Protein 9IR0 (pdb70)

B-factor: mean 46.69, std 12.77, range [20.05, 110.06]

Secondary structure (DSSP, 8-state):
--EEEEE--SSS---TT----HHHHHHHHHHHHHHHTT-EEEE---TT---TT---EE------SS--HHHHHHHHHHHHHHHHH---SEEEEES--HHHHHHHHHTT-GGGEEEE--PPP-TT-HHHHHHHHHHHHHHHHT-EEE-S-HHHHHHHHHHTT---TT-TTS-HHHHHHS--B-SPPP-S--BSS---PPPP-S-EEEE----TTTT-HHHHHHHHHHHGGGEEEEE-GGGPPPTTS--EES--HHHHHHHHTT-SEEEE---S--SS-HHHHHHHTTT--EEEEEETT---HHHHH-TTPEEEEE-TTS-HHHHHHHHHHHHHT----HHHHHHHHHHHHHHHBHHHHHHHHHHHT--/--EEEEE--SSS---TT---SHHHHHHHHHHHHHHHTT-EEEE---TT---TT---EE------SS--HHHHHHHHHHHHHHHHHS--SEEEEES--HHHHHHHHHTT-GGGEEEE--PPP-TT-HHHHHHHHHHHHHHHHT-EEE-S-HHHHHHHHHHTT---TT-SSS-HHHHHHS-SB-SS---S--BSS---PPPP-S-EEEE----TTTT-HHHHHHHHHHHGGGEEEEE-GGGPPPTTS--EES--HHHHHHHHTT-SEEEE---S--SS-HHHHHHHTTT--EEEEEETT---HHHHH-TTPEEEEE-TTS-HHHHHHHHHHHHHT----HHHHHHHHHHHHHHHBHHHHHHHHHHHT--

Radius of gyration: 31.72 Å; Cα contacts (8 Å, |Δi|>4): 1387; chains: 2; bounding box: 54×91×81 Å

Organism: Escherichia phage RB69 (NCBI:txid12353)

Nearest PDB structures (foldseek):
  5zes-assembly1_A  TM=5.905E-01  e=6.236E-09  Synechococcus elongatus PCC 7942 = FACHB-805
  4n9w-assembly1_A  TM=5.585E-01  e=1.447E-09  Mycolicibacterium smegmatis MC2 155
  3mbo-assembly4_H  TM=5.505E-01  e=3.361E-09  Bacillus anthracis
  4nc9-assembly6_D  TM=5.561E-01  e=4.985E-08  Mycolicibacterium smegmatis MC2 155
  4ldp-assembly1_A  TM=5.034E-01  e=3.767E-07  Saccharopolyspora spinosa

Foldseek 3Di:
DAEEEEEADAQDAADLPDDDDFLNLVRNVLLVLCQVVVYAYEYAGAPPHDDPPGDYNYNHQYHGDHDDPSSLVSSLVVLLVVLVVDDHQAYEERLDAPSNQVSCLVSVHLQRYEYEGGDQQDQVDLVSLRSVLVLLVSVVSNHAYAAQFVLQLVSQLVSLPDHDPNNPVRPSVSSNVDRSHDPFHQHPDADADQADQDEADLAEEEEDFQDCVAFNVVLVLLLQVVCPVRYAYEYEPVRDDDPVRDHHYPDPPVVVLVVLRHHQAYETRGAAPQRPPPVLLSNLLSLHAYAYEYEPPRGHVNCVLPVPGHYQYDHPPDDPVRSSVSSSVCSVPDDDDSVSSVVSNVSSCVCRYNVNSSVSSVVSSDD/DAEEEEEADAQDAADLQDDDDFLNLVRNVVLVVCQVVPYAYEYAGAPPHDDPPGDYNYNHQYHGDDDDPSSLVSSLVVLLVVLVVDPHLAYEERLDAPSNQVSCLVSVHLQRYEYEGGDQQDQVDLVSLRSVLVLLVSVVSNHAYAAQDPLQLVSQLVNLPDHDPNNPVRPSVSSNVDRSHDPFHAQSDEDADQADQDEADLAEEEEDFQDCVAFNVVLVLLLQVVCPVRYAYEYEPVRDDDPVRDHHYPDRPVVVLVVLSHHQAYETRGAARQRNPSVLLSNLLSLHAYAYEYEPPRGHVNCVLPVPGHYQYDHPPDDPVVSSVSSSVCSVPDDDDSVSSSVSNVSNCVCRYNVNNVVSVVVSSDD

Solvent-accessible surface area: 33341 Å² total; per-residue (Å²): 213,40,40,0,0,0,2,2,3,60,67,46,32,13,52,36,114,75,147,85,38,50,25,28,34,7,5,20,45,0,0,102,16,0,34,85,76,34,2,54,2,3,1,0,0,1,38,44,12,80,27,69,149,64,131,29,70,56,31,61,7,9,70,4,70,109,40,20,135,27,0,6,132,62,1,11,159,49,0,65,70,7,16,69,119,60,159,13,68,11,0,0,0,1,7,5,32,145,46,1,2,81,8,1,103,104,24,64,15,9,152,45,5,8,0,0,0,12,36,44,5,69,16,108,36,173,34,37,0,84,33,0,27,6,3,3,61,1,53,88,16,29,7,72,3,5,0,1,0,111,2,0,49,73,8,2,80,76,8,1,122,72,85,38,93,64,4,134,108,9,51,21,122,58,0,102,76,40,76,3,17,56,83,68,16,7,5,26,37,56,19,81,135,110,39,151,16,70,89,38,68,96,25,6,0,1,24,6,79,40,18,62,168,68,29,46,0,15,3,0,3,26,0,13,124,41,24,46,175,66,14,20,1,15,5,34,57,168,111,51,22,57,105,144,10,115,28,73,82,78,22,73,103,80,103,19,26,105,103,0,79,47,0,45,0,0,0,0,0,1,1,48,45,0,9,28,18,65,15,0,1,33,0,0,2,31,0,0,6,0,0,0,0,0,12,124,110,77,16,7,0,0,31,46,8,6,104,100,11,62,108,8,78,9,66,171,75,28,73,99,151,93,1,23,63,70,0,21,121,26,2,97,108,34,115,31,85,96,127,30,2,61,131,21,6,49,48,3,50,139,84,2,29,116,98,26,10,71,38,27,12,62,137,0,17,84,125,212,30,37,0,0,0,2,2,2,62,69,42,33,14,57,30,128,62,81,80,33,43,23,28,22,4,4,38,33,0,0,119,26,0,30,24,52,32,1,51,1,3,0,0,0,1,87,48,18,71,25,68,152,67,128,27,70,59,31,65,14,24,120,4,112,181,40,52,137,47,16,8,126,60,0,12,195,54,0,70,94,8,18,67,130,64,157,11,66,16,0,0,0,1,9,6,32,136,45,1,2,85,6,0,106,99,22,64,15,8,146,32,4,4,0,0,0,6,36,32,4,80,10,108,36,170,38,37,10,99,34,0,42,6,3,4,68,2,51,91,16,28,6,74,2,5,1,5,2,100,3,0,50,90,10,2,78,95,8,1,120,67,84,39,98,82,4,130,191,10,52,26,122,56,0,100,76,40,74,2,14,46,81,55,48,7,2,17,33,60,30,47,95,118,31,159,17,72,92,44,76,81,22,2,0,1,26,6,62,38,20,47,188,81,25,51,0,13,2,0,3,51,0,13,131,48,26,46,168,65,14,17,1,15,4,49,64,154,108,49,22,60,104,133,11,114,30,71,78,86,21,75,56,81,105,19,24,107,96,2,79,50,0,46,0,1,0,0,0,0,0,37,41,0,8,12,17,35,15,0,1,35,0,0,8,41,0,0,5,1,0,0,0,0,13,119,115,90,13,6,0,0,32,57,7,5,102,96,12,68,106,6,75,9,64,172,78,28,72,125,181,106,0,31,64,78,0,25,119,24,2,91,109,13,116,43,82,93,125,30,2,49,131,24,1,62,50,3,59,168,79,11,31,26,40,27,4,37,56,20,5,82,141,0,22,80,102

Sequence (734 aa):
HMKVMFIPSRAVPFNPDRVQGGLEAVHLNVLKYLVSIGADIDYIGFDNDTFGDWKVTHHPVGHLTKFSLGMSYTMARKIVELAGIHEYDFVVTMEPTKLTVQAIKDAGLSKVHKNFMATPFEPVSRGIVQIWDQTIQIHKNGGKSYAPTKAFREFERKYCHMTSALTDKIDYDYWRANPLFEAEDYPVICLNEKPEVLPATDLIISAQRYDTKMRRTDVALEAIKALGENGVGYCPSKWAPPAKYPVIIDAPHSEIMERLKTAKALINTCPDTGTVENSSIEAISKGVPVIQLVFKDYPHATFEYDPDTVRVEIDFSTPKKEVVALYTKAVLEFTDTYEARVKRAEAVWKKYNRDAVVAMWDKIFTAHMKVMFIPSRAVPFNPDRVQGGLEAVHLNVLKYLVSIGADIDYIGFDNDTFGDWKVTHHPVGHLTKFSLGMSYTMARKIVELAGIHEYDFVVTMEPTKLTVQAIKDAGLSKVHKNFMATPFEPVSRGIVQIWDQTIQIHKNGGKSYAPTKAFREFERKYCHMTSALTDKIDYDYWRANPLFEAEDYPVICLNEKPEVLPATDLIISAQRYDTKMRRTDVALEAIKALGENGVGYCPSKWAPPAKYPVIIDAPHSEIMERLKTAKALINTCPDTGTVENSSIEAISKGVPVIQLVFKDYPHATFEYDPDTVRVEIDFSTPKKEVVALYTKAVLEFTDTYEARVKRAEAVWKKYNRDAVVAMWDKIFTA

Structure (mmCIF, N/CA/C/O backbone):
data_9IR0
#
_entry.id   9IR0
#
_cell.length_a   69.620
_cell.length_b   94.970
_cell.length_c   152.020
_cell.angle_alpha   90.000
_cell.angle_beta   90.000
_cell.angle_gamma   90.000
#
_symmetry.space_group_name_H-M   'P 21 21 21'
#
loop_
_entity.id
_entity.type
_entity.pdbx_description
1 polymer 'Glycosyltransferase subfamily 4-like N-terminal domain-containing protein'
2 non-polymer "URIDINE-5'-DIPHOSPHATE"
3 water water
#
loop_
_atom_site.group_PDB
_atom_site.id
_atom_site.type_symbol
_atom_site.label_atom_id
_atom_site.label_alt_id
_atom_site.label_comp_id
_atom_site.label_asym_id
_atom_site.label_entity_id
_atom_site.label_seq_id
_atom_site.pdbx_PDB_ins_code
_atom_site.Cartn_x
_atom_site.Cartn_y
_atom_site.Cartn_z
_atom_site.occupancy
_atom_site.B_iso_or_equiv
_atom_site.auth_seq_id
_atom_site.auth_comp_id
_atom_site.auth_asym_id
_atom_site.auth_atom_id
_atom_site.pdbx_PDB_model_num
ATOM 1 N N . HIS A 1 3 ? 58.79100 42.70200 27.96900 1.000 53.59358 1 HIS A N 1
ATOM 2 C CA . HIS A 1 3 ? 58.12700 42.21700 29.18500 1.000 65.85595 1 HIS A CA 1
ATOM 3 C C . HIS A 1 3 ? 56.62100 42.47400 29.17500 1.000 62.25494 1 HIS A C 1
ATOM 4 O O . HIS A 1 3 ? 55.84900 41.61600 29.59700 1.000 60.91576 1 HIS A O 1
ATOM 11 N N . MET A 1 4 ? 56.21200 43.65900 28.70100 1.000 48.67255 2 MET A N 1
ATOM 12 C CA . MET A 1 4 ? 54.80000 43.97300 28.53700 1.000 50.83128 2 MET A CA 1
ATOM 13 C C . MET A 1 4 ? 54.27100 43.27100 27.28600 1.000 54.94186 2 MET A C 1
ATOM 14 O O . MET A 1 4 ? 54.88700 43.34600 26.22800 1.000 56.05056 2 MET A O 1
ATOM 19 N N . LYS A 1 5 ? 53.13200 42.58700 27.43000 1.000 50.11094 3 LYS A N 1
ATOM 20 C CA . LYS A 1 5 ? 52.60500 41.70900 26.39900 1.000 47.68799 3 LYS A CA 1
ATOM 21 C C . LYS A 1 5 ? 51.36700 42.35500 25.78300 1.000 46.17864 3 LYS A C 1
ATOM 22 O O . LYS A 1 5 ? 50.40300 42.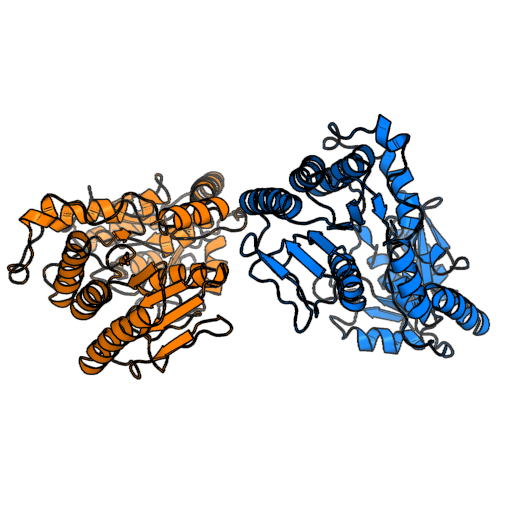61800 26.49100 1.000 43.97719 3 LYS A O 1
ATOM 28 N N . VAL A 1 6 ? 51.40300 42.60300 24.46700 1.000 42.15553 4 VAL A N 1
ATOM 29 C CA . VAL A 1 6 ? 50.34500 43.33000 23.78000 1.000 37.31322 4 VAL A CA 1
ATOM 30 C C . VAL A 1 6 ? 49.93000 42.67600 22.46400 1.000 38.38746 4 VAL A C 1
ATOM 31 O O . VAL A 1 6 ? 50.78500 42.29700 21.67300 1.000 41.84247 4 VAL A O 1
ATOM 35 N N . MET A 1 7 ? 48.61100 42.58200 22.24100 1.000 35.12144 5 MET A N 1
ATOM 36 C CA . MET A 1 7 ? 48.05300 42.16200 20.96600 1.000 33.27720 5 MET A CA 1
ATOM 37 C C . MET A 1 7 ? 47.69700 43.43200 20.19700 1.000 36.18258 5 MET A C 1
ATOM 38 O O . MET A 1 7 ? 47.06800 44.33300 20.74200 1.000 40.47035 5 MET A O 1
ATOM 43 N N . PHE A 1 8 ? 48.10500 43.49800 18.92500 1.000 35.83464 6 PHE A N 1
ATOM 44 C CA . PHE A 1 8 ? 47.95800 44.70600 18.12800 1.000 34.66657 6 PHE A CA 1
ATOM 45 C C . PHE A 1 8 ? 47.16000 44.40900 16.86200 1.000 35.07504 6 PHE A C 1
ATOM 46 O O . PHE A 1 8 ? 47.60600 43.62200 16.03200 1.000 32.83362 6 PHE A O 1
ATOM 54 N N . ILE A 1 9 ? 45.98300 45.03700 16.73400 1.000 33.21357 7 ILE A N 1
ATOM 55 C CA . ILE A 1 9 ? 45.14900 44.89900 15.55000 1.000 34.07297 7 ILE A CA 1
ATOM 56 C C . ILE A 1 9 ? 45.20900 46.20700 14.76100 1.000 35.40708 7 ILE A C 1
ATOM 57 O O . ILE A 1 9 ? 44.65500 47.22000 15.19100 1.000 36.55449 7 ILE A O 1
ATOM 62 N N . PRO A 1 10 ? 45.85100 46.21200 13.56900 1.000 35.63433 8 PRO A N 1
ATOM 63 C CA . PRO A 1 10 ? 46.14100 47.44500 12.85000 1.000 38.85880 8 PRO A CA 1
ATOM 64 C C . PRO A 1 10 ? 44.96200 48.00900 12.06300 1.000 39.40700 8 PRO A C 1
ATOM 65 O O . PRO A 1 10 ? 43.89300 47.40400 12.00700 1.000 39.12489 8 PRO A O 1
ATOM 69 N N . SER A 1 11 ? 45.19600 49.17900 11.45600 1.000 36.51817 9 SER A N 1
ATOM 70 C CA . SER A 1 11 ? 44.32200 49.73000 10.43300 1.000 36.19885 9 SER A CA 1
ATOM 71 C C . SER A 1 11 ? 44.36100 48.83900 9.19500 1.000 38.56149 9 SER A C 1
ATOM 72 O O . SER A 1 11 ? 45.31100 48.08000 9.00800 1.000 38.61415 9 SER A O 1
ATOM 75 N N . ARG A 1 12 ? 43.32900 48.96200 8.35000 1.000 41.21590 10 ARG A N 1
ATOM 76 C CA . ARG A 1 12 ? 43.04100 47.98200 7.31600 1.000 37.27389 10 ARG A CA 1
ATOM 77 C C . ARG A 1 12 ? 43.00500 48.52000 5.88700 1.000 40.50141 10 ARG A C 1
ATOM 78 O O . ARG A 1 12 ? 42.61300 47.80000 4.97200 1.000 40.87419 10 ARG A O 1
ATOM 86 N N . ALA A 1 13 ? 43.40100 49.78500 5.70400 1.000 36.96950 11 ALA A N 1
ATOM 87 C CA . ALA A 1 13 ? 43.35900 50.41600 4.39600 1.000 39.84863 11 ALA A CA 1
ATOM 88 C C . ALA A 1 13 ? 44.60000 50.06500 3.57900 1.000 39.20449 11 ALA A C 1
ATOM 89 O O . ALA A 1 13 ? 44.50100 49.77500 2.39000 1.000 39.52133 11 ALA A O 1
ATOM 91 N N . VAL A 1 14 ? 45.76700 50.11100 4.23300 1.000 35.63409 12 VAL A N 1
ATOM 92 C CA . VAL A 1 14 ? 47.03700 49.83400 3.58300 1.000 39.01442 12 VAL A CA 1
ATOM 93 C C . VAL A 1 14 ? 47.91900 48.98400 4.49200 1.000 39.40984 12 VAL A C 1
ATOM 94 O O . VAL A 1 14 ? 47.78600 49.04000 5.71300 1.000 39.73952 12 VAL A O 1
ATOM 98 N N . PRO A 1 15 ? 48.85800 48.18900 3.92900 1.000 35.79329 13 PRO A N 1
ATOM 99 C CA . PRO A 1 15 ? 49.83600 47.48200 4.74700 1.000 33.60723 13 PRO A CA 1
ATOM 100 C C . PRO A 1 15 ? 50.75900 48.44300 5.48900 1.000 35.79214 13 PRO A C 1
ATOM 101 O O . PRO A 1 15 ? 51.00800 49.54700 5.01100 1.000 38.71570 13 PRO A O 1
ATOM 105 N N . PHE A 1 16 ? 51.25100 48.02200 6.65700 1.000 35.84973 14 PHE A N 1
ATOM 106 C CA . PHE A 1 16 ? 52.07800 48.88800 7.47800 1.000 41.01100 14 PHE A CA 1
ATOM 107 C C . PHE A 1 16 ? 53.43800 49.13900 6.83100 1.000 39.61947 14 PHE A C 1
ATOM 108 O O . PHE A 1 16 ? 54.09300 48.21000 6.35900 1.000 44.50272 14 PHE A O 1
ATOM 116 N N . ASN A 1 17 ? 53.82800 50.41800 6.81800 1.000 43.07105 15 ASN A N 1
ATOM 117 C CA . ASN A 1 17 ? 55.14900 50.85200 6.39800 1.000 42.44852 15 ASN A CA 1
ATOM 118 C C . ASN A 1 17 ? 55.59300 51.95700 7.35400 1.000 44.99043 15 ASN A C 1
ATOM 119 O O . ASN A 1 17 ? 54.90900 52.97000 7.47900 1.000 47.34652 15 ASN A O 1
ATOM 124 N N . PRO A 1 18 ? 56.73800 51.80100 8.06200 1.000 46.63066 16 PRO A N 1
ATOM 125 C CA . PRO A 1 18 ? 57.17000 52.79200 9.04500 1.000 46.30430 16 PRO A CA 1
ATOM 126 C C . PRO A 1 18 ? 57.52100 54.16100 8.46100 1.000 50.67464 16 PRO A C 1
ATOM 127 O O . PRO A 1 18 ? 57.49300 55.15700 9.18000 1.000 51.80183 16 PRO A O 1
ATOM 131 N N . ASP A 1 19 ? 57.84700 54.20100 7.16400 1.000 51.87711 17 ASP A N 1
ATOM 132 C CA . ASP A 1 19 ? 58.25000 55.43200 6.50000 1.000 51.58707 17 ASP A CA 1
ATOM 133 C C . ASP A 1 19 ? 57.08600 56.20900 5.88700 1.000 59.01665 17 ASP A C 1
ATOM 134 O O . ASP A 1 19 ? 57.29800 57.26500 5.29200 1.000 67.22963 17 ASP A O 1
ATOM 139 N N . ARG A 1 20 ? 55.86600 55.67200 6.01900 1.000 55.05496 18 ARG A N 1
ATOM 140 C CA . ARG A 1 20 ? 54.66600 56.35900 5.57200 1.000 58.98102 18 ARG A CA 1
ATOM 141 C C . ARG A 1 20 ? 54.39200 57.55600 6.47900 1.000 68.23099 18 ARG A C 1
ATOM 142 O O . ARG A 1 20 ? 54.45400 57.43500 7.70100 1.000 75.09523 18 ARG A O 1
ATOM 150 N N . VAL A 1 21 ? 54.10300 58.70800 5.86200 1.000 68.40918 19 VAL A N 1
ATOM 151 C CA . VAL A 1 21 ? 53.98600 59.97000 6.57500 1.000 72.56447 19 VAL A CA 1
ATOM 152 C C . VAL A 1 21 ? 52.71100 60.69600 6.15400 1.000 77.21692 19 VAL A C 1
ATOM 153 O O . VAL A 1 21 ? 52.74600 61.87600 5.80500 1.000 78.74878 19 VAL A O 1
ATOM 157 N N . GLN A 1 22 ? 51.58000 59.98100 6.20900 1.000 75.41832 20 GLN A N 1
ATOM 158 C CA . GLN A 1 22 ? 50.28200 60.57700 5.94500 1.000 78.06116 20 GLN A CA 1
ATOM 159 C C . GLN A 1 22 ? 49.57100 60.82400 7.27300 1.000 74.74285 20 GLN A C 1
ATOM 160 O O . GLN A 1 22 ? 50.05700 60.43000 8.33200 1.000 76.67603 20 GLN A O 1
ATOM 166 N N . GLY A 1 23 ? 48.42100 61.49700 7.19700 1.000 66.86927 21 GLY A N 1
ATOM 167 C CA . GLY A 1 23 ? 47.59400 61.73700 8.36700 1.000 66.70997 21 GLY A CA 1
ATOM 168 C C . GLY A 1 23 ? 46.60900 60.59600 8.60500 1.000 67.92573 21 GLY A C 1
ATOM 169 O O . GLY A 1 23 ? 46.88100 59.44800 8.26000 1.000 59.53447 21 GLY A O 1
ATOM 170 N N . GLY A 1 24 ? 45.46800 60.93300 9.21500 1.000 66.30203 22 GLY A N 1
ATOM 171 C CA . GLY A 1 24 ? 44.39700 59.97800 9.43500 1.000 47.51606 22 GLY A CA 1
ATOM 172 C C . GLY A 1 24 ? 44.74600 58.91700 10.47500 1.000 58.20143 22 GLY A C 1
ATOM 173 O O . GLY A 1 24 ? 45.56400 59.15900 11.36100 1.000 55.60310 22 GLY A O 1
ATOM 174 N N . LEU A 1 25 ? 44.12600 57.74100 10.33300 1.000 51.29232 23 LEU A N 1
ATOM 175 C CA . LEU A 1 25 ? 44.26200 56.66300 11.29600 1.000 48.17999 23 LEU A CA 1
ATOM 176 C C . LEU A 1 25 ? 45.65000 56.02600 11.23800 1.000 45.07492 23 LEU A C 1
ATOM 177 O O . LEU A 1 25 ? 46.15800 55.54600 12.25000 1.000 42.50110 23 LEU A O 1
ATOM 182 N N . GLU A 1 26 ? 46.25900 56.04200 10.04500 1.000 41.89444 24 GLU A N 1
ATOM 183 C CA . GLU A 1 26 ? 47.58300 55.47500 9.84300 1.000 47.27300 24 GLU A CA 1
ATOM 184 C C . GLU A 1 26 ? 48.63100 56.15700 10.72100 1.000 48.23674 24 GLU A C 1
ATOM 185 O O . GLU A 1 26 ? 49.57000 55.50800 11.17900 1.000 47.70628 24 GLU A O 1
ATOM 191 N N . ALA A 1 27 ? 48.46600 57.46500 10.94900 1.000 46.78455 25 ALA A N 1
ATOM 192 C CA . ALA A 1 27 ? 49.37600 58.21200 11.80300 1.000 45.47934 25 ALA A CA 1
ATOM 193 C C . ALA A 1 27 ? 49.27500 57.75900 13.25700 1.000 42.13952 25 ALA A C 1
ATOM 194 O O . ALA A 1 27 ? 50.28700 57.64700 13.94500 1.000 42.22047 25 ALA A O 1
ATOM 196 N N . VAL A 1 28 ? 48.04400 57.50000 13.71100 1.000 43.84597 26 VAL A N 1
ATOM 197 C CA . VAL A 1 28 ? 47.79400 57.03500 15.06500 1.000 44.21632 26 VAL A CA 1
ATOM 198 C C . VAL A 1 28 ? 48.35200 55.62500 15.23100 1.000 43.68573 26 VAL A C 1
ATOM 199 O O . VAL A 1 28 ? 49.05300 55.34700 16.19800 1.000 42.95732 26 VAL A O 1
ATOM 203 N N . HIS A 1 29 ? 48.01400 54.75000 14.27800 1.000 38.57851 27 HIS A N 1
ATOM 204 C CA . HIS A 1 29 ? 48.56000 53.40400 14.19200 1.000 36.56085 27 HIS A CA 1
ATOM 205 C C . HIS A 1 29 ? 50.07800 53.42000 14.37900 1.000 38.93836 27 HIS A C 1
ATOM 206 O O . HIS A 1 29 ? 50.60200 52.76300 15.27400 1.000 43.40429 27 HIS A O 1
ATOM 213 N N . LEU A 1 30 ? 50.77400 54.20000 13.54700 1.000 39.95957 28 LEU A N 1
ATOM 214 C CA . LEU A 1 30 ? 52.22700 54.25000 13.58200 1.000 42.80477 28 LEU A CA 1
ATOM 215 C C . LEU A 1 30 ? 52.74700 54.69700 14.94800 1.000 42.69623 28 LEU A C 1
ATOM 216 O O . LEU A 1 30 ? 53.65200 54.08500 15.51200 1.000 43.36187 28 LEU A O 1
ATOM 221 N N . ASN A 1 31 ? 52.14900 55.76500 15.47900 1.000 40.41869 29 ASN A N 1
ATOM 222 C CA . ASN A 1 31 ? 52.60500 56.37000 16.71900 1.000 39.14761 29 ASN A CA 1
ATOM 223 C C . ASN A 1 31 ? 52.40900 55.47500 17.94100 1.000 40.41100 29 ASN A C 1
ATOM 224 O O . ASN A 1 31 ? 53.26300 55.44300 18.81500 1.000 44.65373 29 ASN A O 1
ATOM 229 N N . VAL A 1 32 ? 51.29700 54.73900 17.99300 1.000 38.84006 30 VAL A N 1
ATOM 230 C CA . VAL A 1 32 ? 51.05900 53.79000 19.07100 1.000 39.86140 30 VAL A CA 1
ATOM 231 C C . VAL A 1 32 ? 52.05000 52.63200 18.96700 1.000 39.53191 30 VAL A C 1
ATOM 232 O O . VAL A 1 32 ? 52.61700 52.21000 19.96900 1.000 40.89965 30 VAL A O 1
ATOM 236 N N . LEU A 1 33 ? 52.25700 52.11500 17.75300 1.000 37.38649 31 LEU A N 1
ATOM 237 C CA . LEU A 1 33 ? 53.18600 51.01500 17.54600 1.000 35.02594 31 LEU A CA 1
ATOM 238 C C . LEU A 1 33 ? 54.61000 51.43500 17.91000 1.000 40.90357 31 LEU A C 1
ATOM 239 O O . LEU A 1 33 ? 55.30400 50.72100 18.62900 1.000 40.12983 31 LEU A O 1
ATOM 244 N N . LYS A 1 34 ? 55.03000 52.60400 17.41400 1.000 39.46748 32 LYS A N 1
ATOM 245 C CA . LYS A 1 34 ? 56.34700 53.15200 17.70400 1.000 40.71103 32 LYS A CA 1
ATOM 246 C C . LYS A 1 34 ? 56.59800 53.26800 19.21000 1.000 41.13806 32 LYS A C 1
ATOM 247 O O . LYS A 1 34 ? 57.68800 52.96900 19.68600 1.000 42.10956 32 LYS A O 1
ATOM 253 N N . TYR A 1 35 ? 55.58100 53.71100 19.96000 1.000 38.66176 33 TYR A N 1
ATOM 254 C CA . TYR A 1 35 ? 55.67100 53.79700 21.41100 1.000 39.30790 33 TYR A CA 1
ATOM 255 C C . TYR A 1 35 ? 55.87800 52.42200 22.04000 1.000 39.54258 33 TYR A C 1
ATOM 256 O O . TYR A 1 35 ? 56.76200 52.24800 22.87100 1.000 37.58884 33 TYR A O 1
ATOM 265 N N . LEU A 1 36 ? 55.04600 51.45400 21.64400 1.000 40.19026 34 LEU A N 1
ATOM 266 C CA . LEU A 1 36 ? 55.13900 50.10400 22.17200 1.000 38.19032 34 LEU A CA 1
ATOM 267 C C . LEU A 1 36 ? 56.51100 49.48800 21.91100 1.000 36.31104 34 LEU A C 1
ATOM 268 O O . LEU A 1 36 ? 57.06000 48.81800 22.77900 1.000 40.64974 34 LEU A O 1
ATOM 273 N N . VAL A 1 37 ? 57.06500 49.73300 20.71900 1.000 37.70499 35 VAL A N 1
ATOM 274 C CA . VAL A 1 37 ? 58.40700 49.28100 20.38600 1.000 40.40758 35 VAL A CA 1
ATOM 275 C C . VAL A 1 37 ? 59.44500 49.97500 21.26900 1.000 38.39356 35 VAL A C 1
ATOM 276 O O . VAL A 1 37 ? 60.40200 49.34200 21.70600 1.000 41.90444 35 VAL A O 1
ATOM 280 N N . SER A 1 38 ? 59.24300 51.27100 21.54100 1.000 33.56431 36 SER A N 1
ATOM 281 C CA . SER A 1 38 ? 60.19100 52.05400 22.32100 1.000 38.20031 36 SER A CA 1
ATOM 282 C C . SER A 1 38 ? 60.34600 51.56300 23.76000 1.000 35.84513 36 SER A C 1
ATOM 283 O O . SER A 1 38 ? 61.41300 51.72500 24.34800 1.000 36.97316 36 SER A O 1
ATOM 286 N N . ILE A 1 39 ? 59.28000 50.96800 24.31500 1.000 36.49172 37 ILE A N 1
ATOM 287 C CA . ILE A 1 39 ? 59.31000 50.43200 25.66900 1.000 38.66447 37 ILE A CA 1
ATOM 288 C C . ILE A 1 39 ? 59.57100 48.92600 25.68700 1.000 37.78336 37 ILE A C 1
ATOM 289 O O . ILE A 1 39 ? 59.43100 48.28800 26.72700 1.000 44.15556 37 ILE A O 1
ATOM 294 N N . GLY A 1 40 ? 59.95800 48.37000 24.53100 1.000 42.51425 38 GLY A N 1
ATOM 295 C CA . GLY A 1 40 ? 60.37100 46.98000 24.43500 1.000 38.19027 38 GLY A CA 1
ATOM 296 C C . GLY A 1 40 ? 59.23700 45.98900 24.67900 1.000 41.61778 38 GLY A C 1
ATOM 297 O O . GLY A 1 40 ? 59.44700 44.92800 25.26300 1.000 48.34858 38 GLY A O 1
ATOM 298 N N . ALA A 1 41 ? 58.03300 46.35300 24.23000 1.000 39.59275 39 ALA A N 1
ATOM 299 C CA . ALA A 1 41 ? 56.86700 45.50700 24.40600 1.000 42.85872 39 ALA A CA 1
ATOM 300 C C . ALA A 1 41 ? 56.98500 44.25600 23.54100 1.000 46.21125 39 ALA A C 1
ATOM 301 O O . ALA A 1 41 ? 57.54700 44.29700 22.45100 1.000 43.69051 39 ALA A O 1
ATOM 303 N N . ASP A 1 42 ? 56.46400 43.14100 24.06300 1.000 46.35687 40 ASP A N 1
ATOM 304 C CA . ASP A 1 42 ? 56.31600 41.91300 23.30500 1.000 48.35726 40 ASP A CA 1
ATOM 305 C C . ASP A 1 42 ? 54.99900 42.01900 22.53900 1.000 45.32172 40 ASP A C 1
ATOM 306 O O . ASP A 1 42 ? 53.92500 41.88400 23.12600 1.000 45.33601 40 ASP A O 1
ATOM 311 N N . ILE A 1 43 ? 55.09900 42.27700 21.22900 1.000 41.56500 41 ILE A N 1
ATOM 312 C CA . ILE A 1 43 ? 53.94700 42.61100 20.40400 1.000 43.46642 41 ILE A CA 1
ATOM 313 C C . ILE A 1 43 ? 53.55300 41.47000 19.46800 1.000 40.68847 41 ILE A C 1
ATOM 314 O O . ILE A 1 43 ? 54.32200 41.10100 18.58700 1.000 45.77114 41 ILE A O 1
ATOM 319 N N . ASP A 1 44 ? 52.35000 40.92000 19.66700 1.000 42.71945 42 ASP A N 1
ATOM 320 C CA . ASP A 1 44 ? 51.75300 40.00400 18.70800 1.000 40.07316 42 ASP A CA 1
ATOM 321 C C . ASP A 1 44 ? 50.87600 40.81100 17.75400 1.000 39.66434 42 ASP A C 1
ATOM 322 O O . ASP A 1 44 ? 49.78100 41.23800 18.11400 1.000 38.64392 42 ASP A O 1
ATOM 327 N N . TYR A 1 45 ? 51.38700 41.00400 16.53200 1.000 37.96930 43 TYR A N 1
ATOM 328 C CA . TYR A 1 45 ? 50.79900 41.89400 15.54500 1.000 35.08064 43 TYR A CA 1
ATOM 329 C C . TYR A 1 45 ? 50.02200 41.06400 14.52900 1.000 34.75385 43 TYR A C 1
ATOM 330 O O . TYR A 1 45 ? 50.62500 40.36100 13.72100 1.000 35.39754 43 TYR A O 1
ATOM 339 N N . ILE A 1 46 ? 48.68700 41.13800 14.59600 1.000 33.22374 44 ILE A N 1
ATOM 340 C CA . ILE A 1 46 ? 47.82200 40.40400 13.68700 1.000 39.00391 44 ILE A CA 1
ATOM 341 C C . ILE A 1 46 ? 47.59000 41.26200 12.44900 1.000 36.91336 44 ILE A C 1
ATOM 342 O O . ILE A 1 46 ? 46.60900 42.00200 12.37500 1.000 34.62651 44 ILE A O 1
ATOM 347 N N . GLY A 1 47 ? 48.50000 41.13500 11.47500 1.000 34.25186 45 GLY A N 1
ATOM 348 C CA . GLY A 1 47 ? 48.54600 42.03300 10.33500 1.000 38.60066 45 GLY A CA 1
ATOM 349 C C . GLY A 1 47 ? 48.43000 41.33400 8.98600 1.000 41.38528 45 GLY A C 1
ATOM 350 O O . GLY A 1 47 ? 47.66700 40.38300 8.83900 1.000 37.36624 45 GLY A O 1
ATOM 351 N N . PHE A 1 48 ? 49.21400 41.82100 8.01800 1.000 34.29749 46 PHE A N 1
ATOM 352 C CA . PHE A 1 48 ? 49.09800 41.42900 6.62500 1.000 37.73909 46 PHE A CA 1
ATOM 353 C C . PHE A 1 48 ? 50.47000 41.05000 6.07300 1.000 38.42705 46 PHE A C 1
ATOM 354 O O . PHE A 1 48 ? 51.47100 41.67400 6.41300 1.000 45.30783 46 PHE A O 1
ATOM 362 N N . ASP A 1 49 ? 50.50000 40.03600 5.20200 1.000 38.89458 47 ASP A N 1
ATOM 363 C CA . ASP A 1 49 ? 51.74700 39.48100 4.69800 1.000 40.12943 47 ASP A CA 1
ATOM 364 C C . ASP A 1 49 ? 52.68700 40.52800 4.10000 1.000 38.20915 47 ASP A C 1
ATOM 365 O O . ASP A 1 49 ? 53.90500 40.36200 4.15500 1.000 40.42958 47 ASP A O 1
ATOM 370 N N . ASN A 1 50 ? 52.11100 41.60100 3.54000 1.000 34.47347 48 ASN A N 1
ATOM 371 C CA . ASN A 1 50 ? 52.88300 42.66500 2.91300 1.000 43.96783 48 ASN A CA 1
ATOM 372 C C . ASN A 1 50 ? 53.23100 43.83400 3.84000 1.000 44.39073 48 ASN A C 1
ATOM 373 O O . ASN A 1 50 ? 53.65900 44.88700 3.37100 1.000 43.05218 48 ASN A O 1
ATOM 378 N N . ASP A 1 51 ? 53.06300 43.64200 5.15500 1.000 41.30395 49 ASP A N 1
ATOM 379 C CA . ASP A 1 51 ? 53.61200 44.55500 6.14700 1.000 42.43116 49 ASP A CA 1
ATOM 380 C C . ASP A 1 51 ? 55.13900 44.49400 6.15700 1.000 44.14863 49 ASP A C 1
ATOM 381 O O . ASP A 1 51 ? 55.71700 43.44900 5.86500 1.000 38.75532 49 ASP A O 1
ATOM 386 N N . THR A 1 52 ? 55.77800 45.62100 6.49600 1.000 43.87635 50 THR A N 1
ATOM 387 C CA . THR A 1 52 ? 57.20800 45.66900 6.77300 1.000 45.17201 50 THR A CA 1
ATOM 388 C C . THR A 1 52 ? 57.44600 46.49100 8.03700 1.000 46.19975 50 THR A C 1
ATOM 389 O O . THR A 1 52 ? 56.71800 47.44600 8.29000 1.000 50.57501 50 THR A O 1
ATOM 393 N N . PHE A 1 53 ? 58.45900 46.10500 8.82600 1.000 39.90300 51 PHE A N 1
ATOM 394 C CA . PHE A 1 53 ? 58.68700 46.69400 10.13800 1.000 45.84881 51 PHE A CA 1
ATOM 395 C C . PHE A 1 53 ? 60.09200 47.24400 10.38100 1.000 53.12774 51 PHE A C 1
ATOM 396 O O . PHE A 1 53 ? 60.35700 47.81500 11.44100 1.000 58.14985 51 PHE A O 1
ATOM 404 N N . GLY A 1 54 ? 60.98100 47.08700 9.39400 1.000 50.83842 52 GLY A N 1
ATOM 405 C CA . GLY A 1 54 ? 62.37600 47.45800 9.56100 1.000 51.78839 52 GLY A CA 1
ATOM 406 C C . GLY A 1 54 ? 63.04600 46.64000 10.66200 1.000 55.38741 52 GLY A C 1
ATOM 407 O O . GLY A 1 54 ? 62.95300 45.41500 10.66500 1.000 57.61810 52 GLY A O 1
ATOM 408 N N . ASP A 1 55 ? 63.69400 47.33600 11.60700 1.000 62.53179 53 ASP A N 1
ATOM 409 C CA . ASP A 1 55 ? 64.39900 46.69500 12.70600 1.000 61.44409 53 ASP A CA 1
ATOM 410 C C . ASP A 1 55 ? 63.51400 46.40800 13.91900 1.000 55.70814 53 ASP A C 1
ATOM 411 O O . ASP A 1 55 ? 63.96700 45.78600 14.87700 1.000 57.48028 53 ASP A O 1
ATOM 416 N N . TRP A 1 56 ? 62.25500 46.86500 13.87300 1.000 53.54033 54 TRP A N 1
ATOM 417 C CA . TRP A 1 56 ? 61.36500 46.78600 15.02000 1.000 52.35820 54 TRP A CA 1
ATOM 418 C C . TRP A 1 56 ? 61.00900 45.34200 15.36900 1.000 47.32229 54 TRP A C 1
ATOM 419 O O . TRP A 1 56 ? 60.69500 44.55000 14.48700 1.000 48.66451 54 TRP A O 1
ATOM 430 N N . LYS A 1 57 ? 61.07700 45.02100 16.66900 1.000 49.66946 55 LYS A N 1
ATOM 431 C CA . LYS A 1 57 ? 60.77600 43.69200 17.17600 1.000 49.06674 55 LYS A CA 1
ATOM 432 C C . LYS A 1 57 ? 59.26500 43.48600 17.23900 1.000 48.67814 55 LYS A C 1
ATOM 433 O O . LYS A 1 57 ? 58.58700 44.09500 18.06600 1.000 50.91036 55 LYS A O 1
ATOM 439 N N . VAL A 1 58 ? 58.75600 42.63000 16.34600 1.000 42.50469 56 VAL A N 1
ATOM 440 C CA . VAL A 1 58 ? 57.33600 42.33300 16.26000 1.000 41.86099 56 VAL A CA 1
ATOM 441 C C . VAL A 1 58 ? 57.14800 40.86300 15.89400 1.000 45.80102 56 VAL A C 1
ATOM 442 O O . VAL A 1 58 ? 57.74000 40.38500 14.93200 1.000 40.58090 56 VAL A O 1
ATOM 446 N N . THR A 1 59 ? 56.32600 40.15200 16.67500 1.000 38.60926 57 THR A N 1
ATOM 447 C CA . THR A 1 59 ? 55.90800 38.80700 16.31800 1.000 39.12225 57 THR A CA 1
ATOM 448 C C . THR A 1 59 ? 54.69000 38.93800 15.40700 1.000 42.41776 57 THR A C 1
ATOM 449 O O . THR A 1 59 ? 53.61600 39.33100 15.85500 1.000 44.53009 57 THR A O 1
ATOM 453 N N . HIS A 1 60 ? 54.88100 38.61200 14.12400 1.000 35.03895 58 HIS A N 1
ATOM 454 C CA . HIS A 1 60 ? 53.89200 38.87600 13.09300 1.000 34.53130 58 HIS A CA 1
ATOM 455 C C . HIS A 1 60 ? 52.98200 37.67300 12.86000 1.000 37.87514 58 HIS A C 1
ATOM 456 O O . HIS A 1 60 ? 53.45900 36.54700 12.74100 1.000 46.92237 58 HIS A O 1
ATOM 463 N N . HIS A 1 61 ? 51.66900 37.93300 12.79800 1.000 40.08229 59 HIS A N 1
ATOM 464 C CA . HIS A 1 61 ? 50.66700 36.90200 12.57300 1.000 35.44580 59 HIS A CA 1
ATOM 465 C C . HIS A 1 61 ? 49.80300 37.29400 11.37500 1.000 39.02516 59 HIS A C 1
ATOM 466 O O . HIS A 1 61 ? 48.74400 37.90300 11.53700 1.000 37.90005 59 HIS A O 1
ATOM 473 N N . PRO A 1 62 ? 50.24300 36.98400 10.13200 1.000 44.31787 60 PRO A N 1
ATOM 474 C CA . PRO A 1 62 ? 49.56800 37.47500 8.93500 1.000 37.25144 60 PRO A CA 1
ATOM 475 C C . PRO A 1 62 ? 48.21800 36.81600 8.67000 1.000 34.60123 60 PRO A C 1
ATOM 476 O O . PRO A 1 62 ? 48.05900 35.62200 8.90800 1.000 42.32068 60 PRO A O 1
ATOM 480 N N . VAL A 1 63 ? 47.26000 37.60700 8.16500 1.000 32.83732 61 VAL A N 1
ATOM 481 C CA . VAL A 1 63 ? 45.93600 37.11500 7.80900 1.000 38.51030 61 VAL A CA 1
ATOM 482 C C . VAL A 1 63 ? 45.65600 37.19100 6.30700 1.000 41.25562 61 VAL A C 1
ATOM 483 O O . VAL A 1 63 ? 44.51300 37.01600 5.87800 1.000 39.36903 61 VAL A O 1
ATOM 487 N N . GLY A 1 64 ? 46.70400 37.46100 5.51800 1.000 41.36699 62 GLY A N 1
ATOM 488 C CA . GLY A 1 64 ? 46.59400 37.53600 4.06900 1.000 32.63987 62 GLY A CA 1
ATOM 489 C C . GLY A 1 64 ? 47.29100 38.75900 3.47900 1.000 36.86560 62 GLY A C 1
ATOM 490 O O . GLY A 1 64 ? 47.61200 39.70200 4.19700 1.000 38.03374 62 GLY A O 1
ATOM 491 N N . HIS A 1 65 ? 47.51600 38.72100 2.16100 1.000 34.59213 63 HIS A N 1
ATOM 492 C CA . HIS A 1 65 ? 48.05900 39.84800 1.42100 1.000 35.80503 63 HIS A CA 1
ATOM 493 C C . HIS A 1 65 ? 46.98000 40.91400 1.24400 1.000 36.48746 63 HIS A C 1
ATOM 494 O O . HIS A 1 65 ? 45.91900 40.63000 0.69400 1.000 33.58300 63 HIS A O 1
ATOM 501 N N . LEU A 1 66 ? 47.26300 42.13800 1.70900 1.000 35.87761 64 LEU A N 1
ATOM 502 C CA . LEU A 1 66 ? 46.27300 43.20400 1.72800 1.000 37.85542 64 LEU A CA 1
ATOM 503 C C . LEU A 1 66 ? 46.33600 44.07500 0.47700 1.000 36.12750 64 LEU A C 1
ATOM 504 O O . LEU A 1 66 ? 47.36500 44.67900 0.19000 1.000 39.27315 64 LEU A O 1
ATOM 509 N N . THR A 1 67 ? 45.21900 44.11300 -0.25700 1.000 38.36044 65 THR A N 1
ATOM 510 C CA . THR A 1 67 ? 44.97100 45.13000 -1.26500 1.000 35.93278 65 THR A CA 1
ATOM 511 C C . THR A 1 67 ? 43.69400 45.84800 -0.84000 1.000 39.91717 65 THR A C 1
ATOM 512 O O . THR A 1 67 ? 43.72300 47.03900 -0.54700 1.000 38.36441 65 THR A O 1
ATOM 516 N N . LYS A 1 68 ? 42.58400 45.10100 -0.80000 1.000 42.57458 66 LYS A N 1
ATOM 517 C CA . LYS A 1 68 ? 41.35500 45.56500 -0.17900 1.000 44.04861 66 LYS A CA 1
ATOM 518 C C . LYS A 1 68 ? 40.99500 44.57500 0.92400 1.000 39.66788 66 LYS A C 1
ATOM 519 O O . LYS A 1 68 ? 40.97300 43.37200 0.68700 1.000 42.43588 66 LYS A O 1
ATOM 525 N N . PHE A 1 69 ? 40.74500 45.08900 2.13500 1.000 35.33693 67 PHE A N 1
ATOM 526 C CA . PHE A 1 69 ? 40.39800 44.25000 3.26900 1.000 37.30019 67 PHE A CA 1
ATOM 527 C C . PHE A 1 69 ? 39.10700 43.49900 2.95900 1.000 37.05430 67 PHE A C 1
ATOM 528 O O . PHE A 1 69 ? 38.12400 44.10700 2.54500 1.000 40.27719 67 PHE A O 1
ATOM 536 N N . SER A 1 70 ? 39.13300 42.17600 3.15400 1.000 34.21505 68 SER A N 1
ATOM 537 C CA . SER A 1 70 ? 38.02700 41.31100 2.77700 1.000 35.11954 68 SER A CA 1
ATOM 538 C C . SER A 1 70 ? 37.40800 40.63200 3.99400 1.000 36.96711 68 SER A C 1
ATOM 539 O O . SER A 1 70 ? 37.96500 40.67400 5.08800 1.000 35.73465 68 SER A O 1
ATOM 542 N N . LEU A 1 71 ? 36.25300 39.99300 3.77700 1.000 36.59431 69 LEU A N 1
ATOM 543 C CA . LEU A 1 71 ? 35.57200 39.24400 4.82100 1.000 37.04630 69 LEU A CA 1
ATOM 544 C C . LEU A 1 71 ? 36.42400 38.07000 5.29300 1.000 36.40870 69 LEU A C 1
ATOM 545 O O . LEU A 1 71 ? 36.54900 37.84800 6.49200 1.000 34.57903 69 LEU A O 1
ATOM 550 N N . GLY A 1 72 ? 37.00100 37.32800 4.34300 1.000 33.58661 70 GLY A N 1
ATOM 551 C CA . GLY A 1 72 ? 37.89400 36.22200 4.65400 1.000 36.25640 70 GLY A CA 1
ATOM 552 C C . GLY A 1 72 ? 39.03600 36.62100 5.58700 1.000 35.73567 70 GLY A C 1
ATOM 553 O O . GLY A 1 72 ? 39.33100 35.91900 6.55200 1.000 39.95800 70 GLY A O 1
ATOM 554 N N . MET A 1 73 ? 39.65600 37.76600 5.28500 1.000 33.75707 71 MET A N 1
ATOM 555 C CA . MET A 1 73 ? 40.72000 38.31900 6.10800 1.000 37.68826 71 MET A CA 1
ATOM 556 C C . MET A 1 73 ? 40.22700 38.62900 7.52100 1.000 37.20160 71 MET A C 1
ATOM 557 O O . MET A 1 73 ? 40.92700 38.36800 8.49800 1.000 32.93892 71 MET A O 1
ATOM 562 N N . SER A 1 74 ? 39.01400 39.18600 7.61500 1.000 33.22481 72 SER A N 1
ATOM 563 C CA . SER A 1 74 ? 38.42800 39.55700 8.89200 1.000 33.70644 72 SER A CA 1
ATOM 564 C C . SER A 1 74 ? 38.17300 38.33800 9.77900 1.000 35.56477 72 SER A C 1
ATOM 565 O O . SER A 1 74 ? 38.45800 38.37300 10.97300 1.000 33.19053 72 SER A O 1
ATOM 568 N N . TYR A 1 75 ? 37.64200 37.25900 9.19200 1.000 35.99680 73 TYR A N 1
ATOM 569 C CA . TYR A 1 75 ? 37.40200 36.03200 9.93700 1.000 36.83158 73 TYR A CA 1
ATOM 570 C C . TYR A 1 75 ? 38.70200 35.31900 10.30400 1.000 34.83036 73 TYR A C 1
ATOM 571 O O . TYR A 1 75 ? 38.79300 34.72000 11.37300 1.000 38.32019 73 TYR A O 1
ATOM 580 N N . THR A 1 76 ? 39.70900 35.39400 9.42800 1.000 29.39789 74 THR A N 1
ATOM 581 C CA . THR A 1 76 ? 41.03500 34.90100 9.76700 1.000 32.93033 74 THR A CA 1
ATOM 582 C C . THR A 1 76 ? 41.57500 35.66900 10.97500 1.000 38.22704 74 THR A C 1
ATOM 583 O O . THR A 1 76 ? 42.09800 35.07700 11.91600 1.000 40.10542 74 THR A O 1
ATOM 587 N N . MET A 1 77 ? 41.43500 36.99700 10.93800 1.000 37.13376 75 MET A N 1
ATOM 588 C CA . MET A 1 77 ? 41.89200 37.86500 12.01300 1.000 37.20277 75 MET A CA 1
ATOM 589 C C . MET A 1 77 ? 41.17400 37.53600 13.32100 1.000 35.91932 75 MET A C 1
ATOM 590 O O . MET A 1 77 ? 41.81600 37.36300 14.35200 1.000 37.11917 75 MET A O 1
ATOM 595 N N . ALA A 1 78 ? 39.84100 37.43500 13.26800 1.000 35.02727 76 ALA A N 1
ATOM 596 C CA . ALA A 1 78 ? 39.04000 37.10900 14.43900 1.000 33.47050 76 ALA A CA 1
ATOM 597 C C . ALA A 1 78 ? 39.42200 35.75300 15.03000 1.000 35.54790 76 ALA A C 1
ATOM 598 O O . ALA A 1 78 ? 39.48600 35.60800 16.24500 1.000 35.41988 76 ALA A O 1
ATOM 600 N N . ARG A 1 79 ? 39.66800 34.76900 14.15800 1.000 33.98933 77 ARG A N 1
ATOM 601 C CA . ARG A 1 79 ? 40.10900 33.44700 14.57600 1.000 37.31598 77 ARG A CA 1
ATOM 602 C C . ARG A 1 79 ? 41.46300 33.51600 15.28100 1.000 34.22899 77 ARG A C 1
ATOM 603 O O . ARG A 1 79 ? 41.66900 32.85200 16.29300 1.000 36.59126 77 ARG A O 1
ATOM 611 N N . LYS A 1 80 ? 42.38000 34.32800 14.74200 1.000 39.16083 78 LYS A N 1
ATOM 612 C CA . LYS A 1 80 ? 43.70800 34.47500 15.31400 1.000 35.84121 78 LYS A CA 1
ATOM 613 C C . LYS A 1 80 ? 43.66200 35.13400 16.69300 1.000 36.49111 78 LYS A C 1
ATOM 614 O O . LYS A 1 80 ? 44.40900 34.74700 17.59100 1.000 36.30223 78 LYS A O 1
ATOM 620 N N . ILE A 1 81 ? 42.77800 36.12800 16.85500 1.000 36.64631 79 ILE A N 1
ATOM 621 C CA . ILE A 1 81 ? 42.58900 36.78900 18.13700 1.000 41.57639 79 ILE A CA 1
ATOM 622 C C . ILE A 1 81 ? 42.28600 35.76500 19.22800 1.000 36.51954 79 ILE A C 1
ATOM 623 O O . ILE A 1 81 ? 42.92200 35.77400 20.27800 1.000 33.04290 79 ILE A O 1
ATOM 628 N N . VAL A 1 82 ? 41.30700 34.89300 18.95900 1.000 39.13357 80 VAL A N 1
ATOM 629 C CA . VAL A 1 82 ? 40.86200 33.89400 19.91600 1.000 34.75630 80 VAL A CA 1
ATOM 630 C C . VAL A 1 82 ? 41.95500 32.86600 20.19200 1.000 37.99322 80 VAL A C 1
ATOM 631 O O . VAL A 1 82 ? 42.14900 32.47400 21.34000 1.000 39.59692 80 VAL A O 1
ATOM 635 N N . GLU A 1 83 ? 42.66400 32.44600 19.13800 1.000 37.94067 81 GLU A N 1
ATOM 636 C CA . GLU A 1 83 ? 43.76300 31.50300 19.27500 1.000 38.62299 81 GLU A CA 1
ATOM 637 C C . GLU A 1 83 ? 44.81400 32.03600 20.24800 1.000 41.87856 81 GLU A C 1
ATOM 638 O O . GLU A 1 83 ? 45.11700 31.39200 21.25000 1.000 44.72967 81 GLU A O 1
ATOM 644 N N . LEU A 1 84 ? 45.34700 33.22400 19.94100 1.000 41.87989 82 LEU A N 1
ATOM 645 C CA . LEU A 1 84 ? 46.43900 33.80800 20.70200 1.000 41.44530 82 LEU A CA 1
ATOM 646 C C . LEU A 1 84 ? 46.06600 34.09100 22.15600 1.000 43.42533 82 LEU A C 1
ATOM 647 O O . LEU A 1 84 ? 46.87400 33.87600 23.05700 1.000 47.90473 82 LEU A O 1
ATOM 652 N N . ALA A 1 85 ? 44.83200 34.56100 22.37600 1.000 37.67691 83 ALA A N 1
ATOM 653 C CA . ALA A 1 85 ? 44.33500 34.84500 23.71400 1.000 38.04432 83 ALA A CA 1
ATOM 654 C C . ALA A 1 85 ? 44.24600 33.59400 24.58900 1.000 47.63989 83 ALA A C 1
ATOM 655 O O . ALA A 1 85 ? 44.26400 33.69200 25.81600 1.000 54.51072 83 ALA A O 1
ATOM 657 N N . GLY A 1 86 ? 44.13000 32.42600 23.94200 1.000 43.82584 84 GLY A N 1
ATOM 658 C CA . GLY A 1 86 ? 44.13200 31.14700 24.63300 1.000 43.21518 84 GLY A CA 1
ATOM 659 C C . GLY A 1 86 ? 45.49400 30.72000 25.17600 1.000 52.11244 84 GLY A C 1
ATOM 660 O O . GLY A 1 86 ? 45.56300 30.02700 26.18600 1.000 60.69986 84 GLY A O 1
ATOM 661 N N . ILE A 1 87 ? 46.56800 31.13600 24.49500 1.000 46.40614 85 ILE A N 1
ATOM 662 C CA . ILE A 1 87 ? 47.93000 30.75500 24.83500 1.000 51.89213 85 ILE A CA 1
ATOM 663 C C . ILE A 1 87 ? 48.69700 31.81700 25.62200 1.000 51.51277 85 ILE A C 1
ATOM 664 O O . ILE A 1 87 ? 49.68600 31.49800 26.27400 1.000 58.65121 85 ILE A O 1
ATOM 669 N N . HIS A 1 88 ? 48.27300 33.08200 25.51500 1.000 50.24737 86 HIS A N 1
ATOM 670 C CA . HIS A 1 88 ? 49.01300 34.19200 26.09500 1.000 47.73215 86 HIS A CA 1
ATOM 671 C C . HIS A 1 88 ? 48.13400 35.05600 26.99400 1.000 49.25390 86 HIS A C 1
ATOM 672 O O . HIS A 1 88 ? 46.93500 35.19100 26.75400 1.000 53.27680 86 HIS A O 1
ATOM 679 N N . GLU A 1 89 ? 48.75900 35.62800 28.03000 1.000 48.02700 87 GLU A N 1
ATOM 680 C CA . GLU A 1 89 ? 48.11600 36.57500 28.92500 1.000 52.77502 87 GLU A CA 1
ATOM 681 C C . GLU A 1 89 ? 48.50700 37.99000 28.51000 1.000 45.82952 87 GLU A C 1
ATOM 682 O O . GLU A 1 89 ? 49.61900 38.43400 28.78500 1.000 44.88129 87 GLU A O 1
ATOM 688 N N . TYR A 1 90 ? 47.58500 38.68700 27.83900 1.000 44.60446 88 TYR A N 1
ATOM 689 C CA . TYR A 1 90 ? 47.85800 40.01600 27.31200 1.000 41.66456 88 TYR A CA 1
ATOM 690 C C . TYR A 1 90 ? 47.55900 41.10700 28.33900 1.000 42.23740 88 TYR A C 1
ATOM 691 O O . TYR A 1 90 ? 46.52200 41.07600 28.99300 1.000 43.26048 88 TYR A O 1
ATOM 700 N N . ASP A 1 91 ? 48.49600 42.05100 28.48800 1.000 40.96916 89 ASP A N 1
ATOM 701 C CA . ASP A 1 91 ? 48.29300 43.23700 29.30500 1.000 40.01945 89 ASP A CA 1
ATOM 702 C C . ASP A 1 91 ? 47.31400 44.19400 28.63500 1.000 39.95226 89 ASP A C 1
ATOM 703 O O . ASP A 1 91 ? 46.49700 44.82200 29.30600 1.000 43.97828 89 ASP A O 1
ATOM 708 N N . PHE A 1 92 ? 47.42000 44.30000 27.30500 1.000 35.90464 90 PHE A N 1
ATOM 709 C CA . PHE A 1 92 ? 46.54700 45.15100 26.51400 1.000 37.88513 90 PHE A CA 1
ATOM 710 C C . PHE A 1 92 ? 46.30200 44.53500 25.14100 1.000 38.51489 90 PHE A C 1
ATOM 711 O O . PHE A 1 92 ? 47.11800 43.76200 24.65300 1.000 34.57663 90 PHE A O 1
ATOM 719 N N . VAL A 1 93 ? 45.16400 44.88800 24.53800 1.000 33.15387 91 VAL A N 1
ATOM 720 C CA . VAL A 1 93 ? 44.92800 44.64800 23.12500 1.000 33.66796 91 VAL A CA 1
ATOM 721 C C . VAL A 1 93 ? 44.66600 46.01900 22.51200 1.000 34.70607 91 VAL A C 1
ATOM 722 O O . VAL A 1 93 ? 43.84100 46.77500 23.01600 1.000 33.55991 91 VAL A O 1
ATOM 726 N N . VAL A 1 94 ? 45.40800 46.33700 21.44500 1.000 34.51809 92 VAL A N 1
ATOM 727 C CA . VAL A 1 94 ? 45.32600 47.63500 20.79700 1.000 33.08448 92 VAL A CA 1
ATOM 728 C C . VAL A 1 94 ? 44.57900 47.49700 19.47500 1.000 33.18665 92 VAL A C 1
ATOM 729 O O . VAL A 1 94 ? 44.79900 46.54600 18.73400 1.000 37.20300 92 VAL A O 1
ATOM 733 N N . THR A 1 95 ? 43.72800 48.48600 19.19300 1.000 33.50368 93 THR A N 1
ATOM 734 C CA . THR A 1 95 ? 42.80600 48.46600 18.07400 1.000 35.01805 93 THR A CA 1
ATOM 735 C C . THR A 1 95 ? 42.79000 49.81900 17.35400 1.000 38.52182 93 THR A C 1
ATOM 736 O O . THR A 1 95 ? 42.98400 50.86000 17.98400 1.000 35.62306 93 THR A O 1
ATOM 740 N N . MET A 1 96 ? 42.53800 49.78900 16.03700 1.000 39.55601 94 MET A N 1
ATOM 741 C CA . MET A 1 96 ? 42.46600 50.98300 15.20800 1.000 35.56731 94 MET A CA 1
ATOM 742 C C . MET A 1 96 ? 41.13300 50.99000 14.46100 1.000 39.31253 94 MET A C 1
ATOM 743 O O . MET A 1 96 ? 41.05200 50.46700 13.35200 1.000 39.44566 94 MET A O 1
ATOM 748 N N . GLU A 1 97 ? 40.09200 51.56600 15.07900 1.000 39.09788 95 GLU A N 1
ATOM 749 C CA . GLU A 1 97 ? 38.76100 51.61600 14.48800 1.000 37.22647 95 GLU A CA 1
ATOM 750 C C . GLU A 1 97 ? 38.35800 50.25400 13.91900 1.000 37.33131 95 GLU A C 1
ATOM 751 O O . GLU A 1 97 ? 38.20800 50.09300 12.71100 1.000 40.82451 95 GLU A O 1
ATOM 757 N N . PRO A 1 98 ? 38.14900 49.23500 14.78200 1.000 33.43595 96 PRO A N 1
ATOM 758 C CA . PRO A 1 98 ? 37.99500 47.85400 14.33200 1.000 37.98935 96 PRO A CA 1
ATOM 759 C C . PRO A 1 98 ? 36.60900 47.51300 13.79400 1.000 38.85741 96 PRO A C 1
ATOM 760 O O . PRO A 1 98 ? 35.65400 48.25700 13.99300 1.000 39.24118 96 PRO A O 1
ATOM 764 N N . THR A 1 99 ? 36.51500 46.35200 13.14000 1.000 37.69976 97 THR A N 1
ATOM 765 C CA . THR A 1 99 ? 35.24400 45.81200 12.68500 1.000 37.64515 97 THR A CA 1
ATOM 766 C C . THR A 1 99 ? 34.42100 45.25100 13.84200 1.000 38.10288 97 THR A C 1
ATOM 767 O O . THR A 1 99 ? 34.94300 45.00600 14.93100 1.000 33.17149 97 THR A O 1
ATOM 771 N N . LYS A 1 100 ? 33.12800 45.03600 13.57600 1.000 38.79135 98 LYS A N 1
ATOM 772 C CA . LYS A 1 100 ? 32.23700 44.37600 14.51500 1.000 37.26711 98 LYS A CA 1
ATOM 773 C C . LYS A 1 100 ? 32.80200 43.02800 14.95100 1.000 35.60554 98 LYS A C 1
ATOM 774 O O . LYS A 1 100 ? 32.77400 42.69500 16.13500 1.000 38.46240 98 LYS A O 1
ATOM 780 N N . LEU A 1 101 ? 33.33300 42.27500 13.98200 1.000 35.64360 99 LEU A N 1
ATOM 781 C CA . LEU A 1 101 ? 33.84800 40.93600 14.22200 1.000 30.59124 99 LEU A CA 1
ATOM 782 C C . LEU A 1 101 ? 35.05600 40.93900 15.16000 1.000 34.69443 99 LEU A C 1
ATOM 783 O O . LEU A 1 101 ? 35.15500 40.08500 16.04000 1.000 35.94730 99 LEU A O 1
ATOM 788 N N . THR A 1 102 ? 35.96500 41.90400 14.97000 1.000 34.19690 100 THR A N 1
ATOM 789 C CA . THR A 1 102 ? 37.12400 42.05900 15.83700 1.000 34.49281 100 THR A CA 1
ATOM 790 C C . THR A 1 102 ? 36.71400 42.36200 17.27800 1.000 36.32752 100 THR A C 1
ATOM 791 O O . THR A 1 102 ? 37.22400 41.74700 18.21400 1.000 33.10179 100 THR A O 1
ATOM 795 N N . VAL A 1 103 ? 35.78800 43.31800 17.44100 1.000 36.37586 101 VAL A N 1
ATOM 796 C CA . VAL A 1 103 ? 35.32600 43.72800 18.75700 1.000 34.40910 101 VAL A CA 1
ATOM 797 C C . VAL A 1 103 ? 34.66400 42.56100 19.48600 1.000 37.33124 101 VAL A C 1
ATOM 798 O O . VAL A 1 103 ? 34.89600 42.36500 20.67700 1.000 38.33935 101 VAL A O 1
ATOM 802 N N . GLN A 1 104 ? 33.84400 41.79400 18.75800 1.000 40.52369 102 GLN A N 1
ATOM 803 C CA . GLN A 1 104 ? 33.20500 40.60800 19.30400 1.000 37.61337 102 GLN A CA 1
ATOM 804 C C . GLN A 1 104 ? 34.23300 39.54300 19.68400 1.000 37.04096 102 GLN A C 1
ATOM 805 O O . GLN A 1 104 ? 34.09400 38.89700 20.72200 1.000 39.93998 102 GLN A O 1
ATOM 811 N N . ALA A 1 105 ? 35.25900 39.37300 18.83900 1.000 32.323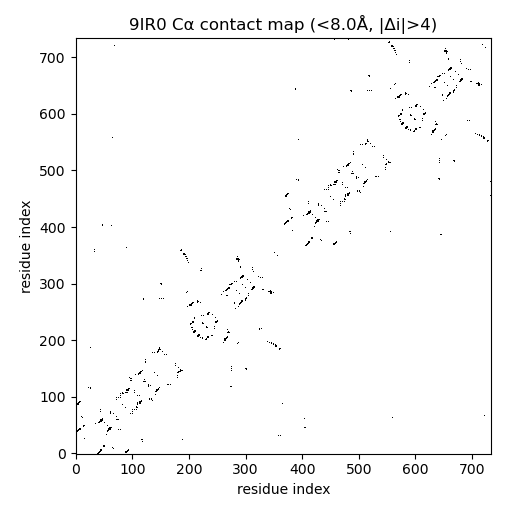83 103 ALA A N 1
ATOM 812 C CA . ALA A 1 105 ? 36.31600 38.40600 19.09600 1.000 35.68008 103 ALA A CA 1
ATOM 813 C C . ALA A 1 105 ? 37.09100 38.75100 20.36700 1.000 39.04434 103 ALA A C 1
ATOM 814 O O . ALA A 1 105 ? 37.37600 37.86600 21.17400 1.000 35.01622 103 ALA A O 1
ATOM 816 N N . ILE A 1 106 ? 37.41500 40.04100 20.53000 1.000 34.97423 104 ILE A N 1
ATOM 817 C CA . ILE A 1 106 ? 38.08100 40.53200 21.72700 1.000 36.95614 104 ILE A CA 1
ATOM 818 C C . ILE A 1 106 ? 37.28300 40.21100 22.99200 1.000 38.55945 104 ILE A C 1
ATOM 819 O O . ILE A 1 106 ? 37.86300 39.84500 24.01500 1.000 36.00379 104 ILE A O 1
ATOM 824 N N . LYS A 1 107 ? 35.95400 40.35500 22.90900 1.000 35.02829 105 LYS A N 1
ATOM 825 C CA . LYS A 1 107 ? 35.07300 40.07900 24.03400 1.000 40.41735 105 LYS A CA 1
ATOM 826 C C . LYS A 1 107 ? 35.06300 38.59200 24.37500 1.000 40.46997 105 LYS A C 1
ATOM 827 O O . LYS A 1 107 ? 35.26300 38.21900 25.53100 1.000 39.78293 105 LYS A O 1
ATOM 833 N N . ASP A 1 108 ? 34.84000 37.75500 23.35400 1.000 39.05580 106 ASP A N 1
ATOM 834 C CA . ASP A 1 108 ? 34.80500 36.31000 23.52500 1.000 39.86635 106 ASP A CA 1
ATOM 835 C C . ASP A 1 108 ? 36.14400 35.75300 24.00900 1.000 42.80813 106 ASP A C 1
ATOM 836 O O . ASP A 1 108 ? 36.17400 34.75800 24.73100 1.000 40.90294 106 ASP A O 1
ATOM 841 N N . ALA A 1 109 ? 37.24100 36.41400 23.61600 1.000 37.81610 107 ALA A N 1
ATOM 842 C CA . ALA A 1 109 ? 38.57800 36.02800 24.04200 1.000 39.84984 107 ALA A CA 1
ATOM 843 C C . ALA A 1 109 ? 38.89100 36.44700 25.47800 1.000 40.55965 107 ALA A C 1
ATOM 844 O O . ALA A 1 109 ? 39.91200 36.03800 26.03000 1.000 45.92275 107 ALA A O 1
ATOM 846 N N . GLY A 1 110 ? 38.02400 37.28500 26.06000 1.000 37.04718 108 GLY A N 1
ATOM 847 C CA . GLY A 1 110 ? 38.16700 37.72700 27.43700 1.000 38.23040 108 GLY A CA 1
ATOM 848 C C . GLY A 1 110 ? 39.13600 38.89500 27.60400 1.000 39.65093 108 GLY A C 1
ATOM 849 O O . GLY A 1 110 ? 39.73400 39.04400 28.66600 1.000 40.37815 108 GLY A O 1
ATOM 850 N N . LEU A 1 111 ? 39.26300 39.72200 26.55600 1.000 36.94445 109 LEU A N 1
ATOM 851 C CA . LEU A 1 111 ? 40.20700 40.83000 26.53600 1.000 36.72937 109 LEU A CA 1
ATOM 852 C C . LEU A 1 111 ? 39.53700 42.20200 26.48900 1.000 42.25591 109 LEU A C 1
ATOM 853 O O . LEU A 1 111 ? 40.21400 43.21500 26.32800 1.000 42.06107 109 LEU A O 1
ATOM 858 N N . SER A 1 112 ? 38.20900 42.24000 26.64900 1.000 39.07227 110 SER A N 1
ATOM 859 C CA . SER A 1 112 ? 37.46600 43.48400 26.51400 1.000 42.86774 110 SER A CA 1
ATOM 860 C C . SER A 1 112 ? 37.86800 44.55200 27.53000 1.000 43.40586 110 SER A C 1
ATOM 861 O O . SER A 1 112 ? 37.78600 45.74000 27.22900 1.000 47.11631 110 SER A O 1
ATOM 864 N N . LYS A 1 113 ? 38.30100 44.12500 28.72300 1.000 38.00276 111 LYS A N 1
ATOM 865 C CA . LYS A 1 113 ? 38.63400 45.04800 29.79800 1.000 44.13351 111 LYS A CA 1
ATOM 866 C C . LYS A 1 113 ? 40.06600 45.58000 29.73700 1.000 47.28328 111 LYS A C 1
ATOM 867 O O . LYS A 1 113 ? 40.41600 46.48200 30.49500 1.000 51.98475 111 LYS A O 1
ATOM 873 N N . VAL A 1 114 ? 40.88400 45.02300 28.83300 1.000 39.14443 112 VAL A N 1
ATOM 874 C CA . VAL A 1 114 ? 42.21600 45.54500 28.57100 1.000 34.91393 112 VAL A CA 1
ATOM 875 C C . VAL A 1 114 ? 42.30800 46.11500 27.15600 1.000 38.73652 112 VAL A C 1
ATOM 876 O O . VAL A 1 114 ? 43.40600 46.34800 26.65200 1.000 40.87833 112 VAL A O 1
ATOM 880 N N . HIS A 1 115 ? 41.14500 46.36300 26.54100 1.000 37.41456 113 HIS A N 1
ATOM 881 C CA . HIS A 1 115 ? 41.06700 46.83900 25.17000 1.000 37.65286 113 HIS A CA 1
ATOM 882 C C . HIS A 1 115 ? 41.30200 48.34800 25.10200 1.000 38.94697 113 HIS A C 1
ATOM 883 O O . HIS A 1 115 ? 40.59100 49.11000 25.74600 1.000 34.96672 113 HIS A O 1
ATOM 890 N N . LYS A 1 116 ? 42.31200 48.75600 24.32200 1.000 37.78135 114 LYS A N 1
ATOM 891 C CA . LYS A 1 116 ? 42.60800 50.15600 24.06100 1.000 35.54317 114 LYS A CA 1
ATOM 892 C C . LYS A 1 116 ? 42.37800 50.46400 22.58200 1.000 37.27904 114 LYS A C 1
ATOM 893 O O . LYS A 1 116 ? 43.11000 49.97000 21.73100 1.000 37.96934 114 LYS A O 1
ATOM 899 N N . ASN A 1 117 ? 41.36300 51.28600 22.29300 1.000 36.01811 115 ASN A N 1
ATOM 900 C CA . ASN A 1 117 ? 41.00200 51.63700 20.92900 1.000 33.25064 115 ASN A CA 1
ATOM 901 C C . ASN A 1 117 ? 41.36300 53.08900 20.62100 1.000 37.23685 115 ASN A C 1
ATOM 902 O O . ASN A 1 117 ? 41.23500 53.96200 21.47700 1.000 37.81634 115 ASN A O 1
ATOM 907 N N . PHE A 1 118 ? 41.81200 53.33800 19.38500 1.000 34.36841 116 PHE A N 1
ATOM 908 C CA . PHE A 1 118 ? 42.20700 54.67200 18.96000 1.000 39.53601 116 PHE A CA 1
ATOM 909 C C . PHE A 1 118 ? 41.44600 55.06100 17.69500 1.000 40.93251 116 PHE A C 1
ATOM 910 O O . PHE A 1 118 ? 41.24100 54.22800 16.81600 1.000 40.79415 116 PHE A O 1
ATOM 918 N N . MET A 1 119 ? 41.04700 56.33600 17.62300 1.000 37.88920 117 MET A N 1
ATOM 919 C CA . MET A 1 119 ? 40.17900 56.83200 16.56800 1.000 40.01337 117 MET A CA 1
ATOM 920 C C . MET A 1 119 ? 40.73600 58.08300 15.89300 1.000 45.50917 117 MET A C 1
ATOM 921 O O . MET A 1 119 ? 41.54400 58.80900 16.46900 1.000 43.75812 117 MET A O 1
ATOM 926 N N . ALA A 1 120 ? 40.27600 58.31900 14.66000 1.000 46.09965 118 ALA A N 1
ATOM 927 C CA . ALA A 1 120 ? 40.63500 59.50700 13.90100 1.000 41.15638 118 ALA A CA 1
ATOM 928 C C . ALA A 1 120 ? 39.52000 59.99500 12.97400 1.000 41.32502 118 ALA A C 1
ATOM 929 O O . ALA A 1 120 ? 39.48100 61.17200 12.63400 1.000 45.98841 118 ALA A O 1
ATOM 931 N N . THR A 1 121 ? 38.63200 59.08700 12.55300 1.000 39.90665 119 THR A N 1
ATOM 932 C CA . THR A 1 121 ? 37.61700 59.40200 11.56000 1.000 46.12820 119 THR A CA 1
ATOM 933 C C . THR A 1 121 ? 36.39800 60.08200 12.18600 1.000 49.45175 119 THR A C 1
ATOM 934 O O . THR A 1 121 ? 35.73400 59.49500 13.03600 1.000 45.90823 119 THR A O 1
ATOM 938 N N . PRO A 1 122 ? 36.05900 61.33500 11.80000 1.000 48.01407 120 PRO A N 1
ATOM 939 C CA . PRO A 1 122 ? 34.82200 61.96500 12.26000 1.000 55.45243 120 PRO A CA 1
ATOM 940 C C . PRO A 1 122 ? 33.55900 61.21000 11.84700 1.000 53.92089 120 PRO A C 1
ATOM 941 O O . PRO A 1 122 ? 33.55500 60.51400 10.83300 1.000 53.30755 120 PRO A O 1
ATOM 945 N N . PHE A 1 123 ? 32.49500 61.36000 12.64600 1.000 54.17040 121 PHE A N 1
ATOM 946 C CA . PHE A 1 123 ? 31.22300 60.70500 12.38000 1.000 55.27156 121 PHE A CA 1
ATOM 947 C C . PHE A 1 123 ? 30.51100 61.38500 11.21600 1.000 53.06104 121 PHE A C 1
ATOM 948 O O . PHE A 1 123 ? 30.27200 62.58900 11.25800 1.000 58.26875 121 PHE A O 1
ATOM 956 N N . GLU A 1 124 ? 30.18000 60.59500 10.18800 1.000 53.66024 122 GLU A N 1
ATOM 957 C CA . GLU A 1 124 ? 29.48700 61.08400 9.00900 1.000 57.85267 122 GLU A CA 1
ATOM 958 C C . GLU A 1 124 ? 28.31200 60.15400 8.71000 1.000 61.80336 122 GLU A C 1
ATOM 959 O O . GLU A 1 124 ? 28.49800 59.09000 8.12200 1.000 59.33135 122 GLU A O 1
ATOM 965 N N . PRO A 1 125 ? 27.07200 60.52200 9.11300 1.000 56.78417 123 PRO A N 1
ATOM 966 C CA . PRO A 1 125 ? 25.91700 59.63500 8.99100 1.000 57.05328 123 PRO A CA 1
ATOM 967 C C . PRO A 1 125 ? 25.62400 59.12400 7.58000 1.000 64.29101 123 PRO A C 1
ATOM 968 O O . PRO A 1 125 ? 25.02000 58.06200 7.43100 1.000 63.54583 123 PRO A O 1
ATOM 972 N N . VAL A 1 126 ? 26.03900 59.87800 6.55300 1.000 61.56433 124 VAL A N 1
ATOM 973 C CA . VAL A 1 126 ? 25.75900 59.51700 5.17100 1.000 64.74030 124 VAL A CA 1
ATOM 974 C C . VAL A 1 126 ? 26.59400 58.32800 4.68900 1.000 64.01568 124 VAL A C 1
ATOM 975 O O . VAL A 1 126 ? 26.21100 57.65200 3.73600 1.000 66.88205 124 VAL A O 1
ATOM 979 N N . SER A 1 127 ? 27.73500 58.08700 5.35100 1.000 57.46935 125 SER A N 1
ATOM 980 C CA . SER A 1 127 ? 28.65600 57.02700 4.97000 1.000 63.78056 125 SER A CA 1
ATOM 981 C C . SER A 1 127 ? 28.41600 55.73900 5.75400 1.000 64.82265 125 SER A C 1
ATOM 982 O O . SER A 1 127 ? 28.67200 55.69000 6.95400 1.000 63.93410 125 SER A O 1
ATOM 985 N N . ARG A 1 128 ? 27.94600 54.69800 5.05500 1.000 62.61040 126 ARG A N 1
ATOM 986 C CA . ARG A 1 128 ? 27.70500 53.39500 5.65700 1.000 63.74583 126 ARG A CA 1
ATOM 987 C C . ARG A 1 128 ? 28.90700 52.90900 6.46500 1.000 62.42569 126 ARG A C 1
ATOM 988 O O . ARG A 1 128 ? 28.74900 52.45800 7.59900 1.000 61.38274 126 ARG A O 1
ATOM 996 N N . GLY A 1 129 ? 30.10100 53.00900 5.86500 1.000 64.09414 127 GLY A N 1
ATOM 997 C CA . GLY A 1 129 ? 31.33200 52.53500 6.47800 1.000 59.07660 127 GLY A CA 1
ATOM 998 C C . GLY A 1 129 ? 31.67800 53.21000 7.80400 1.000 55.21787 127 GLY A C 1
ATOM 999 O O . GLY A 1 129 ? 32.09600 52.54300 8.75000 1.000 53.89669 127 GLY A O 1
ATOM 1000 N N . ILE A 1 130 ? 31.49300 54.53500 7.85800 1.000 52.32990 128 ILE A N 1
ATOM 1001 C CA . ILE A 1 130 ? 31.81300 55.30900 9.04600 1.000 54.47566 128 ILE A CA 1
ATOM 1002 C C . ILE A 1 130 ? 30.78900 55.06600 10.15500 1.000 54.59891 128 ILE A C 1
ATOM 1003 O O . ILE A 1 130 ? 31.13800 55.09000 11.33200 1.000 50.11749 128 ILE A O 1
ATOM 1008 N N . VAL A 1 131 ? 29.52900 54.82400 9.77400 1.000 54.33022 129 VAL A N 1
ATOM 1009 C CA . VAL A 1 131 ? 28.49600 54.48200 10.74000 1.000 55.11742 129 VAL A CA 1
ATOM 1010 C C . VAL A 1 131 ? 28.87500 53.19200 11.46700 1.000 50.46216 129 VAL A C 1
ATOM 1011 O O . VAL A 1 131 ? 28.73300 53.10700 12.68500 1.000 45.10506 129 VAL A O 1
ATOM 1015 N N . GLN A 1 132 ? 29.36200 52.20000 10.70800 1.000 49.10501 130 GLN A N 1
ATOM 1016 C CA . GLN A 1 132 ? 29.83700 50.94700 11.27800 1.000 46.55377 130 GLN A CA 1
ATOM 1017 C C . GLN A 1 132 ? 30.96700 51.16800 12.28100 1.000 46.26685 130 GLN A C 1
ATOM 1018 O O . GLN A 1 132 ? 30.97400 50.55700 13.35000 1.000 41.84674 130 GLN A O 1
ATOM 1024 N N . ILE A 1 133 ? 31.91600 52.04200 11.92000 1.000 45.29267 131 ILE A N 1
ATOM 1025 C CA . ILE A 1 133 ? 33.03500 52.37400 12.78700 1.000 41.14886 131 ILE A CA 1
ATOM 1026 C C . ILE A 1 133 ? 32.54400 52.86000 14.14900 1.000 43.81288 131 ILE A C 1
ATOM 1027 O O . ILE A 1 133 ? 32.97200 52.34500 15.18000 1.000 43.86682 131 ILE A O 1
ATOM 1032 N N . TRP A 1 134 ? 31.64100 53.85000 14.13700 1.000 43.66620 132 TRP A N 1
ATOM 1033 C CA . TRP A 1 134 ? 31.15200 54.45600 15.36500 1.000 44.85470 132 TRP A CA 1
ATOM 1034 C C . TRP A 1 134 ? 30.14600 53.58000 16.10500 1.000 43.72891 132 TRP A C 1
ATOM 1035 O O . TRP A 1 134 ? 30.06500 53.63900 17.33200 1.000 43.56211 132 TRP A O 1
ATOM 1046 N N . ASP A 1 135 ? 29.39100 52.76900 15.35800 1.000 39.43858 133 ASP A N 1
ATOM 1047 C CA . ASP A 1 135 ? 28.55200 51.75200 15.96800 1.000 46.88853 133 ASP A CA 1
ATOM 1048 C C . ASP A 1 135 ? 29.38800 50.87900 16.90000 1.000 45.54705 133 ASP A C 1
ATOM 1049 O O . ASP A 1 135 ? 28.97700 50.58100 18.01900 1.000 43.50695 133 ASP A O 1
ATOM 1054 N N . GLN A 1 136 ? 30.57400 50.48100 16.42400 1.000 42.51460 134 GLN A N 1
ATOM 1055 C CA . GLN A 1 136 ? 31.46200 49.62800 17.19700 1.000 42.96449 134 GLN A CA 1
ATOM 1056 C C . GLN A 1 136 ? 32.20300 50.37300 18.30300 1.000 43.58383 134 GLN A C 1
ATOM 1057 O O . GLN A 1 136 ? 32.60600 49.75700 19.28700 1.000 45.16920 134 GLN A O 1
ATOM 1063 N N . THR A 1 137 ? 32.37700 51.69000 18.14600 1.000 40.28682 135 THR A N 1
ATOM 1064 C CA . THR A 1 137 ? 32.90900 52.51000 19.22100 1.000 42.63993 135 THR A CA 1
ATOM 1065 C C . THR A 1 137 ? 31.94800 52.44800 20.40700 1.000 39.95574 135 THR A C 1
ATOM 1066 O O . THR A 1 137 ? 32.38100 52.36300 21.55600 1.000 44.78741 135 THR A O 1
ATOM 1070 N N . ILE A 1 138 ? 30.64200 52.47100 20.10900 1.000 43.83006 136 ILE A N 1
ATOM 1071 C CA . ILE A 1 138 ? 29.61800 52.30700 21.12800 1.000 44.88372 136 ILE A CA 1
ATOM 1072 C C . ILE A 1 138 ? 29.71700 50.92200 21.76400 1.000 46.87453 136 ILE A C 1
ATOM 1073 O O . ILE A 1 138 ? 29.62300 50.78700 22.98300 1.000 47.77923 136 ILE A O 1
ATOM 1078 N N . GLN A 1 139 ? 29.91200 49.89900 20.92600 1.000 39.09408 137 GLN A N 1
ATOM 1079 C CA . GLN A 1 139 ? 29.98100 48.52600 21.40200 1.000 42.25033 137 GLN A CA 1
ATOM 1080 C C . GLN A 1 139 ? 31.18500 48.30100 22.31400 1.000 41.36419 137 GLN A C 1
ATOM 1081 O O . GLN A 1 139 ? 31.08600 47.58800 23.30800 1.000 40.94503 137 GLN A O 1
ATOM 1087 N N . ILE A 1 140 ? 32.31800 48.92200 21.96800 1.000 40.55513 138 ILE A N 1
ATOM 1088 C CA . ILE A 1 140 ? 33.51300 48.85800 22.79400 1.000 40.93204 138 ILE A CA 1
ATOM 1089 C C . ILE A 1 140 ? 33.25500 49.42900 24.18800 1.000 39.51513 138 ILE A C 1
ATOM 1090 O O . ILE A 1 140 ? 33.74400 48.89200 25.18100 1.000 36.59702 138 ILE A O 1
ATOM 1095 N N . HIS A 1 141 ? 32.47400 50.51400 24.25500 1.000 39.35851 139 HIS A N 1
ATOM 1096 C CA . HIS A 1 141 ? 32.13600 51.13000 25.52800 1.000 45.11093 139 HIS A CA 1
ATOM 1097 C C . HIS A 1 141 ? 31.22700 50.22300 26.35800 1.000 46.33960 139 HIS A C 1
ATOM 1098 O O . HIS A 1 141 ? 31.42600 50.09300 27.56500 1.000 50.25690 139 HIS A O 1
ATOM 1105 N N . LYS A 1 142 ? 30.24200 49.59400 25.70100 1.000 44.28186 140 LYS A N 1
ATOM 1106 C CA . LYS A 1 142 ? 29.36500 48.63300 26.35300 1.000 43.16780 140 LYS A CA 1
ATOM 1107 C C . LYS A 1 142 ? 30.13400 47.43400 26.89900 1.000 40.78962 140 LYS A C 1
ATOM 1108 O O . LYS A 1 142 ? 29.84900 46.96300 27.99700 1.000 41.21350 140 LYS A O 1
ATOM 1114 N N . ASN A 1 143 ? 31.10200 46.94800 26.11000 1.000 42.19158 141 ASN A N 1
ATOM 1115 C CA . ASN A 1 143 ? 31.90400 45.79300 26.48000 1.000 37.24947 141 ASN A CA 1
ATOM 1116 C C . ASN A 1 143 ? 32.92100 46.10000 27.57800 1.000 38.12601 141 ASN A C 1
ATOM 1117 O O . ASN A 1 143 ? 33.45800 45.18100 28.19000 1.000 39.89205 141 ASN A O 1
ATOM 1122 N N . GLY A 1 144 ? 33.18700 47.39100 27.81200 1.000 40.14384 142 GLY A N 1
ATOM 1123 C CA . GLY A 1 144 ? 34.08200 47.82100 28.87500 1.000 38.03327 142 GLY A CA 1
ATOM 1124 C C . GLY A 1 144 ? 35.50900 48.11300 28.41100 1.000 38.10889 142 GLY A C 1
ATOM 1125 O O . GLY A 1 144 ? 36.42400 48.18400 29.22700 1.000 45.27910 142 GLY A O 1
ATOM 1126 N N . GLY A 1 145 ? 35.68900 48.26400 27.09500 1.000 36.07064 143 GLY A N 1
ATOM 1127 C CA . GLY A 1 145 ? 36.93700 48.75600 26.54100 1.000 37.14694 143 GLY A CA 1
ATOM 1128 C C . GLY A 1 145 ? 37.01000 50.27800 26.63200 1.000 41.16189 143 GLY A C 1
ATOM 1129 O O . GLY A 1 145 ? 36.05100 50.92200 27.04600 1.000 42.69669 143 GLY A O 1
ATOM 1130 N N . LYS A 1 146 ? 38.15500 50.84000 26.23000 1.000 29.89337 144 LYS A N 1
ATOM 1131 C CA . LYS A 1 146 ? 38.36900 52.27600 26.28300 1.000 39.77887 144 LYS A CA 1
ATOM 1132 C C . LYS A 1 146 ? 38.83900 52.81400 24.93600 1.000 37.20597 144 LYS A C 1
ATOM 1133 O O . LYS A 1 146 ? 39.74000 52.24800 24.32500 1.000 34.56817 144 LYS A O 1
ATOM 1139 N N . SER A 1 147 ? 38.21000 53.90900 24.49100 1.000 37.12143 145 SER A N 1
ATOM 1140 C CA . SER A 1 147 ? 38.58700 54.58800 23.26400 1.000 39.86783 145 SER A CA 1
ATOM 1141 C C . SER A 1 147 ? 39.24200 55.93500 23.56400 1.000 38.43729 145 SER A C 1
ATOM 1142 O O . SER A 1 147 ? 38.92200 56.58200 24.56100 1.000 42.03806 145 SER A O 1
ATOM 1145 N N . TYR A 1 148 ? 40.15200 56.35100 22.67500 1.000 35.92842 146 TYR A N 1
ATOM 1146 C CA . TYR A 1 148 ? 40.93600 57.56000 22.86800 1.000 35.73254 146 TYR A CA 1
ATOM 1147 C C . TYR A 1 148 ? 40.87000 58.46200 21.64000 1.000 42.08530 146 TYR A C 1
ATOM 1148 O O . TYR A 1 148 ? 41.01500 57.98900 20.51800 1.000 41.70870 146 TYR A O 1
ATOM 1157 N N . ALA A 1 149 ? 40.64900 59.76000 21.87800 1.000 37.88674 147 ALA A N 1
ATOM 1158 C CA . ALA A 1 149 ? 40.52000 60.75400 20.82600 1.000 39.33065 147 ALA A CA 1
ATOM 1159 C C . ALA A 1 149 ? 41.79800 61.58000 20.68800 1.000 40.68427 147 ALA A C 1
ATOM 1160 O O . ALA A 1 149 ? 42.52200 61.75200 21.66500 1.000 40.11763 147 ALA A O 1
ATOM 1162 N N . PRO A 1 150 ? 42.11700 62.12200 19.48900 1.000 43.01888 148 PRO A N 1
ATOM 1163 C CA . PRO A 1 150 ? 43.31800 62.93800 19.31300 1.000 45.97134 148 PRO A CA 1
ATOM 1164 C C . PRO A 1 150 ? 43.31600 64.25500 20.08800 1.000 46.60791 148 PRO A C 1
ATOM 1165 O O . PRO A 1 150 ? 44.35500 64.69400 20.57400 1.000 46.32628 148 PRO A O 1
ATOM 1169 N N . THR A 1 151 ? 42.13900 64.88500 20.18000 1.000 50.03207 149 THR A N 1
ATOM 1170 C CA . THR A 1 151 ? 41.99900 66.21800 20.74800 1.000 48.90876 149 THR A CA 1
ATOM 1171 C C . THR A 1 151 ? 40.76000 66.31700 21.63400 1.000 50.92439 149 THR A C 1
ATOM 1172 O O . THR A 1 151 ? 39.86900 65.47300 21.57500 1.000 52.69857 149 THR A O 1
ATOM 1176 N N . LYS A 1 152 ? 40.72300 67.36400 22.46400 1.000 52.39511 150 LYS A N 1
ATOM 1177 C CA . LYS A 1 152 ? 39.53400 67.73600 23.21900 1.000 53.62394 150 LYS A CA 1
ATOM 1178 C C . LYS A 1 152 ? 38.42300 68.18600 22.27200 1.000 53.92251 150 LYS A C 1
ATOM 1179 O O . LYS A 1 152 ? 37.24700 67.96800 22.54300 1.000 51.92209 150 LYS A O 1
ATOM 1185 N N . ALA A 1 153 ? 38.81200 68.80800 21.15400 1.000 53.67051 151 ALA A N 1
ATOM 1186 C CA . ALA A 1 153 ? 37.87500 69.19200 20.11100 1.000 49.80283 151 ALA A CA 1
ATOM 1187 C C . ALA A 1 153 ? 37.10800 67.99100 19.57000 1.000 52.24050 151 ALA A C 1
ATOM 1188 O O . ALA A 1 153 ? 35.91300 68.08600 19.33400 1.000 55.02310 151 ALA A O 1
ATOM 1190 N N . PHE A 1 154 ? 37.80600 66.86900 19.37300 1.000 50.77519 152 PHE A N 1
ATOM 1191 C CA . PHE A 1 154 ? 37.20200 65.63900 18.88600 1.000 51.09237 152 PHE A CA 1
ATOM 1192 C C . PHE A 1 154 ? 36.19400 65.09900 19.89800 1.000 45.09940 152 PHE A C 1
ATOM 1193 O O . PHE A 1 154 ? 35.14700 64.58900 19.51200 1.000 46.13633 152 PHE A O 1
ATOM 1201 N N . ARG A 1 155 ? 36.51800 65.22000 21.19100 1.000 48.34016 153 ARG A N 1
ATOM 1202 C CA . ARG A 1 155 ? 35.61800 64.80300 22.25600 1.000 50.16621 153 ARG A CA 1
ATOM 1203 C C . ARG A 1 155 ? 34.37000 65.68100 22.33800 1.000 53.60242 153 ARG A C 1
ATOM 1204 O O . ARG A 1 155 ? 33.29700 65.19800 22.68000 1.000 57.26193 153 ARG A O 1
ATOM 1212 N N . GLU A 1 156 ? 34.51800 66.97500 22.03400 1.000 53.61713 154 GLU A N 1
ATOM 1213 C CA . GLU A 1 156 ? 33.38700 67.89000 21.97400 1.000 52.41635 154 GLU A CA 1
ATOM 1214 C C . GLU A 1 156 ? 32.50400 67.57900 20.76700 1.000 53.58763 154 GLU A C 1
ATOM 1215 O O . GLU A 1 156 ? 31.28400 67.62700 20.86000 1.000 52.31870 154 GLU A O 1
ATOM 1221 N N . PHE A 1 157 ? 33.13900 67.26800 19.63400 1.000 56.63013 155 PHE A N 1
ATOM 1222 C CA . PHE A 1 157 ? 32.43300 66.82700 18.44100 1.000 56.91076 155 PHE A CA 1
ATOM 1223 C C . PHE A 1 157 ? 31.62000 65.55900 18.67200 1.000 57.04471 155 PHE A C 1
ATOM 1224 O O . PHE A 1 157 ? 30.55600 65.39800 18.08600 1.000 59.41692 155 PHE A O 1
ATOM 1232 N N . GLU A 1 158 ? 32.13100 64.66900 19.52700 1.000 55.58837 156 GLU A N 1
ATOM 1233 C CA . GLU A 1 158 ? 31.45300 63.42400 19.84500 1.000 59.02768 156 GLU A CA 1
ATOM 1234 C C . GLU A 1 158 ? 30.12200 63.67100 20.55700 1.000 61.05808 156 GLU A C 1
ATOM 1235 O O . GLU A 1 158 ? 29.18500 62.89400 20.39200 1.000 57.35515 156 GLU A O 1
ATOM 1241 N N . ARG A 1 159 ? 30.03600 64.76100 21.33000 1.000 55.74175 157 ARG A N 1
ATOM 1242 C CA . ARG A 1 159 ? 28.78800 65.14900 21.97300 1.000 57.90180 157 ARG A CA 1
ATOM 1243 C C . ARG A 1 159 ? 27.79200 65.77500 20.99600 1.000 56.48658 157 ARG A C 1
ATOM 1244 O O . ARG A 1 159 ? 26.60900 65.88700 21.31300 1.000 60.35040 157 ARG A O 1
ATOM 1252 N N . LYS A 1 160 ? 28.28000 66.19100 19.82100 1.000 55.56116 158 LYS A N 1
ATOM 1253 C CA . LYS A 1 160 ? 27.41900 66.59100 18.71700 1.000 56.27288 158 LYS A CA 1
ATOM 1254 C C . LYS A 1 160 ? 27.01700 65.39500 17.85500 1.000 57.61766 158 LYS A C 1
ATOM 1255 O O . LYS A 1 160 ? 25.91700 65.36800 17.30700 1.000 60.61568 158 LYS A O 1
ATOM 1261 N N . TYR A 1 161 ? 27.92300 64.41600 17.73400 1.000 58.37297 159 TYR A N 1
ATOM 1262 C CA . TYR A 1 161 ? 27.69400 63.23300 16.91700 1.000 61.53101 159 TYR A CA 1
ATOM 1263 C C . TYR A 1 161 ? 26.49800 62.40400 17.38900 1.000 56.72037 159 TYR A C 1
ATOM 1264 O O . TYR A 1 161 ? 25.81700 61.79500 16.56800 1.000 56.43862 159 TYR A O 1
ATOM 1273 N N . CYS A 1 162 ? 26.27800 62.39100 18.71400 1.000 54.20569 160 CYS A N 1
ATOM 1274 C CA . CYS A 1 162 ? 25.11200 61.83700 19.38800 1.000 55.35383 160 CYS A CA 1
ATOM 1275 C C . CYS A 1 162 ? 23.75900 62.11300 18.74400 1.000 62.03938 160 CYS A C 1
ATOM 1276 O O . CYS A 1 162 ? 22.82900 61.31800 18.86600 1.000 63.77200 160 CYS A O 1
ATOM 1279 N N . HIS A 1 163 ? 23.63300 63.31600 18.17900 1.000 57.04197 161 HIS A N 1
ATOM 1280 C CA . HIS A 1 163 ? 22.35400 63.82800 17.71500 1.000 55.59671 161 HIS A CA 1
ATOM 1281 C C . HIS A 1 163 ? 22.25300 63.87200 16.19300 1.000 54.09130 161 HIS A C 1
ATOM 1282 O O . HIS A 1 163 ? 21.27500 64.39100 15.65700 1.000 63.50306 161 HIS A O 1
ATOM 1289 N N . MET A 1 164 ? 23.26000 63.31400 15.50500 1.000 51.69146 162 MET A N 1
ATOM 1290 C CA . MET A 1 164 ? 23.29400 63.29000 14.05200 1.000 58.08826 162 MET A CA 1
ATOM 1291 C C . MET A 1 164 ? 22.75600 61.95100 13.55100 1.000 63.02231 162 MET A C 1
ATOM 1292 O O . MET A 1 164 ? 23.24700 60.90100 13.96000 1.000 61.02153 162 MET A O 1
ATOM 1297 N N . THR A 1 165 ? 21.74700 62.00200 12.67000 1.000 62.36649 163 THR A N 1
ATOM 1298 C CA . THR A 1 165 ? 21.08800 60.80900 12.15800 1.000 63.42457 163 THR A CA 1
ATOM 1299 C C . THR A 1 165 ? 20.96100 60.82300 10.63700 1.000 62.93667 163 THR A C 1
ATOM 1300 O O . THR A 1 165 ? 21.16900 61.85200 9.99700 1.000 69.15819 163 THR A O 1
ATOM 1304 N N . SER A 1 166 ? 20.61500 59.65900 10.07800 1.000 54.78054 164 SER A N 1
ATOM 1305 C CA . SER A 1 166 ? 20.33400 59.51700 8.65800 1.000 63.10045 164 SER A CA 1
ATOM 1306 C C . SER A 1 166 ? 19.55600 58.22200 8.42700 1.000 65.93267 164 SER A C 1
ATOM 1307 O O . SER A 1 166 ? 19.15600 57.55900 9.38300 1.000 62.51980 164 SER A O 1
ATOM 1310 N N . ALA A 1 167 ? 19.34700 57.86800 7.15400 1.000 65.48885 165 ALA A N 1
ATOM 1311 C CA . ALA A 1 167 ? 18.68700 56.62000 6.79900 1.000 68.30569 165 ALA A CA 1
ATOM 1312 C C . ALA A 1 167 ? 19.54000 55.39500 7.12600 1.000 67.06058 165 ALA A C 1
ATOM 1313 O O . ALA A 1 167 ? 19.01700 54.28600 7.21500 1.000 68.79425 165 ALA A O 1
ATOM 1315 N N . LEU A 1 168 ? 20.85000 55.61000 7.31000 1.000 65.67180 166 LEU A N 1
ATOM 1316 C CA . LEU A 1 168 ? 21.80100 54.53400 7.53800 1.000 63.74735 166 LEU A CA 1
ATOM 1317 C C . LEU A 1 168 ? 22.08100 54.25000 9.01400 1.000 59.80129 166 LEU A C 1
ATOM 1318 O O . LEU A 1 168 ? 22.83100 53.32800 9.32600 1.000 62.99037 166 LEU A O 1
ATOM 1323 N N . THR A 1 169 ? 21.45400 55.02300 9.91300 1.000 56.40755 167 THR A N 1
ATOM 1324 C CA . THR A 1 169 ? 21.76700 54.98000 11.33400 1.000 56.78760 167 THR A CA 1
ATOM 1325 C C . THR A 1 169 ? 20.67900 54.37500 12.22400 1.000 68.76375 167 THR A C 1
ATOM 1326 O O . THR A 1 169 ? 20.65700 54.62400 13.43000 1.000 74.12019 167 THR A O 1
ATOM 1330 N N . ASP A 1 170 ? 19.78200 53.57400 11.63500 1.000 68.72590 168 ASP A N 1
ATOM 1331 C CA . ASP A 1 170 ? 18.68100 52.97800 12.37800 1.000 72.07298 168 ASP A CA 1
ATOM 1332 C C . ASP A 1 170 ? 19.14700 51.97900 13.43600 1.000 72.03078 168 ASP A C 1
ATOM 1333 O O . ASP A 1 170 ? 18.49900 51.82900 14.47000 1.000 68.55124 168 ASP A O 1
ATOM 1338 N N . LYS A 1 171 ? 20.27200 51.30500 13.16300 1.000 71.17229 169 LYS A N 1
ATOM 1339 C CA . LYS A 1 171 ? 20.83900 50.31800 14.06800 1.000 70.35330 169 LYS A CA 1
ATOM 1340 C C . LYS A 1 171 ? 21.52200 50.93700 15.28900 1.000 71.42339 169 LYS A C 1
ATOM 1341 O O . LYS A 1 171 ? 21.62300 50.29300 16.33100 1.000 70.70465 169 LYS A O 1
ATOM 1347 N N . ILE A 1 172 ? 22.00200 52.18000 15.14200 1.000 65.08358 170 ILE A N 1
ATOM 1348 C CA . ILE A 1 172 ? 22.77000 52.85000 16.18100 1.000 61.16007 170 ILE A CA 1
ATOM 1349 C C . ILE A 1 172 ? 21.94200 53.01700 17.45200 1.000 55.08085 170 ILE A C 1
ATOM 1350 O O . ILE A 1 172 ? 20.81600 53.50800 17.40100 1.000 57.33614 170 ILE A O 1
ATOM 1355 N N . ASP A 1 173 ? 22.52200 52.61400 18.59100 1.000 54.06981 171 ASP A N 1
ATOM 1356 C CA . ASP A 1 173 ? 21.87300 52.76300 19.88300 1.000 49.18508 171 ASP A CA 1
ATOM 1357 C C . ASP A 1 173 ? 22.09600 54.18600 20.38800 1.000 56.44872 171 ASP A C 1
ATOM 1358 O O . ASP A 1 173 ? 23.00700 54.44000 21.17500 1.000 48.45958 171 ASP A O 1
ATOM 1363 N N . TYR A 1 174 ? 21.24800 55.10300 19.91100 1.000 53.01752 172 TYR A N 1
ATOM 1364 C CA . TYR A 1 174 ? 21.35500 56.51200 20.24900 1.000 55.29967 172 TYR A CA 1
ATOM 1365 C C . TYR A 1 174 ? 21.03500 56.80800 21.71400 1.000 55.19210 172 TYR A C 1
ATOM 1366 O O . TYR A 1 174 ? 21.58600 57.74300 22.29200 1.000 55.55836 172 TYR A O 1
ATOM 1375 N N . ASP A 1 175 ? 20.14600 56.00400 22.30900 1.000 54.46538 173 ASP A N 1
ATOM 1376 C CA . ASP A 1 175 ? 19.81000 56.13700 23.71800 1.000 57.50092 173 ASP A CA 1
ATOM 1377 C C . ASP A 1 175 ? 21.04700 55.95900 24.59600 1.000 53.33668 173 ASP A C 1
ATOM 1378 O O . ASP A 1 175 ? 21.30100 56.77400 25.48200 1.000 55.27539 173 ASP A O 1
ATOM 1383 N N . TYR A 1 176 ? 21.81000 54.88800 24.33400 1.000 54.42345 174 TYR A N 1
ATOM 1384 C CA . TYR A 1 176 ? 23.03600 54.60500 25.06200 1.000 51.02384 174 TYR A CA 1
ATOM 1385 C C . TYR A 1 176 ? 24.10200 55.66900 24.80500 1.000 54.76658 174 TYR A C 1
ATOM 1386 O O . TYR A 1 176 ? 24.75500 56.13200 25.74000 1.000 52.08799 174 TYR A O 1
ATOM 1395 N N . TRP A 1 177 ? 24.26800 56.03800 23.52600 1.000 52.23732 175 TRP A N 1
ATOM 1396 C CA . TRP A 1 177 ? 25.30900 56.96400 23.10500 1.000 49.54136 175 TRP A CA 1
ATOM 1397 C C . TRP A 1 177 ? 25.12500 58.33000 23.76200 1.000 54.80754 175 TRP A C 1
ATOM 1398 O O . TRP A 1 177 ? 26.05900 58.85600 24.36400 1.000 53.43011 175 TRP A O 1
ATOM 1409 N N . ARG A 1 178 ? 23.90600 58.87800 23.66300 1.000 54.08338 176 ARG A N 1
ATOM 1410 C CA . ARG A 1 178 ? 23.58200 60.17200 24.24600 1.000 53.13529 176 ARG A CA 1
ATOM 1411 C C . ARG A 1 178 ? 23.87300 60.24500 25.74500 1.000 53.24498 176 ARG A C 1
ATOM 1412 O O . ARG A 1 178 ? 24.22100 61.31000 26.25000 1.000 55.68546 176 ARG A O 1
ATOM 1420 N N . ALA A 1 179 ? 23.73600 59.11100 26.44300 1.000 48.82769 177 ALA A N 1
ATOM 1421 C CA . ALA A 1 179 ? 23.96200 59.04600 27.88000 1.000 46.78032 177 ALA A CA 1
ATOM 1422 C C . ALA A 1 179 ? 25.38800 58.66400 28.28200 1.000 54.35423 177 ALA A C 1
ATOM 1423 O O . ALA A 1 179 ? 25.71600 58.71500 29.46500 1.000 57.24153 177 ALA A O 1
ATOM 1425 N N . ASN A 1 180 ? 26.22300 58.27300 27.30700 1.000 51.93770 178 ASN A N 1
ATOM 1426 C CA . ASN A 1 180 ? 27.58300 57.83100 27.58400 1.000 52.54363 178 ASN A CA 1
ATOM 1427 C C . ASN A 1 180 ? 28.61500 58.40800 26.61700 1.000 55.07860 178 ASN A C 1
ATOM 1428 O O . ASN A 1 180 ? 28.74800 57.92600 25.49400 1.000 51.35018 178 ASN A O 1
ATOM 1433 N N . PRO A 1 181 ? 29.37400 59.45700 27.01500 1.000 58.97287 179 PRO A N 1
ATOM 1434 C CA . PRO A 1 181 ? 30.53500 59.88700 26.24200 1.000 53.51676 179 PRO A CA 1
ATOM 1435 C C . PRO A 1 181 ? 31.54300 58.75900 26.03000 1.000 52.10039 179 PRO A C 1
ATOM 1436 O O . PRO A 1 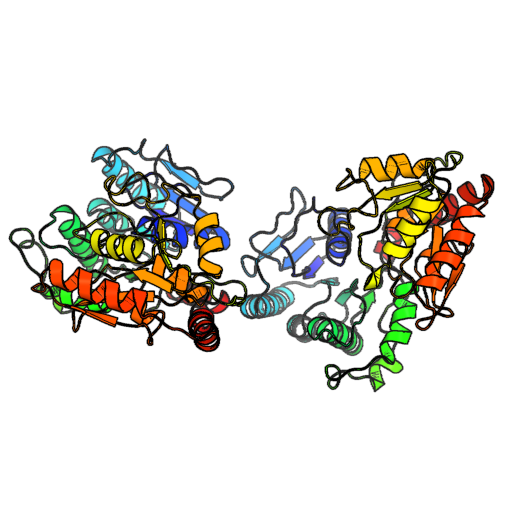181 ? 32.04100 58.18000 26.99400 1.000 47.54777 179 PRO A O 1
ATOM 1440 N N . LEU A 1 182 ? 31.83000 58.45900 24.75900 1.000 47.33446 180 LEU A N 1
ATOM 1441 C CA . LEU A 1 182 ? 32.55900 57.25600 24.38900 1.000 43.99472 180 LEU A CA 1
ATOM 1442 C C . LEU A 1 182 ? 34.05800 57.31100 24.68500 1.000 44.13186 180 LEU A C 1
ATOM 1443 O O . LEU A 1 182 ? 34.69500 56.27700 24.86200 1.000 41.05161 180 LEU A O 1
ATOM 1448 N N . PHE A 1 183 ? 34.62400 58.52000 24.71800 1.000 43.21685 181 PHE A N 1
ATOM 1449 C CA . PHE A 1 183 ? 36.06200 58.68900 24.84800 1.000 35.66276 181 PHE A CA 1
ATOM 1450 C C . PHE A 1 183 ? 36.49900 58.88700 26.29700 1.000 43.50089 181 PHE A C 1
ATOM 1451 O O . PHE A 1 183 ? 35.80700 59.53000 27.08100 1.000 51.38364 181 PHE A O 1
ATOM 1459 N N . GLU A 1 184 ? 37.67100 58.33700 26.63200 1.000 49.30026 182 GLU A N 1
ATOM 1460 C CA . GLU A 1 184 ? 38.34700 58.62400 27.88800 1.000 47.83033 182 GLU A CA 1
ATOM 1461 C C . GLU A 1 184 ? 38.89000 60.05100 27.86500 1.000 45.49933 182 GLU A C 1
ATOM 1462 O O . GLU A 1 184 ? 38.94800 60.67500 26.81100 1.000 47.30827 182 GLU A O 1
ATOM 1468 N N . ALA A 1 185 ? 39.31100 60.55000 29.03200 1.000 47.72481 183 ALA A N 1
ATOM 1469 C CA . ALA A 1 185 ? 39.68400 61.94700 29.19200 1.000 50.50207 183 ALA A CA 1
ATOM 1470 C C . ALA A 1 185 ? 41.04800 62.30000 28.60100 1.000 50.67787 183 ALA A C 1
ATOM 1471 O O . ALA A 1 185 ? 41.33600 63.46800 28.35900 1.000 52.65072 183 ALA A O 1
ATOM 1473 N N . GLU A 1 186 ? 41.89500 61.28600 28.38900 1.000 46.72814 184 GLU A N 1
ATOM 1474 C CA . GLU A 1 186 ? 43.26100 61.51200 27.93900 1.000 46.67606 184 GLU A CA 1
ATOM 1475 C C . GLU A 1 186 ? 43.32200 61.61000 26.41800 1.000 47.86695 184 GLU A C 1
ATOM 1476 O O . GLU A 1 186 ? 42.79900 60.74700 25.71900 1.000 47.61971 184 GLU A O 1
ATOM 1482 N N . ASP A 1 187 ? 44.01900 62.63300 25.90600 1.000 47.73132 185 ASP A N 1
ATOM 1483 C CA . ASP A 1 187 ? 44.36500 62.68600 24.49400 1.000 44.28158 185 ASP A CA 1
ATOM 1484 C C . ASP A 1 187 ? 45.43700 61.64600 24.18100 1.000 45.79170 185 ASP A C 1
ATOM 1485 O O . ASP A 1 187 ? 46.21100 61.26200 25.05600 1.000 40.10548 185 ASP A O 1
ATOM 1490 N N . TYR A 1 188 ? 45.48800 61.21200 22.92000 1.000 44.33295 186 TYR A N 1
ATOM 1491 C CA . TYR A 1 188 ? 46.68300 60.57900 22.39200 1.000 39.89506 186 TYR A CA 1
ATOM 1492 C C . TYR A 1 188 ? 47.47900 61.62900 21.61300 1.000 43.32823 186 TYR A C 1
ATOM 1493 O O . TYR A 1 188 ? 46.89800 62.46700 20.93000 1.000 42.50645 186 TYR A O 1
ATOM 1502 N N . PRO A 1 189 ? 48.82700 61.66400 21.75800 1.000 44.55801 187 PRO A N 1
ATOM 1503 C CA . PRO A 1 189 ? 49.63900 62.77500 21.27200 1.000 43.84215 187 PRO A CA 1
ATOM 1504 C C . PRO A 1 189 ? 49.68900 62.88700 19.75100 1.000 44.88334 187 PRO A C 1
ATOM 1505 O O . PRO A 1 189 ? 50.32300 62.08000 19.07100 1.000 49.06017 187 PRO A O 1
ATOM 1509 N N . VAL A 1 190 ? 49.00700 63.91400 19.23700 1.000 42.00585 188 VAL A N 1
ATOM 1510 C CA . VAL A 1 190 ? 48.90700 64.14800 17.80700 1.000 47.79381 188 VAL A CA 1
ATOM 1511 C C . VAL A 1 190 ? 50.22500 64.61700 17.19400 1.000 46.84211 188 VAL A C 1
ATOM 1512 O O . VAL A 1 190 ? 50.44600 64.40900 16.00200 1.000 47.21404 188 VAL A O 1
ATOM 1516 N N . ILE A 1 191 ? 51.07900 65.25900 18.00400 1.000 44.30709 189 ILE A N 1
ATOM 1517 C CA . ILE A 1 191 ? 52.38100 65.71500 17.54800 1.000 40.22065 189 ILE A CA 1
ATOM 1518 C C . ILE A 1 191 ? 53.44000 65.45200 18.61300 1.000 46.27364 189 ILE A C 1
ATOM 1519 O O . ILE A 1 191 ? 53.11300 65.24100 19.78100 1.000 46.10224 189 ILE A O 1
ATOM 1524 N N . CYS A 1 192 ? 54.70800 65.44000 18.18100 1.000 48.31170 190 CYS A N 1
ATOM 1525 C CA . CYS A 1 192 ? 55.84300 65.26100 19.06900 1.000 47.33491 190 CYS A CA 1
ATOM 1526 C C . CYS A 1 192 ? 56.96300 66.22600 18.68200 1.000 49.52881 190 CYS A C 1
ATOM 1527 O O . CYS A 1 192 ? 57.52900 66.11800 17.59800 1.000 57.87374 190 CYS A O 1
ATOM 1530 N N . LEU A 1 193 ? 57.27700 67.16000 19.58600 1.000 46.21715 191 LEU A N 1
ATOM 1531 C CA . LEU A 1 193 ? 58.34100 68.13100 19.38800 1.000 50.99943 191 LEU A CA 1
ATOM 1532 C C . LEU A 1 193 ? 59.60000 67.65000 20.10800 1.000 53.47409 191 LEU A C 1
ATOM 1533 O O . LEU A 1 193 ? 59.62300 67.55800 21.33600 1.000 53.30228 191 LEU A O 1
ATOM 1538 N N . ASN A 1 194 ? 60.63700 67.32900 19.32600 1.000 56.58189 192 ASN A N 1
ATOM 1539 C CA . ASN A 1 194 ? 61.85600 66.74600 19.86000 1.000 62.57847 192 ASN A CA 1
ATOM 1540 C C . ASN A 1 194 ? 62.79400 67.80100 20.43800 1.000 68.27319 192 ASN A C 1
ATOM 1541 O O . ASN A 1 194 ? 63.41300 67.57800 21.47600 1.000 68.14966 192 ASN A O 1
ATOM 1546 N N . GLU A 1 195 ? 62.89800 68.94600 19.75500 1.000 70.43495 193 GLU A N 1
ATOM 1547 C CA . GLU A 1 195 ? 63.67300 70.07000 20.25500 1.000 69.93107 193 GLU A CA 1
ATOM 1548 C C . GLU A 1 195 ? 62.78000 71.30500 20.32400 1.000 61.96966 193 GLU A C 1
ATOM 1549 O O . GLU A 1 195 ? 61.90000 71.48100 19.48200 1.000 65.46480 193 GLU A O 1
ATOM 1555 N N . LYS A 1 196 ? 63.01400 72.14800 21.33800 1.000 53.63613 194 LYS A N 1
ATOM 1556 C CA . LYS A 1 196 ? 62.25500 73.37800 21.51000 1.000 63.60230 194 LYS A CA 1
ATOM 1557 C C . LYS A 1 196 ? 62.43700 74.25900 20.27900 1.000 70.84795 194 LYS A C 1
ATOM 1558 O O . LYS A 1 196 ? 63.56500 74.58800 19.92100 1.000 70.77873 194 LYS A O 1
ATOM 1564 N N . PRO A 1 197 ? 61.35300 74.65400 19.56900 1.000 73.00206 195 PRO A N 1
ATOM 1565 C CA . PRO A 1 197 ? 61.48600 75.60800 18.47600 1.000 67.84398 195 PRO A CA 1
ATOM 1566 C C . PRO A 1 197 ? 61.90100 76.99100 18.96700 1.000 71.08926 195 PRO A C 1
ATOM 1567 O O . PRO A 1 197 ? 61.45000 77.43900 20.01900 1.000 69.59738 195 PRO A O 1
ATOM 1571 N N . GLU A 1 198 ? 62.78700 77.63900 18.20100 1.000 72.26631 196 GLU A N 1
ATOM 1572 C CA . GLU A 1 198 ? 63.24500 78.98400 18.49400 1.000 70.85270 196 GLU A CA 1
ATOM 1573 C C . GLU A 1 198 ? 62.42400 79.93000 17.62500 1.000 59.58233 196 GLU A C 1
ATOM 1574 O O . GLU A 1 198 ? 62.60000 79.94700 16.40900 1.000 63.56680 196 GLU A O 1
ATOM 1580 N N . VAL A 1 199 ? 61.51800 80.67800 18.26000 1.000 51.40320 197 VAL A N 1
ATOM 1581 C CA . VAL A 1 199 ? 60.55300 81.50000 17.54800 1.000 54.03858 197 VAL A CA 1
ATOM 1582 C C . VAL A 1 199 ? 61.23100 82.67400 16.84300 1.000 52.75550 197 VAL A C 1
ATOM 1583 O O . VAL A 1 199 ? 61.82600 83.53300 17.49000 1.000 51.12652 197 VAL A O 1
ATOM 1587 N N . LEU A 1 200 ? 61.12000 82.69200 15.50800 1.000 48.49757 198 LEU A N 1
ATOM 1588 C CA . LEU A 1 200 ? 61.70500 83.73500 14.68300 1.000 47.15383 198 LEU A CA 1
ATOM 1589 C C . LEU A 1 200 ? 60.69000 84.84700 14.43200 1.000 51.42465 198 LEU A C 1
ATOM 1590 O O . LEU A 1 200 ? 59.49200 84.58600 14.35900 1.000 41.84457 198 LEU A O 1
ATOM 1595 N N . PRO A 1 201 ? 61.12800 86.12100 14.29900 1.000 53.99828 199 PRO A N 1
ATOM 1596 C CA . PRO A 1 201 ? 60.21400 87.20600 13.95600 1.000 46.41506 199 PRO A CA 1
ATOM 1597 C C . PRO A 1 201 ? 59.48800 86.99200 12.63000 1.000 42.64720 199 PRO A C 1
ATOM 1598 O O . PRO A 1 201 ? 60.00300 86.33700 11.72400 1.000 44.55190 199 PRO A O 1
ATOM 1602 N N . ALA A 1 202 ? 58.28900 87.57400 12.53200 1.000 48.89129 200 ALA A N 1
ATOM 1603 C CA . ALA A 1 202 ? 57.43000 87.40800 11.37400 1.000 48.18302 200 ALA A CA 1
ATOM 1604 C C . ALA A 1 202 ? 57.87300 88.26200 10.18900 1.000 50.70386 200 ALA A C 1
ATOM 1605 O O . ALA A 1 202 ? 58.36000 89.37800 10.37300 1.000 51.20771 200 ALA A O 1
ATOM 1607 N N . THR A 1 203 ? 57.69200 87.72000 8.97600 1.000 53.20375 201 THR A N 1
ATOM 1608 C CA . THR A 1 203 ? 57.68100 88.52300 7.76500 1.000 44.05716 201 THR A CA 1
ATOM 1609 C C . THR A 1 203 ? 56.24300 89.02300 7.63300 1.000 57.40582 201 THR A C 1
ATOM 1610 O O . THR A 1 203 ? 55.50600 89.03400 8.61700 1.000 57.98193 201 THR A O 1
ATOM 1614 N N . ASP A 1 204 ? 55.85100 89.44500 6.42400 1.000 61.10460 202 ASP A N 1
ATOM 1615 C CA . ASP A 1 204 ? 54.45800 89.73200 6.12900 1.000 65.95258 202 ASP A CA 1
ATOM 1616 C C . ASP A 1 204 ? 53.75900 88.58800 5.39300 1.000 59.27922 202 ASP A C 1
ATOM 1617 O O . ASP A 1 204 ? 52.57800 88.70300 5.07300 1.000 62.66324 202 ASP A O 1
ATOM 1622 N N . LEU A 1 205 ? 54.48100 87.48300 5.15800 1.000 54.07711 203 LEU A N 1
ATOM 1623 C CA . LEU A 1 205 ? 53.97200 86.37800 4.35800 1.000 56.50930 203 LEU A CA 1
ATOM 1624 C C . LEU A 1 205 ? 52.95500 85.53700 5.12600 1.000 57.84407 203 LEU A C 1
ATOM 1625 O O . LEU A 1 205 ? 53.20900 85.14000 6.26000 1.000 58.74594 203 LEU A O 1
ATOM 1630 N N . ILE A 1 206 ? 51.81100 85.26600 4.48500 1.000 58.18592 204 ILE A N 1
ATOM 1631 C CA . ILE A 1 206 ? 50.77600 84.41600 5.05000 1.000 55.27920 204 ILE A CA 1
ATOM 1632 C C . ILE A 1 206 ? 50.59400 83.19200 4.15400 1.000 59.88768 204 ILE A C 1
ATOM 1633 O O . ILE A 1 206 ? 50.55800 83.32000 2.93000 1.000 58.71366 204 ILE A O 1
ATOM 1638 N N . ILE A 1 207 ? 50.47100 82.01300 4.78200 1.000 56.20646 205 ILE A N 1
ATOM 1639 C CA . ILE A 1 207 ? 50.50600 80.74000 4.07800 1.000 54.57336 205 ILE A CA 1
ATOM 1640 C C . ILE A 1 207 ? 49.22500 79.93400 4.26700 1.000 55.47019 205 ILE A C 1
ATOM 1641 O O . ILE A 1 207 ? 48.70100 79.85700 5.37600 1.000 57.48611 205 ILE A O 1
ATOM 1646 N N . SER A 1 208 ? 48.74400 79.33000 3.17300 1.000 57.20502 206 SER A N 1
ATOM 1647 C CA . SER A 1 208 ? 47.72900 78.29100 3.23400 1.000 55.37049 206 SER A CA 1
ATOM 1648 C C . SER A 1 208 ? 48.34900 76.95000 2.85000 1.000 58.77047 206 SER A C 1
ATOM 1649 O O . SER A 1 208 ? 48.79800 76.77900 1.71800 1.000 62.97150 206 SER A O 1
ATOM 1652 N N . ALA A 1 209 ? 48.37800 76.01800 3.81000 1.000 59.73728 207 ALA A N 1
ATOM 1653 C CA . ALA A 1 209 ? 48.85000 74.66300 3.57400 1.000 64.63710 207 ALA A CA 1
ATOM 1654 C C . ALA A 1 209 ? 47.67100 73.69800 3.66400 1.000 61.05748 207 ALA A C 1
ATOM 1655 O O . ALA A 1 209 ? 47.55000 72.94000 4.62500 1.000 62.27647 207 ALA A O 1
ATOM 1657 N N . GLN A 1 210 ? 46.80100 73.75400 2.64800 1.000 60.54880 208 GLN A N 1
ATOM 1658 C CA . GLN A 1 210 ? 45.55000 73.01300 2.64100 1.000 62.51952 208 GLN A CA 1
ATOM 1659 C C . GLN A 1 210 ? 45.30000 72.34800 1.29200 1.000 68.17175 208 GLN A C 1
ATOM 1660 O O . GLN A 1 210 ? 45.61200 72.91900 0.25000 1.000 75.01983 208 GLN A O 1
ATOM 1666 N N . ARG A 1 211 ? 44.72600 71.13900 1.33000 1.000 68.46670 209 ARG A N 1
ATOM 1667 C CA . ARG A 1 211 ? 44.17700 70.50700 0.14100 1.000 68.57466 209 ARG A CA 1
ATOM 1668 C C . ARG A 1 211 ? 43.13200 71.43300 -0.47400 1.000 70.13133 209 ARG A C 1
ATOM 1669 O O . ARG A 1 211 ? 42.41600 72.11400 0.25900 1.000 60.24747 209 ARG A O 1
ATOM 1677 N N . TYR A 1 212 ? 43.04700 71.46200 -1.81100 1.000 70.84597 210 TYR A N 1
ATOM 1678 C CA . TYR A 1 212 ? 41.94900 72.16000 -2.46000 1.000 71.12265 210 TYR A CA 1
ATOM 1679 C C . TYR A 1 212 ? 40.69900 71.29200 -2.34900 1.000 71.17292 210 TYR A C 1
ATOM 1680 O O . TYR A 1 212 ? 40.57900 70.27400 -3.02700 1.000 73.82453 210 TYR A O 1
ATOM 1689 N N . ASP A 1 213 ? 39.78600 71.71300 -1.46800 1.000 69.15383 211 ASP A N 1
ATOM 1690 C CA . ASP A 1 213 ? 38.58800 70.95800 -1.14400 1.000 61.83261 211 ASP A CA 1
ATOM 1691 C C . ASP A 1 213 ? 37.55700 71.95500 -0.62100 1.000 63.01727 211 ASP A C 1
ATOM 1692 O O . ASP A 1 213 ? 37.55100 72.28800 0.56400 1.000 64.06109 211 ASP A O 1
ATOM 1697 N N . THR A 1 214 ? 36.70100 72.43900 -1.52900 1.000 62.91700 212 THR A N 1
ATOM 1698 C CA . THR A 1 214 ? 35.79300 73.53400 -1.22900 1.000 67.80107 212 THR A CA 1
ATOM 1699 C C . THR A 1 214 ? 34.71800 73.13900 -0.21900 1.000 64.63448 212 THR A C 1
ATOM 1700 O O . THR A 1 214 ? 34.32100 73.95300 0.61100 1.000 59.63417 212 THR A O 1
ATOM 1704 N N . LYS A 1 215 ? 34.25900 71.88300 -0.29400 1.000 66.50860 213 LYS A N 1
ATOM 1705 C CA . LYS A 1 215 ? 33.23800 71.37400 0.60700 1.000 70.80449 213 LYS A CA 1
ATOM 1706 C C . LYS A 1 215 ? 33.74600 71.29300 2.04600 1.000 68.39539 213 LYS A C 1
ATOM 1707 O O . LYS A 1 215 ? 33.12100 71.82700 2.95900 1.000 62.18579 213 LYS A O 1
ATOM 1713 N N . MET A 1 216 ? 34.89100 70.62700 2.23600 1.000 61.12711 214 MET A N 1
ATOM 1714 C CA . MET A 1 216 ? 35.39600 70.33800 3.56800 1.000 66.38032 214 MET A CA 1
ATOM 1715 C C . MET A 1 216 ? 36.23600 71.47900 4.13500 1.000 68.24147 214 MET A C 1
ATOM 1716 O O . MET A 1 216 ? 36.00300 71.90500 5.26500 1.000 65.55128 214 MET A O 1
ATOM 1721 N N . ARG A 1 217 ? 37.20500 71.96800 3.35000 1.000 66.84089 215 ARG A N 1
ATOM 1722 C CA . ARG A 1 217 ? 38.15200 72.96900 3.82700 1.000 70.14233 215 ARG A CA 1
ATOM 1723 C C . ARG A 1 217 ? 37.96400 74.37100 3.24600 1.000 68.81589 215 ARG A C 1
ATOM 1724 O O . ARG A 1 217 ? 38.70900 75.28200 3.60000 1.000 70.87703 215 ARG A O 1
ATOM 1732 N N . ARG A 1 218 ? 36.97700 74.53800 2.35500 1.000 71.77784 216 ARG A N 1
ATOM 1733 C CA . ARG A 1 218 ? 36.70100 75.82400 1.73000 1.000 67.08025 216 ARG A CA 1
ATOM 1734 C C . ARG A 1 218 ? 37.99000 76.51800 1.29700 1.000 61.51432 216 ARG A C 1
ATOM 1735 O O . ARG A 1 218 ? 38.24300 77.66500 1.65800 1.000 59.27254 216 ARG A O 1
ATOM 1743 N N . THR A 1 219 ? 38.79900 75.79900 0.51400 1.000 63.59369 217 THR A N 1
ATOM 1744 C CA . THR A 1 219 ? 40.10800 76.27800 0.10400 1.000 66.65599 217 THR A CA 1
ATOM 1745 C C . THR A 1 219 ? 40.00300 77.41100 -0.91500 1.000 68.46446 217 THR A C 1
ATOM 1746 O O . THR A 1 219 ? 40.93300 78.20400 -1.05900 1.000 65.12168 217 THR A O 1
ATOM 1750 N N . ASP A 1 220 ? 38.86700 77.47800 -1.62100 1.000 70.65472 218 ASP A N 1
ATOM 1751 C CA . ASP A 1 220 ? 38.59400 78.59000 -2.51700 1.000 70.46768 218 ASP A CA 1
ATOM 1752 C C . ASP A 1 220 ? 38.60600 79.91000 -1.74600 1.000 69.24566 218 ASP A C 1
ATOM 1753 O O . ASP A 1 220 ? 39.18100 80.88700 -2.21700 1.000 73.37172 218 ASP A O 1
ATOM 1758 N N . VAL A 1 221 ? 37.99300 79.91900 -0.55400 1.000 63.09140 219 VAL A N 1
ATOM 1759 C CA . VAL A 1 221 ? 37.99900 81.08600 0.31500 1.000 63.46315 219 VAL A CA 1
ATOM 1760 C C . VAL A 1 221 ? 39.43100 81.45700 0.69500 1.000 67.06749 219 VAL A C 1
ATOM 1761 O O . VAL A 1 221 ? 39.79200 82.63300 0.69800 1.000 68.96813 219 VAL A O 1
ATOM 1765 N N . ALA A 1 222 ? 40.23300 80.43700 1.02000 1.000 67.37125 220 ALA A N 1
ATOM 1766 C CA . ALA A 1 222 ? 41.62000 80.63500 1.40600 1.000 65.57308 220 ALA A CA 1
ATOM 1767 C C . ALA A 1 222 ? 42.43100 81.27400 0.28200 1.000 65.74910 220 ALA A C 1
ATOM 1768 O O . ALA A 1 222 ? 43.10900 82.27600 0.50200 1.000 65.36563 220 ALA A O 1
ATOM 1770 N N . LEU A 1 223 ? 42.33700 80.69600 -0.92100 1.000 61.76248 221 LEU A N 1
ATOM 1771 C CA . LEU A 1 223 ? 43.12100 81.14900 -2.06100 1.000 65.99739 221 LEU A CA 1
ATOM 1772 C C . LEU A 1 223 ? 42.62700 82.47400 -2.64400 1.000 70.87091 221 LEU A C 1
ATOM 1773 O O . LEU A 1 223 ? 43.35600 83.13700 -3.38300 1.000 69.04170 221 LEU A O 1
ATOM 1778 N N . GLU A 1 224 ? 41.38400 82.85100 -2.30900 1.000 67.21300 222 GLU A N 1
ATOM 1779 C CA . GLU A 1 224 ? 40.87000 84.17900 -2.61100 1.000 67.19104 222 GLU A CA 1
ATOM 1780 C C . GLU A 1 224 ? 41.53800 85.22900 -1.72000 1.000 71.56463 222 GLU A C 1
ATOM 1781 O O . GLU A 1 224 ? 41.77900 86.35400 -2.15700 1.000 74.05078 222 GLU A O 1
ATOM 1787 N N . ALA A 1 225 ? 41.82100 84.85700 -0.46500 1.000 68.67944 223 ALA A N 1
ATOM 1788 C CA . ALA A 1 225 ? 42.55800 85.72100 0.44400 1.000 63.28790 223 ALA A CA 1
ATOM 1789 C C . ALA A 1 225 ? 44.02100 85.82300 0.02000 1.000 64.32634 223 ALA A C 1
ATOM 1790 O O . ALA A 1 225 ? 44.61500 86.89500 0.10600 1.000 65.91119 223 ALA A O 1
ATOM 1792 N N . ILE A 1 226 ? 44.58300 84.69900 -0.44600 1.000 61.24809 224 ILE A N 1
ATOM 1793 C CA . ILE A 1 226 ? 45.94300 84.65700 -0.96200 1.000 64.14141 224 ILE A CA 1
ATOM 1794 C C . ILE A 1 226 ? 46.13100 85.62300 -2.13000 1.000 69.17773 224 ILE A C 1
ATOM 1795 O O . ILE A 1 226 ? 47.12400 86.34900 -2.17200 1.000 68.68164 224 ILE A O 1
ATOM 1800 N N . LYS A 1 227 ? 45.18200 85.62100 -3.07600 1.000 68.14187 225 LYS A N 1
ATOM 1801 C CA . LYS A 1 227 ? 45.24900 86.52100 -4.21800 1.000 67.75480 225 LYS A CA 1
ATOM 1802 C C . LYS A 1 227 ? 45.22100 87.98200 -3.76600 1.000 66.39648 225 LYS A C 1
ATOM 1803 O O . LYS A 1 227 ? 45.92100 88.81700 -4.33400 1.000 69.04656 225 LYS A O 1
ATOM 1809 N N . ALA A 1 228 ? 44.42300 88.27600 -2.73100 1.000 67.09760 226 ALA A N 1
ATOM 1810 C CA . ALA A 1 228 ? 44.28700 89.62800 -2.21100 1.000 62.65217 226 ALA A CA 1
ATOM 1811 C C . ALA A 1 228 ? 45.54300 90.09900 -1.47800 1.000 64.66661 226 ALA A C 1
ATOM 1812 O O . ALA A 1 228 ? 45.79200 91.29900 -1.39100 1.000 66.14924 226 ALA A O 1
ATOM 1814 N N . LEU A 1 229 ? 46.32100 89.14500 -0.94900 1.000 69.22847 227 LEU A N 1
ATOM 1815 C CA . LEU A 1 229 ? 47.59700 89.43600 -0.31200 1.000 65.96810 227 LEU A CA 1
ATOM 1816 C C . LEU A 1 229 ? 48.69800 89.78700 -1.31100 1.000 62.66885 227 LEU A C 1
ATOM 1817 O O . LEU A 1 229 ? 49.66200 90.46200 -0.95500 1.000 56.38099 227 LEU A O 1
ATOM 1822 N N . GLY A 1 230 ? 48.55700 89.30600 -2.55200 1.000 64.64530 228 GLY A N 1
ATOM 1823 C CA . GLY A 1 230 ? 49.54600 89.54400 -3.59000 1.000 61.01718 228 GLY A CA 1
ATOM 1824 C C . GLY A 1 230 ? 50.86800 88.84700 -3.27900 1.000 68.61199 228 GLY A C 1
ATOM 1825 O O . GLY A 1 230 ? 50.90800 87.62800 -3.11900 1.000 74.82573 228 GLY A O 1
ATOM 1826 N N . GLU A 1 231 ? 51.93700 89.64400 -3.17100 1.000 69.30704 229 GLU A N 1
ATOM 1827 C CA . GLU A 1 231 ? 53.26800 89.13700 -2.87300 1.000 74.95986 229 GLU A CA 1
ATOM 1828 C C . GLU A 1 231 ? 53.38300 88.53900 -1.47100 1.000 67.42432 229 GLU A C 1
ATOM 1829 O O . GLU A 1 231 ? 54.23600 87.68600 -1.23300 1.000 69.04459 229 GLU A O 1
ATOM 1835 N N . ASN A 1 232 ? 52.51600 88.98700 -0.55200 1.000 65.92585 230 ASN A N 1
ATOM 1836 C CA . ASN A 1 232 ? 52.53200 88.52200 0.82600 1.000 69.95702 230 ASN A CA 1
ATOM 1837 C C . ASN A 1 232 ? 51.63000 87.31300 1.07900 1.000 68.99235 230 ASN A C 1
ATOM 1838 O O . ASN A 1 232 ? 51.28300 87.02600 2.22300 1.000 61.32437 230 ASN A O 1
ATOM 1843 N N . GLY A 1 233 ? 51.26400 86.59900 0.00700 1.000 63.14510 231 GLY A N 1
ATOM 1844 C CA . GLY A 1 233 ? 50.42700 85.41600 0.11600 1.000 65.50126 231 GLY A CA 1
ATOM 1845 C C . GLY A 1 233 ? 50.92800 84.28200 -0.77400 1.000 66.23796 231 GLY A C 1
ATOM 1846 O O . GLY A 1 233 ? 51.26700 84.50900 -1.93400 1.000 71.83885 231 GLY A O 1
ATOM 1847 N N . VAL A 1 234 ? 50.97700 83.06900 -0.21000 1.000 56.08210 232 VAL A N 1
ATOM 1848 C CA . VAL A 1 234 ? 51.34400 81.87800 -0.95800 1.000 61.43177 232 VAL A CA 1
ATOM 1849 C C . VAL A 1 234 ? 50.48300 80.70200 -0.50500 1.000 63.24922 232 VAL A C 1
ATOM 1850 O O . VAL A 1 234 ? 50.15400 80.58500 0.67500 1.000 65.13250 232 VAL A O 1
ATOM 1854 N N . GLY A 1 235 ? 50.12200 79.84200 -1.46300 1.000 65.73507 233 GLY A N 1
ATOM 1855 C CA . GLY A 1 235 ? 49.35300 78.63900 -1.19000 1.000 63.20839 233 GLY A CA 1
ATOM 1856 C C . GLY A 1 235 ? 50.12800 77.37800 -1.56000 1.000 65.91117 233 GLY A C 1
ATOM 1857 O O . GLY A 1 235 ? 50.80800 77.34000 -2.58600 1.000 67.00348 233 GLY A O 1
ATOM 1858 N N . TYR A 1 236 ? 50.03300 76.36100 -0.69500 1.000 64.59607 234 TYR A N 1
ATOM 1859 C CA . TYR A 1 236 ? 50.57500 75.04200 -0.97800 1.000 69.21479 234 TYR A CA 1
ATOM 1860 C C . TYR A 1 236 ? 49.42300 74.04900 -1.09300 1.000 70.54258 234 TYR A C 1
ATOM 1861 O O . TYR A 1 236 ? 48.54600 74.01800 -0.23100 1.000 68.39502 234 TYR A O 1
ATOM 1870 N N . CYS A 1 237 ? 49.43700 73.25600 -2.17300 1.000 72.62153 235 CYS A N 1
ATOM 1871 C CA . CYS A 1 237 ? 48.45400 72.20800 -2.40300 1.000 72.01398 235 CYS A CA 1
ATOM 1872 C C . CYS A 1 237 ? 49.15000 70.94400 -2.89700 1.000 72.09056 235 CYS A C 1
ATOM 1873 O O . CYS A 1 237 ? 50.10900 71.02600 -3.66000 1.000 72.42242 235 CYS A O 1
ATOM 1876 N N . PRO A 1 238 ? 48.70200 69.73700 -2.48100 1.000 69.72510 236 PRO A N 1
ATOM 1877 C CA . PRO A 1 238 ? 49.14000 68.50900 -3.13200 1.000 77.75886 236 PRO A CA 1
ATOM 1878 C C . PRO A 1 238 ? 48.49500 68.33900 -4.50500 1.000 77.79017 236 PRO A C 1
ATOM 1879 O O . PRO A 1 238 ? 47.41700 68.87300 -4.74900 1.000 73.70814 236 PRO A O 1
ATOM 1883 N N . SER A 1 239 ? 49.16300 67.60100 -5.39800 1.000 80.12454 237 SER A N 1
ATOM 1884 C CA . SER A 1 239 ? 48.66700 67.39700 -6.75000 1.000 78.45786 237 SER A CA 1
ATOM 1885 C C . SER A 1 239 ? 47.37300 66.58600 -6.74300 1.000 76.56997 237 SER A C 1
ATOM 1886 O O . SER A 1 239 ? 46.53300 66.75200 -7.62400 1.000 76.68558 237 SER A O 1
ATOM 1889 N N . LYS A 1 240 ? 47.22600 65.71800 -5.73400 1.000 81.05268 238 LYS A N 1
ATOM 1890 C CA . LYS A 1 240 ? 46.03000 64.91000 -5.56200 1.000 78.86212 238 LYS A CA 1
ATOM 1891 C C . LYS A 1 240 ? 44.80900 65.75400 -5.19300 1.000 78.06870 238 LYS A C 1
ATOM 1892 O O . LYS A 1 240 ? 43.68000 65.33700 -5.44500 1.000 78.29383 238 LYS A O 1
ATOM 1898 N N . TRP A 1 241 ? 45.04000 66.94200 -4.61500 1.000 74.91994 239 TRP A N 1
ATOM 1899 C CA . TRP A 1 241 ? 43.97900 67.90600 -4.36300 1.000 72.43257 239 TRP A CA 1
ATOM 1900 C C . TRP A 1 241 ? 44.36800 69.29400 -4.86800 1.000 76.77351 239 TRP A C 1
ATOM 1901 O O . TRP A 1 241 ? 44.43300 70.24800 -4.09300 1.000 73.14328 239 TRP A O 1
ATOM 1912 N N . ALA A 1 242 ? 44.62400 69.39300 -6.17800 1.000 76.56758 240 ALA A N 1
ATOM 1913 C CA . ALA A 1 242 ? 45.08000 70.63300 -6.78700 1.000 74.74130 240 ALA A CA 1
ATOM 1914 C C . ALA A 1 242 ? 43.92000 71.59800 -7.01900 1.000 74.72421 240 ALA A C 1
ATOM 1915 O O . ALA A 1 242 ? 42.78400 71.16700 -7.20800 1.000 76.54431 240 ALA A O 1
ATOM 1917 N N . PRO A 1 243 ? 44.16800 72.93000 -7.00300 1.000 74.64901 241 PRO A N 1
ATOM 1918 C CA . PRO A 1 243 ? 43.14100 73.91100 -7.33200 1.000 70.69344 241 PRO A CA 1
ATOM 1919 C C . PRO A 1 243 ? 43.01300 74.18300 -8.82800 1.000 71.10819 241 PRO A C 1
ATOM 1920 O O . PRO A 1 243 ? 43.85300 73.74600 -9.61200 1.000 72.67928 241 PRO A O 1
ATOM 1924 N N . PRO A 1 244 ? 41.96700 74.92000 -9.26700 1.000 70.22716 242 PRO A N 1
ATOM 1925 C CA . PRO A 1 244 ? 41.89300 75.39300 -10.64500 1.000 70.02818 242 PRO A CA 1
ATOM 1926 C C . PRO A 1 244 ? 42.97400 76.41800 -10.98100 1.000 80.53309 242 PRO A C 1
ATOM 1927 O O . PRO A 1 244 ? 43.60700 76.97400 -10.08500 1.000 82.44921 242 PRO A O 1
ATOM 1931 N N . ALA A 1 245 ? 43.15900 76.66800 -12.28300 1.000 83.52489 243 ALA A N 1
ATOM 1932 C CA . ALA A 1 245 ? 44.20600 77.55100 -12.77300 1.000 80.55104 243 ALA A CA 1
ATOM 1933 C C . ALA A 1 245 ? 44.11800 78.96900 -12.20900 1.000 83.69110 243 ALA A C 1
ATOM 1934 O O . ALA A 1 245 ? 45.13900 79.63300 -12.05000 1.000 85.16706 243 ALA A O 1
ATOM 1936 N N . LYS A 1 246 ? 42.89100 79.41800 -11.91200 1.000 76.02101 244 LYS A N 1
ATOM 1937 C CA . LYS A 1 246 ? 42.63000 80.73900 -11.35500 1.000 75.81293 244 LYS A CA 1
ATOM 1938 C C . LYS A 1 246 ? 43.38800 81.04600 -10.06300 1.000 80.90838 244 LYS A C 1
ATOM 1939 O O . LYS A 1 246 ? 43.63200 82.21200 -9.75600 1.000 82.45409 244 LYS A O 1
ATOM 1945 N N . TYR A 1 247 ? 43.71200 79.99700 -9.29500 1.000 80.81586 245 TYR A N 1
ATOM 1946 C CA . TYR A 1 247 ? 44.49900 80.12800 -8.07800 1.000 79.79265 245 TYR A CA 1
ATOM 1947 C C . TYR A 1 247 ? 45.88500 79.50600 -8.24600 1.000 81.75744 245 TYR A C 1
ATOM 1948 O O . TYR A 1 247 ? 46.04100 78.29800 -8.07300 1.000 74.86626 245 TYR A O 1
ATOM 1957 N N . PRO A 1 248 ? 46.93100 80.29300 -8.59700 1.000 84.45476 246 PRO A N 1
ATOM 1958 C CA . PRO A 1 248 ? 48.29800 79.78200 -8.59300 1.000 82.75644 246 PRO A CA 1
ATOM 1959 C C . PRO A 1 248 ? 48.77500 79.36500 -7.20400 1.000 75.74844 246 PRO A C 1
ATOM 1960 O O . PRO A 1 248 ? 48.65800 80.13500 -6.25300 1.000 70.27410 246 PRO A O 1
ATOM 1964 N N . VAL A 1 249 ? 49.29600 78.13500 -7.10600 1.000 67.02777 247 VAL A N 1
ATOM 1965 C CA . VAL A 1 249 ? 49.83900 77.60100 -5.86800 1.000 65.52145 247 VAL A CA 1
ATOM 1966 C C . VAL A 1 249 ? 51.09900 76.80100 -6.18700 1.000 71.28506 247 VAL A C 1
ATOM 1967 O O . VAL A 1 249 ? 51.41200 76.57500 -7.35400 1.000 73.97296 247 VAL A O 1
ATOM 1971 N N . ILE A 1 250 ? 51.81000 76.37300 -5.13700 1.000 71.17807 248 ILE A N 1
ATOM 1972 C CA . ILE A 1 250 ? 52.95000 75.48300 -5.28900 1.000 68.22536 248 ILE A CA 1
ATOM 1973 C C . ILE A 1 250 ? 52.47900 74.04600 -5.08100 1.000 70.84632 248 ILE A C 1
ATOM 1974 O O . ILE A 1 250 ? 51.95600 73.71200 -4.01900 1.000 72.07810 248 ILE A O 1
ATOM 1979 N N . ILE A 1 251 ? 52.67800 73.20800 -6.10700 1.000 74.92932 249 ILE A N 1
ATOM 1980 C CA . ILE A 1 251 ? 52.17500 71.84300 -6.11500 1.000 73.28633 249 ILE A CA 1
ATOM 1981 C C . ILE A 1 251 ? 53.22000 70.87200 -5.56800 1.000 73.00439 249 ILE A C 1
ATOM 1982 O O . ILE A 1 251 ? 54.38100 70.92400 -5.96900 1.000 72.94211 249 ILE A O 1
ATOM 1987 N N . ASP A 1 252 ? 52.78900 69.98500 -4.66100 1.000 75.21056 250 ASP A N 1
ATOM 1988 C CA . ASP A 1 252 ? 53.63600 68.93000 -4.12600 1.000 76.17535 250 ASP A CA 1
ATOM 1989 C C . ASP A 1 252 ? 55.02800 69.42100 -3.73700 1.000 75.89655 250 ASP A C 1
ATOM 1990 O O . ASP A 1 252 ? 56.03400 68.85900 -4.16600 1.000 80.09801 250 ASP A O 1
ATOM 1995 N N . ALA A 1 253 ? 55.07300 70.47800 -2.92100 1.000 74.01112 251 ALA A N 1
ATOM 1996 C CA . ALA A 1 253 ? 56.32500 70.92800 -2.33800 1.000 71.63826 251 ALA A CA 1
ATOM 1997 C C . ALA A 1 253 ? 56.74000 69.93000 -1.26000 1.000 67.31555 251 ALA A C 1
ATOM 1998 O O . ALA A 1 253 ? 55.88900 69.42900 -0.52600 1.000 66.92137 251 ALA A O 1
ATOM 2000 N N . PRO A 1 254 ? 58.04600 69.59700 -1.13300 1.000 68.45147 252 PRO A N 1
ATOM 2001 C CA . PRO A 1 254 ? 58.51500 68.82100 0.00800 1.000 66.40145 252 PRO A CA 1
ATOM 2002 C C . PRO A 1 254 ? 58.04600 69.41700 1.33200 1.000 69.57204 252 PRO A C 1
ATOM 2003 O O . PRO A 1 254 ? 58.20700 70.61500 1.56200 1.000 68.23643 252 PRO A O 1
ATOM 2007 N N . HIS A 1 255 ? 57.44400 68.57900 2.18400 1.000 68.17905 253 HIS A N 1
ATOM 2008 C CA . HIS A 1 255 ? 56.87100 69.04800 3.43400 1.000 64.44592 253 HIS A CA 1
ATOM 2009 C C . HIS A 1 255 ? 57.86900 69.88000 4.23800 1.000 66.59490 253 HIS A C 1
ATOM 2010 O O . HIS A 1 255 ? 57.50400 70.90900 4.80500 1.000 63.60970 253 HIS A O 1
ATOM 2017 N N . SER A 1 256 ? 59.12900 69.42500 4.27000 1.000 64.11884 254 SER A N 1
ATOM 2018 C CA . SER A 1 256 ? 60.19000 70.11000 4.99000 1.000 62.67885 254 SER A CA 1
ATOM 2019 C C . SER A 1 256 ? 60.36400 71.56500 4.55700 1.000 63.38114 254 SER A C 1
ATOM 2020 O O . SER A 1 256 ? 60.63600 72.42400 5.39300 1.000 70.14828 254 SER A O 1
ATOM 2023 N N . GLU A 1 257 ? 60.20300 71.83200 3.25400 1.000 60.86241 255 GLU A N 1
ATOM 2024 C CA . GLU A 1 257 ? 60.32200 73.18200 2.72200 1.000 63.46744 255 GLU A CA 1
ATOM 2025 C C . GLU A 1 257 ? 59.16200 74.08100 3.14900 1.000 63.31797 255 GLU A C 1
ATOM 2026 O O . GLU A 1 257 ? 59.35900 75.27000 3.39200 1.000 64.18090 255 GLU A O 1
ATOM 2032 N N . ILE A 1 258 ? 57.95800 73.50200 3.23700 1.000 58.26571 256 ILE A N 1
ATOM 2033 C CA . ILE A 1 258 ? 56.78900 74.23400 3.69900 1.000 60.85059 256 ILE A CA 1
ATOM 2034 C C . ILE A 1 258 ? 57.00100 74.64900 5.15200 1.000 60.63565 256 ILE A C 1
ATOM 2035 O O . ILE A 1 258 ? 56.77600 75.80300 5.51200 1.000 62.16524 256 ILE A O 1
ATOM 2040 N N . MET A 1 259 ? 57.43900 73.68600 5.97300 1.000 60.65686 257 MET A N 1
ATOM 2041 C CA . MET A 1 259 ? 57.66900 73.90900 7.39100 1.000 62.46627 257 MET A CA 1
ATOM 2042 C C . MET A 1 259 ? 58.75200 74.96500 7.60800 1.000 60.81786 257 MET A C 1
ATOM 2043 O O . MET A 1 259 ? 58.62000 75.82500 8.47700 1.000 53.33613 257 MET A O 1
ATOM 2048 N N . GLU A 1 260 ? 59.82000 74.88800 6.80700 1.000 60.08955 258 GLU A N 1
ATOM 2049 C CA . GLU A 1 260 ? 60.91500 75.83900 6.88900 1.000 63.38777 258 GLU A CA 1
ATOM 2050 C C . GLU A 1 260 ? 60.41900 77.24800 6.57800 1.000 56.29904 258 GLU A C 1
ATOM 2051 O O . GLU A 1 260 ? 60.77400 78.19500 7.27500 1.000 55.98175 258 GLU A O 1
ATOM 2057 N N . ARG A 1 261 ? 59.58700 77.36900 5.53400 1.000 56.97848 259 ARG A N 1
ATOM 2058 C CA . ARG A 1 261 ? 59.02600 78.64900 5.13600 1.000 54.58745 259 ARG A CA 1
ATOM 2059 C C . ARG A 1 261 ? 58.09700 79.19700 6.21600 1.000 54.07256 259 ARG A C 1
ATOM 2060 O O . ARG A 1 261 ? 58.06500 80.40500 6.46700 1.000 53.62164 259 ARG A O 1
ATOM 2068 N N . LEU A 1 262 ? 57.35300 78.28300 6.84900 1.000 56.11708 260 LEU A N 1
ATOM 2069 C CA . LEU A 1 262 ? 56.34300 78.63200 7.83600 1.000 49.90853 260 LEU A CA 1
ATOM 2070 C C . LEU A 1 262 ? 56.94500 79.32000 9.06400 1.000 51.38242 260 LEU A C 1
ATOM 2071 O O . LEU A 1 262 ? 56.27000 80.11200 9.71500 1.000 43.11451 260 LEU A O 1
ATOM 2076 N N . LYS A 1 263 ? 58.21900 79.03000 9.36900 1.000 50.08939 261 LYS A N 1
ATOM 2077 C CA . LYS A 1 263 ? 58.88400 79.58700 10.53900 1.000 50.45520 261 LYS A CA 1
ATOM 2078 C C . LYS A 1 263 ? 58.86000 81.11400 10.61900 1.000 50.22108 261 LYS A C 1
ATOM 2079 O O . LYS A 1 263 ? 58.78900 81.66800 11.71500 1.000 48.89759 261 LYS A O 1
ATOM 2085 N N . THR A 1 264 ? 58.93200 81.78200 9.46100 1.000 49.85769 262 THR A N 1
ATOM 2086 C CA . THR A 1 264 ? 58.95900 83.23800 9.40600 1.000 49.14516 262 THR A CA 1
ATOM 2087 C C . THR A 1 264 ? 57.67300 83.86300 8.86400 1.000 51.42970 262 THR A C 1
ATOM 2088 O O . THR A 1 264 ? 57.65800 85.04700 8.52000 1.000 50.36825 262 THR A O 1
ATOM 2092 N N . ALA A 1 265 ? 56.59900 83.06600 8.79500 1.000 51.86091 263 ALA A N 1
ATOM 2093 C CA . ALA A 1 265 ? 55.31900 83.54600 8.30200 1.000 45.21357 263 ALA A CA 1
ATOM 2094 C C . ALA A 1 265 ? 54.60000 84.37300 9.36600 1.000 46.44807 263 ALA A C 1
ATOM 2095 O O . ALA A 1 265 ? 54.72700 84.09800 10.55500 1.000 45.59758 263 ALA A O 1
ATOM 2097 N N . LYS A 1 266 ? 53.85000 85.38800 8.91700 1.000 50.90269 264 LYS A N 1
ATOM 2098 C CA . LYS A 1 266 ? 53.05900 86.22800 9.80400 1.000 52.00165 264 LYS A CA 1
ATOM 2099 C C . LYS A 1 266 ? 51.85700 85.47200 10.36000 1.000 52.10399 264 LYS A C 1
ATOM 2100 O O . LYS A 1 266 ? 51.47700 85.67800 11.51000 1.000 51.98588 264 LYS A O 1
ATOM 2106 N N . ALA A 1 267 ? 51.25400 84.62100 9.52100 1.000 46.47515 265 ALA A N 1
ATOM 2107 C CA . ALA A 1 267 ? 50.08400 83.85500 9.91300 1.000 55.20440 265 ALA A CA 1
ATOM 2108 C C . ALA A 1 267 ? 49.86800 82.65500 8.99600 1.000 54.91369 265 ALA A C 1
ATOM 2109 O O . ALA A 1 267 ? 50.45400 82.56900 7.91800 1.000 55.16122 265 ALA A O 1
ATOM 2111 N N . LEU A 1 268 ? 49.01700 81.73300 9.45700 1.000 54.79970 266 LEU A N 1
ATOM 2112 C CA . LEU A 1 268 ? 48.57700 80.59700 8.66600 1.000 54.26713 266 LEU A CA 1
ATOM 2113 C C . LEU A 1 268 ? 47.08400 80.74200 8.38300 1.000 48.03222 266 LEU A C 1
ATOM 2114 O O . LEU A 1 268 ? 46.30400 81.00600 9.29600 1.000 49.31722 266 LEU A O 1
ATOM 2119 N N . ILE A 1 269 ? 46.70800 80.57200 7.11100 1.000 46.71459 267 ILE A N 1
ATOM 2120 C CA . ILE A 1 269 ? 45.31000 80.52800 6.71700 1.000 58.10766 267 ILE A CA 1
ATOM 2121 C C . ILE A 1 269 ? 44.77600 79.11500 6.93700 1.000 59.55858 267 ILE A C 1
ATOM 2122 O O . ILE A 1 269 ? 45.35300 78.14600 6.44600 1.000 56.04842 267 ILE A O 1
ATOM 2127 N N . ASN A 1 270 ? 43.68100 79.02000 7.70100 1.000 57.46715 268 ASN A N 1
ATOM 2128 C CA . ASN A 1 270 ? 42.94300 77.78000 7.86700 1.000 58.94368 268 ASN A CA 1
ATOM 2129 C C . ASN A 1 270 ? 41.45600 78.09000 7.72100 1.000 59.10356 268 ASN A C 1
ATOM 2130 O O . ASN A 1 270 ? 40.90100 78.84800 8.51400 1.000 56.85094 268 ASN A O 1
ATOM 2135 N N . THR A 1 271 ? 40.82900 77.48600 6.70200 1.000 58.42297 269 THR A N 1
ATOM 2136 C CA . THR A 1 271 ? 39.46000 77.80600 6.33100 1.000 63.46625 269 THR A CA 1
ATOM 2137 C C . THR A 1 271 ? 38.48300 76.64100 6.48300 1.000 65.61917 269 THR A C 1
ATOM 2138 O O . THR A 1 271 ? 37.40100 76.67700 5.90300 1.000 67.29059 269 THR A O 1
ATOM 2142 N N . CYS A 1 272 ? 38.85900 75.62100 7.26900 1.000 67.40842 270 CYS A N 1
ATOM 2143 C CA . CYS A 1 272 ? 37.95200 74.53400 7.60800 1.000 58.84807 270 CYS A CA 1
ATOM 2144 C C . CYS A 1 272 ? 37.12400 74.93300 8.82600 1.000 57.31672 270 CYS A C 1
ATOM 2145 O O . CYS A 1 272 ? 37.63800 74.92500 9.94400 1.000 50.26785 270 CYS A O 1
ATOM 2148 N N . PRO A 1 273 ? 35.82400 75.28500 8.66300 1.000 61.65701 271 PRO A N 1
ATOM 2149 C CA . PRO A 1 273 ? 35.02000 75.77900 9.77600 1.000 58.05307 271 PRO A CA 1
ATOM 2150 C C . PRO A 1 273 ? 34.28200 74.70700 10.57900 1.000 57.04218 271 PRO A C 1
ATOM 2151 O O . PRO A 1 273 ? 34.06400 74.89500 11.77500 1.000 54.67460 271 PRO A O 1
ATOM 2155 N N . ASP A 1 274 ? 33.91600 73.60200 9.90200 1.000 66.88715 272 ASP A N 1
ATOM 2156 C CA . ASP A 1 274 ? 32.98400 72.59400 10.38100 1.000 65.50571 272 ASP A CA 1
ATOM 2157 C C . ASP A 1 274 ? 33.58500 71.37000 11.06000 1.000 63.50068 272 ASP A C 1
ATOM 2158 O O . ASP A 1 274 ? 33.00100 70.83300 11.99300 1.000 59.21461 272 ASP A O 1
ATOM 2163 N N . THR A 1 275 ? 34.69800 70.88100 10.50500 1.000 62.00647 273 THR A N 1
ATOM 2164 C CA . THR A 1 275 ? 35.24500 69.58300 10.87200 1.000 59.55189 273 THR A CA 1
ATOM 2165 C C . THR A 1 275 ? 36.68300 69.69800 11.37600 1.000 62.41330 273 THR A C 1
ATOM 2166 O O . THR A 1 275 ? 37.52200 68.85000 11.07200 1.000 60.52187 273 THR A O 1
ATOM 2170 N N . GLY A 1 276 ? 36.94600 70.74600 12.16800 1.000 62.15379 274 GLY A N 1
ATOM 2171 C CA . GLY A 1 276 ? 38.25800 70.96600 12.75200 1.000 62.29541 274 GLY A CA 1
ATOM 2172 C C . GLY A 1 276 ? 38.53400 70.03100 13.92600 1.000 60.88098 274 GLY A C 1
ATOM 2173 O O . GLY A 1 276 ? 38.49400 70.45800 15.07600 1.000 63.66174 274 GLY A O 1
ATOM 2174 N N . THR A 1 277 ? 38.82700 68.76300 13.61500 1.000 57.46424 275 THR A N 1
ATOM 2175 C CA . THR A 1 277 ? 38.97700 67.72400 14.62300 1.000 56.08394 275 THR A CA 1
ATOM 2176 C C . THR A 1 277 ? 40.42500 67.53200 15.07600 1.000 56.87344 275 THR A C 1
ATOM 2177 O O . THR A 1 277 ? 40.68700 67.32400 16.26000 1.000 55.88728 275 THR A O 1
ATOM 2181 N N . VAL A 1 278 ? 41.35500 67.59400 14.11200 1.000 53.72746 276 VAL A N 1
ATOM 2182 C CA . VAL A 1 278 ? 42.77400 67.41000 14.36400 1.000 55.19431 276 VAL A CA 1
ATOM 2183 C C . VAL A 1 278 ? 43.54900 68.63900 13.89300 1.000 61.46611 276 VAL A C 1
ATOM 2184 O O . VAL A 1 278 ? 44.26000 69.25300 14.68400 1.000 56.82073 276 VAL A O 1
ATOM 2188 N N . GLU A 1 279 ? 43.41600 68.96800 12.60000 1.000 65.28206 277 GLU A N 1
ATOM 2189 C CA . GLU A 1 279 ? 44.01400 70.15700 12.01300 1.000 59.46062 277 GLU A CA 1
ATOM 2190 C C . GLU A 1 279 ? 45.52100 70.22400 12.24300 1.000 53.77156 277 GLU A C 1
ATOM 2191 O O . GLU A 1 279 ? 46.00000 71.01300 13.05700 1.000 51.60941 277 GLU A O 1
ATOM 2197 N N . ASN A 1 280 ? 46.25000 69.39000 11.49500 1.000 52.93606 278 ASN A N 1
ATOM 2198 C CA . ASN A 1 280 ? 47.69100 69.26800 11.63100 1.000 54.59047 278 ASN A CA 1
ATOM 2199 C C . ASN A 1 280 ? 48.43700 70.54400 11.24600 1.000 59.47682 278 ASN A C 1
ATOM 2200 O O . ASN A 1 280 ? 49.42800 70.88500 11.88700 1.000 57.27665 278 ASN A O 1
ATOM 2205 N N . SER A 1 281 ? 47.96800 71.24100 10.20300 1.000 57.37986 279 SER A N 1
ATOM 2206 C CA . SER A 1 281 ? 48.65500 72.43500 9.73500 1.000 55.31512 279 SER A CA 1
ATOM 2207 C C . SER A 1 281 ? 48.58400 73.55700 10.77200 1.000 53.13444 279 SER A C 1
ATOM 2208 O O . SER A 1 281 ? 49.49300 74.38300 10.84500 1.000 52.02547 279 SER A O 1
ATOM 2211 N N . SER A 1 282 ? 47.51800 73.56400 11.58700 1.000 48.30189 280 SER A N 1
ATOM 2212 C CA . SER A 1 282 ? 47.39100 74.51800 12.67900 1.000 49.97180 280 SER A CA 1
ATOM 2213 C C . SER A 1 282 ? 48.46800 74.33800 13.74700 1.000 55.23538 280 SER A C 1
ATOM 2214 O O . SER A 1 282 ? 49.09600 75.31200 14.15700 1.000 50.02436 280 SER A O 1
ATOM 2217 N N . ILE A 1 283 ? 48.67000 73.09200 14.19500 1.000 51.15392 281 ILE A N 1
ATOM 2218 C CA . ILE A 1 283 ? 49.67400 72.79700 15.20700 1.000 48.43593 281 ILE A CA 1
ATOM 2219 C C . ILE A 1 283 ? 51.07800 72.91800 14.61800 1.000 51.02438 281 ILE A C 1
ATOM 2220 O O . ILE A 1 283 ? 52.01800 73.26200 15.32900 1.000 50.67293 281 ILE A O 1
ATOM 2225 N N . GLU A 1 284 ? 51.21300 72.63700 13.31600 1.000 52.98177 282 GLU A N 1
ATOM 2226 C CA . GLU A 1 284 ? 52.46400 72.85800 12.60600 1.000 52.79781 282 GLU A CA 1
ATOM 2227 C C . GLU A 1 284 ? 52.88500 74.32300 12.69800 1.000 52.55798 282 GLU A C 1
ATOM 2228 O O . GLU A 1 284 ? 54.05200 74.62200 12.94000 1.000 54.91276 282 GLU A O 1
ATOM 2234 N N . ALA A 1 285 ? 51.91100 75.22400 12.52100 1.000 53.50627 283 ALA A N 1
ATOM 2235 C CA . ALA A 1 285 ? 52.14800 76.65800 12.57200 1.000 48.29740 283 ALA A CA 1
ATOM 2236 C C . ALA A 1 285 ? 52.39400 77.15200 13.99500 1.000 47.61653 283 ALA A C 1
ATOM 2237 O O . ALA A 1 285 ? 53.39200 77.82100 14.25800 1.000 52.04507 283 ALA A O 1
ATOM 2239 N N . ILE A 1 286 ? 51.47600 76.80700 14.90700 1.000 44.78029 284 ILE A N 1
ATOM 2240 C CA . ILE A 1 286 ? 51.48900 77.33300 16.26300 1.000 45.33203 284 ILE A CA 1
ATOM 2241 C C . ILE A 1 286 ? 52.70900 76.85700 17.04700 1.000 44.99745 284 ILE A C 1
ATOM 2242 O O . ILE A 1 286 ? 53.22000 77.59200 17.88300 1.000 50.02754 284 ILE A O 1
ATOM 2247 N N . SER A 1 287 ? 53.18600 75.64100 16.75800 1.000 46.34844 285 SER A N 1
ATOM 2248 C CA . SER A 1 287 ? 54.39600 75.12400 17.38000 1.000 50.49849 285 SER A CA 1
ATOM 2249 C C . SER A 1 287 ? 55.63600 75.94300 17.02700 1.000 50.21761 285 SER A C 1
ATOM 2250 O O . SER A 1 287 ? 56.60500 75.94300 17.78200 1.000 52.68331 285 SER A O 1
ATOM 2253 N N . LYS A 1 288 ? 55.59100 76.63000 15.87600 1.000 49.54533 286 LYS A N 1
ATOM 2254 C CA . LYS A 1 288 ? 56.64500 77.53800 15.45000 1.000 47.23167 286 LYS A CA 1
ATOM 2255 C C . LYS A 1 288 ? 56.36700 78.99200 15.83300 1.000 46.35605 286 LYS A C 1
ATOM 2256 O O . LYS A 1 288 ? 57.11700 79.89100 15.45500 1.000 49.12508 286 LYS A O 1
ATOM 2262 N N . GLY A 1 289 ? 55.27700 79.21300 16.57800 1.000 43.66358 287 GLY A N 1
ATOM 2263 C CA . GLY A 1 289 ? 54.88100 80.54200 17.01200 1.000 44.30540 287 GLY A CA 1
ATOM 2264 C C . GLY A 1 289 ? 53.94900 81.27100 16.05000 1.000 45.68762 287 GLY A C 1
ATOM 2265 O O . GLY A 1 289 ? 53.51200 82.38000 16.34200 1.000 47.74834 287 GLY A O 1
ATOM 2266 N N . VAL A 1 290 ? 53.63300 80.63900 14.91400 1.000 47.56895 288 VAL A N 1
ATOM 2267 C CA . VAL A 1 290 ? 52.82200 81.26800 13.88400 1.000 47.26935 288 VAL A CA 1
ATOM 2268 C C . VAL A 1 290 ? 51.33700 81.18300 14.23100 1.000 46.29001 288 VAL A C 1
ATOM 2269 O O . VAL A 1 290 ? 50.81700 80.09700 14.46800 1.000 50.57430 288 VAL A O 1
ATOM 2273 N N . PRO A 1 291 ? 50.60300 82.31900 14.24600 1.000 49.11933 289 PRO A N 1
ATOM 2274 C CA . PRO A 1 291 ? 49.17700 82.30200 14.54600 1.000 48.32933 289 PRO A CA 1
ATOM 2275 C C . PRO A 1 291 ? 48.33300 81.78800 13.38300 1.000 46.44528 289 PRO A C 1
ATOM 2276 O O . PRO A 1 291 ? 48.75000 81.86800 12.22900 1.000 47.06908 289 PRO A O 1
ATOM 2280 N N . VAL A 1 292 ? 47.14500 81.26700 13.70600 1.000 51.79508 290 VAL A N 1
ATOM 2281 C CA . VAL A 1 292 ? 46.19900 80.81300 12.70200 1.000 54.09501 290 VAL A CA 1
ATOM 2282 C C . VAL A 1 292 ? 45.05900 81.82200 12.60300 1.000 49.88871 290 VAL A C 1
ATOM 2283 O O . VAL A 1 292 ? 44.55700 82.29200 13.62200 1.000 52.52728 290 VAL A O 1
ATOM 2287 N N . ILE A 1 293 ? 44.68000 82.16600 11.36700 1.000 48.88587 291 ILE A N 1
ATOM 2288 C CA . ILE A 1 293 ? 43.48300 82.95000 11.10700 1.000 60.42457 291 ILE A CA 1
ATOM 2289 C C . ILE A 1 293 ? 42.38200 81.95200 10.76100 1.000 56.14503 291 ILE A C 1
ATOM 2290 O O . ILE A 1 293 ? 42.32700 81.45900 9.63500 1.000 53.43565 291 ILE A O 1
ATOM 2295 N N . GLN A 1 294 ? 41.52000 81.66000 11.74300 1.000 51.43302 292 GLN A N 1
ATOM 2296 C CA . GLN A 1 294 ? 40.63700 80.50600 11.67600 1.000 55.53279 292 GLN A CA 1
ATOM 2297 C C . GLN A 1 294 ? 39.19700 80.86400 11.31800 1.000 59.00057 292 GLN A C 1
ATOM 2298 O O . GLN A 1 294 ? 38.50600 81.51500 12.09600 1.000 60.11044 292 GLN A O 1
ATOM 2304 N N . LEU A 1 295 ? 38.75500 80.41600 10.13700 1.000 52.97891 293 LEU A N 1
ATOM 2305 C CA . LEU A 1 295 ? 37.34600 80.42800 9.78000 1.000 62.27779 293 LEU A CA 1
ATOM 2306 C C . LEU A 1 295 ? 36.66300 79.30200 10.55000 1.000 64.81560 293 LEU A C 1
ATOM 2307 O O . LEU A 1 295 ? 37.15500 78.17600 10.55500 1.000 66.05034 293 LEU A O 1
ATOM 2312 N N . VAL A 1 296 ? 35.53900 79.61800 11.20500 1.000 60.50701 294 VAL A N 1
ATOM 2313 C CA . VAL A 1 296 ? 34.85100 78.65900 12.05600 1.000 62.00950 294 VAL A CA 1
ATOM 2314 C C . VAL A 1 296 ? 33.35700 78.96600 12.14300 1.000 68.19762 294 VAL A C 1
ATOM 2315 O O . VAL A 1 296 ? 32.94800 80.12000 12.02000 1.000 69.72779 294 VAL A O 1
ATOM 2319 N N . PHE A 1 297 ? 32.55300 77.91300 12.34800 1.000 65.88431 295 PHE A N 1
ATOM 2320 C CA . PHE A 1 297 ? 31.14300 78.07200 12.67300 1.000 63.94966 295 PHE A CA 1
ATOM 2321 C C . PHE A 1 297 ? 30.97500 78.53900 14.11700 1.000 62.64757 295 PHE A C 1
ATOM 2322 O O . PHE A 1 297 ? 31.76400 78.18000 14.98600 1.000 63.96652 295 PHE A O 1
ATOM 2330 N N . LYS A 1 298 ? 29.93000 79.33400 14.36300 1.000 66.79981 296 LYS A N 1
ATOM 2331 C CA . LYS A 1 298 ? 29.58800 79.75900 15.71000 1.000 67.49020 296 LYS A CA 1
ATOM 2332 C C . LYS A 1 298 ? 29.21400 78.54100 16.55500 1.000 71.27008 296 LYS A C 1
ATOM 2333 O O . LYS A 1 298 ? 28.52400 77.64300 16.07400 1.000 68.29076 296 LYS A O 1
ATOM 2339 N N . ASP A 1 299 ? 29.71000 78.51400 17.80200 1.000 73.38679 297 ASP A N 1
ATOM 2340 C CA . ASP A 1 299 ? 29.42600 77.45700 18.76400 1.000 77.07270 297 ASP A CA 1
ATOM 2341 C C . ASP A 1 299 ? 29.90200 76.06200 18.35200 1.000 76.54799 297 ASP A C 1
ATOM 2342 O O . ASP A 1 299 ? 29.45800 75.06700 18.92300 1.000 80.72967 297 ASP A O 1
ATOM 2347 N N . TYR A 1 300 ? 30.81400 75.99400 17.37400 1.000 76.20900 298 TYR A N 1
ATOM 2348 C CA . TYR A 1 300 ? 31.42400 74.73800 16.96600 1.000 64.32220 298 TYR A CA 1
ATOM 2349 C C . TYR A 1 300 ? 32.77300 74.56900 17.65400 1.000 68.04712 298 TYR A C 1
ATOM 2350 O O . TYR A 1 300 ? 33.51200 75.53800 17.81800 1.000 69.81499 298 TYR A O 1
ATOM 2359 N N . PRO A 1 301 ? 33.14200 73.33800 18.07300 1.000 66.56234 299 PRO A N 1
ATOM 2360 C CA . PRO A 1 301 ? 34.50900 73.07900 18.50400 1.000 57.22704 299 PRO A CA 1
ATOM 2361 C C . PRO A 1 301 ? 35.50000 73.15300 17.34600 1.000 60.57472 299 PRO A C 1
ATOM 2362 O O . PRO A 1 301 ? 35.11500 73.00900 16.18600 1.000 62.37503 299 PRO A O 1
ATOM 2366 N N . HIS A 1 302 ? 36.77400 73.39500 17.67200 1.000 57.82482 300 HIS A N 1
ATOM 2367 C CA . HIS A 1 302 ? 37.82500 73.42300 16.67000 1.000 57.20473 300 HIS A CA 1
ATOM 2368 C C . HIS A 1 302 ? 39.18200 73.22500 17.33900 1.000 50.79310 300 HIS A C 1
ATOM 2369 O O . HIS A 1 302 ? 39.45500 73.80600 18.38600 1.000 53.17563 300 HIS A O 1
ATOM 2376 N N . ALA A 1 303 ? 40.02600 72.39300 16.71900 1.000 54.10224 301 ALA A N 1
ATOM 2377 C CA . ALA A 1 303 ? 41.30600 72.01800 17.29600 1.000 57.51763 301 ALA A CA 1
ATOM 2378 C C . ALA A 1 303 ? 42.27200 73.19500 17.40500 1.000 58.69524 301 ALA A C 1
ATOM 2379 O O . ALA A 1 303 ? 43.13400 73.20800 18.28400 1.000 57.05724 301 ALA A O 1
ATOM 2381 N N . THR A 1 304 ? 42.12800 74.17600 16.50300 1.000 51.73637 302 THR A N 1
ATOM 2382 C CA . THR A 1 304 ? 42.99300 75.34400 16.50200 1.000 53.81164 302 THR A CA 1
ATOM 2383 C C . THR A 1 304 ? 42.91600 76.08100 17.84000 1.000 54.73718 302 THR A C 1
ATOM 2384 O O . THR A 1 304 ? 43.94400 76.43800 18.40800 1.000 53.25935 302 THR A O 1
ATOM 2388 N N . PHE A 1 305 ? 41.69000 76.27600 18.34600 1.000 52.95646 303 PHE A N 1
ATOM 2389 C CA . PHE A 1 305 ? 41.47000 77.00700 19.58500 1.000 52.74324 303 PHE A CA 1
ATOM 2390 C C . PHE A 1 305 ? 41.99700 76.24700 20.80000 1.000 49.00922 303 PHE A C 1
ATOM 2391 O O . PHE A 1 305 ? 42.27000 76.84300 21.83700 1.000 55.05358 303 PHE A O 1
ATOM 2399 N N . GLU A 1 306 ? 42.13600 74.92600 20.65800 1.000 54.91448 304 GLU A N 1
ATOM 2400 C CA . GLU A 1 306 ? 42.77800 74.09600 21.66300 1.000 55.52068 304 GLU A CA 1
ATOM 2401 C C . GLU A 1 306 ? 44.29300 74.29900 21.67900 1.000 53.29760 304 GLU A C 1
ATOM 2402 O O . GLU A 1 306 ? 44.89100 74.41600 22.74800 1.000 47.51880 304 GLU A O 1
ATOM 2408 N N . TYR A 1 307 ? 44.90500 74.33500 20.48700 1.000 48.35823 305 TYR A N 1
ATOM 2409 C CA . TYR A 1 307 ? 46.33900 74.54200 20.36800 1.000 47.15160 305 TYR A CA 1
ATOM 2410 C C . TYR A 1 307 ? 46.73400 75.95800 20.78300 1.000 48.51098 305 TYR A C 1
ATOM 2411 O O . TYR A 1 307 ? 47.77500 76.15300 21.40600 1.000 43.64016 305 TYR A O 1
ATOM 2420 N N . ASP A 1 308 ? 45.89700 76.93800 20.41800 1.000 52.94675 306 ASP A N 1
ATOM 2421 C CA . ASP A 1 308 ? 46.08100 78.31900 20.83000 1.000 50.71788 306 ASP A CA 1
ATOM 2422 C C . ASP A 1 308 ? 44.73100 78.93800 21.18700 1.000 53.07140 306 ASP A C 1
ATOM 2423 O O . ASP A 1 308 ? 43.97200 79.31900 20.29800 1.000 53.22093 306 ASP A O 1
ATOM 2428 N N . PRO A 1 309 ? 44.39700 79.05800 22.49500 1.000 50.26220 307 PRO A N 1
ATOM 2429 C CA . PRO A 1 309 ? 43.14500 79.67300 22.92800 1.000 53.60433 307 PRO A CA 1
ATOM 2430 C C . PRO A 1 309 ? 42.88000 81.06800 22.36300 1.000 62.18752 307 PRO A C 1
ATOM 2431 O O . PRO A 1 309 ? 41.72900 81.42400 22.11600 1.000 62.53322 307 PRO A O 1
ATOM 2435 N N . ASP A 1 310 ? 43.94800 81.84900 22.15700 1.000 60.95372 308 ASP A N 1
ATOM 2436 C CA . ASP A 1 310 ? 43.82000 83.23700 21.74000 1.000 57.17579 308 ASP A CA 1
ATOM 2437 C C . ASP A 1 310 ? 43.69100 83.42900 20.22800 1.000 61.43399 308 ASP A C 1
ATOM 2438 O O . ASP A 1 310 ? 43.71700 84.56300 19.75400 1.000 66.99339 308 ASP A O 1
ATOM 2443 N N . THR A 1 311 ? 43.54400 82.32500 19.48100 1.000 54.92095 309 THR A N 1
ATOM 2444 C CA . THR A 1 311 ? 43.38400 82.37700 18.03600 1.000 58.82769 309 THR A CA 1
ATOM 2445 C C . THR A 1 311 ? 42.26100 83.32200 17.61600 1.000 62.92893 309 THR A C 1
ATOM 2446 O O . THR A 1 311 ? 41.20300 83.34500 18.24100 1.000 67.29347 309 THR A O 1
ATOM 2450 N N . VAL A 1 312 ? 42.50600 84.09100 16.54700 1.000 63.47765 310 VAL A N 1
ATOM 2451 C CA . VAL A 1 312 ? 41.49600 84.98600 16.00600 1.000 67.07855 310 VAL A CA 1
ATOM 2452 C C . VAL A 1 312 ? 40.47800 84.17200 15.20800 1.000 64.94924 310 VAL A C 1
ATOM 2453 O O . VAL A 1 312 ? 40.84800 83.38800 14.33000 1.000 61.69735 310 VAL A O 1
ATOM 2457 N N . ARG A 1 313 ? 39.19200 84.36800 15.53000 1.000 68.97455 311 ARG A N 1
ATOM 2458 C CA . ARG A 1 313 ? 38.10900 83.64900 14.87800 1.000 69.56008 311 ARG A CA 1
ATOM 2459 C C . ARG A 1 313 ? 37.38300 84.54000 13.87100 1.000 68.11918 311 ARG A C 1
ATOM 2460 O O . ARG A 1 313 ? 36.95400 85.64200 14.20100 1.000 65.05967 311 ARG A O 1
ATOM 2468 N N . VAL A 1 314 ? 37.27600 84.03900 12.63400 1.000 63.78332 312 VAL A N 1
ATOM 2469 C CA . VAL A 1 314 ? 36.38000 84.58700 11.63000 1.000 65.46655 312 VAL A CA 1
ATOM 2470 C C . VAL A 1 314 ? 35.12000 83.72400 11.65900 1.000 70.63440 312 VAL A C 1
ATOM 2471 O O . VAL A 1 314 ? 35.13300 82.58300 11.19900 1.000 68.17578 312 VAL A O 1
ATOM 2475 N N . GLU A 1 315 ? 34.04000 84.28300 12.21600 1.000 70.47251 313 GLU A N 1
ATOM 2476 C CA . GLU A 1 315 ? 32.88400 83.50000 12.61700 1.000 68.41238 313 GLU A CA 1
ATOM 2477 C C . GLU A 1 315 ? 31.76600 83.55300 11.57800 1.000 71.88065 313 GLU A C 1
ATOM 2478 O O . GLU A 1 315 ? 31.37600 84.63300 11.13800 1.000 72.60315 313 GLU A O 1
ATOM 2484 N N . ILE A 1 316 ? 31.26900 82.36800 11.19500 1.000 74.34124 314 ILE A N 1
ATOM 2485 C CA . ILE A 1 316 ? 30.19400 82.23200 10.22300 1.000 70.18685 314 ILE A CA 1
ATOM 2486 C C . ILE A 1 316 ? 29.21400 81.15800 10.69100 1.000 72.00551 314 ILE A C 1
ATOM 2487 O O . ILE A 1 316 ? 29.33900 80.65200 11.80600 1.000 70.91651 314 ILE A O 1
ATOM 2492 N N . ASP A 1 317 ? 28.23000 80.84700 9.83500 1.000 75.11486 315 ASP A N 1
ATOM 2493 C CA . ASP A 1 317 ? 27.39800 79.66100 9.97900 1.000 69.61991 315 ASP A CA 1
ATOM 2494 C C . ASP A 1 317 ? 27.14100 79.06900 8.59300 1.000 73.11861 315 ASP A C 1
ATOM 2495 O O . ASP A 1 317 ? 27.67100 79.56800 7.60000 1.000 71.68599 315 ASP A O 1
ATOM 2500 N N . PHE A 1 318 ? 26.33400 78.00000 8.53200 1.000 73.37844 316 PHE A N 1
ATOM 2501 C CA . PHE A 1 318 ? 26.13500 77.25100 7.29900 1.000 73.73049 316 PHE A CA 1
ATOM 2502 C C . PHE A 1 318 ? 25.37400 78.03200 6.22700 1.000 75.16511 316 PHE A C 1
ATOM 2503 O O . PHE A 1 318 ? 25.46700 77.70100 5.04700 1.000 75.61867 316 PHE A O 1
ATOM 2511 N N . SER A 1 319 ? 24.60800 79.04900 6.64800 1.000 80.94142 317 SER A N 1
ATOM 2512 C CA . SER A 1 319 ? 23.79100 79.83300 5.73400 1.000 81.33017 317 SER A CA 1
ATOM 2513 C C . SER A 1 319 ? 24.51800 81.03300 5.12900 1.000 78.88857 317 SER A C 1
ATOM 2514 O O . SER A 1 319 ? 24.01400 81.63600 4.18400 1.000 80.69543 317 SER A O 1
ATOM 2517 N N . THR A 1 320 ? 25.69900 81.37100 5.66700 1.000 78.11761 318 THR A N 1
ATOM 2518 C CA . THR A 1 320 ? 26.47200 82.49600 5.16300 1.000 81.05140 318 THR A CA 1
ATOM 2519 C C . THR A 1 320 ? 26.86800 82.23800 3.71000 1.000 78.56729 318 THR A C 1
ATOM 2520 O O . THR A 1 320 ? 27.53500 81.24500 3.42400 1.000 70.68097 318 THR A O 1
ATOM 2524 N N . PRO A 1 321 ? 26.45800 83.09900 2.74600 1.000 80.16564 319 PRO A N 1
ATOM 2525 C CA . PRO A 1 321 ? 26.83800 82.90700 1.34900 1.000 80.67954 319 PRO A CA 1
ATOM 2526 C C . PRO A 1 321 ? 28.34700 82.95600 1.12400 1.000 77.70922 319 PRO A C 1
ATOM 2527 O O . PRO A 1 321 ? 29.04900 83.68800 1.81300 1.000 74.68497 319 PRO A O 1
ATOM 2531 N N . LYS A 1 322 ? 28.83100 82.17200 0.15200 1.000 74.40630 320 LYS A N 1
ATOM 2532 C CA . LYS A 1 322 ? 30.24200 82.13500 -0.20400 1.000 77.31302 320 LYS A CA 1
ATOM 2533 C C . LYS A 1 322 ? 30.79300 83.53300 -0.49000 1.000 83.63768 320 LYS A C 1
ATOM 2534 O O . LYS A 1 322 ? 31.90900 83.85800 -0.09300 1.000 87.88844 320 LYS A O 1
ATOM 2540 N N . LYS A 1 323 ? 29.99000 84.35500 -1.17200 1.000 83.35841 321 LYS A N 1
ATOM 2541 C CA . LYS A 1 323 ? 30.38900 85.70300 -1.54000 1.000 80.08787 321 LYS A CA 1
ATOM 2542 C C . LYS A 1 323 ? 30.74200 86.53200 -0.30400 1.000 78.10452 321 LYS A C 1
ATOM 2543 O O . LYS A 1 323 ? 31.74900 87.23800 -0.29200 1.000 77.88959 321 LYS A O 1
ATOM 2549 N N . GLU A 1 324 ? 29.91200 86.42300 0.74100 1.000 76.29410 322 GLU A N 1
ATOM 2550 C CA . GLU A 1 324 ? 30.15200 87.10100 2.00800 1.000 80.58067 322 GLU A CA 1
ATOM 2551 C C . GLU A 1 324 ? 31.32800 86.50800 2.78300 1.000 79.66677 322 GLU A C 1
ATOM 2552 O O . GLU A 1 324 ? 32.12500 87.24100 3.36500 1.000 79.22963 322 GLU A O 1
ATOM 2558 N N . VAL A 1 325 ? 31.40800 85.17300 2.80800 1.000 77.25441 323 VAL A N 1
ATOM 2559 C CA . VAL A 1 325 ? 32.43800 84.47600 3.56100 1.000 78.26174 323 VAL A CA 1
ATOM 2560 C C . VAL A 1 325 ? 33.81700 84.88400 3.05000 1.000 72.98970 323 VAL A C 1
ATOM 2561 O O . VAL A 1 325 ? 34.72200 85.11400 3.84600 1.000 71.02616 323 VAL A O 1
ATOM 2565 N N . VAL A 1 326 ? 33.96100 84.97900 1.72200 1.000 71.91665 324 VAL A N 1
ATOM 2566 C CA . VAL A 1 326 ? 35.21300 85.37100 1.09700 1.000 73.52010 324 VAL A CA 1
ATOM 2567 C C . VAL A 1 326 ? 35.59900 86.77900 1.54000 1.000 70.57839 324 VAL A C 1
ATOM 2568 O O . VAL A 1 326 ? 36.72500 87.00300 1.97500 1.000 73.34246 324 VAL A O 1
ATOM 2572 N N . ALA A 1 327 ? 34.65100 87.71600 1.42500 1.000 73.90293 325 ALA A N 1
ATOM 2573 C CA . ALA A 1 327 ? 34.88000 89.10500 1.78500 1.000 71.46733 325 ALA A CA 1
ATOM 2574 C C . ALA A 1 327 ? 35.25200 89.24300 3.26000 1.000 65.62584 325 ALA A C 1
ATOM 2575 O O . ALA A 1 327 ? 36.21400 89.93100 3.59700 1.000 60.61471 325 ALA A O 1
ATOM 2577 N N . LEU A 1 328 ? 34.48600 88.56900 4.12700 1.000 65.74906 326 LEU A N 1
ATOM 2578 C CA . LEU A 1 328 ? 34.70200 88.63200 5.56300 1.000 65.71887 326 LEU A CA 1
ATOM 2579 C C . LEU A 1 328 ? 36.05700 88.04800 5.96700 1.000 67.02310 326 LEU A C 1
ATOM 2580 O O . LEU A 1 328 ? 36.74000 88.60100 6.82800 1.000 60.57013 326 LEU A O 1
ATOM 2585 N N . TYR A 1 329 ? 36.43800 86.92900 5.33700 1.000 68.32632 327 TYR A N 1
ATOM 2586 C CA . TYR A 1 329 ? 37.69700 86.27200 5.64400 1.000 68.32213 327 TYR A CA 1
ATOM 2587 C C . TYR A 1 329 ? 38.88500 87.04500 5.07400 1.000 66.21515 327 TYR A C 1
ATOM 2588 O O . TYR A 1 329 ? 39.91000 87.17000 5.73700 1.000 63.24089 327 TYR A O 1
ATOM 2597 N N . THR A 1 330 ? 38.74300 87.54500 3.84000 1.000 69.39568 328 THR A N 1
ATOM 2598 C CA . THR A 1 330 ? 39.77100 88.36500 3.21600 1.000 64.58241 328 THR A CA 1
ATOM 2599 C C . THR A 1 330 ? 40.04800 89.61700 4.04700 1.000 56.51850 328 THR A C 1
ATOM 2600 O O . THR A 1 330 ? 41.19300 90.05000 4.15700 1.000 58.30065 328 THR A O 1
ATOM 2604 N N . LYS A 1 331 ? 38.98500 90.18200 4.63100 1.000 60.19948 329 LYS A N 1
ATOM 2605 C CA . LYS A 1 331 ? 39.09600 91.37200 5.45800 1.000 59.70392 329 LYS A CA 1
ATOM 2606 C C . LYS A 1 331 ? 39.93400 91.10000 6.70700 1.000 61.39621 329 LYS A C 1
ATOM 2607 O O . LYS A 1 331 ? 40.79600 91.89900 7.07100 1.000 63.82093 329 LYS A O 1
ATOM 2613 N N . ALA A 1 332 ? 39.68000 89.95300 7.34400 1.000 64.69241 330 ALA A N 1
ATOM 2614 C CA . ALA A 1 332 ? 40.42700 89.53500 8.52000 1.000 61.06668 330 ALA A CA 1
ATOM 2615 C C . ALA A 1 332 ? 41.90600 89.29200 8.22000 1.000 60.90063 330 ALA A C 1
ATOM 2616 O O . ALA A 1 332 ? 42.76400 89.61800 9.03900 1.000 62.40888 330 ALA A O 1
ATOM 2618 N N . VAL A 1 333 ? 42.19000 88.71500 7.04400 1.000 50.96550 331 VAL A N 1
ATOM 2619 C CA . VAL A 1 333 ? 43.55000 88.39700 6.63500 1.000 56.18636 331 VAL A CA 1
ATOM 2620 C C . VAL A 1 333 ? 44.37400 89.65700 6.38000 1.000 60.21700 331 VAL A C 1
ATOM 2621 O O . VAL A 1 333 ? 45.48100 89.78800 6.89900 1.000 57.25328 331 VAL A O 1
ATOM 2625 N N . LEU A 1 334 ? 43.82600 90.57400 5.57200 1.000 60.43878 332 LEU A N 1
ATOM 2626 C CA . LEU A 1 334 ? 44.51600 91.80700 5.22700 1.000 64.26492 332 LEU A CA 1
ATOM 2627 C C . LEU A 1 334 ? 44.73200 92.71900 6.43600 1.000 66.46015 332 LEU A C 1
ATOM 2628 O O . LEU A 1 334 ? 45.72400 93.44500 6.48900 1.000 64.31182 332 LEU A O 1
ATOM 2633 N N . GLU A 1 335 ? 43.81000 92.66700 7.40800 1.000 58.03530 333 GLU A N 1
ATOM 2634 C CA . GLU A 1 335 ? 43.88800 93.49200 8.60400 1.000 59.75478 333 GLU A CA 1
ATOM 2635 C C . GLU A 1 335 ? 44.61400 92.83400 9.77900 1.000 59.60646 333 GLU A C 1
ATOM 2636 O O . GLU A 1 335 ? 44.68100 93.41000 10.86300 1.000 62.10705 333 GLU A O 1
ATOM 2642 N N . PHE A 1 336 ? 45.16300 91.63400 9.56200 1.000 57.83805 334 PHE A N 1
ATOM 2643 C CA . PHE A 1 336 ? 45.77500 90.87300 10.63900 1.000 65.66621 334 PHE A CA 1
ATOM 2644 C C . PHE A 1 336 ? 47.04900 91.53200 11.17300 1.000 62.11992 334 PHE A C 1
ATOM 2645 O O . PHE A 1 336 ? 47.94700 91.86600 10.40200 1.000 55.21023 334 PHE A O 1
ATOM 2653 N N . THR A 1 337 ? 47.10500 91.71400 12.50000 1.000 58.78101 335 THR A N 1
ATOM 2654 C CA . THR A 1 337 ? 48.31400 92.13300 13.19700 1.000 58.37379 335 THR A CA 1
ATOM 2655 C C . THR A 1 337 ? 48.63500 91.12400 14.29700 1.000 63.62508 335 THR A C 1
ATOM 2656 O O . THR A 1 337 ? 47.73700 90.44400 14.79000 1.000 63.32497 335 THR A O 1
ATOM 2660 N N . ASP A 1 338 ? 49.91600 91.03200 14.67700 1.000 60.44856 336 ASP A N 1
ATOM 2661 C CA . ASP A 1 338 ? 50.35500 90.08100 15.68800 1.000 54.97301 336 ASP A CA 1
ATOM 2662 C C . ASP A 1 338 ? 51.74100 90.44200 16.22000 1.000 53.08662 336 ASP A C 1
ATOM 2663 O O . ASP A 1 338 ? 52.63200 90.78000 15.44800 1.000 60.19248 336 ASP A O 1
ATOM 2668 N N . THR A 1 339 ? 51.91000 90.35800 17.54500 1.000 47.86573 337 THR A N 1
ATOM 2669 C CA . THR A 1 339 ? 53.15600 90.72600 18.19700 1.000 51.41373 337 THR A CA 1
ATOM 2670 C C . THR A 1 339 ? 54.12600 89.54900 18.23100 1.000 49.55718 337 THR A C 1
ATOM 2671 O O . THR A 1 339 ? 53.71500 88.40200 18.09200 1.000 49.41937 337 THR A O 1
ATOM 2675 N N . TYR A 1 340 ? 55.41700 89.84900 18.42100 1.000 51.78516 338 TYR A N 1
ATOM 2676 C CA . TYR A 1 340 ? 56.43500 88.81900 18.55900 1.000 49.35018 338 TYR A CA 1
ATOM 2677 C C . TYR A 1 340 ? 56.26600 88.05100 19.86800 1.000 51.19495 338 TYR A C 1
ATOM 2678 O O . TYR A 1 340 ? 56.52900 86.84900 19.91800 1.000 45.96942 338 TYR A O 1
ATOM 2687 N N . GLU A 1 341 ? 55.83200 88.75800 20.92100 1.000 46.59008 339 GLU A N 1
ATOM 2688 C CA . GLU A 1 341 ? 55.62700 88.15000 22.22800 1.000 48.95767 339 GLU A CA 1
ATOM 2689 C C . GLU A 1 341 ? 54.52900 87.08900 22.17200 1.000 51.70766 339 GLU A C 1
ATOM 2690 O O . GLU A 1 341 ? 54.63700 86.04800 22.82300 1.000 52.01662 339 GLU A O 1
ATOM 2696 N N . ALA A 1 342 ? 53.48300 87.36700 21.38200 1.000 50.01811 340 ALA A N 1
ATOM 2697 C CA . ALA A 1 342 ? 52.38200 86.43700 21.18700 1.000 48.56820 340 ALA A CA 1
ATOM 2698 C C . ALA A 1 342 ? 52.81600 85.17000 20.45300 1.000 53.48534 340 ALA A C 1
ATOM 2699 O O . ALA A 1 342 ? 52.24200 84.10700 20.67500 1.000 54.59876 340 ALA A O 1
ATOM 2701 N N . ARG A 1 343 ? 53.81600 85.29900 19.56800 1.000 47.78088 341 ARG A N 1
ATOM 2702 C CA . ARG A 1 343 ? 54.39300 84.15300 18.88200 1.000 47.70062 341 ARG A CA 1
ATOM 2703 C C . ARG A 1 343 ? 55.13600 83.26900 19.88000 1.000 52.10877 341 ARG A C 1
ATOM 2704 O O . ARG A 1 343 ? 54.95700 82.05400 19.88700 1.000 53.52877 341 ARG A O 1
ATOM 2712 N N . VAL A 1 344 ? 55.95900 83.89600 20.72700 1.000 51.21281 342 VAL A N 1
ATOM 2713 C CA . VAL A 1 344 ? 56.69700 83.18100 21.75500 1.000 48.44262 342 VAL A CA 1
ATOM 2714 C C . VAL A 1 344 ? 55.72300 82.46200 22.68500 1.000 46.24495 342 VAL A C 1
ATOM 2715 O O . VAL A 1 344 ? 55.91200 81.28700 22.99100 1.000 48.29817 342 VAL A O 1
ATOM 2719 N N . LYS A 1 345 ? 54.67300 83.17800 23.10600 1.000 47.61809 343 LYS A N 1
ATOM 2720 C CA . LYS A 1 345 ? 53.69800 82.64700 24.04400 1.000 46.16120 343 LYS A CA 1
ATOM 2721 C C . LYS A 1 345 ? 53.02900 81.36900 23.54400 1.000 52.92100 343 LYS A C 1
ATOM 2722 O O . LYS A 1 345 ? 52.96500 80.37700 24.27700 1.000 51.18982 343 LYS A O 1
ATOM 2728 N N . ARG A 1 346 ? 52.53000 81.40600 22.30000 1.000 49.96898 344 ARG A N 1
ATOM 2729 C CA . ARG A 1 346 ? 51.74900 80.30300 21.76300 1.000 46.03167 344 ARG A CA 1
ATOM 2730 C C . ARG A 1 346 ? 52.64100 79.10900 21.43000 1.000 45.46080 344 ARG A C 1
ATOM 2731 O O . ARG A 1 346 ? 52.19200 77.96700 21.52300 1.000 47.90776 344 ARG A O 1
ATOM 2739 N N . ALA A 1 347 ? 53.89800 79.38200 21.05200 1.000 42.70880 345 ALA A N 1
ATOM 2740 C CA . ALA A 1 347 ? 54.88400 78.33700 20.82300 1.000 44.25142 345 ALA A CA 1
ATOM 2741 C C . ALA A 1 347 ? 55.25300 77.62300 22.11800 1.000 46.99550 345 ALA A C 1
ATOM 2742 O O . ALA A 1 347 ? 55.45500 76.40800 22.11400 1.000 47.16805 345 ALA A O 1
ATOM 2744 N N . GLU A 1 348 ? 55.33800 78.39800 23.21000 1.000 49.46005 346 GLU A N 1
ATOM 2745 C CA . GLU A 1 348 ? 55.71000 77.86600 24.51000 1.000 52.38232 346 GLU A CA 1
ATOM 2746 C C . GLU A 1 348 ? 54.65700 76.90400 25.05400 1.000 53.45379 346 GLU A C 1
ATOM 2747 O O . GLU A 1 348 ? 55.00100 75.84100 25.57300 1.000 50.65311 346 GLU A O 1
ATOM 2753 N N . ALA A 1 349 ? 53.38300 77.30500 24.94600 1.000 45.55524 347 ALA A N 1
ATOM 2754 C CA . ALA A 1 349 ? 52.27200 76.50100 25.42900 1.000 47.93847 347 ALA A CA 1
ATOM 2755 C C . ALA A 1 349 ? 52.25900 75.12200 24.77100 1.000 49.40429 347 ALA A C 1
ATOM 2756 O O . ALA A 1 349 ? 52.09800 74.10400 25.44400 1.000 44.52158 347 ALA A O 1
ATOM 2758 N N . VAL A 1 350 ? 52.43300 75.11500 23.44500 1.000 46.10388 348 VAL A N 1
ATOM 2759 C CA . VAL A 1 350 ? 52.46000 73.88900 22.66700 1.000 43.83803 348 VAL A CA 1
ATOM 2760 C C . VAL A 1 350 ? 53.70400 73.05500 22.96900 1.000 51.90901 348 VAL A C 1
ATOM 2761 O O . VAL A 1 350 ? 53.63100 71.82400 22.98900 1.000 52.08473 348 VAL A O 1
ATOM 2765 N N . TRP A 1 351 ? 54.83400 73.73600 23.20200 1.000 52.47924 349 TRP A N 1
ATOM 2766 C CA . TRP A 1 351 ? 56.07000 73.07700 23.59500 1.000 50.99655 349 TRP A CA 1
ATOM 2767 C C . TRP A 1 351 ? 55.91900 72.36900 24.93800 1.000 51.33777 349 TRP A C 1
ATOM 2768 O O . TRP A 1 351 ? 56.39500 71.25000 25.10400 1.000 50.74142 349 TRP A O 1
ATOM 2779 N N . LYS A 1 352 ? 55.24700 73.03700 25.88500 1.000 51.76693 350 LYS A N 1
ATOM 2780 C CA . LYS A 1 352 ? 54.97700 72.48100 27.20100 1.000 48.45934 350 LYS A CA 1
ATOM 2781 C C . LYS A 1 352 ? 54.13500 71.20800 27.12100 1.000 55.09021 350 LYS A C 1
ATOM 2782 O O . LYS A 1 352 ? 54.34100 70.27900 27.90100 1.000 50.60856 350 LYS A O 1
ATOM 2788 N N . LYS A 1 353 ? 53.19300 71.17800 26.16900 1.000 49.04098 351 LYS A N 1
ATOM 2789 C CA . LYS A 1 353 ? 52.24700 70.08100 26.03900 1.000 50.58057 351 LYS A CA 1
ATOM 2790 C C . LYS A 1 353 ? 52.79700 68.89900 25.24300 1.000 47.62109 351 LYS A C 1
ATOM 2791 O O . LYS A 1 353 ? 52.57400 67.75200 25.62500 1.000 47.67490 351 LYS A O 1
ATOM 2797 N N . TYR A 1 354 ? 53.51000 69.18500 24.14300 1.000 44.83439 352 TYR A N 1
ATOM 2798 C CA . TYR A 1 354 ? 53.88300 68.15400 23.18800 1.000 43.63672 352 TYR A CA 1
ATOM 2799 C C . TYR A 1 354 ? 55.37800 67.88100 23.05500 1.000 43.79125 352 TYR A C 1
ATOM 2800 O O . TYR A 1 354 ? 55.78500 67.26400 22.07700 1.000 44.77722 352 TYR A O 1
ATOM 2809 N N . ASN A 1 355 ? 56.18300 68.30300 24.04100 1.000 43.13064 353 ASN A N 1
ATOM 2810 C CA . ASN A 1 355 ? 57.59800 67.96700 24.03800 1.000 44.30310 353 ASN A CA 1
ATOM 2811 C C . ASN A 1 355 ? 57.75100 66.45800 24.20400 1.000 42.02836 353 ASN A C 1
ATOM 2812 O O . ASN A 1 355 ? 56.89000 65.82100 24.79700 1.000 44.56964 353 ASN A O 1
ATOM 2817 N N . ARG A 1 356 ? 58.84400 65.90000 23.67500 1.000 44.25845 354 ARG A N 1
ATOM 2818 C CA . ARG A 1 356 ? 59.05300 64.45900 23.64700 1.000 40.31265 354 ARG A CA 1
ATOM 2819 C C . ARG A 1 356 ? 58.75300 63.77400 24.98400 1.000 41.74367 354 ARG A C 1
ATOM 2820 O O . ARG A 1 356 ? 58.04300 62.77000 25.03700 1.000 49.07269 354 ARG A O 1
ATOM 2828 N N . ASP A 1 357 ? 59.30200 64.33500 26.06500 1.000 41.88894 355 ASP A N 1
ATOM 2829 C CA . ASP A 1 357 ? 59.14100 63.77100 27.39600 1.000 43.87372 355 ASP A CA 1
ATOM 2830 C C . ASP A 1 357 ? 57.68200 63.81300 27.85500 1.000 40.55028 355 ASP A C 1
ATOM 2831 O O . ASP A 1 357 ? 57.21300 62.90200 28.52200 1.000 40.86824 355 ASP A O 1
ATOM 2836 N N . ALA A 1 358 ? 56.96800 64.88400 27.49900 1.000 39.54232 356 ALA A N 1
ATOM 2837 C CA . ALA A 1 358 ? 55.54900 65.00300 27.79300 1.000 42.13377 356 ALA A CA 1
ATOM 2838 C C . ALA A 1 358 ? 54.72400 64.02100 26.96600 1.000 40.01993 356 ALA A C 1
ATOM 2839 O O . ALA A 1 358 ? 53.72300 63.50700 27.45000 1.000 38.85593 356 ALA A O 1
ATOM 2841 N N . VAL A 1 359 ? 55.14500 63.76200 25.72200 1.000 41.10643 357 VAL A N 1
ATOM 2842 C CA . VAL A 1 359 ? 54.47300 62.80700 24.85200 1.000 42.41689 357 VAL A CA 1
ATOM 2843 C C . VAL A 1 359 ? 54.57200 61.38600 25.40700 1.000 38.49153 357 VAL A C 1
ATOM 2844 O O . VAL A 1 359 ? 53.58400 60.64800 25.41000 1.000 41.70467 357 VAL A O 1
ATOM 2848 N N . VAL A 1 360 ? 55.76600 61.01300 25.88300 1.000 33.63111 358 VAL A N 1
ATOM 2849 C CA . VAL A 1 360 ? 55.97100 59.72400 26.52400 1.000 38.61343 358 VAL A CA 1
ATOM 2850 C C . VAL A 1 360 ? 55.03900 59.58000 27.72900 1.000 40.91788 358 VAL A C 1
ATOM 2851 O O . VAL A 1 360 ? 54.39700 58.54800 27.90300 1.000 44.97598 358 VAL A O 1
ATOM 2855 N N . ALA A 1 361 ? 54.98200 60.63400 28.55200 1.000 36.47380 359 ALA A N 1
ATOM 2856 C CA . ALA A 1 361 ? 54.11000 60.67400 29.71300 1.000 37.31236 359 ALA A CA 1
ATOM 2857 C C . ALA A 1 361 ? 52.64100 60.52900 29.32700 1.000 40.93150 359 ALA A C 1
ATOM 2858 O O . ALA A 1 361 ? 51.88700 59.88500 30.04100 1.000 46.55702 359 ALA A O 1
ATOM 2860 N N . MET A 1 362 ? 52.24400 61.13000 28.20000 1.000 33.88116 360 MET A N 1
ATOM 2861 C CA . MET A 1 362 ? 50.88900 60.99900 27.68800 1.000 38.88462 360 MET A CA 1
ATOM 2862 C C . MET A 1 362 ? 50.56900 59.54500 27.34000 1.000 43.24679 360 MET A C 1
ATOM 2863 O O . MET A 1 362 ? 49.53100 59.01700 27.74900 1.000 43.98569 360 MET A O 1
ATOM 2868 N N . TRP A 1 363 ? 51.47500 58.90300 26.58800 1.000 39.82305 361 TRP A N 1
ATOM 2869 C CA . TRP A 1 363 ? 51.33300 57.49600 26.23600 1.000 40.78902 361 TRP A CA 1
ATOM 2870 C C . TRP A 1 363 ? 51.27300 56.60300 27.47800 1.000 41.24818 361 TRP A C 1
ATOM 2871 O O . TRP A 1 363 ? 50.50000 55.64500 27.53500 1.000 40.92134 361 TRP A O 1
ATOM 2882 N N . ASP A 1 364 ? 52.11200 56.92900 28.46600 1.000 41.35196 362 ASP A N 1
ATOM 2883 C CA . ASP A 1 364 ? 52.17100 56.18300 29.71100 1.000 42.05987 362 ASP A CA 1
ATOM 2884 C C . ASP A 1 364 ? 50.83100 56.18400 30.44100 1.000 40.51265 362 ASP A C 1
ATOM 2885 O O . ASP A 1 364 ? 50.43700 55.15700 30.97900 1.000 43.68189 362 ASP A O 1
ATOM 2890 N N . LYS A 1 365 ? 50.14100 57.33200 30.45800 1.000 39.97381 363 LYS A N 1
ATOM 2891 C CA . LYS A 1 365 ? 48.84200 57.43400 31.10900 1.000 40.26679 363 LYS A CA 1
ATOM 2892 C C . LYS A 1 365 ? 47.79100 56.59000 30.39500 1.000 41.86676 363 LYS A C 1
ATOM 2893 O O . LYS A 1 365 ? 46.92200 56.00800 31.04500 1.000 41.88264 363 LYS A O 1
ATOM 2899 N N . ILE A 1 366 ? 47.87800 56.53300 29.06000 1.000 40.70297 364 ILE A N 1
ATOM 2900 C CA . ILE A 1 366 ? 46.97700 55.70400 28.27600 1.000 41.85184 364 ILE A CA 1
ATOM 2901 C C . ILE A 1 366 ? 47.24400 54.22700 28.56000 1.000 36.37016 364 ILE A C 1
ATOM 2902 O O . ILE A 1 366 ? 46.31500 53.47400 28.84900 1.000 43.58006 364 ILE A O 1
ATOM 2907 N N . PHE A 1 367 ? 48.52000 53.83100 28.49100 1.000 36.87436 365 PHE A N 1
ATOM 2908 C CA . PHE A 1 367 ? 48.92200 52.45300 28.72900 1.000 40.62819 365 PHE A CA 1
ATOM 2909 C C . PHE A 1 367 ? 49.21000 52.18700 30.20600 1.000 39.80635 365 PHE A C 1
ATOM 2910 O O . PHE A 1 367 ? 50.32200 51.82000 30.57900 1.000 38.80589 365 PHE A O 1
ATOM 2918 N N . THR A 1 368 ? 48.17200 52.37700 31.02900 1.000 40.49174 366 THR A N 1
ATOM 2919 C CA . THR A 1 368 ? 48.19200 52.02400 32.43800 1.000 41.69123 366 THR A CA 1
ATOM 2920 C C . THR A 1 368 ? 46.99700 51.11600 32.71000 1.000 43.25431 366 THR A C 1
ATOM 2921 O O . THR A 1 368 ? 45.91300 51.34800 32.18100 1.000 44.77761 366 THR A O 1
ATOM 2925 N N . ALA A 1 369 ? 47.21300 50.09000 33.54200 1.000 40.18898 367 ALA A N 1
ATOM 2926 C CA . ALA A 1 369 ? 46.17100 49.13800 33.88500 1.000 40.77164 367 ALA A CA 1
ATOM 2927 C C . ALA A 1 369 ? 45.24500 49.72500 34.94500 1.000 43.41410 367 ALA A C 1
ATOM 2928 O O . ALA A 1 369 ? 44.10100 50.05000 34.64200 1.000 44.50523 367 ALA A O 1
ATOM 2930 N N . HIS B 1 3 ? 55.43200 30.50700 5.92600 1.000 55.07145 1 HIS B N 1
ATOM 2931 C CA . HIS B 1 3 ? 55.03900 29.31800 6.67700 1.000 58.50274 1 HIS B CA 1
ATOM 2932 C C . HIS B 1 3 ? 55.09800 28.05700 5.81400 1.000 49.90109 1 HIS B C 1
ATOM 2933 O O . HIS B 1 3 ? 55.55000 27.01600 6.28100 1.000 55.37336 1 HIS B O 1
ATOM 2940 N N . MET B 1 4 ? 54.62000 28.15100 4.56500 1.000 48.23973 2 MET B N 1
ATOM 2941 C CA . MET B 1 4 ? 54.69100 27.04000 3.63100 1.000 48.56536 2 MET B CA 1
ATOM 2942 C C . MET B 1 4 ? 56.11500 26.93200 3.08800 1.000 44.30016 2 MET B C 1
ATOM 2943 O O . MET B 1 4 ? 56.69300 27.92700 2.65200 1.000 38.78355 2 MET B O 1
ATOM 2948 N N . LYS B 1 5 ? 56.65300 25.70300 3.09600 1.000 39.90728 3 LYS B N 1
ATOM 2949 C CA . LYS B 1 5 ? 57.90800 25.38000 2.43200 1.000 42.27329 3 LYS B CA 1
ATOM 2950 C C . LYS B 1 5 ? 57.60100 24.68400 1.10500 1.000 41.25007 3 LYS B C 1
ATOM 2951 O O . LYS B 1 5 ? 56.97300 23.62100 1.09100 1.000 38.36274 3 LYS B O 1
ATOM 2957 N N . VAL B 1 6 ? 58.04200 25.29700 -0.00500 1.000 43.73255 4 VAL B N 1
ATOM 2958 C CA . VAL B 1 6 ? 57.67400 24.84000 -1.33600 1.000 40.76007 4 VAL B CA 1
ATOM 2959 C C . VAL B 1 6 ? 58.86400 24.83900 -2.29200 1.000 39.26269 4 VAL B C 1
ATOM 2960 O O . VAL B 1 6 ? 59.64800 25.79000 -2.33000 1.000 37.38800 4 VAL B O 1
ATOM 2964 N N . MET B 1 7 ? 58.97700 23.75300 -3.07000 1.000 34.56984 5 MET B N 1
ATOM 2965 C CA . MET B 1 7 ? 59.93800 23.66600 -4.15700 1.000 32.45913 5 MET B CA 1
ATOM 2966 C C . MET B 1 7 ? 59.19700 24.03500 -5.44200 1.000 34.30756 5 MET B C 1
ATOM 2967 O O . MET B 1 7 ? 58.10200 23.53200 -5.68600 1.000 35.34708 5 MET B O 1
ATOM 2972 N N . PHE B 1 8 ? 59.79800 24.92100 -6.24600 1.000 27.04783 6 PHE B N 1
ATOM 2973 C CA . PHE B 1 8 ? 59.15300 25.45900 -7.43300 1.000 32.94380 6 PHE B CA 1
ATOM 2974 C C . PHE B 1 8 ? 60.00000 25.17900 -8.67400 1.000 32.78826 6 PHE B C 1
ATOM 2975 O O . PHE B 1 8 ? 61.13000 25.65900 -8.77800 1.000 34.95348 6 PHE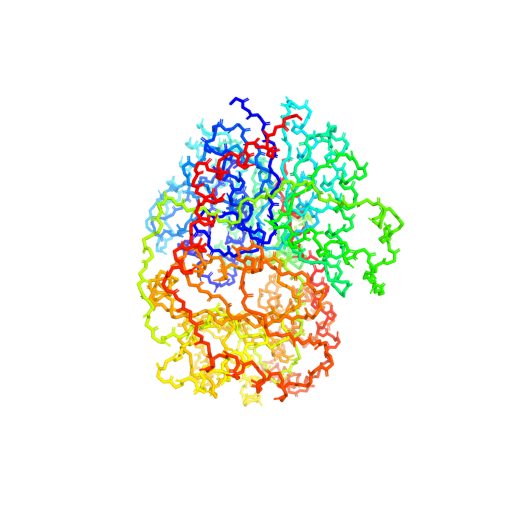 B O 1
ATOM 2983 N N . ILE B 1 9 ? 59.44100 24.39000 -9.60500 1.000 29.89027 7 ILE B N 1
ATOM 2984 C CA . ILE B 1 9 ? 60.09900 24.09000 -10.86800 1.000 34.35569 7 ILE B CA 1
ATOM 2985 C C . ILE B 1 9 ? 59.38400 24.84700 -11.98500 1.000 29.51289 7 ILE B C 1
ATOM 2986 O O . ILE B 1 9 ? 58.25800 24.51500 -12.33200 1.000 32.54373 7 ILE B O 1
ATOM 2991 N N . PRO B 1 10 ? 60.02500 25.87200 -12.59400 1.000 30.12713 8 PRO B N 1
ATOM 2992 C CA . PRO B 1 10 ? 59.33800 26.77100 -13.51500 1.000 32.66637 8 PRO B CA 1
ATOM 2993 C C . PRO B 1 10 ? 59.16800 26.22500 -14.92900 1.000 32.29249 8 PRO B C 1
ATOM 2994 O O . PRO B 1 10 ? 59.64800 25.13800 -15.24500 1.000 36.86325 8 PRO B O 1
ATOM 2998 N N . SER B 1 11 ? 58.47800 27.01400 -15.76500 1.000 33.04310 9 SER B N 1
ATOM 2999 C CA . SER B 1 11 ? 58.47200 26.82500 -17.20700 1.000 32.49334 9 SER B CA 1
ATOM 3000 C C . SER B 1 11 ? 59.86700 27.08500 -17.77300 1.000 38.27513 9 SER B C 1
ATOM 3001 O O . SER B 1 11 ? 60.67100 27.76700 -17.13900 1.000 33.98923 9 SER B O 1
ATOM 3004 N N . ARG B 1 12 ? 60.13400 26.55300 -18.97400 1.000 36.34981 10 ARG B N 1
ATOM 3005 C CA . ARG B 1 12 ? 61.49100 26.46500 -19.50000 1.000 33.63730 10 ARG B CA 1
ATOM 3006 C C . ARG B 1 12 ? 61.69300 27.11900 -20.86700 1.000 34.40852 10 ARG B C 1
ATOM 3007 O O . ARG B 1 12 ? 62.73400 26.92300 -21.49400 1.000 42.26719 10 ARG B O 1
ATOM 3015 N N . ALA B 1 13 ? 60.70600 27.89400 -21.32800 1.000 29.24872 11 ALA B N 1
ATOM 3016 C CA . ALA B 1 13 ? 60.80100 28.55200 -22.62300 1.000 31.79683 11 ALA B CA 1
ATOM 3017 C C . ALA B 1 13 ? 61.57500 29.86500 -22.52400 1.000 30.18991 11 ALA B C 1
ATOM 3018 O O . ALA B 1 13 ? 62.40800 30.16000 -23.37800 1.000 35.52077 11 ALA B O 1
ATOM 3020 N N . VAL B 1 14 ? 61.28500 30.64500 -21.47800 1.000 28.81278 12 VAL B N 1
ATOM 3021 C CA . VAL B 1 14 ? 61.93800 31.92400 -21.25000 1.000 34.50616 12 VAL B CA 1
ATOM 3022 C C . VAL B 1 14 ? 62.26000 32.08500 -19.76800 1.000 34.32581 12 VAL B C 1
ATOM 3023 O O . VAL B 1 14 ? 61.57700 31.50700 -18.92200 1.000 35.88659 12 VAL B O 1
ATOM 3027 N N . PRO B 1 15 ? 63.28900 32.88800 -19.40800 1.000 32.37149 13 PRO B N 1
ATOM 3028 C CA . PRO B 1 15 ? 63.56100 33.18300 -18.00800 1.000 35.27281 13 PRO B CA 1
ATOM 3029 C C . PRO B 1 15 ? 62.42300 33.96800 -17.36500 1.000 37.27472 13 PRO B C 1
ATOM 3030 O O . PRO B 1 15 ? 61.71300 34.69900 -18.05100 1.000 39.23717 13 PRO B O 1
ATOM 3034 N N . PHE B 1 16 ? 62.25200 33.80900 -16.05000 1.000 32.29851 14 PHE B N 1
ATOM 3035 C CA . PHE B 1 16 ? 61.16600 34.47900 -15.35900 1.000 33.83862 14 PHE B CA 1
ATOM 3036 C C . PHE B 1 16 ? 61.38500 35.98900 -15.29200 1.000 31.12471 14 PHE B C 1
ATOM 3037 O O . PHE B 1 16 ? 62.47700 36.44700 -14.96600 1.000 35.32248 14 PHE B O 1
ATOM 3045 N N . ASN B 1 17 ? 60.32700 36.74100 -15.61500 1.000 35.02947 15 ASN B N 1
ATOM 3046 C CA . ASN B 1 17 ? 60.28600 38.18400 -15.44400 1.000 38.11724 15 ASN B CA 1
ATOM 3047 C C . ASN B 1 17 ? 58.89600 38.55500 -14.93200 1.000 34.49464 15 ASN B C 1
ATOM 3048 O O . ASN B 1 17 ? 57.90500 38.25900 -15.59600 1.000 41.19699 15 ASN B O 1
ATOM 3053 N N . PRO B 1 18 ? 58.76600 39.20100 -13.74800 1.000 36.77940 16 PRO B N 1
ATOM 3054 C CA . PRO B 1 18 ? 57.45400 39.50600 -13.18300 1.000 39.96454 16 PRO B CA 1
ATOM 3055 C C . PRO B 1 18 ? 56.62600 40.49800 -14.00000 1.000 39.22956 16 PRO B C 1
ATOM 3056 O O . PRO B 1 18 ? 55.40400 40.52800 -13.87400 1.000 40.07107 16 PRO B O 1
ATOM 3060 N N . ASP B 1 19 ? 57.29900 41.31400 -14.82300 1.000 38.32612 17 ASP B N 1
ATOM 3061 C CA . ASP B 1 19 ? 56.63400 42.33700 -15.61500 1.000 41.29756 17 ASP B CA 1
ATOM 3062 C C . ASP B 1 19 ? 56.21700 41.85500 -17.00200 1.000 38.27455 17 ASP B C 1
ATOM 3063 O O . ASP B 1 19 ? 55.64400 42.62100 -17.77200 1.000 39.33630 17 ASP B O 1
ATOM 3068 N N . ARG B 1 20 ? 56.52000 40.59200 -17.32200 1.000 38.48479 18 ARG B N 1
ATOM 3069 C CA . ARG B 1 20 ? 56.07700 39.98700 -18.56700 1.000 34.93121 18 ARG B CA 1
ATOM 3070 C C . ARG B 1 20 ? 54.57500 39.72700 -18.48200 1.000 39.66289 18 ARG B C 1
ATOM 3071 O O . ARG B 1 20 ? 54.09300 39.20700 -17.47700 1.000 45.57366 18 ARG B O 1
ATOM 3079 N N . VAL B 1 21 ? 53.84600 40.09800 -19.54200 1.000 38.78066 19 VAL B N 1
ATOM 3080 C CA . VAL B 1 21 ? 52.45400 39.70700 -19.69400 1.000 38.73718 19 VAL B CA 1
ATOM 3081 C C . VAL B 1 21 ? 52.26500 39.05000 -21.05800 1.000 36.57756 19 VAL B C 1
ATOM 3082 O O . VAL B 1 21 ? 52.36800 39.70300 -22.09300 1.000 38.61958 19 VAL B O 1
ATOM 3086 N N . GLN B 1 22 ? 52.01500 37.74100 -21.03500 1.000 35.15255 20 GLN B N 1
ATOM 3087 C CA . GLN B 1 22 ? 51.64200 36.99000 -22.22100 1.000 34.54362 20 GLN B CA 1
ATOM 3088 C C . GLN B 1 22 ? 50.71600 35.86600 -21.77400 1.000 37.20296 20 GLN B C 1
ATOM 3089 O O . GLN B 1 22 ? 50.44400 35.73000 -20.58500 1.000 34.99644 20 GLN B O 1
ATOM 3095 N N . GLY B 1 23 ? 50.22700 35.07800 -22.73700 1.000 33.10480 21 GLY B N 1
ATOM 3096 C CA . GLY B 1 23 ? 49.39400 33.93000 -22.43200 1.000 33.31252 21 GLY B CA 1
ATOM 3097 C C . GLY B 1 23 ? 50.21700 32.67600 -22.15300 1.000 37.51574 21 GLY B C 1
ATOM 3098 O O . GLY B 1 23 ? 51.37600 32.75900 -21.74400 1.000 37.02315 21 GLY B O 1
ATOM 3099 N N . GLY B 1 24 ? 49.59200 31.51900 -22.39000 1.000 32.21616 22 GLY B N 1
ATOM 3100 C CA . GLY B 1 24 ? 50.26900 30.24100 -22.29200 1.000 29.36673 22 GLY B CA 1
ATOM 3101 C C . GLY B 1 24 ? 50.64200 29.86300 -20.86200 1.000 35.54139 22 GLY B C 1
ATOM 3102 O O . GLY B 1 24 ? 50.00900 30.30400 -19.90200 1.000 34.45580 22 GLY B O 1
ATOM 3103 N N . LEU B 1 25 ? 51.68700 29.03800 -20.74900 1.000 30.89504 23 LEU B N 1
ATOM 3104 C CA . LEU B 1 25 ? 52.11500 28.48000 -19.47800 1.000 33.34568 23 LEU B CA 1
ATOM 3105 C C . LEU B 1 25 ? 52.75700 29.54200 -18.59000 1.000 34.45215 23 LEU B C 1
ATOM 3106 O O . LEU B 1 25 ? 52.67400 29.45900 -17.36700 1.000 33.99717 23 LEU B O 1
ATOM 3111 N N . GLU B 1 26 ? 53.37400 30.55100 -19.21600 1.000 29.99121 24 GLU B N 1
ATOM 3112 C CA . GLU B 1 26 ? 54.01600 31.63200 -18.48600 1.000 32.93188 24 GLU B CA 1
ATOM 3113 C C . GLU B 1 26 ? 53.02600 32.39100 -17.60300 1.000 35.17162 24 GLU B C 1
ATOM 3114 O O . GLU B 1 26 ? 53.39100 32.84600 -16.52400 1.000 37.03007 24 GLU B O 1
ATOM 3120 N N . ALA B 1 27 ? 51.77600 32.52000 -18.06500 1.000 26.86286 25 ALA B N 1
ATOM 3121 C CA . ALA B 1 27 ? 50.73200 33.17000 -17.28700 1.000 33.36232 25 ALA B CA 1
ATOM 3122 C C . ALA B 1 27 ? 50.39100 32.37900 -16.02500 1.000 34.30125 25 ALA B C 1
ATOM 3123 O O . ALA B 1 27 ? 50.18400 32.95600 -14.95900 1.000 34.32779 25 ALA B O 1
ATOM 3125 N N . VAL B 1 28 ? 50.33500 31.05000 -16.16500 1.000 32.43211 26 VAL B N 1
ATOM 3126 C CA . VAL B 1 28 ? 50.04700 30.16100 -15.05100 1.000 35.34204 26 VAL B CA 1
ATOM 3127 C C . VAL B 1 28 ? 51.20200 30.19100 -14.05200 1.000 37.38017 26 VAL B C 1
ATOM 3128 O O . VAL B 1 28 ? 50.99000 30.33000 -12.84800 1.000 35.19329 26 VAL B O 1
ATOM 3132 N N . HIS B 1 29 ? 52.42200 30.03900 -14.58500 1.000 34.22205 27 HIS B N 1
ATOM 3133 C CA . HIS B 1 29 ? 53.65500 30.16000 -13.82200 1.000 37.18999 27 HIS B CA 1
ATOM 3134 C C . HIS B 1 29 ? 53.62400 31.41400 -12.95200 1.000 34.00768 27 HIS B C 1
ATOM 3135 O O . HIS B 1 29 ? 53.76400 31.32100 -11.73400 1.000 36.90760 27 HIS B O 1
ATOM 3142 N N . LEU B 1 30 ? 53.40500 32.57300 -13.58200 1.000 31.68255 28 LEU B N 1
ATOM 3143 C CA . LEU B 1 30 ? 53.40600 33.84800 -12.88100 1.000 37.34088 28 LEU B CA 1
ATOM 3144 C C . LEU B 1 30 ? 52.36900 33.87000 -11.76200 1.000 33.20678 28 LEU B C 1
ATOM 3145 O O . LEU B 1 30 ? 52.68600 34.25500 -10.63900 1.000 35.32358 28 LEU B O 1
ATOM 3150 N N . ASN B 1 31 ? 51.14300 33.43700 -12.08100 1.000 30.47398 29 ASN B N 1
ATOM 3151 C CA . ASN B 1 31 ? 50.01800 33.51700 -11.16300 1.000 33.71816 29 ASN B CA 1
ATOM 3152 C C . ASN B 1 31 ? 50.20500 32.65500 -9.91400 1.000 33.76708 29 ASN B C 1
ATOM 3153 O O . ASN B 1 31 ? 49.88600 33.09300 -8.80200 1.000 33.29716 29 ASN B O 1
ATOM 3158 N N . VAL B 1 32 ? 50.73400 31.43700 -10.10400 1.000 31.45202 30 VAL B N 1
ATOM 3159 C CA . VAL B 1 32 ? 51.00800 30.54800 -8.98600 1.000 31.11075 30 VAL B CA 1
ATOM 3160 C C . VAL B 1 32 ? 52.12600 31.12100 -8.11800 1.000 28.83629 30 VAL B C 1
ATOM 3161 O O . VAL B 1 32 ? 52.01100 31.14300 -6.89300 1.000 30.70594 30 VAL B O 1
ATOM 3165 N N . LEU B 1 33 ? 53.20100 31.59000 -8.76100 1.000 32.04920 31 LEU B N 1
ATOM 3166 C CA . LEU B 1 33 ? 54.33400 32.14100 -8.03500 1.000 33.27386 31 LEU B CA 1
ATOM 3167 C C . LEU B 1 33 ? 53.92200 33.38000 -7.24600 1.000 32.44658 31 LEU B C 1
ATOM 3168 O O . LEU B 1 33 ? 54.23500 33.49100 -6.06200 1.000 36.84056 31 LEU B O 1
ATOM 3173 N N . LYS B 1 34 ? 53.20900 34.29400 -7.91700 1.000 32.75312 32 LYS B N 1
ATOM 3174 C CA . LYS B 1 34 ? 52.72700 35.52000 -7.30000 1.000 35.54944 32 LYS B CA 1
ATOM 3175 C C . LYS B 1 34 ? 51.90900 35.24400 -6.04300 1.000 35.03550 32 LYS B C 1
ATOM 3176 O O . LYS B 1 34 ? 52.07800 35.93600 -5.04000 1.000 38.36814 32 LYS B O 1
ATOM 3182 N N . TYR B 1 35 ? 51.03800 34.22600 -6.10600 1.000 32.44180 33 TYR B N 1
ATOM 3183 C CA . TYR B 1 35 ? 50.24000 33.83500 -4.95600 1.000 31.05775 33 TYR B CA 1
ATOM 3184 C C . TYR B 1 35 ? 51.11800 33.35300 -3.80400 1.000 33.32456 33 TYR B C 1
ATOM 3185 O O . TYR B 1 35 ? 50.96100 33.79700 -2.66500 1.000 36.63006 33 TYR B O 1
ATOM 3194 N N . LEU B 1 36 ? 52.03700 32.43400 -4.11300 1.000 29.11263 34 LEU B N 1
ATOM 3195 C CA . LEU B 1 36 ? 52.92800 31.87600 -3.10700 1.000 33.11762 34 LEU B CA 1
ATOM 3196 C C . LEU B 1 36 ? 53.75700 32.96000 -2.41800 1.000 34.71707 34 LEU B C 1
ATOM 3197 O O . LEU B 1 36 ? 53.95000 32.91300 -1.20400 1.000 36.65372 34 LEU B O 1
ATOM 3202 N N . VAL B 1 37 ? 54.23000 33.93800 -3.20200 1.000 32.51170 35 VAL B N 1
ATOM 3203 C CA . VAL B 1 37 ? 54.96100 35.06800 -2.65500 1.000 37.79985 35 VAL B CA 1
ATOM 3204 C C . VAL B 1 37 ? 54.05700 35.91700 -1.76200 1.000 34.41703 35 VAL B C 1
ATOM 3205 O O . VAL B 1 37 ? 54.49900 36.39100 -0.71600 1.000 31.25627 35 VAL B O 1
ATOM 3209 N N . SER B 1 38 ? 52.79200 36.08900 -2.17200 1.000 33.60721 36 SER B N 1
ATOM 3210 C CA . SER B 1 38 ? 51.85700 36.93400 -1.44300 1.000 34.91769 36 SER B CA 1
ATOM 3211 C C . SER B 1 38 ? 51.56500 36.42700 -0.03300 1.000 36.31658 36 SER B C 1
ATOM 3212 O O . SER B 1 38 ? 51.27000 37.22500 0.85300 1.000 45.79918 36 SER B O 1
ATOM 3215 N N . ILE B 1 39 ? 51.63900 35.10100 0.16100 1.000 37.58311 37 ILE B N 1
ATOM 3216 C CA . ILE B 1 39 ? 51.40100 34.49500 1.46300 1.000 31.19478 37 ILE B CA 1
ATOM 3217 C C . ILE B 1 39 ? 52.70000 34.18600 2.20200 1.000 35.23183 37 ILE B C 1
ATOM 3218 O O . ILE B 1 39 ? 52.68600 33.48600 3.21100 1.000 35.66074 37 ILE B O 1
ATOM 3223 N N . GLY B 1 40 ? 53.81600 34.71900 1.69100 1.000 39.96769 38 GLY B N 1
ATOM 3224 C CA . GLY B 1 40 ? 55.09800 34.64100 2.37100 1.000 35.85703 38 GLY B CA 1
ATOM 3225 C C . GLY B 1 40 ? 55.65800 33.22700 2.45400 1.000 37.07626 38 GLY B C 1
ATOM 3226 O O . GLY B 1 40 ? 56.29400 32.87400 3.44300 1.000 47.52900 38 GLY B O 1
ATOM 3227 N N . ALA B 1 41 ? 55.42500 32.43400 1.40300 1.000 36.27507 39 ALA B N 1
ATOM 3228 C CA . ALA B 1 41 ? 55.93600 31.07500 1.33800 1.000 37.63544 39 ALA B CA 1
ATOM 3229 C C . ALA B 1 41 ? 57.45800 31.08500 1.23200 1.000 38.46538 39 ALA B C 1
ATOM 3230 O O . ALA B 1 41 ? 58.03600 31.98600 0.62400 1.000 40.40241 39 ALA B O 1
ATOM 3232 N N . ASP B 1 42 ? 58.08900 30.08200 1.85100 1.000 43.43317 40 ASP B N 1
ATOM 3233 C CA . ASP B 1 42 ? 59.51900 29.86400 1.72200 1.000 40.07040 40 ASP B CA 1
ATOM 3234 C C . ASP B 1 42 ? 59.73500 29.03800 0.45700 1.000 39.29627 40 ASP B C 1
ATOM 3235 O O . ASP B 1 42 ? 59.47700 27.83800 0.45000 1.000 33.06840 40 ASP B O 1
ATOM 3240 N N . ILE B 1 43 ? 60.19200 29.70800 -0.61100 1.000 39.76351 41 ILE B N 1
ATOM 3241 C CA . ILE B 1 43 ? 60.24500 29.13000 -1.94400 1.000 38.69637 41 ILE B CA 1
ATOM 3242 C C . ILE B 1 43 ? 61.67700 28.81500 -2.36700 1.000 32.76280 41 ILE B C 1
ATOM 3243 O O . ILE B 1 43 ? 62.49300 29.72300 -2.51700 1.000 32.97031 41 ILE B O 1
ATOM 3248 N N . ASP B 1 44 ? 61.96500 27.52500 -2.57400 1.000 34.73533 42 ASP B N 1
ATOM 3249 C CA . ASP B 1 44 ? 63.19500 27.11300 -3.23000 1.000 36.04846 42 ASP B CA 1
ATOM 3250 C C . ASP B 1 44 ? 62.92000 26.96700 -4.72500 1.000 34.36374 42 ASP B C 1
ATOM 3251 O O . ASP B 1 44 ? 62.28600 26.00900 -5.15600 1.000 31.50865 42 ASP B O 1
ATOM 3256 N N . TYR B 1 45 ? 63.40200 27.94900 -5.49700 1.000 36.06764 43 TYR B N 1
ATOM 3257 C CA . TYR B 1 45 ? 63.10100 28.08300 -6.91200 1.000 30.02178 43 TYR B CA 1
ATOM 3258 C C . TYR B 1 45 ? 64.28100 27.56300 -7.72700 1.000 32.77477 43 TYR B C 1
ATOM 3259 O O . TYR B 1 45 ? 65.33400 28.19900 -7.76600 1.000 36.92010 43 TYR B O 1
ATOM 3268 N N . ILE B 1 46 ? 64.10300 26.39300 -8.35600 1.000 34.76256 44 ILE B N 1
ATOM 3269 C CA . ILE B 1 46 ? 65.14700 25.80300 -9.18000 1.000 34.00394 44 ILE B CA 1
ATOM 3270 C C . ILE B 1 46 ? 65.00400 26.33700 -10.60200 1.000 33.87645 44 ILE B C 1
ATOM 3271 O O . ILE B 1 46 ? 64.32800 25.73400 -11.42900 1.000 36.22168 44 ILE B O 1
ATOM 3276 N N . GLY B 1 47 ? 65.65400 27.47600 -10.86600 1.000 32.23990 45 GLY B N 1
ATOM 3277 C CA . GLY B 1 47 ? 65.46100 28.21400 -12.10300 1.000 32.83032 45 GLY B CA 1
ATOM 3278 C C . GLY B 1 47 ? 66.74200 28.45100 -12.89700 1.000 37.47523 45 GLY B C 1
ATOM 3279 O O . GLY B 1 47 ? 67.59900 27.57100 -12.98800 1.000 37.47783 45 GLY B O 1
ATOM 3280 N N . PHE B 1 48 ? 66.84500 29.66000 -13.46500 1.000 37.27943 46 PHE B N 1
ATOM 3281 C CA . PHE B 1 48 ? 67.86900 29.99900 -14.43900 1.000 33.12308 46 PHE B CA 1
ATOM 3282 C C . PHE B 1 48 ? 68.56600 31.30000 -14.04900 1.000 36.98738 46 PHE B C 1
ATOM 3283 O O . PHE B 1 48 ? 67.91900 32.22100 -13.55400 1.000 37.38250 46 PHE B O 1
ATOM 3291 N N . ASP B 1 49 ? 69.87800 31.37300 -14.31000 1.000 35.41815 47 ASP B N 1
ATOM 3292 C CA . ASP B 1 49 ? 70.69700 32.50300 -13.89500 1.000 39.17733 47 ASP B CA 1
ATOM 3293 C C . ASP B 1 49 ? 70.13900 33.85700 -14.32700 1.000 40.32914 47 ASP B C 1
ATOM 3294 O O . ASP B 1 49 ? 70.34700 34.85200 -13.63600 1.000 40.17696 47 ASP B O 1
ATOM 3299 N N . ASN B 1 50 ? 69.43600 33.88100 -15.46800 1.000 37.38495 48 ASN B N 1
ATOM 3300 C CA . ASN B 1 50 ? 68.87500 35.10800 -16.01400 1.000 37.25787 48 ASN B CA 1
ATOM 3301 C C . ASN B 1 50 ? 67.43200 35.38600 -15.58600 1.000 40.51285 48 ASN B C 1
ATOM 3302 O O . ASN B 1 50 ? 66.78200 36.26000 -16.15600 1.000 41.38117 48 ASN B O 1
ATOM 3307 N N . ASP B 1 51 ? 66.94100 34.66000 -14.57000 1.000 37.13506 49 ASP B N 1
ATOM 3308 C CA . ASP B 1 51 ? 65.70100 35.01500 -13.89800 1.000 36.92064 49 ASP B CA 1
ATOM 3309 C C . ASP B 1 51 ? 65.87300 36.31800 -13.12000 1.000 37.51649 49 ASP B C 1
ATOM 3310 O O . ASP B 1 51 ? 66.96400 36.61900 -12.64000 1.000 34.26941 49 ASP B O 1
ATOM 3315 N N . THR B 1 52 ? 64.77700 37.07500 -13.00000 1.000 34.85082 50 THR B N 1
ATOM 3316 C CA . THR B 1 52 ? 64.71100 38.23300 -12.12300 1.000 42.53128 50 THR B CA 1
ATOM 3317 C C . THR B 1 52 ? 63.40000 38.16900 -11.34600 1.000 38.11859 50 THR B C 1
ATOM 3318 O O . THR B 1 52 ? 62.38500 37.72700 -11.88100 1.000 35.83489 50 THR B O 1
ATOM 3322 N N . PHE B 1 53 ? 63.43800 38.61300 -10.08500 1.000 40.77666 51 PHE B N 1
ATOM 3323 C CA . PHE B 1 53 ? 62.28800 38.52700 -9.19700 1.000 41.27875 51 PHE B CA 1
ATOM 3324 C C . PHE B 1 53 ? 61.88700 39.85400 -8.55500 1.000 39.78553 51 PHE B C 1
ATOM 3325 O O . PHE B 1 53 ? 60.87800 39.91400 -7.86100 1.000 41.72220 51 PHE B O 1
ATOM 3333 N N . GLY B 1 54 ? 62.66200 40.91900 -8.80200 1.000 40.19989 52 GLY B N 1
ATOM 3334 C CA . GLY B 1 54 ? 62.45000 42.18800 -8.12800 1.000 41.71313 52 GLY B CA 1
ATOM 3335 C C . GLY B 1 54 ? 62.62700 42.06000 -6.61600 1.000 48.69580 52 GLY B C 1
ATOM 3336 O O . GLY B 1 54 ? 63.63400 41.52700 -6.15400 1.000 50.50043 52 GLY B O 1
ATOM 3337 N N . ASP B 1 55 ? 61.62200 42.52600 -5.86400 1.000 47.02106 53 ASP B N 1
ATOM 3338 C CA . ASP B 1 55 ? 61.64800 42.50500 -4.41000 1.000 50.50919 53 ASP B CA 1
ATOM 3339 C C . ASP B 1 55 ? 61.12400 41.20500 -3.80300 1.000 50.72920 53 ASP B C 1
ATOM 3340 O O . ASP B 1 55 ? 61.16300 41.03800 -2.58600 1.000 46.47164 53 ASP B O 1
ATOM 3345 N N . TRP B 1 56 ? 60.64500 40.28500 -4.65200 1.000 45.77486 54 TRP B N 1
ATOM 3346 C CA . TRP B 1 56 ? 60.07200 39.03100 -4.19100 1.000 38.15324 54 TRP B CA 1
ATOM 3347 C C . TRP B 1 56 ? 61.09500 38.14700 -3.48200 1.000 42.53241 54 TRP B C 1
ATOM 3348 O O . TRP B 1 56 ? 62.21200 37.97500 -3.96700 1.000 48.17699 54 TRP B O 1
ATOM 3359 N N . LYS B 1 57 ? 60.69500 37.60300 -2.32400 1.000 47.64561 55 LYS B N 1
ATOM 3360 C CA . LYS B 1 57 ? 61.54300 36.72100 -1.53800 1.000 42.89364 55 LYS B CA 1
ATOM 3361 C C . LYS B 1 57 ? 61.51600 35.32200 -2.14700 1.000 45.79551 55 LYS B C 1
ATOM 3362 O O . LYS B 1 57 ? 60.50700 34.62400 -2.07100 1.000 41.66407 55 LYS B O 1
ATOM 3368 N N . VAL B 1 58 ? 62.64500 34.93400 -2.75000 1.000 47.08259 56 VAL B N 1
ATOM 3369 C CA . VAL B 1 58 ? 62.81300 33.62900 -3.36600 1.000 40.99410 56 VAL B CA 1
ATOM 3370 C C . VAL B 1 58 ? 64.24900 33.16300 -3.14000 1.000 42.05603 56 VAL B C 1
ATOM 3371 O O . VAL B 1 58 ? 65.19000 33.90800 -3.40600 1.000 42.48568 56 VAL B O 1
ATOM 3375 N N . THR B 1 59 ? 64.41000 31.93300 -2.64100 1.000 34.14414 57 THR B N 1
ATOM 3376 C CA . THR B 1 59 ? 65.71900 31.30700 -2.56300 1.000 29.48265 57 THR B CA 1
ATOM 3377 C C . THR B 1 59 ? 65.98200 30.64200 -3.91200 1.000 35.54044 57 THR B C 1
ATOM 3378 O O . THR B 1 59 ? 65.34700 29.64600 -4.25000 1.000 34.64505 57 THR B O 1
ATOM 3382 N N . HIS B 1 60 ? 66.91900 31.21700 -4.67500 1.000 34.41289 58 HIS B N 1
ATOM 3383 C CA . HIS B 1 60 ? 67.14200 30.84000 -6.06100 1.000 34.51202 58 HIS B CA 1
ATOM 3384 C C . HIS B 1 60 ? 68.23900 29.78500 -6.18700 1.000 36.77713 58 HIS B C 1
ATOM 3385 O O . HIS B 1 60 ? 69.30000 29.91300 -5.57800 1.000 34.56671 58 HIS B O 1
ATOM 3392 N N . HIS B 1 61 ? 67.96300 28.74800 -6.98600 1.000 38.19743 59 HIS B N 1
ATOM 3393 C CA . HIS B 1 61 ? 68.91600 27.68400 -7.26300 1.000 35.96234 59 HIS B CA 1
ATOM 3394 C C . HIS B 1 61 ? 69.11900 27.57100 -8.77100 1.000 38.42466 59 HIS B C 1
ATOM 3395 O O . HIS B 1 61 ? 68.44500 26.77800 -9.42400 1.000 42.76084 59 HIS B O 1
ATOM 3402 N N . PRO B 1 62 ? 70.04500 28.35800 -9.36700 1.000 38.49658 60 PRO B N 1
ATOM 3403 C CA . PRO B 1 62 ? 70.20100 28.38800 -10.82000 1.000 40.48528 60 PRO B CA 1
ATOM 3404 C C . PRO B 1 62 ? 70.82100 27.11700 -11.39500 1.000 40.18241 60 PRO B C 1
ATOM 3405 O O . PRO B 1 62 ? 71.72100 26.53800 -10.78400 1.000 40.77004 60 PRO B O 1
ATOM 3409 N N . VAL B 1 63 ? 70.34200 26.70800 -12.57800 1.000 39.14625 61 VAL B N 1
ATOM 3410 C CA . VAL B 1 63 ? 70.88500 25.54900 -13.27300 1.000 35.52657 61 VAL B CA 1
ATOM 3411 C C . VAL B 1 63 ? 71.58400 25.92800 -14.57900 1.000 37.63879 61 VAL B C 1
ATOM 3412 O O . VAL B 1 63 ? 71.95100 25.04500 -15.34700 1.000 44.34389 61 VAL B O 1
ATOM 3416 N N . GLY B 1 64 ? 71.77900 27.23300 -14.81400 1.000 33.05115 62 GLY B N 1
ATOM 3417 C CA . GLY B 1 64 ? 72.38900 27.72100 -16.04200 1.000 39.24988 62 GLY B CA 1
ATOM 3418 C C . GLY B 1 64 ? 71.62900 28.88100 -16.68200 1.000 38.63211 62 GLY B C 1
ATOM 3419 O O . GLY B 1 64 ? 70.47300 29.13700 -16.34500 1.000 39.99313 62 GLY B O 1
ATOM 3420 N N . HIS B 1 65 ? 72.31000 29.58300 -17.59500 1.000 39.97358 63 HIS B N 1
ATOM 3421 C CA . HIS B 1 65 ? 71.72100 30.67200 -18.35800 1.000 40.77373 63 HIS B CA 1
ATOM 3422 C C . HIS B 1 65 ? 70.80900 30.10100 -19.43900 1.000 42.21599 63 HIS B C 1
ATOM 3423 O O . HIS B 1 65 ? 71.25600 29.30500 -20.26200 1.000 44.11594 63 HIS B O 1
ATOM 3430 N N . LEU B 1 66 ? 69.53600 30.52000 -19.43400 1.000 38.98892 64 LEU B N 1
ATOM 3431 C CA . LEU B 1 66 ? 68.54200 29.96500 -20.34000 1.000 37.78474 64 LEU B CA 1
ATOM 3432 C C . LEU B 1 66 ? 68.41900 30.76200 -21.63600 1.000 40.51894 64 LEU B C 1
ATOM 3433 O O . LEU B 1 66 ? 68.09100 31.94500 -21.61100 1.000 43.01533 64 LEU B O 1
ATOM 3438 N N . THR B 1 67 ? 68.68900 30.08600 -22.75900 1.000 38.26040 65 THR B N 1
ATOM 3439 C CA . THR B 1 67 ? 68.30100 30.55000 -24.08100 1.000 40.79289 65 THR B CA 1
ATOM 3440 C C . THR B 1 67 ? 67.40000 29.46500 -24.66400 1.000 43.13059 65 THR B C 1
ATOM 3441 O O . THR B 1 67 ? 66.21100 29.68600 -24.88700 1.000 44.03535 65 THR B O 1
ATOM 3445 N N . LYS B 1 68 ? 67.98800 28.28400 -24.88500 1.000 37.86333 66 LYS B N 1
ATOM 3446 C CA . LYS B 1 68 ? 67.24100 27.07100 -25.16700 1.000 37.88783 66 LYS B CA 1
ATOM 3447 C C . LYS B 1 68 ? 67.57400 26.07600 -24.05700 1.000 41.92663 66 LYS B C 1
ATOM 3448 O O . LYS B 1 68 ? 68.74700 25.84300 -23.76000 1.000 40.52618 66 LYS B O 1
ATOM 3454 N N . PHE B 1 69 ? 66.53100 25.51400 -23.43700 1.000 37.42261 67 PHE B N 1
ATOM 3455 C CA . PHE B 1 69 ? 66.70200 24.56900 -22.34600 1.000 42.14497 67 PHE B CA 1
ATOM 3456 C C . PHE B 1 69 ? 67.47300 23.35500 -22.85200 1.000 42.33184 67 PHE B C 1
ATOM 3457 O O . PHE B 1 69 ? 67.11700 22.78600 -23.88200 1.000 51.67295 67 PHE B O 1
ATOM 3465 N N . SER B 1 70 ? 68.52700 22.97700 -22.11900 1.000 35.10274 68 SER B N 1
ATOM 3466 C CA . SER B 1 70 ? 69.43800 21.93200 -22.55600 1.000 40.79025 68 SER B CA 1
ATOM 3467 C C . SER B 1 70 ? 69.38000 20.69900 -21.65900 1.000 37.26126 68 SER B C 1
ATOM 3468 O O . SER B 1 70 ? 68.78400 20.72600 -20.58600 1.000 36.76950 68 SER B O 1
ATOM 3471 N N . LEU B 1 71 ? 70.01100 19.62000 -22.13100 1.000 44.85803 69 LEU B N 1
ATOM 3472 C CA . LEU B 1 71 ? 70.07300 18.36100 -21.40900 1.000 40.40926 69 LEU B CA 1
ATOM 3473 C C . LEU B 1 71 ? 70.82700 18.53100 -20.09100 1.000 43.40387 69 LEU B C 1
ATOM 3474 O O . LEU B 1 71 ? 70.37300 18.07800 -19.04000 1.000 41.68841 69 LEU B O 1
ATOM 3479 N N . GLY B 1 72 ? 71.98600 19.20100 -20.17300 1.000 39.09048 70 GLY B N 1
ATOM 3480 C CA . GLY B 1 72 ? 72.80700 19.48200 -19.00800 1.000 35.87259 70 GLY B CA 1
ATOM 3481 C C . GLY B 1 72 ? 72.02700 20.21200 -17.92000 1.000 36.58363 70 GLY B C 1
ATOM 3482 O O . GLY B 1 72 ? 72.12500 19.86000 -16.74800 1.000 35.55051 70 GLY B O 1
ATOM 3483 N N . MET B 1 73 ? 71.25200 21.22100 -18.33200 1.000 41.31463 71 MET B N 1
ATOM 3484 C CA . MET B 1 73 ? 70.40300 21.97900 -17.42800 1.000 38.36989 71 MET B CA 1
ATOM 3485 C C . MET B 1 73 ? 69.37400 21.08000 -16.74700 1.000 40.57997 71 MET B C 1
ATOM 3486 O O . MET B 1 73 ? 69.12300 21.21900 -15.55100 1.000 36.38029 71 MET B O 1
ATOM 3491 N N . SER B 1 74 ? 68.78700 20.16100 -17.52500 1.000 32.17949 72 SER B N 1
ATOM 3492 C CA . SER B 1 74 ? 67.76400 19.26300 -17.01700 1.000 33.77719 72 SER B CA 1
ATOM 3493 C C . SER B 1 74 ? 68.30900 18.32800 -15.93900 1.000 38.76081 72 SER B C 1
ATOM 3494 O O . SER B 1 74 ? 67.66700 18.12800 -14.90700 1.000 42.11583 72 SER B O 1
ATOM 3497 N N . TYR B 1 75 ? 69.49800 17.76500 -16.18600 1.000 35.20975 73 TYR B N 1
ATOM 3498 C CA . TYR B 1 75 ? 70.12700 16.87800 -15.22300 1.000 38.34749 73 TYR B CA 1
ATOM 3499 C C . TYR B 1 75 ? 70.62300 17.63100 -13.99000 1.000 34.13640 73 TYR B C 1
ATOM 3500 O O . TYR B 1 75 ? 70.56000 17.09400 -12.88500 1.000 36.30288 73 TYR B O 1
ATOM 3509 N N . THR B 1 76 ? 71.09500 18.87100 -14.17800 1.000 30.65654 74 THR B N 1
ATOM 3510 C CA . THR B 1 76 ? 71.42400 19.73600 -13.05600 1.000 31.80760 74 THR B CA 1
ATOM 3511 C C . THR B 1 76 ? 70.18100 19.95100 -12.19800 1.000 27.94543 74 THR B C 1
ATOM 3512 O O . THR B 1 76 ? 70.24200 19.81800 -10.97800 1.000 31.10214 74 THR B O 1
ATOM 3516 N N . MET B 1 77 ? 69.06300 20.27500 -12.85800 1.000 31.20725 75 MET B N 1
ATOM 3517 C CA . MET B 1 77 ? 67.80200 20.52900 -12.18200 1.000 32.28427 75 MET B CA 1
ATOM 3518 C C . MET B 1 77 ? 67.34400 19.29200 -11.40600 1.000 33.48660 75 MET B C 1
ATOM 3519 O O . MET B 1 77 ? 67.01200 19.38700 -10.22500 1.000 36.11636 75 MET B O 1
ATOM 3524 N N . ALA B 1 78 ? 67.34700 18.13200 -12.07300 1.000 33.12978 76 ALA B N 1
ATOM 3525 C CA . ALA B 1 78 ? 66.93300 16.88500 -11.45000 1.000 34.79410 76 ALA B CA 1
ATOM 3526 C C . ALA B 1 78 ? 67.79700 16.53400 -10.24000 1.000 33.74188 76 ALA B C 1
ATOM 3527 O O . ALA B 1 78 ? 67.29000 16.07700 -9.21400 1.000 33.53491 76 ALA B O 1
ATOM 3529 N N . ARG B 1 79 ? 69.11000 16.75400 -10.37400 1.000 32.06687 77 ARG B N 1
ATOM 3530 C CA . ARG B 1 79 ? 70.04400 16.51600 -9.28600 1.000 30.71048 77 ARG B CA 1
ATOM 3531 C C . ARG B 1 79 ? 69.75300 17.43200 -8.09900 1.000 33.45147 77 ARG B C 1
ATOM 3532 O O . ARG B 1 79 ? 69.79000 16.99300 -6.95100 1.000 30.97756 77 ARG B O 1
ATOM 3540 N N . LYS B 1 80 ? 69.44600 18.70200 -8.38900 1.000 30.91714 78 LYS B N 1
ATOM 3541 C CA . LYS B 1 80 ? 69.14800 19.67900 -7.35400 1.000 28.54646 78 LYS B CA 1
ATOM 3542 C C . LYS B 1 80 ? 67.86300 19.34100 -6.60100 1.000 30.39017 78 LYS B C 1
ATOM 3543 O O . LYS B 1 80 ? 67.80200 19.51600 -5.38700 1.000 29.38234 78 LYS B O 1
ATOM 3549 N N . ILE B 1 81 ? 66.85000 18.84700 -7.32200 1.000 28.95122 79 ILE B N 1
ATOM 3550 C CA . ILE B 1 81 ? 65.60500 18.41800 -6.70400 1.000 29.34322 79 ILE B CA 1
ATOM 3551 C C . ILE B 1 81 ? 65.87000 17.41000 -5.58900 1.000 36.00295 79 ILE B C 1
ATOM 3552 O O . ILE B 1 81 ? 65.38400 17.57200 -4.47000 1.000 40.02200 79 ILE B O 1
ATOM 3557 N N . VAL B 1 82 ? 66.64900 16.37100 -5.91400 1.000 34.38692 80 VAL B N 1
ATOM 3558 C CA . VAL B 1 82 ? 66.93600 15.29300 -4.98200 1.000 36.61844 80 VAL B CA 1
ATOM 3559 C C . VAL B 1 82 ? 67.78100 15.79200 -3.81100 1.000 35.65279 80 VAL B C 1
ATOM 3560 O O . VAL B 1 82 ? 67.54700 15.41000 -2.66600 1.000 41.88161 80 VAL B O 1
ATOM 3564 N N . GLU B 1 83 ? 68.76300 16.64900 -4.10800 1.000 35.35304 81 GLU B N 1
ATOM 3565 C CA . GLU B 1 83 ? 69.61400 17.22600 -3.08100 1.000 36.38874 81 GLU B CA 1
ATOM 3566 C C . GLU B 1 83 ? 68.78700 17.98000 -2.04200 1.000 41.99072 81 GLU B C 1
ATOM 3567 O O . GLU B 1 83 ? 68.85500 17.66700 -0.85400 1.000 40.72454 81 GLU B O 1
ATOM 3573 N N . LEU B 1 84 ? 68.00100 18.96100 -2.51000 1.000 34.43127 82 LEU B N 1
ATOM 3574 C CA . LEU B 1 84 ? 67.22000 19.82500 -1.64000 1.000 35.11024 82 LEU B CA 1
ATOM 3575 C C . LEU B 1 84 ? 66.20500 19.05600 -0.79900 1.000 36.80990 82 LEU B C 1
ATOM 3576 O O . LEU B 1 84 ? 66.01900 19.36900 0.37400 1.000 38.75392 82 LEU B O 1
ATOM 3581 N N . ALA B 1 85 ? 65.55900 18.05500 -1.41200 1.000 33.38531 83 ALA B N 1
ATOM 3582 C CA . ALA B 1 85 ? 64.57700 17.22900 -0.72700 1.000 36.13528 83 ALA B CA 1
ATOM 3583 C C . ALA B 1 85 ? 65.18200 16.42300 0.42000 1.000 39.35395 83 ALA B C 1
ATOM 3584 O O . ALA B 1 85 ? 64.46800 16.02300 1.33700 1.000 37.20886 83 ALA B O 1
ATOM 3586 N N . GLY B 1 86 ? 66.49700 16.17900 0.34700 1.000 36.94968 84 GLY B N 1
ATOM 3587 C CA . GLY B 1 86 ? 67.23000 15.51500 1.41100 1.000 41.35851 84 GLY B CA 1
ATOM 3588 C C . GLY B 1 86 ? 67.43800 16.36200 2.66600 1.000 37.41133 84 GLY B C 1
ATOM 3589 O O . GLY B 1 86 ? 67.48800 15.82100 3.77200 1.000 35.39970 84 GLY B O 1
ATOM 3590 N N . ILE B 1 87 ? 67.56900 17.68500 2.49200 1.000 36.32726 85 ILE B N 1
ATOM 3591 C CA . ILE B 1 87 ? 67.85900 18.56800 3.61500 1.000 38.14719 85 ILE B CA 1
ATOM 3592 C C . ILE B 1 87 ? 66.68400 19.43900 4.05800 1.000 40.45837 85 ILE B C 1
ATOM 3593 O O . ILE B 1 87 ? 66.74300 20.03600 5.13200 1.000 47.42675 85 ILE B O 1
ATOM 3598 N N . HIS B 1 88 ? 65.60600 19.47600 3.26500 1.000 36.86594 86 HIS B N 1
ATOM 3599 C CA . HIS B 1 88 ? 64.42100 20.24500 3.61500 1.000 39.55020 86 HIS B CA 1
ATOM 3600 C C . HIS B 1 88 ? 63.16100 19.38700 3.56700 1.000 45.22035 86 HIS B C 1
ATOM 3601 O O . HIS B 1 88 ? 63.06900 18.47000 2.75500 1.000 42.03970 86 HIS B O 1
ATOM 3608 N N . GLU B 1 89 ? 62.19400 19.70500 4.43700 1.000 44.95646 87 GLU B N 1
ATOM 3609 C CA . GLU B 1 89 ? 60.89700 19.04500 4.43300 1.000 50.94934 87 GLU B CA 1
ATOM 3610 C C . GLU B 1 89 ? 59.89100 19.93600 3.71100 1.000 45.22938 87 GLU B C 1
ATOM 3611 O O . GLU B 1 89 ? 59.41100 20.91700 4.27400 1.000 51.17998 87 GLU B O 1
ATOM 3617 N N . TYR B 1 90 ? 59.58600 19.58100 2.45700 1.000 40.34177 88 TYR B N 1
ATOM 3618 C CA . TYR B 1 90 ? 58.71000 20.37400 1.61400 1.000 35.32468 88 TYR B CA 1
ATOM 3619 C C . TYR B 1 90 ? 57.25100 19.98500 1.82400 1.000 37.01386 88 TYR B C 1
ATOM 3620 O O . TYR B 1 90 ? 56.91600 18.80300 1.85600 1.000 37.08932 88 TYR B O 1
ATOM 3629 N N . ASP B 1 91 ? 56.39600 21.00500 1.97200 1.000 39.44622 89 ASP B N 1
ATOM 3630 C CA . ASP B 1 91 ? 54.96000 20.80500 2.04500 1.000 34.42727 89 ASP B CA 1
ATOM 3631 C C . ASP B 1 91 ? 54.42100 20.45100 0.66200 1.000 35.66239 89 ASP B C 1
ATOM 3632 O O . ASP B 1 91 ? 53.52900 19.61600 0.54300 1.000 39.45515 89 ASP B O 1
ATOM 3637 N N . PHE B 1 92 ? 54.96700 21.11000 -0.37000 1.000 35.65541 90 PHE B N 1
ATOM 3638 C CA . PHE B 1 92 ? 54.54900 20.91100 -1.74800 1.000 36.19744 90 PHE B CA 1
ATOM 3639 C C . PHE B 1 92 ? 55.72000 21.09400 -2.70800 1.000 34.56528 90 PHE B C 1
ATOM 3640 O O . PHE B 1 92 ? 56.69500 21.77300 -2.38100 1.000 38.48830 90 PHE B O 1
ATOM 3648 N N . VAL B 1 93 ? 55.60900 20.48300 -3.89400 1.000 31.62149 91 VAL B N 1
ATOM 3649 C CA . VAL B 1 93 ? 56.48700 20.79700 -5.00900 1.000 29.63899 91 VAL B CA 1
ATOM 3650 C C . VAL B 1 93 ? 55.58200 21.23400 -6.15600 1.000 35.42812 91 VAL B C 1
ATOM 3651 O O . VAL B 1 93 ? 54.62400 20.53200 -6.48600 1.000 29.27510 91 VAL B O 1
ATOM 3655 N N . VAL B 1 94 ? 55.88500 22.40700 -6.73000 1.000 28.69275 92 VAL B N 1
ATOM 3656 C CA . VAL B 1 94 ? 55.10000 22.96600 -7.81800 1.000 27.65357 92 VAL B CA 1
ATOM 3657 C C . VAL B 1 94 ? 55.84400 22.80100 -9.14000 1.000 27.94130 92 VAL B C 1
ATOM 3658 O O . VAL B 1 94 ? 57.05100 23.03400 -9.21900 1.000 31.67990 92 VAL B O 1
ATOM 3662 N N . THR B 1 95 ? 55.09500 22.41000 -10.17800 1.000 27.31810 93 THR B N 1
ATOM 3663 C CA . THR B 1 95 ? 55.65600 22.23500 -11.50600 1.000 28.04390 93 THR B CA 1
ATOM 3664 C C . THR B 1 95 ? 54.79900 22.87000 -12.59500 1.000 28.39978 93 THR B C 1
ATOM 3665 O O . THR B 1 95 ? 53.60300 23.07800 -12.42300 1.000 30.44720 93 THR B O 1
ATOM 3669 N N . MET B 1 96 ? 55.46200 23.16100 -13.71800 1.000 30.10713 94 MET B N 1
ATOM 3670 C CA . MET B 1 96 ? 54.85500 23.76500 -14.88900 1.000 33.96362 94 MET B CA 1
ATOM 3671 C C . MET B 1 96 ? 55.16600 22.88100 -16.09500 1.000 37.35750 94 MET B C 1
ATOM 3672 O O . MET B 1 96 ? 56.18200 23.08000 -16.76100 1.000 36.22440 94 MET B O 1
ATOM 3677 N N . GLU B 1 97 ? 54.29700 21.89500 -16.35700 1.000 36.46798 95 GLU B N 1
ATOM 3678 C CA . GLU B 1 97 ? 54.48200 20.95700 -17.45600 1.000 35.87681 95 GLU B CA 1
ATOM 3679 C C . GLU B 1 97 ? 55.91600 20.43300 -17.51100 1.000 35.76673 95 GLU B C 1
ATOM 3680 O O . GLU B 1 97 ? 56.65600 20.71800 -18.45100 1.000 37.15364 95 GLU B O 1
ATOM 3686 N N . PRO B 1 98 ? 56.34600 19.63200 -16.51200 1.000 37.71322 96 PRO B N 1
ATOM 3687 C CA . PRO B 1 98 ? 57.74500 19.24500 -16.37300 1.000 40.80188 96 PRO B CA 1
ATOM 3688 C C . PRO B 1 98 ? 58.19600 18.13700 -17.32000 1.000 39.52680 96 PRO B C 1
ATOM 3689 O O . PRO B 1 98 ? 57.37700 17.43300 -17.91100 1.000 34.44485 96 PRO B O 1
ATOM 3693 N N . THR B 1 99 ? 59.52000 17.97900 -17.41000 1.000 38.94518 97 THR B N 1
ATOM 3694 C CA . THR B 1 99 ? 60.13600 16.91100 -18.17700 1.000 40.55787 97 THR B CA 1
ATOM 3695 C C . THR B 1 99 ? 59.98500 15.56400 -17.48000 1.000 37.03041 97 THR B C 1
ATOM 3696 O O . THR B 1 99 ? 59.68900 15.50500 -16.29000 1.000 34.65068 97 THR B O 1
ATOM 3700 N N . LYS B 1 100 ? 60.22600 14.49100 -18.23800 1.000 37.77990 98 LYS B N 1
ATOM 3701 C CA . LYS B 1 100 ? 60.26900 13.14400 -17.69500 1.000 40.45974 98 LYS B CA 1
ATOM 3702 C C . LYS B 1 100 ? 61.24300 13.05800 -16.52200 1.000 38.55296 98 LYS B C 1
ATOM 3703 O O . LYS B 1 100 ? 60.93800 12.45200 -15.49500 1.000 34.86312 98 LYS B O 1
ATOM 3709 N N . LEU B 1 101 ? 62.40700 13.69600 -16.68700 1.000 33.45808 99 LEU B N 1
ATOM 3710 C CA . LEU B 1 101 ? 63.47200 13.65500 -15.69800 1.000 34.42296 99 LEU B CA 1
ATOM 3711 C C . LEU B 1 101 ? 63.07600 14.32300 -14.38200 1.000 37.36579 99 LEU B C 1
ATOM 3712 O O . LEU B 1 101 ? 63.37600 13.80500 -13.30800 1.000 37.39046 99 LEU B O 1
ATOM 3717 N N . THR B 1 102 ? 62.39200 15.47100 -14.47500 1.000 37.90057 100 THR B N 1
ATOM 3718 C CA . THR B 1 102 ? 61.89200 16.17000 -13.30100 1.000 32.40461 100 THR B CA 1
ATOM 3719 C C . THR B 1 102 ? 60.86700 15.32800 -12.54200 1.000 32.27327 100 THR B C 1
ATOM 3720 O O . THR B 1 102 ? 60.94000 15.22000 -11.32200 1.000 34.51145 100 THR B O 1
ATOM 3724 N N . VAL B 1 103 ? 59.91300 14.73600 -13.27000 1.000 34.11315 101 VAL B N 1
ATOM 3725 C CA . VAL B 1 103 ? 58.86900 13.92200 -12.66600 1.000 32.12529 101 VAL B CA 1
ATOM 3726 C C . VAL B 1 103 ? 59.46700 12.71400 -11.94700 1.000 35.77054 101 VAL B C 1
ATOM 3727 O O . VAL B 1 103 ? 59.04200 12.37400 -10.84200 1.000 34.83403 101 VAL B O 1
ATOM 3731 N N . GLN B 1 104 ? 60.45800 12.07500 -12.58100 1.000 29.86220 102 GLN B N 1
ATOM 3732 C CA . GLN B 1 104 ? 61.17000 10.96100 -11.97300 1.000 38.65058 102 GLN B CA 1
ATOM 3733 C C . GLN B 1 104 ? 61.94700 11.40700 -10.73400 1.000 39.49318 102 GLN B C 1
ATOM 3734 O O . GLN B 1 104 ? 61.98800 10.69500 -9.73400 1.000 37.50621 102 GLN B O 1
ATOM 3740 N N . ALA B 1 105 ? 62.56800 12.59000 -10.81100 1.000 36.36043 103 ALA B N 1
ATOM 3741 C CA . ALA B 1 105 ? 63.32700 13.13100 -9.69400 1.000 37.72386 103 ALA B CA 1
ATOM 3742 C C . ALA B 1 105 ? 62.42900 13.40800 -8.49100 1.000 39.22234 103 ALA B C 1
ATOM 3743 O O . ALA B 1 105 ? 62.79900 13.10600 -7.36100 1.000 41.93069 103 ALA B O 1
ATOM 3745 N N . ILE B 1 106 ? 61.24600 13.97800 -8.74800 1.000 36.66177 104 ILE B N 1
ATOM 3746 C CA . ILE B 1 106 ? 60.24900 14.20700 -7.71300 1.000 38.58386 104 ILE B CA 1
ATOM 3747 C C . ILE B 1 106 ? 59.86100 12.90900 -7.00000 1.000 37.88326 104 ILE B C 1
ATOM 3748 O O . ILE B 1 106 ? 59.69400 12.89800 -5.78200 1.000 36.41848 104 ILE B O 1
ATOM 3753 N N . LYS B 1 107 ? 59.72500 11.82000 -7.76600 1.000 32.08670 105 LYS B N 1
ATOM 3754 C CA . LYS B 1 107 ? 59.38400 10.51900 -7.21000 1.000 40.20644 105 LYS B CA 1
ATOM 3755 C C . LYS B 1 107 ? 60.51000 9.97800 -6.32900 1.000 40.11234 105 LYS B C 1
ATOM 3756 O O . LYS B 1 107 ? 60.27300 9.58400 -5.19000 1.000 32.66181 105 LYS B O 1
ATOM 3762 N N . ASP B 1 108 ? 61.73500 9.98000 -6.86900 1.000 41.10590 106 ASP B N 1
ATOM 3763 C CA . ASP B 1 108 ? 62.90800 9.50600 -6.15100 1.000 39.90464 106 ASP B CA 1
ATOM 3764 C C . ASP B 1 108 ? 63.20000 10.33400 -4.90000 1.000 39.93082 106 ASP B C 1
ATOM 3765 O O . ASP B 1 108 ? 63.72700 9.81300 -3.92000 1.000 43.05775 106 ASP B O 1
ATOM 3770 N N . ALA B 1 109 ? 62.84600 11.62400 -4.94300 1.000 35.33230 107 ALA B N 1
ATOM 3771 C CA . ALA B 1 109 ? 63.01200 12.52000 -3.80900 1.000 36.25845 107 ALA B CA 1
ATOM 3772 C C . ALA B 1 109 ? 61.95600 12.31100 -2.72600 1.000 38.48346 107 ALA B C 1
ATOM 3773 O O . ALA B 1 109 ? 62.08000 12.85700 -1.63100 1.000 40.32934 107 ALA B O 1
ATOM 3775 N N . GLY B 1 110 ? 60.91200 11.53800 -3.05000 1.000 38.70038 108 GLY B N 1
ATOM 3776 C CA . GLY B 1 110 ? 59.84200 11.23400 -2.11400 1.000 39.89212 108 GLY B CA 1
ATOM 3777 C C . GLY B 1 110 ? 58.79200 12.33700 -2.00600 1.000 36.50471 108 GLY B C 1
ATOM 3778 O O . GLY B 1 110 ? 58.15900 12.48600 -0.96300 1.000 47.77422 108 GLY B O 1
ATOM 3779 N N . LEU B 1 111 ? 58.60700 13.08800 -3.10100 1.000 44.29550 109 LEU B N 1
ATOM 3780 C CA . LEU B 1 111 ? 57.71100 14.23400 -3.13200 1.000 39.68979 109 LEU B CA 1
ATOM 3781 C C . LEU B 1 111 ? 56.51100 14.04600 -4.06000 1.000 38.86524 109 LEU B C 1
ATOM 3782 O O . LEU B 1 111 ? 55.75800 14.99100 -4.27900 1.000 37.20373 109 LEU B O 1
ATOM 3787 N N . SER B 1 112 ? 56.32900 12.83200 -4.59400 1.000 36.35581 110 SER B N 1
ATOM 3788 C CA . SER B 1 112 ? 55.28600 12.58100 -5.57900 1.000 36.27809 110 SER B CA 1
ATOM 3789 C C . SER B 1 112 ? 53.87000 12.86400 -5.08500 1.000 33.08790 110 SER B C 1
ATOM 3790 O O . SER B 1 112 ? 53.01200 13.26200 -5.87000 1.000 37.38752 110 SER B O 1
ATOM 3793 N N . LYS B 1 113 ? 53.63600 12.64400 -3.78600 1.000 30.26234 111 LYS B N 1
ATOM 3794 C CA . LYS B 1 113 ? 52.30400 12.76500 -3.21400 1.000 37.09160 111 LYS B CA 1
ATOM 3795 C C . LYS B 1 113 ? 51.95600 14.18900 -2.78400 1.000 38.59959 111 LYS B C 1
ATOM 3796 O O . LYS B 1 113 ? 50.80800 14.45800 -2.43900 1.000 43.68732 111 LYS B O 1
ATOM 3802 N N . VAL B 1 114 ? 52.94600 15.09100 -2.81200 1.000 33.08636 112 VAL B N 1
ATOM 3803 C CA . VAL B 1 114 ? 52.71700 16.50700 -2.56400 1.000 32.44578 112 VAL B CA 1
ATOM 3804 C C . VAL B 1 114 ? 52.99700 17.32500 -3.82500 1.000 37.94922 112 VAL B C 1
ATOM 3805 O O . VAL B 1 114 ? 53.18000 18.53800 -3.76100 1.000 31.56478 112 VAL B O 1
ATOM 3809 N N . HIS B 1 115 ? 53.01700 16.64200 -4.97600 1.000 34.24624 113 HIS B N 1
ATOM 3810 C CA . HIS B 1 115 ? 53.29800 17.26600 -6.25700 1.000 34.32759 113 HIS B CA 1
ATOM 3811 C C . HIS B 1 115 ? 52.04700 17.94500 -6.81300 1.000 31.38943 113 HIS B C 1
ATOM 3812 O O . HIS B 1 115 ? 51.01000 17.29900 -6.98800 1.000 31.27962 113 HIS B O 1
ATOM 3819 N N . LYS B 1 116 ? 52.16400 19.25600 -7.07300 1.000 30.74608 114 LYS B N 1
ATOM 3820 C CA . LYS B 1 116 ? 51.10500 20.04600 -7.68300 1.000 31.06921 114 LYS B CA 1
ATOM 3821 C C . LYS B 1 116 ? 51.56700 20.54400 -9.05000 1.000 27.75865 114 LYS B C 1
ATOM 3822 O O . LYS B 1 116 ? 52.47300 21.37100 -9.13800 1.000 33.83513 114 LYS B O 1
ATOM 3828 N N . ASN B 1 117 ? 50.94000 20.03100 -10.11300 1.000 28.72605 115 ASN B N 1
ATOM 3829 C CA . ASN B 1 117 ? 51.31600 20.37900 -11.47300 1.000 30.79868 115 ASN B CA 1
ATOM 3830 C C . ASN B 1 117 ? 50.24900 21.25400 -12.12300 1.000 32.04881 115 ASN B C 1
ATOM 3831 O O . ASN B 1 117 ? 49.06100 21.05900 -11.88700 1.000 33.46297 115 ASN B O 1
ATOM 3836 N N . PHE B 1 118 ? 50.69000 22.22400 -12.93400 1.000 34.26778 116 PHE B N 1
ATOM 3837 C CA . PHE B 1 118 ? 49.78500 23.13600 -13.61300 1.000 27.04932 116 PHE B CA 1
ATOM 3838 C C . PHE B 1 118 ? 50.05200 23.11600 -15.11500 1.000 33.81557 116 PHE B C 1
ATOM 3839 O O . PHE B 1 118 ? 51.20400 23.04100 -15.54300 1.000 37.91092 116 PHE B O 1
ATOM 3847 N N . MET B 1 119 ? 48.96900 23.18000 -15.90400 1.000 32.34586 117 MET B N 1
ATOM 3848 C CA . MET B 1 119 ? 49.04900 22.98800 -17.34400 1.000 32.73843 117 MET B CA 1
ATOM 3849 C C . MET B 1 119 ? 48.35800 24.10600 -18.12000 1.000 37.12840 117 MET B C 1
ATOM 3850 O O . MET B 1 119 ? 47.50800 24.81300 -17.58200 1.000 30.86143 117 MET B O 1
ATOM 3855 N N . ALA B 1 120 ? 48.74700 24.24700 -19.39300 1.000 38.47143 118 ALA B N 1
ATOM 3856 C CA . ALA B 1 120 ? 48.13400 25.20900 -20.29400 1.000 35.36402 118 ALA B CA 1
ATOM 3857 C C . ALA B 1 120 ? 48.16600 24.78800 -21.76200 1.000 39.72162 118 ALA B C 1
ATOM 3858 O O . ALA B 1 120 ? 47.32700 25.23800 -22.54100 1.000 35.70885 118 ALA B O 1
ATOM 3860 N N . THR B 1 121 ? 49.13000 23.93000 -22.13100 1.000 35.88877 119 THR B N 1
ATOM 3861 C CA . THR B 1 121 ? 49.34400 23.54900 -23.51900 1.000 36.02676 119 THR B CA 1
ATOM 3862 C C . THR B 1 121 ? 48.37200 22.45400 -23.94900 1.000 38.50763 119 THR B C 1
ATOM 3863 O O . THR B 1 121 ? 48.38500 21.36000 -23.38900 1.000 39.97747 119 THR B O 1
ATOM 3867 N N . PRO B 1 122 ? 47.50700 22.71000 -24.96100 1.000 42.91843 120 PRO B N 1
ATOM 3868 C CA . PRO B 1 122 ? 46.64800 21.67000 -25.51000 1.000 41.61113 120 PRO B CA 1
ATOM 3869 C C . PRO B 1 122 ? 47.42100 20.48700 -26.08400 1.000 41.31401 120 PRO B C 1
ATOM 3870 O O . PRO B 1 122 ? 48.54500 20.64300 -26.55300 1.000 41.04337 120 PRO B O 1
ATOM 3874 N N . PHE B 1 123 ? 46.78800 19.31100 -26.05200 1.000 42.22908 121 PHE B N 1
ATOM 3875 C CA . PHE B 1 123 ? 47.35300 18.10300 -26.62100 1.000 42.87670 121 PHE B CA 1
ATOM 3876 C C . PHE B 1 123 ? 47.30500 18.17400 -28.14500 1.000 46.84609 121 PHE B C 1
ATOM 3877 O O . PHE B 1 123 ? 46.24100 18.36200 -28.73100 1.000 49.90835 121 PHE B O 1
ATOM 3885 N N . GLU B 1 124 ? 48.47800 18.01700 -28.76800 1.000 46.88017 122 GLU B N 1
ATOM 3886 C CA . GLU B 1 124 ? 48.62800 18.08300 -30.21200 1.000 51.43055 122 GLU B CA 1
ATOM 3887 C C . GLU B 1 124 ? 49.44600 16.86800 -30.64700 1.000 54.42180 122 GLU B C 1
ATOM 3888 O O . GLU B 1 124 ? 50.67100 16.87400 -30.54800 1.000 55.78451 122 GLU B O 1
ATOM 3894 N N . PRO B 1 125 ? 48.79500 15.78100 -31.12500 1.000 55.51992 123 PRO B N 1
ATOM 3895 C CA . PRO B 1 125 ? 49.49500 14.53200 -31.41800 1.000 56.04831 123 PRO B CA 1
ATOM 3896 C C . PRO B 1 125 ? 50.63200 14.64500 -32.43600 1.000 62.28368 123 PRO B C 1
ATOM 3897 O O . PRO B 1 125 ? 51.54800 13.82500 -32.42600 1.000 64.69197 123 PRO B O 1
ATOM 3901 N N . VAL B 1 126 ? 50.56600 15.65300 -33.31800 1.000 62.49059 124 VAL B N 1
ATOM 3902 C CA . VAL B 1 126 ? 51.56000 15.83400 -34.36400 1.000 63.41975 124 VAL B CA 1
ATOM 3903 C C . VAL B 1 126 ? 52.90000 16.34100 -33.82700 1.000 64.59899 124 VAL B C 1
ATOM 3904 O O . VAL B 1 126 ? 53.92900 16.16300 -34.47400 1.000 67.00438 124 VAL B O 1
ATOM 3908 N N . SER B 1 127 ? 52.87600 16.98000 -32.65000 1.000 66.09540 125 SER B N 1
ATOM 3909 C CA . SER B 1 127 ? 54.06200 17.57100 -32.04900 1.000 57.88133 125 SER B CA 1
ATOM 3910 C C . SER B 1 127 ? 54.73100 16.62900 -31.05000 1.000 59.52929 125 SER B C 1
ATOM 3911 O O . SER B 1 127 ? 54.17600 16.36300 -29.98800 1.000 60.35027 125 SER B O 1
ATOM 3914 N N . ARG B 1 128 ? 55.93300 16.15100 -31.39300 1.000 60.45409 126 ARG B N 1
ATOM 3915 C CA . ARG B 1 128 ? 56.70200 15.27700 -30.51900 1.000 55.71159 126 ARG B CA 1
ATOM 3916 C C . ARG B 1 128 ? 56.81800 15.84100 -29.10300 1.000 55.07458 126 ARG B C 1
ATOM 3917 O O . ARG B 1 128 ? 56.60300 15.12200 -28.13000 1.000 54.23215 126 ARG B O 1
ATOM 3925 N N . GLY B 1 129 ? 57.15700 17.13200 -29.00500 1.000 52.43082 127 GLY B N 1
ATOM 3926 C CA . GLY B 1 129 ? 57.35300 17.79500 -27.72500 1.000 42.62253 127 GLY B CA 1
ATOM 3927 C C . GLY B 1 129 ? 56.11700 17.81600 -26.82700 1.000 45.40253 127 GLY B C 1
ATOM 3928 O O . GLY B 1 129 ? 56.22400 17.62000 -25.62000 1.000 42.89006 127 GLY B O 1
ATOM 3929 N N . ILE B 1 130 ? 54.94600 18.06300 -27.42400 1.000 43.26547 128 ILE B N 1
ATOM 3930 C CA . ILE B 1 130 ? 53.70200 18.13600 -26.67500 1.000 44.05540 128 ILE B CA 1
ATOM 3931 C C . ILE B 1 130 ? 53.23200 16.74600 -26.24600 1.000 44.47566 128 ILE B C 1
ATOM 3932 O O . ILE B 1 130 ? 52.62400 16.60000 -25.18700 1.000 43.87449 128 ILE B O 1
ATOM 3937 N N . VAL B 1 131 ? 53.52800 15.72600 -27.06200 1.000 43.85951 129 VAL B N 1
ATOM 3938 C CA . VAL B 1 131 ? 53.22900 14.35100 -26.69600 1.000 36.17339 129 VAL B CA 1
ATOM 3939 C C . VAL B 1 131 ? 53.98800 13.98500 -25.42200 1.000 39.49796 129 VAL B C 1
ATOM 3940 O O . VAL B 1 131 ? 53.42400 13.35800 -24.52600 1.000 44.67585 129 VAL B O 1
ATOM 3944 N N . GLN B 1 132 ? 55.26400 14.38600 -25.35100 1.000 37.84741 130 GLN B N 1
ATOM 3945 C CA . GLN B 1 132 ? 56.08000 14.17800 -24.16400 1.000 37.09128 130 GLN B CA 1
ATOM 3946 C C . GLN B 1 132 ? 55.47600 14.84900 -22.93300 1.000 39.02977 130 GLN B C 1
ATOM 3947 O O . GLN B 1 132 ? 55.46100 14.25500 -21.86000 1.000 39.11871 130 GLN B O 1
ATOM 3953 N N . ILE B 1 133 ? 54.99100 16.08700 -23.10100 1.000 38.15139 131 ILE B N 1
ATOM 3954 C CA . ILE B 1 133 ? 54.35000 16.82200 -22.02100 1.000 37.74841 131 ILE B CA 1
ATOM 3955 C C . ILE B 1 133 ? 53.20300 16.01400 -21.42200 1.000 36.92273 131 ILE B C 1
ATOM 3956 O O . ILE B 1 133 ? 53.14900 15.81900 -20.21100 1.000 38.81570 131 ILE B O 1
ATOM 3961 N N . TRP B 1 134 ? 52.29100 15.54700 -22.28100 1.000 33.66784 132 TRP B N 1
ATOM 3962 C CA . TRP B 1 134 ? 51.10700 14.83200 -21.82700 1.000 34.99264 132 TRP B CA 1
ATOM 3963 C C . TRP B 1 134 ? 51.40400 13.39500 -21.40300 1.000 39.62419 132 TRP B C 1
ATOM 3964 O O . TRP B 1 134 ? 50.72500 12.86300 -20.52800 1.000 40.44521 132 TRP B O 1
ATOM 3975 N N . ASP B 1 135 ? 52.42100 12.77600 -22.01500 1.000 35.52501 133 ASP B N 1
ATOM 3976 C CA . ASP B 1 135 ? 52.93000 11.50000 -21.53900 1.000 38.44890 133 ASP B CA 1
ATOM 3977 C C . ASP B 1 135 ? 53.28000 11.59800 -20.05500 1.000 39.47553 133 ASP B C 1
ATOM 3978 O O . ASP B 1 135 ? 52.93200 10.71300 -19.27700 1.000 40.39402 133 ASP B O 1
ATOM 3983 N N . GLN B 1 136 ? 53.95100 12.68800 -19.67200 1.000 34.60517 134 GLN B N 1
ATOM 3984 C CA . GLN B 1 136 ? 54.35700 12.89500 -18.29200 1.000 36.94226 134 GLN B CA 1
ATOM 3985 C C . GLN B 1 136 ? 53.21000 13.32800 -17.38500 1.000 36.16704 134 GLN B C 1
ATOM 3986 O O . GLN B 1 136 ? 53.27200 13.10800 -16.17900 1.000 41.07765 134 GLN B O 1
ATOM 3992 N N . THR B 1 137 ? 52.17200 13.94500 -17.96200 1.000 33.55403 135 THR B N 1
ATOM 3993 C CA . THR B 1 137 ? 50.96300 14.23600 -17.21100 1.000 35.53874 135 THR B CA 1
ATOM 3994 C C . THR B 1 137 ? 50.34000 12.91700 -16.75900 1.000 35.97155 135 THR B C 1
ATOM 3995 O O . THR B 1 137 ? 49.85600 12.81500 -15.63700 1.000 35.05128 135 THR B O 1
ATOM 3999 N N . ILE B 1 138 ? 50.37700 11.91000 -17.63900 1.000 36.42646 136 ILE B N 1
ATOM 4000 C CA . ILE B 1 138 ? 49.92100 10.57100 -17.30200 1.000 36.31787 136 ILE B CA 1
ATOM 4001 C C . ILE B 1 138 ? 50.79900 9.98000 -16.20000 1.000 40.04921 136 ILE B C 1
ATOM 4002 O O . ILE B 1 138 ? 50.28800 9.37000 -15.26400 1.000 36.77185 136 ILE B O 1
ATOM 4007 N N . GLN B 1 139 ? 52.11900 10.16400 -16.32000 1.000 36.42966 137 GLN B N 1
ATOM 4008 C CA . GLN B 1 139 ? 53.06200 9.61700 -15.35600 1.000 38.39701 137 GLN B CA 1
ATOM 4009 C C . GLN B 1 139 ? 52.87100 10.23500 -13.97200 1.000 36.17259 137 GLN B C 1
ATOM 4010 O O . GLN B 1 139 ? 52.97000 9.53700 -12.96500 1.000 38.89638 137 GLN B O 1
ATOM 4016 N N . ILE B 1 140 ? 52.59900 11.54600 -13.93400 1.000 35.79361 138 ILE B N 1
ATOM 4017 C CA . ILE B 1 140 ? 52.31800 12.24300 -12.68900 1.000 37.31112 138 ILE B CA 1
ATOM 4018 C C . ILE B 1 140 ? 51.10400 11.63700 -11.98700 1.000 37.11583 138 ILE B C 1
ATOM 4019 O O . ILE B 1 140 ? 51.10200 11.50200 -10.76600 1.000 39.21612 138 ILE B O 1
ATOM 4024 N N . HIS B 1 141 ? 50.08300 11.26600 -12.77000 1.000 34.56085 139 HIS B N 1
ATOM 4025 C CA . HIS B 1 141 ? 48.87800 10.66500 -12.22400 1.000 36.83534 139 HIS B CA 1
ATOM 4026 C C . HIS B 1 141 ? 49.16200 9.27400 -11.65900 1.000 38.88778 139 HIS B C 1
ATOM 4027 O O . HIS B 1 141 ? 48.67200 8.93500 -10.58600 1.000 44.29946 139 HIS B O 1
ATOM 4034 N N . LYS B 1 142 ? 49.95600 8.48100 -12.38800 1.000 36.25248 140 LYS B N 1
ATOM 4035 C CA . LYS B 1 142 ? 50.38200 7.16700 -11.92700 1.000 38.42747 140 LYS B CA 1
ATOM 4036 C C . LYS B 1 142 ? 51.20400 7.24800 -10.64300 1.000 43.67355 140 LYS B C 1
ATOM 4037 O O . LYS B 1 142 ? 51.02400 6.42600 -9.74700 1.000 47.06983 140 LYS B O 1
ATOM 4043 N N . ASN B 1 143 ? 52.09400 8.24500 -10.56600 1.000 35.02521 141 ASN B N 1
ATOM 4044 C CA . ASN B 1 143 ? 52.95000 8.43700 -9.40400 1.000 34.62268 141 ASN B CA 1
ATOM 4045 C C . ASN B 1 143 ? 52.20500 8.98200 -8.18700 1.000 37.82476 141 ASN B C 1
ATOM 4046 O O . ASN B 1 143 ? 52.72800 8.93400 -7.07500 1.000 38.67003 141 ASN B O 1
ATOM 4051 N N . GLY B 1 144 ? 51.00000 9.52200 -8.41000 1.000 38.70105 142 GLY B N 1
ATOM 4052 C CA . GLY B 1 144 ? 50.15700 10.01200 -7.33200 1.000 38.07786 142 GLY B CA 1
ATOM 4053 C C . GLY B 1 144 ? 50.24500 11.52000 -7.10600 1.000 39.49332 142 GLY B C 1
ATOM 4054 O O . GLY B 1 144 ? 49.81800 12.01300 -6.06600 1.000 36.65671 142 GLY B O 1
ATOM 4055 N N . GLY B 1 145 ? 50.80800 12.24200 -8.08300 1.000 36.09773 143 GLY B N 1
ATOM 4056 C CA . GLY B 1 145 ? 50.74100 13.69500 -8.10100 1.000 38.01120 143 GLY B CA 1
ATOM 4057 C C . GLY B 1 145 ? 49.39400 14.16900 -8.64100 1.000 36.02102 143 GLY B C 1
ATOM 4058 O O . GLY B 1 145 ? 48.58600 13.35500 -9.09100 1.000 40.21731 143 GLY B O 1
ATOM 4059 N N . LYS B 1 146 ? 49.16400 15.48600 -8.59600 1.000 32.96864 144 LYS B N 1
ATOM 4060 C CA . LYS B 1 146 ? 47.91300 16.05500 -9.07100 1.000 35.12261 144 LYS B CA 1
ATOM 4061 C C . LYS B 1 146 ? 48.15500 17.19800 -10.05100 1.000 31.65669 144 LYS B C 1
ATOM 4062 O O . LYS B 1 146 ? 48.99500 18.06300 -9.80300 1.000 31.74905 144 LYS B O 1
ATOM 4068 N N . SER B 1 147 ? 47.40700 17.17900 -11.16300 1.000 30.65420 145 SER B N 1
ATOM 4069 C CA . SER B 1 147 ? 47.46000 18.23700 -12.16000 1.000 34.95340 145 SER B CA 1
ATOM 4070 C C . SER B 1 147 ? 46.18400 19.07600 -12.14200 1.000 35.00517 145 SER B C 1
ATOM 4071 O O . SER B 1 147 ? 45.10100 18.56700 -11.85300 1.000 36.32859 145 SER B O 1
ATOM 4074 N N . TYR B 1 148 ? 46.33000 20.36700 -12.45800 1.000 33.02031 146 TYR B N 1
ATOM 4075 C CA . TYR B 1 148 ? 45.24300 21.32300 -12.34400 1.000 32.00488 146 TYR B CA 1
ATOM 4076 C C . TYR B 1 148 ? 45.09100 22.12300 -13.63600 1.000 28.50125 146 TYR B C 1
ATOM 4077 O O . TYR B 1 148 ? 46.07700 22.60300 -14.19800 1.000 35.97082 146 TYR B O 1
ATOM 4086 N N . ALA B 1 149 ? 43.84000 22.24300 -14.10000 1.000 34.55082 147 ALA B N 1
ATOM 4087 C CA . ALA B 1 149 ? 43.53000 22.98500 -15.31000 1.000 36.25353 147 ALA B CA 1
ATOM 4088 C C . ALA B 1 149 ? 42.94900 24.34900 -14.94600 1.000 33.33012 147 ALA B C 1
ATOM 4089 O O . ALA B 1 149 ? 42.23700 24.47000 -13.95000 1.000 34.18353 147 ALA B O 1
ATOM 4091 N N . PRO B 1 150 ? 43.25700 25.42300 -15.71300 1.000 36.72111 148 PRO B N 1
ATOM 4092 C CA . PRO B 1 150 ? 42.68400 26.73900 -15.45800 1.000 38.55818 148 PRO B CA 1
ATOM 4093 C C . PRO B 1 150 ? 41.17000 26.81100 -15.63200 1.000 40.68681 148 PRO B C 1
ATOM 4094 O O . PRO B 1 150 ? 40.51800 27.57400 -14.92200 1.000 46.37070 148 PRO B O 1
ATOM 4098 N N . THR B 1 151 ? 40.62500 26.01900 -16.56800 1.000 35.17240 149 THR B N 1
ATOM 4099 C CA . THR B 1 151 ? 39.20800 26.07700 -16.88100 1.000 33.04030 149 THR B CA 1
ATOM 4100 C C . THR B 1 151 ? 38.54100 24.70900 -16.97800 1.000 40.42142 149 THR B C 1
ATOM 4101 O O . THR B 1 151 ? 39.21400 23.69800 -17.16400 1.000 40.48235 149 THR B O 1
ATOM 4105 N N . LYS B 1 152 ? 37.20900 24.71900 -16.85000 1.000 38.29295 150 LYS B N 1
ATOM 4106 C CA . LYS B 1 152 ? 36.37700 23.56100 -17.12700 1.000 38.65080 150 LYS B CA 1
ATOM 4107 C C . LYS B 1 152 ? 36.45400 23.18100 -18.60400 1.000 38.01798 150 LYS B C 1
ATOM 4108 O O . LYS B 1 152 ? 36.38200 22.00100 -18.94000 1.000 42.21988 150 LYS B O 1
ATOM 4114 N N . ALA B 1 153 ? 36.60900 24.19200 -19.47200 1.000 38.56914 151 ALA B N 1
ATOM 4115 C CA . ALA B 1 153 ? 36.80400 23.97900 -20.89800 1.000 39.33056 151 ALA B CA 1
ATOM 4116 C C . ALA B 1 153 ? 37.99700 23.06400 -21.17700 1.000 37.87927 151 ALA B C 1
ATOM 4117 O O . ALA B 1 153 ? 37.91300 22.15700 -22.01000 1.000 38.83664 151 ALA B O 1
ATOM 4119 N N . PHE B 1 154 ? 39.10500 23.32600 -20.46800 1.000 32.88328 152 PHE B N 1
ATOM 4120 C CA . PHE B 1 154 ? 40.32400 22.55400 -20.63400 1.000 32.83987 152 PHE B CA 1
ATOM 4121 C C . PHE B 1 154 ? 40.12000 21.11100 -20.17100 1.000 35.96359 152 PHE B C 1
ATOM 4122 O O . PHE B 1 154 ? 40.64300 20.18100 -20.78000 1.000 34.61099 152 PHE B O 1
ATOM 4130 N N . ARG B 1 155 ? 39.34100 20.93600 -19.09500 1.000 35.51114 153 ARG B N 1
ATOM 4131 C CA . ARG B 1 155 ? 39.01500 19.61500 -18.58200 1.000 37.51883 153 ARG B CA 1
ATOM 4132 C C . ARG B 1 155 ? 38.13900 18.81400 -19.54400 1.000 42.56311 153 ARG B C 1
ATOM 4133 O O . ARG B 1 155 ? 38.28100 17.59300 -19.62500 1.000 45.23581 153 ARG B O 1
ATOM 4141 N N . GLU B 1 156 ? 37.23800 19.50700 -20.25500 1.000 42.30127 154 GLU B N 1
ATOM 4142 C CA . GLU B 1 156 ? 36.41300 18.87800 -21.27600 1.000 41.04515 154 GLU B CA 1
ATOM 4143 C C . GLU B 1 156 ? 37.25900 18.46300 -22.47700 1.000 42.85865 154 GLU B C 1
ATOM 4144 O O . GLU B 1 156 ? 37.07100 17.37600 -23.02500 1.000 44.00999 154 GLU B O 1
ATOM 4150 N N . PHE B 1 157 ? 38.18300 19.35000 -22.87900 1.000 35.18035 155 PHE B N 1
ATOM 4151 C CA . PHE B 1 157 ? 39.13600 19.04900 -23.93500 1.000 39.60735 155 PHE B CA 1
ATOM 4152 C C . PHE B 1 157 ? 39.98900 17.81500 -23.62900 1.000 43.89761 155 PHE B C 1
ATOM 4153 O O . PHE B 1 157 ? 40.33100 17.05500 -24.53400 1.000 42.89710 155 PHE B O 1
ATOM 4161 N N . GLU B 1 158 ? 40.32800 17.62600 -22.34700 1.000 42.45739 156 GLU B N 1
ATOM 4162 C CA . GLU B 1 158 ? 41.14800 16.50200 -21.92300 1.000 39.83399 156 GLU B CA 1
ATOM 4163 C C . GLU B 1 158 ? 40.44800 15.16200 -22.15500 1.000 43.32780 156 GLU B C 1
ATOM 4164 O O . GLU B 1 158 ? 41.10700 14.16100 -22.43700 1.000 45.46844 156 GLU B O 1
ATOM 4170 N N . ARG B 1 159 ? 39.11200 15.15100 -22.05100 1.000 44.95666 157 ARG B N 1
ATOM 4171 C CA . ARG B 1 159 ? 38.33700 13.95400 -22.33900 1.000 43.22640 157 ARG B CA 1
ATOM 4172 C C . ARG B 1 159 ? 38.20900 13.68400 -23.83800 1.000 41.86577 157 ARG B C 1
ATOM 4173 O O . ARG B 1 159 ? 37.82300 12.58400 -24.22800 1.000 52.06451 157 ARG B O 1
ATOM 4181 N N . LYS B 1 160 ? 38.52100 14.69200 -24.66600 1.000 41.11844 158 LYS B N 1
ATOM 4182 C CA . LYS B 1 160 ? 38.67500 14.50300 -26.10000 1.000 42.02830 158 LYS B CA 1
ATOM 4183 C C . LYS B 1 160 ? 40.09700 14.07400 -26.45900 1.000 42.67261 158 LYS B C 1
ATOM 4184 O O . LYS B 1 160 ? 40.29200 13.31200 -27.40200 1.000 45.55107 158 LYS B O 1
ATOM 4190 N N . TYR B 1 161 ? 41.08100 14.57700 -25.70200 1.000 43.00519 159 TYR B N 1
ATOM 4191 C CA . TYR B 1 161 ? 42.48500 14.29100 -25.95600 1.000 43.87094 159 TYR B CA 1
ATOM 4192 C C . TYR B 1 161 ? 42.83000 12.80500 -25.84200 1.000 46.27517 159 TYR B C 1
ATOM 4193 O O . TYR B 1 161 ? 43.70200 12.32100 -26.56000 1.000 41.90206 159 TYR B O 1
ATOM 4202 N N . CYS B 1 162 ? 42.14500 12.07900 -24.94900 1.000 44.19310 160 CYS B N 1
ATOM 4203 C CA . CYS B 1 162 ? 42.47200 10.67300 -24.76600 1.000 44.41844 160 CYS B CA 1
ATOM 4204 C C . CYS B 1 162 ? 42.13000 9.79300 -25.97300 1.000 49.17616 160 CYS B C 1
ATOM 4205 O O . CYS B 1 162 ? 42.63300 8.67600 -26.05300 1.000 53.70010 160 CYS B O 1
ATOM 4208 N N . HIS B 1 163 ? 41.35100 10.30900 -26.93800 1.000 51.32701 161 HIS B N 1
ATOM 4209 C CA . HIS B 1 163 ? 41.01900 9.55800 -28.14000 1.000 49.64871 161 HIS B CA 1
ATOM 4210 C C . HIS B 1 163 ? 41.74400 10.05100 -29.39400 1.000 49.69749 161 HIS B C 1
ATOM 4211 O O . HIS B 1 163 ? 41.47200 9.57300 -30.49200 1.000 50.62100 161 HIS B O 1
ATOM 4218 N N . MET B 1 164 ? 42.68100 10.99100 -29.21700 1.000 45.41698 162 MET B N 1
ATOM 4219 C CA . MET B 1 164 ? 43.45000 11.54500 -30.31900 1.000 54.21414 162 MET B CA 1
ATOM 4220 C C . MET B 1 164 ? 44.78600 10.81500 -30.43400 1.000 54.82044 162 MET B C 1
ATOM 4221 O O . MET B 1 164 ? 45.52300 10.72200 -29.45400 1.000 55.98257 162 MET B O 1
ATOM 4226 N N . THR B 1 165 ? 45.08600 10.30700 -31.63900 1.000 55.31232 163 THR B N 1
ATOM 4227 C CA . THR B 1 165 ? 46.30600 9.55400 -31.89200 1.000 59.19655 163 THR B CA 1
ATOM 4228 C C . THR B 1 165 ? 47.07000 10.05600 -33.11600 1.000 58.79547 163 THR B C 1
ATOM 4229 O O . THR B 1 165 ? 46.55100 10.84700 -33.89900 1.000 57.26993 163 THR B O 1
ATOM 4233 N N . SER B 1 166 ? 48.31300 9.58000 -33.25500 1.000 61.70969 164 SER B N 1
ATOM 4234 C CA . SER B 1 166 ? 49.13600 9.84000 -34.42600 1.000 57.31037 164 SER B CA 1
ATOM 4235 C C . SER B 1 166 ? 50.27000 8.81800 -34.48100 1.000 58.26923 164 SER B C 1
ATOM 4236 O O . SER B 1 166 ? 50.29000 7.87500 -33.69300 1.000 59.23254 164 SER B O 1
ATOM 4239 N N . ALA B 1 167 ? 51.21100 9.01500 -35.41200 1.000 56.59745 165 ALA B N 1
ATOM 4240 C CA . ALA B 1 167 ? 52.38000 8.15600 -35.52100 1.000 68.05513 165 ALA B CA 1
ATOM 4241 C C . ALA B 1 167 ? 53.34100 8.32500 -34.34400 1.000 69.58695 165 ALA B C 1
ATOM 4242 O O . ALA B 1 167 ? 54.17500 7.45500 -34.10000 1.000 70.10346 165 ALA B O 1
ATOM 4244 N N . LEU B 1 168 ? 53.20900 9.44500 -33.62100 1.000 62.05853 166 LEU B N 1
ATOM 4245 C CA . LEU B 1 168 ? 54.11100 9.79100 -32.53200 1.000 61.86227 166 LEU B CA 1
ATOM 4246 C C . LEU B 1 168 ? 53.61600 9.35300 -31.15300 1.000 57.07802 166 LEU B C 1
ATOM 4247 O O . LEU B 1 168 ? 54.30700 9.56000 -30.15500 1.000 58.89027 166 LEU B O 1
ATOM 4252 N N . THR B 1 169 ? 52.42600 8.73700 -31.10400 1.000 56.50254 167 THR B N 1
ATOM 4253 C CA . THR B 1 169 ? 51.75500 8.43900 -29.84700 1.000 57.63030 167 THR B CA 1
ATOM 4254 C C . THR B 1 169 ? 51.67900 6.95600 -29.48900 1.000 59.00631 167 THR B C 1
ATOM 4255 O O . THR B 1 169 ? 50.85300 6.56800 -28.66800 1.000 56.79175 167 THR B O 1
ATOM 4259 N N . ASP B 1 170 ? 52.54900 6.13200 -30.08600 1.000 65.66914 168 ASP B N 1
ATOM 4260 C CA . ASP B 1 170 ? 52.52500 4.69500 -29.84700 1.000 62.58665 168 ASP B CA 1
ATOM 4261 C C . ASP B 1 170 ? 52.88900 4.32400 -28.41000 1.000 64.32229 168 ASP B C 1
ATOM 4262 O O . ASP B 1 170 ? 52.39900 3.32700 -27.88300 1.000 58.84168 168 ASP B O 1
ATOM 4267 N N . LYS B 1 171 ? 53.74800 5.13800 -27.78600 1.000 59.86366 169 LYS B N 1
ATOM 4268 C CA . LYS B 1 171 ? 54.19700 4.90100 -26.42300 1.000 56.76006 169 LYS B CA 1
ATOM 4269 C C . LYS B 1 171 ? 53.15000 5.28100 -25.37400 1.000 57.66179 169 LYS B C 1
ATOM 4270 O O . LYS B 1 171 ? 53.17300 4.74600 -24.26700 1.000 58.75537 169 LYS B O 1
ATOM 4276 N N . ILE B 1 172 ? 52.24300 6.20500 -25.72600 1.000 52.61543 170 ILE B N 1
ATOM 4277 C CA . ILE B 1 172 ? 51.23500 6.70900 -24.80300 1.000 49.64567 170 ILE B CA 1
ATOM 4278 C C . ILE B 1 172 ? 50.33600 5.58400 -24.29300 1.000 50.00901 170 ILE B C 1
ATOM 4279 O O . ILE B 1 172 ? 49.80500 4.80600 -25.08400 1.000 49.68063 170 ILE B O 1
ATOM 4284 N N . ASP B 1 173 ? 50.16800 5.52000 -22.96600 1.000 41.97100 171 ASP B N 1
ATOM 4285 C CA . ASP B 1 173 ? 49.30200 4.53400 -22.34100 1.000 43.47734 171 ASP B CA 1
ATOM 4286 C C . ASP B 1 173 ? 47.85700 5.02300 -22.40800 1.000 44.57818 171 ASP B C 1
ATOM 4287 O O . ASP B 1 173 ? 47.33600 5.59500 -21.45400 1.000 48.30265 171 ASP B O 1
ATOM 4292 N N . TYR B 1 174 ? 47.22600 4.78600 -23.55900 1.000 46.81079 172 TYR B N 1
ATOM 4293 C CA . TYR B 1 174 ? 45.86400 5.22500 -23.80800 1.000 47.48934 172 TYR B CA 1
ATOM 4294 C C . TYR B 1 174 ? 44.83100 4.48200 -22.96400 1.000 50.36648 172 TYR B C 1
ATOM 4295 O O . TYR B 1 174 ? 43.79600 5.05000 -22.62500 1.000 51.94124 172 TYR B O 1
ATOM 4304 N N . ASP B 1 175 ? 45.11400 3.21700 -22.62700 1.000 49.54225 173 ASP B N 1
ATOM 4305 C CA . ASP B 1 175 ? 44.24000 2.44800 -21.75700 1.000 52.08106 173 ASP B CA 1
ATOM 4306 C C . ASP B 1 175 ? 44.07800 3.12000 -20.39600 1.000 49.15087 173 ASP B C 1
ATOM 4307 O O . ASP B 1 175 ? 42.95900 3.27500 -19.91500 1.000 47.19161 173 ASP B O 1
ATOM 4312 N N . TYR B 1 176 ? 45.20600 3.51800 -19.79400 1.000 46.57214 174 TYR B N 1
ATOM 4313 C CA . TYR B 1 176 ? 45.20400 4.21400 -18.51500 1.000 48.88642 174 TYR B CA 1
ATOM 4314 C C . TYR B 1 176 ? 44.53900 5.58600 -18.61700 1.000 45.27423 174 TYR B C 1
ATOM 4315 O O . TYR B 1 176 ? 43.73500 5.95100 -17.76400 1.000 41.91869 174 TYR B O 1
ATOM 4324 N N . TRP B 1 177 ? 44.89400 6.33500 -19.66800 1.000 44.76969 175 TRP B N 1
ATOM 4325 C CA . TRP B 1 177 ? 44.42200 7.69800 -19.85500 1.000 47.57632 175 TRP B CA 1
ATOM 4326 C C . TRP B 1 177 ? 42.90200 7.74500 -20.00300 1.000 46.44267 175 TRP B C 1
ATOM 4327 O O . TRP B 1 177 ? 42.23200 8.50100 -19.30200 1.000 38.49949 175 TRP B O 1
ATOM 4338 N N . ARG B 1 178 ? 42.36300 6.91100 -20.90000 1.000 45.89874 176 ARG B N 1
ATOM 4339 C CA . ARG B 1 178 ? 40.92800 6.84900 -21.13600 1.000 42.37946 176 ARG B CA 1
ATOM 4340 C C . ARG B 1 178 ? 40.12700 6.54800 -19.86800 1.000 40.71950 176 ARG B C 1
ATOM 4341 O O . ARG B 1 178 ? 38.99600 7.01200 -19.73300 1.000 44.09809 176 ARG B O 1
ATOM 4349 N N . ALA B 1 179 ? 40.72500 5.78900 -18.93900 1.000 41.32783 177 ALA B N 1
ATOM 4350 C CA . ALA B 1 179 ? 40.06900 5.41500 -17.69500 1.000 43.36377 177 ALA B CA 1
ATOM 4351 C C . ALA B 1 179 ? 40.33900 6.36000 -16.52400 1.000 44.71565 177 ALA B C 1
ATOM 4352 O O . ALA B 1 179 ? 39.72900 6.21200 -15.46800 1.000 50.40599 177 ALA B O 1
ATOM 4354 N N . ASN B 1 180 ? 41.25300 7.32300 -16.70700 1.000 44.62802 178 ASN B N 1
ATOM 4355 C CA . ASN B 1 180 ? 41.62000 8.25400 -15.64900 1.000 44.47260 178 ASN B CA 1
ATOM 4356 C C . ASN B 1 180 ? 41.71300 9.69500 -16.14400 1.000 44.49782 178 ASN B C 1
ATOM 4357 O O . ASN B 1 180 ? 42.71300 10.07400 -16.74900 1.000 42.77093 178 ASN B O 1
ATOM 4362 N N . PRO B 1 181 ? 40.68700 10.54600 -15.90700 1.000 50.27950 179 PRO B N 1
ATOM 4363 C CA . PRO B 1 181 ? 40.83500 11.98500 -16.10800 1.000 42.54347 179 PRO B CA 1
ATOM 4364 C C . PRO B 1 181 ? 42.01300 12.56100 -15.32500 1.000 35.45746 179 PRO B C 1
ATOM 4365 O O . PRO B 1 181 ? 42.07000 12.44300 -14.10300 1.000 42.71079 179 PRO B O 1
ATOM 4369 N N . LEU B 1 182 ? 42.95700 13.16800 -16.05300 1.000 34.11119 180 LEU B N 1
ATOM 4370 C CA . LEU B 1 182 ? 44.24100 13.56500 -15.49700 1.000 38.78118 180 LEU B CA 1
ATOM 4371 C C . LEU B 1 182 ? 44.16100 14.80700 -14.61400 1.000 36.73535 180 LEU B C 1
ATOM 4372 O O . LEU B 1 182 ? 44.99200 14.97700 -13.72500 1.000 35.64403 180 LEU B O 1
ATOM 4377 N N . PHE B 1 183 ? 43.15000 15.65300 -14.85500 1.000 34.09688 181 PHE B N 1
ATOM 4378 C CA . PHE B 1 183 ? 42.95400 16.85100 -14.05800 1.000 36.91094 181 PHE B CA 1
ATOM 4379 C C . PHE B 1 183 ? 42.05400 16.60800 -12.85300 1.000 36.87034 181 PHE B C 1
ATOM 4380 O O . PHE B 1 183 ? 41.07700 15.86500 -12.94000 1.000 40.82184 181 PHE B O 1
ATOM 4388 N N . GL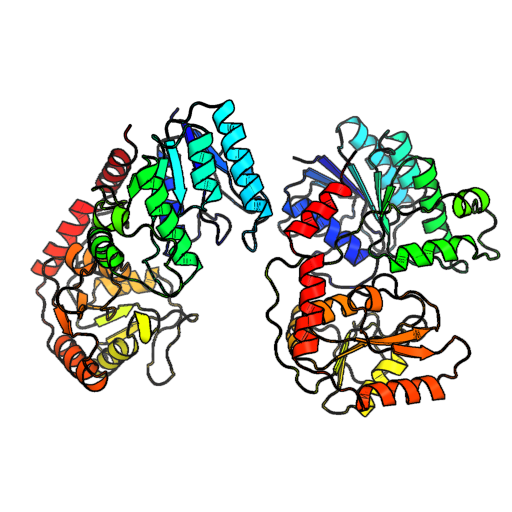U B 1 184 ? 42.41900 17.24600 -11.73400 1.000 33.68503 182 GLU B N 1
ATOM 4389 C CA . GLU B 1 184 ? 41.57800 17.29300 -10.55600 1.000 35.42292 182 GLU B CA 1
ATOM 4390 C C . GLU B 1 184 ? 40.33500 18.12600 -10.85300 1.000 40.08669 182 GLU B C 1
ATOM 4391 O O . GLU B 1 184 ? 40.33700 18.94500 -11.77100 1.000 37.46016 182 GLU B O 1
ATOM 4397 N N . ALA B 1 185 ? 39.27800 17.88900 -10.06900 1.000 40.09519 183 ALA B N 1
ATOM 4398 C CA . ALA B 1 185 ? 37.99000 18.52200 -10.29600 1.000 43.47983 183 ALA B CA 1
ATOM 4399 C C . ALA B 1 185 ? 37.95200 19.97900 -9.84300 1.000 45.46815 183 ALA B C 1
ATOM 4400 O O . ALA B 1 185 ? 37.08500 20.72800 -10.28900 1.000 57.20389 183 ALA B O 1
ATOM 4402 N N . GLU B 1 186 ? 38.90300 20.38000 -8.98900 1.000 45.44110 184 GLU B N 1
ATOM 4403 C CA . GLU B 1 186 ? 38.87900 21.69400 -8.37000 1.000 46.94645 184 GLU B CA 1
ATOM 4404 C C . GLU B 1 186 ? 39.17600 22.83800 -9.33600 1.000 49.74603 184 GLU B C 1
ATOM 4405 O O . GLU B 1 186 ? 39.98600 22.69600 -10.24900 1.000 44.65897 184 GLU B O 1
ATOM 4411 N N . ASP B 1 187 ? 38.47300 23.95400 -9.11700 1.000 53.01221 185 ASP B N 1
ATOM 4412 C CA . ASP B 1 187 ? 38.62400 25.15900 -9.91500 1.000 57.26145 185 ASP B CA 1
ATOM 4413 C C . ASP B 1 187 ? 39.97400 25.81000 -9.63300 1.000 51.09350 185 ASP B C 1
ATOM 4414 O O . ASP B 1 187 ? 40.50700 25.68900 -8.53100 1.000 47.52820 185 ASP B O 1
ATOM 4419 N N . TYR B 1 188 ? 40.51200 26.50100 -10.64300 1.000 48.05377 186 TYR B N 1
ATOM 4420 C CA . TYR B 1 188 ? 41.78500 27.18800 -10.51600 1.000 47.38538 186 TYR B CA 1
ATOM 4421 C C . TYR B 1 188 ? 41.52300 28.67600 -10.71700 1.000 50.49824 186 TYR B C 1
ATOM 4422 O O . TYR B 1 188 ? 40.88300 29.05800 -11.69500 1.000 52.09850 186 TYR B O 1
ATOM 4431 N N . PRO B 1 189 ? 42.03500 29.56600 -9.83800 1.000 42.75156 187 PRO B N 1
ATOM 4432 C CA . PRO B 1 189 ? 41.78300 30.99600 -9.98700 1.000 40.74184 187 PRO B CA 1
ATOM 4433 C C . PRO B 1 189 ? 42.59900 31.63100 -11.11000 1.000 40.20723 187 PRO B C 1
ATOM 4434 O O . PRO B 1 189 ? 43.76300 31.96300 -10.91500 1.000 46.32263 187 PRO B O 1
ATOM 4438 N N . VAL B 1 190 ? 41.97600 31.80800 -12.28100 1.000 39.44231 188 VAL B N 1
ATOM 4439 C CA . VAL B 1 190 ? 42.66500 32.33800 -13.44700 1.000 42.46620 188 VAL B CA 1
ATOM 4440 C C . VAL B 1 190 ? 42.92800 33.83800 -13.31400 1.000 38.24572 188 VAL B C 1
ATOM 4441 O O . VAL B 1 190 ? 43.86200 34.35900 -13.91500 1.000 39.44960 188 VAL B O 1
ATOM 4445 N N . ILE B 1 191 ? 42.09000 34.52100 -12.52300 1.000 36.33537 189 ILE B N 1
ATOM 4446 C CA . ILE B 1 191 ? 42.31100 35.90900 -12.14300 1.000 38.32000 189 ILE B CA 1
ATOM 4447 C C . ILE B 1 191 ? 41.99000 36.08200 -10.65900 1.000 39.81951 189 ILE B C 1
ATOM 4448 O O . ILE B 1 191 ? 41.40800 35.18900 -10.05000 1.000 36.22701 189 ILE B O 1
ATOM 4453 N N . CYS B 1 192 ? 42.35600 37.24200 -10.09800 1.000 36.84634 190 CYS B N 1
ATOM 4454 C CA . CYS B 1 192 ? 42.01400 37.59300 -8.72900 1.000 33.65109 190 CYS B CA 1
ATOM 4455 C C . CYS B 1 192 ? 41.54700 39.04300 -8.65900 1.000 36.29476 190 CYS B C 1
ATOM 4456 O O . CYS B 1 192 ? 42.32800 39.96000 -8.90900 1.000 40.06351 190 CYS B O 1
ATOM 4459 N N . LEU B 1 193 ? 40.26200 39.23200 -8.33700 1.000 33.12673 191 LEU B N 1
ATOM 4460 C CA . LEU B 1 193 ? 39.68400 40.55800 -8.20300 1.000 37.00844 191 LEU B CA 1
ATOM 4461 C C . LEU B 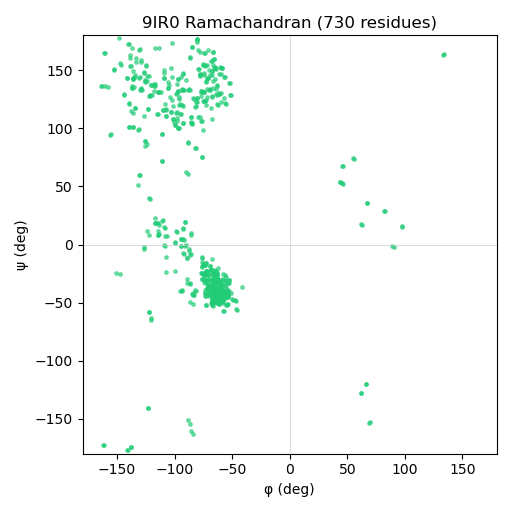1 193 ? 39.63300 40.93900 -6.72900 1.000 41.62316 191 LEU B C 1
ATOM 4462 O O . LEU B 1 193 ? 38.89100 40.33600 -5.96000 1.000 35.82180 191 LEU B O 1
ATOM 4467 N N . ASN B 1 194 ? 40.41900 41.95100 -6.34800 1.000 44.39941 192 ASN B N 1
ATOM 4468 C CA . ASN B 1 194 ? 40.50500 42.37500 -4.96000 1.000 40.77902 192 ASN B CA 1
ATOM 4469 C C . ASN B 1 194 ? 39.35800 43.30700 -4.58100 1.000 45.35705 192 ASN B C 1
ATOM 4470 O O . ASN B 1 194 ? 38.82800 43.21500 -3.47500 1.000 53.62479 192 ASN B O 1
ATOM 4475 N N . GLU B 1 195 ? 38.98200 44.19800 -5.50400 1.000 48.80980 193 GLU B N 1
ATOM 4476 C CA . GLU B 1 195 ? 37.82700 45.05800 -5.30900 1.000 56.43056 193 GLU B CA 1
ATOM 4477 C C . GLU B 1 195 ? 36.82400 44.85400 -6.44000 1.000 54.22554 193 GLU B C 1
ATOM 4478 O O . GLU B 1 195 ? 37.20400 44.59400 -7.57800 1.000 53.31113 193 GLU B O 1
ATOM 4484 N N . LYS B 1 196 ? 35.54000 44.95600 -6.08400 1.000 52.62471 194 LYS B N 1
ATOM 4485 C CA . LYS B 1 196 ? 34.44700 44.80700 -7.02400 1.000 49.75266 194 LYS B CA 1
ATOM 4486 C C . LYS B 1 196 ? 34.58600 45.81200 -8.16600 1.000 59.06568 194 LYS B C 1
ATOM 4487 O O . LYS B 1 196 ? 34.69000 47.01100 -7.91700 1.000 55.71808 194 LYS B O 1
ATOM 4493 N N . PRO B 1 197 ? 34.57900 45.35700 -9.44000 1.000 63.63683 195 PRO B N 1
ATOM 4494 C CA . PRO B 1 197 ? 34.85100 46.23500 -10.57200 1.000 61.11117 195 PRO B CA 1
ATOM 4495 C C . PRO B 1 197 ? 33.80300 47.32900 -10.76400 1.000 53.93109 195 PRO B C 1
ATOM 4496 O O . PRO B 1 197 ? 32.61500 47.09800 -10.54200 1.000 50.57377 195 PRO B O 1
ATOM 4500 N N . GLU B 1 198 ? 34.26700 48.52300 -11.14900 1.000 51.90537 196 GLU B N 1
ATOM 4501 C CA . GLU B 1 198 ? 33.38700 49.61700 -11.53000 1.000 55.08144 196 GLU B CA 1
ATOM 4502 C C . GLU B 1 198 ? 33.25200 49.63000 -13.05000 1.000 48.86440 196 GLU B C 1
ATOM 4503 O O . GLU B 1 198 ? 34.13100 50.12000 -13.75600 1.000 47.67915 196 GLU B O 1
ATOM 4509 N N . VAL B 1 199 ? 32.13600 49.08900 -13.55100 1.000 46.45533 197 VAL B N 1
ATOM 4510 C CA . VAL B 1 199 ? 31.92200 48.94500 -14.98100 1.000 45.90422 197 VAL B CA 1
ATOM 4511 C C . VAL B 1 199 ? 31.64100 50.31100 -15.59800 1.000 44.64510 197 VAL B C 1
ATOM 4512 O O . VAL B 1 199 ? 30.67300 50.97100 -15.22400 1.000 48.34753 197 VAL B O 1
ATOM 4516 N N . LEU B 1 200 ? 32.49700 50.72100 -16.54300 1.000 40.90266 198 LEU B N 1
ATOM 4517 C CA . LEU B 1 200 ? 32.36000 52.00100 -17.22000 1.000 41.75278 198 LEU B CA 1
ATOM 4518 C C . LEU B 1 200 ? 31.55400 51.84600 -18.51000 1.000 43.40283 198 LEU B C 1
ATOM 4519 O O . LEU B 1 200 ? 31.61600 50.80000 -19.15400 1.000 41.91784 198 LEU B O 1
ATOM 4524 N N . PRO B 1 201 ? 30.75900 52.86200 -18.92200 1.000 39.92544 199 PRO B N 1
ATOM 4525 C CA . PRO B 1 201 ? 30.02800 52.79400 -20.18400 1.000 40.15006 199 PRO B CA 1
ATOM 4526 C C . PRO B 1 201 ? 30.92800 52.61100 -21.40400 1.000 37.70373 199 PRO B C 1
ATOM 4527 O O . PRO B 1 201 ? 32.07400 53.04700 -21.40600 1.000 40.60855 199 PRO B O 1
ATOM 4531 N N . ALA B 1 202 ? 30.38000 51.97600 -22.44300 1.000 39.20446 200 ALA B N 1
ATOM 4532 C CA . ALA B 1 202 ? 31.13300 51.64100 -23.64000 1.000 39.90526 200 ALA B CA 1
ATOM 4533 C C . ALA B 1 202 ? 31.32800 52.83900 -24.56600 1.000 42.91352 200 ALA B C 1
ATOM 4534 O O . ALA B 1 202 ? 30.46200 53.70000 -24.67600 1.000 40.74029 200 ALA B O 1
ATOM 4536 N N . THR B 1 203 ? 32.48500 52.86600 -25.23300 1.000 40.94829 201 THR B N 1
ATOM 4537 C CA . THR B 1 203 ? 32.71300 53.68400 -26.41300 1.000 39.86024 201 THR B CA 1
ATOM 4538 C C . THR B 1 203 ? 32.17300 52.85300 -27.57500 1.000 44.44545 201 THR B C 1
ATOM 4539 O O . THR B 1 203 ? 31.40600 51.91500 -27.36200 1.000 47.62725 201 THR B O 1
ATOM 4543 N N . ASP B 1 204 ? 32.56000 53.19900 -28.80700 1.000 42.84823 202 ASP B N 1
ATOM 4544 C CA . ASP B 1 204 ? 32.30000 52.35200 -29.96100 1.000 44.00087 202 ASP B CA 1
ATOM 4545 C C . ASP B 1 204 ? 33.51800 51.51700 -30.36400 1.000 46.45070 202 ASP B C 1
ATOM 4546 O O . ASP B 1 204 ? 33.45400 50.74900 -31.32200 1.000 44.54949 202 ASP B O 1
ATOM 4551 N N . LEU B 1 205 ? 34.61800 51.65600 -29.61000 1.000 40.11782 203 LEU B N 1
ATOM 4552 C CA . LEU B 1 205 ? 35.88400 51.02900 -29.94900 1.000 39.12729 203 LEU B CA 1
ATOM 4553 C C . LEU B 1 205 ? 35.88000 49.53700 -29.63000 1.000 40.06719 203 LEU B C 1
ATOM 4554 O O . LEU B 1 205 ? 35.50300 49.13300 -28.53100 1.000 41.59062 203 LEU B O 1
ATOM 4559 N N . ILE B 1 206 ? 36.32500 48.73600 -30.60600 1.000 41.30670 204 ILE B N 1
ATOM 4560 C CA . ILE B 1 206 ? 36.47000 47.30000 -30.43700 1.000 36.76612 204 ILE B CA 1
ATOM 4561 C C . ILE B 1 206 ? 37.94300 46.92700 -30.58300 1.000 37.29974 204 ILE B C 1
ATOM 4562 O O . ILE B 1 206 ? 38.61800 47.41700 -31.48300 1.000 41.64967 204 ILE B O 1
ATOM 4567 N N . ILE B 1 207 ? 38.41800 46.04900 -29.69000 1.000 40.16524 205 ILE B N 1
ATOM 4568 C CA . ILE B 1 207 ? 39.83500 45.74500 -29.55600 1.000 39.46610 205 ILE B CA 1
ATOM 4569 C C . ILE B 1 207 ? 40.13900 44.26900 -29.80300 1.000 38.15632 205 ILE B C 1
ATOM 4570 O O . ILE B 1 207 ? 39.41900 43.39400 -29.33000 1.000 40.74035 205 ILE B O 1
ATOM 4575 N N . SER B 1 208 ? 41.22600 44.01100 -30.54000 1.000 36.74793 206 SER B N 1
ATOM 4576 C CA . SER B 1 208 ? 41.83200 42.69200 -30.61000 1.000 31.78097 206 SER B CA 1
ATOM 4577 C C . SER B 1 208 ? 43.17700 42.71500 -29.88900 1.000 36.72238 206 SER B C 1
ATOM 4578 O O . SER B 1 208 ? 44.08900 43.42300 -30.30600 1.000 39.45216 206 SER B O 1
ATOM 4581 N N . ALA B 1 209 ? 43.27400 41.94700 -28.79600 1.000 37.62283 207 ALA B N 1
ATOM 4582 C CA . ALA B 1 209 ? 44.51700 41.78600 -28.05900 1.000 36.73170 207 ALA B CA 1
ATOM 4583 C C . ALA B 1 209 ? 45.02300 40.35700 -28.24400 1.000 36.42785 207 ALA B C 1
ATOM 4584 O O . ALA B 1 209 ? 44.96600 39.54700 -27.32100 1.000 34.84179 207 ALA B O 1
ATOM 4586 N N . GLN B 1 210 ? 45.51100 40.07000 -29.45700 1.000 35.91271 208 GLN B N 1
ATOM 4587 C CA . GLN B 1 210 ? 45.91200 38.72800 -29.84700 1.000 34.14722 208 GLN B CA 1
ATOM 4588 C C . GLN B 1 210 ? 47.23700 38.73900 -30.60400 1.000 32.76665 208 GLN B C 1
ATOM 4589 O O . GLN B 1 210 ? 47.49900 39.65000 -31.38700 1.000 32.95282 208 GLN B O 1
ATOM 4595 N N . ARG B 1 211 ? 48.05600 37.70500 -30.37000 1.000 30.77195 209 ARG B N 1
ATOM 4596 C CA . ARG B 1 211 ? 49.20600 37.42200 -31.21200 1.000 33.26138 209 ARG B CA 1
ATOM 4597 C C . ARG B 1 211 ? 48.73400 37.25900 -32.65300 1.000 34.10193 209 ARG B C 1
ATOM 4598 O O . ARG B 1 211 ? 47.65300 36.72600 -32.88600 1.000 34.71500 209 ARG B O 1
ATOM 4606 N N . TYR B 1 212 ? 49.54700 37.70900 -33.61600 1.000 38.72565 210 TYR B N 1
ATOM 4607 C CA . TYR B 1 212 ? 49.27400 37.39600 -35.00900 1.000 39.47052 210 TYR B CA 1
ATOM 4608 C C . TYR B 1 212 ? 49.69500 35.95100 -35.25900 1.000 38.59206 210 TYR B C 1
ATOM 4609 O O . TYR B 1 212 ? 50.88600 35.64600 -35.32300 1.000 39.84219 210 TYR B O 1
ATOM 4618 N N . ASP B 1 213 ? 48.69100 35.07700 -35.38700 1.000 37.99554 211 ASP B N 1
ATOM 4619 C CA . ASP B 1 213 ? 48.90000 33.65000 -35.55000 1.000 42.42696 211 ASP B CA 1
ATOM 4620 C C . ASP B 1 213 ? 47.67100 33.08800 -36.25900 1.000 42.02559 211 ASP B C 1
ATOM 4621 O O . ASP B 1 213 ? 46.67000 32.78100 -35.61600 1.000 40.12076 211 ASP B O 1
ATOM 4626 N N . THR B 1 214 ? 47.76000 32.98000 -37.59000 1.000 40.88217 212 THR B N 1
ATOM 4627 C CA . THR B 1 214 ? 46.61800 32.62300 -38.41600 1.000 40.08315 212 THR B CA 1
ATOM 4628 C C . THR B 1 214 ? 46.13600 31.19300 -38.17200 1.000 41.03084 212 THR B C 1
ATOM 4629 O O . THR B 1 214 ? 44.93600 30.93200 -38.21100 1.000 40.90426 212 THR B O 1
ATOM 4633 N N . LYS B 1 215 ? 47.07800 30.27600 -37.92100 1.000 40.26121 213 LYS B N 1
ATOM 4634 C CA . LYS B 1 215 ? 46.74700 28.88000 -37.68600 1.000 39.80975 213 LYS B CA 1
ATOM 4635 C C . LYS B 1 215 ? 45.98500 28.69100 -36.37500 1.000 43.88260 213 LYS B C 1
ATOM 4636 O O . LYS B 1 215 ? 44.91500 28.08400 -36.36700 1.000 44.08990 213 LYS B O 1
ATOM 4642 N N . MET B 1 216 ? 46.53600 29.23000 -35.28100 1.000 38.35221 214 MET B N 1
ATOM 4643 C CA . MET B 1 216 ? 45.98100 29.01900 -33.95300 1.000 38.51471 214 MET B CA 1
ATOM 4644 C C . MET B 1 216 ? 44.84200 29.98400 -33.62800 1.000 42.63381 214 MET B C 1
ATOM 4645 O O . MET B 1 216 ? 43.77400 29.55500 -33.19400 1.000 47.55280 214 MET B O 1
ATOM 4650 N N . ARG B 1 217 ? 45.09000 31.28800 -33.81700 1.000 35.04751 215 ARG B N 1
ATOM 4651 C CA . ARG B 1 217 ? 44.15800 32.32100 -33.39200 1.000 38.49066 215 ARG B CA 1
ATOM 4652 C C . ARG B 1 217 ? 43.43800 33.03900 -34.53300 1.000 38.57731 215 ARG B C 1
ATOM 4653 O O . ARG B 1 217 ? 42.62400 33.92100 -34.27600 1.000 32.51806 215 ARG B O 1
ATOM 4661 N N . ARG B 1 218 ? 43.74000 32.66700 -35.78300 1.000 40.55655 216 ARG B N 1
ATOM 4662 C CA . ARG B 1 218 ? 43.11700 33.27700 -36.94900 1.000 37.19881 216 ARG B CA 1
ATOM 4663 C C . ARG B 1 218 ? 43.04100 34.79500 -36.80200 1.000 39.33018 216 ARG B C 1
ATOM 4664 O O . ARG B 1 218 ? 41.97300 35.38900 -36.93900 1.000 42.60601 216 ARG B O 1
ATOM 4672 N N . THR B 1 219 ? 44.19700 35.40800 -36.52700 1.000 38.90866 217 THR B N 1
ATOM 4673 C CA . THR B 1 219 ? 44.27400 36.83400 -36.25600 1.000 34.75772 217 THR B CA 1
ATOM 4674 C C . THR B 1 219 ? 44.04500 37.65700 -37.52200 1.000 39.23536 217 THR B C 1
ATOM 4675 O O . THR B 1 219 ? 43.66600 38.82300 -37.44300 1.000 34.20352 217 THR B O 1
ATOM 4679 N N . ASP B 1 220 ? 44.28200 37.04400 -38.68800 1.000 38.86060 218 ASP B N 1
ATOM 4680 C CA . ASP B 1 220 ? 43.96700 37.67900 -39.95700 1.000 34.25771 218 ASP B CA 1
ATOM 4681 C C . ASP B 1 220 ? 42.47900 38.00800 -40.04300 1.000 39.76681 218 ASP B C 1
ATOM 4682 O O . ASP B 1 220 ? 42.11700 39.09800 -40.47500 1.000 40.25496 218 ASP B O 1
ATOM 4687 N N . VAL B 1 221 ? 41.63100 37.07100 -39.60000 1.000 39.23864 219 VAL B N 1
ATOM 4688 C CA . VAL B 1 221 ? 40.19300 37.29100 -39.54800 1.000 40.15400 219 VAL B CA 1
ATOM 4689 C C . VAL B 1 221 ? 39.87000 38.46400 -38.62400 1.000 40.38813 219 VAL B C 1
ATOM 4690 O O . VAL B 1 221 ? 39.02800 39.30100 -38.94800 1.000 38.46485 219 VAL B O 1
ATOM 4694 N N . ALA B 1 222 ? 40.54900 38.50700 -37.47100 1.000 39.35110 220 ALA B N 1
ATOM 4695 C CA . ALA B 1 222 ? 40.34900 39.56300 -36.49200 1.000 40.11923 220 ALA B CA 1
ATOM 4696 C C . ALA B 1 222 ? 40.69200 40.93400 -37.07000 1.000 36.95163 220 ALA B C 1
ATOM 4697 O O . ALA B 1 222 ? 39.88800 41.85900 -36.98800 1.000 36.33039 220 ALA B O 1
ATOM 4699 N N . LEU B 1 223 ? 41.88300 41.04400 -37.66900 1.000 35.58487 221 LEU B N 1
ATOM 4700 C CA . LEU B 1 223 ? 42.37600 42.30900 -38.18900 1.000 37.54407 221 LEU B CA 1
ATOM 4701 C C . LEU B 1 223 ? 41.67500 42.74400 -39.47600 1.000 46.20581 221 LEU B C 1
ATOM 4702 O O . LEU B 1 223 ? 41.74900 43.91200 -39.85000 1.000 50.21307 221 LEU B O 1
ATOM 4707 N N . GLU B 1 224 ? 40.99900 41.80400 -40.14700 1.000 42.84153 222 GLU B N 1
ATOM 4708 C CA . GLU B 1 224 ? 40.10900 42.13000 -41.25100 1.000 43.55325 222 GLU B CA 1
ATOM 4709 C C . GLU B 1 224 ? 38.84200 42.81600 -40.74700 1.000 43.80660 222 GLU B C 1
ATOM 4710 O O . GLU B 1 224 ? 38.29800 43.68900 -41.41800 1.000 43.42929 222 GLU B O 1
ATOM 4716 N N . ALA B 1 225 ? 38.36600 42.39900 -39.56800 1.000 43.97273 223 ALA B N 1
ATOM 4717 C CA . ALA B 1 225 ? 37.23800 43.05200 -38.92400 1.000 40.04056 223 ALA B CA 1
ATOM 4718 C C . ALA B 1 225 ? 37.64500 44.43100 -38.40800 1.000 39.93211 223 ALA B C 1
ATOM 4719 O O . ALA B 1 225 ? 36.86900 45.37900 -38.49600 1.000 45.31015 223 ALA B O 1
ATOM 4721 N N . ILE B 1 226 ? 38.87200 44.52900 -37.87800 1.000 44.20958 224 ILE B N 1
ATOM 4722 C CA . ILE B 1 226 ? 39.43000 45.79200 -37.41800 1.000 43.47860 224 ILE B CA 1
ATOM 4723 C C . ILE B 1 226 ? 39.47900 46.82800 -38.54000 1.000 40.94384 224 ILE B C 1
ATOM 4724 O O . ILE B 1 226 ? 39.10800 47.97800 -38.32500 1.000 45.92272 224 ILE B O 1
ATOM 4729 N N . LYS B 1 227 ? 39.95000 46.41700 -39.72600 1.000 40.11721 225 LYS B N 1
ATOM 4730 C CA . LYS B 1 227 ? 40.00600 47.30000 -40.88300 1.000 45.25110 225 LYS B CA 1
ATOM 4731 C C . LYS B 1 227 ? 38.61100 47.80700 -41.25000 1.000 47.64759 225 LYS B C 1
ATOM 4732 O O . LYS B 1 227 ? 38.45400 48.97300 -41.60300 1.000 46.99823 225 LYS B O 1
ATOM 4738 N N . ALA B 1 228 ? 37.60900 46.92100 -41.15800 1.000 42.87373 226 ALA B N 1
ATOM 4739 C CA . ALA B 1 228 ? 36.23600 47.25800 -41.50100 1.000 36.54477 226 ALA B CA 1
ATOM 4740 C C . ALA B 1 228 ? 35.60700 48.22000 -40.49500 1.000 40.25153 226 ALA B C 1
ATOM 4741 O O . ALA B 1 228 ? 34.68600 48.95800 -40.84200 1.000 49.09595 226 ALA B O 1
ATOM 4743 N N . LEU B 1 229 ? 36.10100 48.19300 -39.25000 1.000 39.60250 227 LEU B N 1
ATOM 4744 C CA . LEU B 1 229 ? 35.66000 49.11100 -38.21000 1.000 44.95099 227 LEU B CA 1
ATOM 4745 C C . LEU B 1 229 ? 36.19700 50.52900 -38.39400 1.000 47.80916 227 LEU B C 1
ATOM 4746 O O . LEU B 1 229 ? 35.59800 51.48200 -37.89800 1.000 45.71640 227 LEU B O 1
ATOM 4751 N N . GLY B 1 230 ? 37.33500 50.65400 -39.08800 1.000 44.82444 228 GLY B N 1
ATOM 4752 C CA . GLY B 1 230 ? 37.96400 51.94300 -39.31300 1.000 41.66543 228 GLY B CA 1
ATOM 4753 C C . GLY B 1 230 ? 38.46800 52.56400 -38.01300 1.000 51.33247 228 GLY B C 1
ATOM 4754 O O . GLY B 1 230 ? 39.28900 51.96600 -37.32100 1.000 47.67993 228 GLY B O 1
ATOM 4755 N N . GLU B 1 231 ? 37.94900 53.75600 -37.68700 1.000 55.39968 229 GLU B N 1
ATOM 4756 C CA . GLU B 1 231 ? 38.32000 54.46800 -36.47400 1.000 56.53461 229 GLU B CA 1
ATOM 4757 C C . GLU B 1 231 ? 37.89000 53.75200 -35.19400 1.000 50.27064 229 GLU B C 1
ATOM 4758 O O . GLU B 1 231 ? 38.50200 53.94800 -34.14600 1.000 48.13115 229 GLU B O 1
ATOM 4764 N N . ASN B 1 232 ? 36.83700 52.92700 -35.28800 1.000 49.20294 230 ASN B N 1
ATOM 4765 C CA . ASN B 1 232 ? 36.30800 52.20700 -34.14000 1.000 50.11654 230 ASN B CA 1
ATOM 4766 C C . ASN B 1 232 ? 36.92400 50.82100 -33.94500 1.000 49.81689 230 ASN B C 1
ATOM 4767 O O . ASN B 1 232 ? 36.35800 49.98100 -33.24500 1.000 44.27972 230 ASN B O 1
ATOM 4772 N N . GLY B 1 233 ? 38.09600 50.59500 -34.55100 1.000 47.94492 231 GLY B N 1
ATOM 4773 C CA . GLY B 1 233 ? 38.80100 49.33100 -34.42600 1.000 40.69054 231 GLY B CA 1
ATOM 4774 C C . GLY B 1 233 ? 40.29700 49.53700 -34.21100 1.000 46.20016 231 GLY B C 1
ATOM 4775 O O . GLY B 1 233 ? 40.91600 50.34800 -34.89800 1.000 47.19224 231 GLY B O 1
ATOM 4776 N N . VAL B 1 234 ? 40.85800 48.79900 -33.24700 1.000 40.87913 232 VAL B N 1
ATOM 4777 C CA . VAL B 1 234 ? 42.28800 48.81900 -32.99000 1.000 40.03552 232 VAL B CA 1
ATOM 4778 C C . VAL B 1 234 ? 42.76400 47.41100 -32.64600 1.000 39.78306 232 VAL B C 1
ATOM 4779 O O . VAL B 1 234 ? 42.05200 46.65300 -31.99200 1.000 40.07765 232 VAL B O 1
ATOM 4783 N N . GLY B 1 235 ? 43.97500 47.07900 -33.10600 1.000 40.47133 233 GLY B N 1
ATOM 4784 C CA . GLY B 1 235 ? 44.60900 45.80900 -32.79500 1.000 33.13034 233 GLY B CA 1
ATOM 4785 C C . GLY B 1 235 ? 45.90100 46.00200 -32.00500 1.000 38.17904 233 GLY B C 1
ATOM 4786 O O . GLY B 1 235 ? 46.67600 46.91000 -32.29400 1.000 36.70858 233 GLY B O 1
ATOM 4787 N N . TYR B 1 236 ? 46.10000 45.15100 -30.99200 1.000 34.11872 234 TYR B N 1
ATOM 4788 C CA . TYR B 1 236 ? 47.36000 45.07600 -30.27400 1.000 35.24614 234 TYR B CA 1
ATOM 4789 C C . TYR B 1 236 ? 48.02900 43.73500 -30.56900 1.000 35.17660 234 TYR B C 1
ATOM 4790 O O . TYR B 1 236 ? 47.38800 42.68900 -30.48400 1.000 36.96563 234 TYR B O 1
ATOM 4799 N N . CYS B 1 237 ? 49.31700 43.79400 -30.93000 1.000 33.05029 235 CYS B N 1
ATOM 4800 C CA . CYS B 1 237 ? 50.12600 42.61100 -31.17800 1.000 37.48650 235 CYS B CA 1
ATOM 4801 C C . CYS B 1 237 ? 51.49300 42.77400 -30.52000 1.000 37.19647 235 CYS B C 1
ATOM 4802 O O . CYS B 1 237 ? 52.04700 43.87100 -30.50700 1.000 40.83002 235 CYS B O 1
ATOM 4805 N N . PRO B 1 238 ? 52.08100 41.69500 -29.95600 1.000 42.31400 236 PRO B N 1
ATOM 4806 C CA . PRO B 1 238 ? 53.48900 41.72200 -29.58400 1.000 39.55221 236 PRO B CA 1
ATOM 4807 C C . PRO B 1 238 ? 54.39700 41.65600 -30.80800 1.000 41.19008 236 PRO B C 1
ATOM 4808 O O . PRO B 1 238 ? 53.99400 41.13300 -31.84700 1.000 46.52716 236 PRO B O 1
ATOM 4812 N N . SER B 1 239 ? 55.61300 42.19900 -30.68400 1.000 45.45181 237 SER B N 1
ATOM 4813 C CA . SER B 1 239 ? 56.55200 42.22900 -31.79500 1.000 44.39603 237 SER B CA 1
ATOM 4814 C C . SER B 1 239 ? 56.99000 40.81700 -32.17900 1.000 38.12408 237 SER B C 1
ATOM 4815 O O . SER B 1 239 ? 57.30400 40.55900 -33.33700 1.000 40.70399 237 SER B O 1
ATOM 4818 N N . LYS B 1 240 ? 56.99100 39.91200 -31.19300 1.000 43.37407 238 LYS B N 1
ATOM 4819 C CA . LYS B 1 240 ? 57.32700 38.51300 -31.40300 1.000 45.99009 238 LYS B CA 1
ATOM 4820 C C . LYS B 1 240 ? 56.29100 37.78700 -32.26700 1.000 39.34919 238 LYS B C 1
ATOM 4821 O O . LYS B 1 240 ? 56.61700 36.79500 -32.92100 1.000 44.00499 238 LYS B O 1
ATOM 4827 N N . TRP B 1 241 ? 55.04900 38.29100 -32.27500 1.000 40.50518 239 TRP B N 1
ATOM 4828 C CA . TRP B 1 241 ? 54.00900 37.79200 -33.16400 1.000 38.71699 239 TRP B CA 1
ATOM 4829 C C . TRP B 1 241 ? 53.31800 38.93400 -33.90400 1.000 35.69462 239 TRP B C 1
ATOM 4830 O O . TRP B 1 241 ? 52.10900 39.12500 -33.78200 1.000 37.12828 239 TRP B O 1
ATOM 4841 N N . ALA B 1 242 ? 54.10900 39.68500 -34.67700 1.000 42.73312 240 ALA B N 1
ATOM 4842 C CA . ALA B 1 242 ? 53.61200 40.84400 -35.39900 1.000 40.36826 240 ALA B CA 1
ATOM 4843 C C . ALA B 1 242 ? 52.87400 40.43000 -36.67100 1.000 39.94441 240 ALA B C 1
ATOM 4844 O O . ALA B 1 242 ? 53.16500 39.38600 -37.25200 1.000 37.20288 240 ALA B O 1
ATOM 4846 N N . PRO B 1 243 ? 51.88600 41.23200 -37.13300 1.000 36.31293 241 PRO B N 1
ATOM 4847 C CA . PRO B 1 243 ? 51.21300 40.98200 -38.40100 1.000 36.19463 241 PRO B CA 1
ATOM 4848 C C . PRO B 1 243 ? 51.94200 41.56500 -39.60600 1.000 38.33946 241 PRO B C 1
ATOM 4849 O O . PRO B 1 243 ? 52.88800 42.33400 -39.44800 1.000 45.95000 241 PRO B O 1
ATOM 4853 N N . PRO B 1 244 ? 51.52200 41.22500 -40.84600 1.000 42.38103 242 PRO B N 1
ATOM 4854 C CA . PRO B 1 244 ? 52.03100 41.90200 -42.03400 1.000 43.87977 242 PRO B CA 1
ATOM 4855 C C . PRO B 1 244 ? 51.60500 43.36600 -42.11300 1.000 40.71525 242 PRO B C 1
ATOM 4856 O O . PRO B 1 244 ? 50.69400 43.79100 -41.40500 1.000 41.19856 242 PRO B O 1
ATOM 4860 N N . ALA B 1 245 ? 52.27100 44.12100 -42.99400 1.000 42.34698 243 ALA B N 1
ATOM 4861 C CA . ALA B 1 245 ? 52.07700 45.55900 -43.09400 1.000 38.87923 243 ALA B CA 1
ATOM 4862 C C . ALA B 1 245 ? 50.63500 45.95800 -43.41000 1.000 38.66107 243 ALA B C 1
ATOM 4863 O O . ALA B 1 245 ? 50.18600 47.02400 -42.99400 1.000 39.46308 243 ALA B O 1
ATOM 4865 N N . LYS B 1 246 ? 49.91300 45.09300 -44.13400 1.000 38.81328 244 LYS B N 1
ATOM 4866 C CA . LYS B 1 246 ? 48.54500 45.38800 -44.53200 1.000 34.48541 244 LYS B CA 1
ATOM 4867 C C . LYS B 1 246 ? 47.57700 45.55300 -43.35900 1.000 36.26416 244 LYS B C 1
ATOM 4868 O O . LYS B 1 246 ? 46.52800 46.17100 -43.52400 1.000 38.01716 244 LYS B O 1
ATOM 4874 N N . TYR B 1 247 ? 47.93200 45.01900 -42.18100 1.000 39.35829 245 TYR B N 1
ATOM 4875 C CA . TYR B 1 247 ? 47.17000 45.23800 -40.96000 1.000 37.74279 245 TYR B CA 1
ATOM 4876 C C . TYR B 1 247 ? 47.94300 46.10900 -39.97000 1.000 42.36628 245 TYR B C 1
ATOM 4877 O O . TYR B 1 247 ? 48.76400 45.59600 -39.21100 1.000 43.41675 245 TYR B O 1
ATOM 4886 N N . PRO B 1 248 ? 47.72800 47.44700 -39.94700 1.000 42.46177 246 PRO B N 1
ATOM 4887 C CA . PRO B 1 248 ? 48.32100 48.29100 -38.91400 1.000 44.43633 246 PRO B CA 1
ATOM 4888 C C . PRO B 1 248 ? 47.81200 47.96000 -37.51400 1.000 38.74331 246 PRO B C 1
ATOM 4889 O O . PRO B 1 248 ? 46.60400 47.86700 -37.29900 1.000 39.44335 246 PRO B O 1
ATOM 4893 N N . VAL B 1 249 ? 48.75100 47.76800 -36.57900 1.000 37.52553 247 VAL B N 1
ATOM 4894 C CA . VAL B 1 249 ? 48.43600 47.49700 -35.18500 1.000 41.41613 247 VAL B CA 1
ATOM 4895 C C . VAL B 1 249 ? 49.40900 48.26400 -34.29300 1.000 37.54774 247 VAL B C 1
ATOM 4896 O O . VAL B 1 249 ? 50.36400 48.85500 -34.78600 1.000 41.90126 247 VAL B O 1
ATOM 4900 N N . ILE B 1 250 ? 49.15800 48.23900 -32.98000 1.000 40.00546 248 ILE B N 1
ATOM 4901 C CA . ILE B 1 250 ? 50.07100 48.81700 -32.00700 1.000 39.77612 248 ILE B CA 1
ATOM 4902 C C . ILE B 1 250 ? 50.96700 47.70200 -31.47100 1.000 41.08122 248 ILE B C 1
ATOM 4903 O O . ILE B 1 250 ? 50.47600 46.72800 -30.90200 1.000 42.59623 248 ILE B O 1
ATOM 4908 N N . ILE B 1 251 ? 52.28400 47.86000 -31.66200 1.000 40.17270 249 ILE B N 1
ATOM 4909 C CA . ILE B 1 251 ? 53.25400 46.83800 -31.30800 1.000 39.23921 249 ILE B CA 1
ATOM 4910 C C . ILE B 1 251 ? 53.77400 47.03400 -29.88700 1.000 40.84461 249 ILE B C 1
ATOM 4911 O O . ILE B 1 251 ? 54.14700 48.14100 -29.50800 1.000 46.11919 249 ILE B O 1
ATOM 4916 N N . ASP B 1 252 ? 53.80200 45.93900 -29.11500 1.000 38.20581 250 ASP B N 1
ATOM 4917 C CA . ASP B 1 252 ? 54.38100 45.92800 -27.77900 1.000 44.04949 250 ASP B CA 1
ATOM 4918 C C . ASP B 1 252 ? 53.94100 47.12400 -26.93500 1.000 44.89351 250 ASP B C 1
ATOM 4919 O O . ASP B 1 252 ? 54.77300 47.83700 -26.37600 1.000 46.84169 250 ASP B O 1
ATOM 4924 N N . ALA B 1 253 ? 52.62500 47.34300 -26.85700 1.000 37.80385 251 ALA B N 1
ATOM 4925 C CA . ALA B 1 253 ? 52.07100 48.35400 -25.97400 1.000 38.45437 251 ALA B CA 1
ATOM 4926 C C . ALA B 1 253 ? 52.18200 47.86100 -24.53500 1.000 35.13136 251 ALA B C 1
ATOM 4927 O O . ALA B 1 253 ? 51.97900 46.67600 -24.28300 1.000 39.33940 251 ALA B O 1
ATOM 4929 N N . PRO B 1 254 ? 52.52500 48.73100 -23.55500 1.000 37.07987 252 PRO B N 1
ATOM 4930 C CA . PRO B 1 254 ? 52.48300 48.32900 -22.15300 1.000 38.03178 252 PRO B CA 1
ATOM 4931 C C . PRO B 1 254 ? 51.13600 47.72300 -21.77400 1.000 33.68736 252 PRO B C 1
ATOM 4932 O O . PRO B 1 254 ? 50.09800 48.31600 -22.05700 1.000 34.20741 252 PRO B O 1
ATOM 4936 N N . HIS B 1 255 ? 51.15900 46.53500 -21.16200 1.000 34.36042 253 HIS B N 1
ATOM 4937 C CA . HIS B 1 255 ? 49.93200 45.80200 -20.89000 1.000 36.39299 253 HIS B CA 1
ATOM 4938 C C . HIS B 1 255 ? 48.92700 46.66300 -20.12700 1.000 36.20271 253 HIS B C 1
ATOM 4939 O O . HIS B 1 255 ? 47.73500 46.63000 -20.42100 1.000 35.43428 253 HIS B O 1
ATOM 4946 N N . SER B 1 256 ? 49.42800 47.43700 -19.15500 1.000 33.06206 254 SER B N 1
ATOM 4947 C CA . SER B 1 256 ? 48.59800 48.32900 -18.35800 1.000 36.14786 254 SER B CA 1
ATOM 4948 C C . SER B 1 256 ? 47.77300 49.30100 -19.20200 1.000 37.29806 254 SER B C 1
ATOM 4949 O O . SER B 1 256 ? 46.62200 49.58000 -18.87200 1.000 40.27376 254 SER B O 1
ATOM 4952 N N . GLU B 1 257 ? 48.37000 49.80400 -20.29200 1.000 37.79294 255 GLU B N 1
ATOM 4953 C CA . GLU B 1 257 ? 47.69400 50.73300 -21.18500 1.000 33.62626 255 GLU B CA 1
ATOM 4954 C C . GLU B 1 257 ? 46.59400 50.05200 -21.99600 1.000 37.23899 255 GLU B C 1
ATOM 4955 O O . GLU B 1 257 ? 45.55600 50.65900 -22.25500 1.000 40.29233 255 GLU B O 1
ATOM 4961 N N . ILE B 1 258 ? 46.82800 48.79300 -22.39100 1.000 38.47351 256 ILE B N 1
ATOM 4962 C CA . ILE B 1 258 ? 45.83100 48.00900 -23.10400 1.000 32.74743 256 ILE B CA 1
ATOM 4963 C C . ILE B 1 258 ? 44.62300 47.80400 -22.19400 1.000 36.34419 256 ILE B C 1
ATOM 4964 O O . ILE B 1 258 ? 43.49200 48.02100 -22.61500 1.000 37.45208 256 ILE B O 1
ATOM 4969 N N . MET B 1 259 ? 44.88500 47.38700 -20.95000 1.000 36.42347 257 MET B N 1
ATOM 4970 C CA . MET B 1 259 ? 43.84200 47.11800 -19.97600 1.000 35.75875 257 MET B CA 1
ATOM 4971 C C . MET B 1 259 ? 43.04000 48.37800 -19.66400 1.000 38.00341 257 MET B C 1
ATOM 4972 O O . MET B 1 259 ? 41.81800 48.32200 -19.55400 1.000 39.11378 257 MET B O 1
ATOM 4977 N N . GLU B 1 260 ? 43.74200 49.50900 -19.53000 1.000 37.15241 258 GLU B N 1
ATOM 4978 C CA . GLU B 1 260 ? 43.09900 50.78400 -19.26000 1.000 40.71955 258 GLU B CA 1
ATOM 4979 C C . GLU B 1 260 ? 42.16400 51.15300 -20.41000 1.000 41.43877 258 GLU B C 1
ATOM 4980 O O . GLU B 1 260 ? 41.04300 51.59900 -20.18400 1.000 43.68980 258 GLU B O 1
ATOM 4986 N N . ARG B 1 261 ? 42.63400 50.94800 -21.64500 1.000 34.47075 259 ARG B N 1
ATOM 4987 C CA . ARG B 1 261 ? 41.84300 51.26300 -22.82200 1.000 38.27673 259 ARG B CA 1
ATOM 4988 C C . ARG B 1 261 ? 40.64600 50.32200 -22.93500 1.000 39.18945 259 ARG B C 1
ATOM 4989 O O . ARG B 1 261 ? 39.57400 50.73100 -23.36400 1.000 41.45891 259 ARG B O 1
ATOM 4997 N N . LEU B 1 262 ? 40.84800 49.06100 -22.53200 1.000 37.87459 260 LEU B N 1
ATOM 4998 C CA . LEU B 1 262 ? 39.83000 48.02900 -22.62600 1.000 33.78278 260 LEU B CA 1
ATOM 4999 C C . LEU B 1 262 ? 38.60700 48.32800 -21.76200 1.000 34.34862 260 LEU B C 1
ATOM 5000 O O . LEU B 1 262 ? 37.50700 47.89800 -22.09100 1.000 31.92486 260 LEU B O 1
ATOM 5005 N N . LYS B 1 263 ? 38.79700 49.09000 -20.67600 1.000 36.78145 261 LYS B N 1
ATOM 5006 C CA . LYS B 1 263 ? 37.71700 49.40900 -19.75300 1.000 38.91929 261 LYS B CA 1
ATOM 5007 C C . LYS B 1 263 ? 36.51500 50.07600 -20.42000 1.000 35.29074 261 LYS B C 1
ATOM 5008 O O . LYS B 1 263 ? 35.38400 49.85500 -19.99900 1.000 41.97015 261 LYS B O 1
ATOM 5014 N N . THR B 1 264 ? 36.77000 50.89700 -21.44700 1.000 36.29553 262 THR B N 1
ATOM 5015 C CA . THR B 1 264 ? 35.72100 51.62800 -22.14000 1.000 37.06569 262 THR B CA 1
ATOM 5016 C C . THR B 1 264 ? 35.44400 51.11200 -23.55100 1.000 38.85536 262 THR B C 1
ATOM 5017 O O . THR B 1 264 ? 34.78000 51.78700 -24.33000 1.000 37.82929 262 THR B O 1
ATOM 5021 N N . ALA B 1 265 ? 35.93400 49.90800 -23.87000 1.000 34.62608 263 ALA B N 1
ATOM 5022 C CA . ALA B 1 265 ? 35.71500 49.30800 -25.17800 1.000 31.39882 263 ALA B CA 1
ATOM 5023 C C . ALA B 1 265 ? 34.31000 48.71700 -25.26900 1.000 35.54629 263 ALA B C 1
ATOM 5024 O O . ALA B 1 265 ? 33.77800 48.22800 -24.27300 1.000 36.50855 263 ALA B O 1
ATOM 5026 N N . LYS B 1 266 ? 33.72800 48.76100 -26.47400 1.000 35.51361 264 LYS B N 1
ATOM 5027 C CA . LYS B 1 266 ? 32.41700 48.18200 -26.72400 1.000 39.46938 264 LYS B CA 1
ATOM 5028 C C . LYS B 1 266 ? 32.46600 46.65600 -26.71400 1.000 34.58870 264 LYS B C 1
ATOM 5029 O O . LYS B 1 266 ? 31.52500 46.00900 -26.26000 1.000 35.90491 264 LYS B O 1
ATOM 5035 N N . ALA B 1 267 ? 33.55700 46.09400 -27.24300 1.000 34.60184 265 ALA B N 1
ATOM 5036 C CA . ALA B 1 267 ? 33.72000 44.65100 -27.31700 1.000 37.86706 265 ALA B CA 1
ATOM 5037 C C . ALA B 1 267 ? 35.18100 44.25800 -27.50900 1.000 39.47633 265 ALA B C 1
ATOM 5038 O O . ALA B 1 267 ? 36.01100 45.09700 -27.85100 1.000 39.70953 265 ALA B O 1
ATOM 5040 N N . LEU B 1 268 ? 35.46400 42.97200 -27.27500 1.000 35.64594 266 LEU B N 1
ATOM 5041 C CA . LEU B 1 268 ? 36.76800 42.38500 -27.53300 1.000 36.85456 266 LEU B CA 1
ATOM 5042 C C . LEU B 1 268 ? 36.63200 41.35300 -28.65000 1.000 34.52098 266 LEU B C 1
ATOM 5043 O O . LEU B 1 268 ? 35.74000 40.50700 -28.61800 1.000 37.12014 266 LEU B O 1
ATOM 5048 N N . ILE B 1 269 ? 37.52300 41.44300 -29.64300 1.000 30.89049 267 ILE B N 1
ATOM 5049 C CA . ILE B 1 269 ? 37.60200 40.45500 -30.70400 1.000 34.47549 267 ILE B CA 1
ATOM 5050 C C . ILE B 1 269 ? 38.46000 39.28600 -30.22600 1.000 32.25318 267 ILE B C 1
ATOM 5051 O O . ILE B 1 269 ? 39.58700 39.48600 -29.77600 1.000 32.86786 267 ILE B O 1
ATOM 5056 N N . ASN B 1 270 ? 37.89600 38.07600 -30.31200 1.000 35.16455 268 ASN B N 1
ATOM 5057 C CA . ASN B 1 270 ? 38.62800 36.84400 -30.06500 1.000 32.10635 268 ASN B CA 1
ATOM 5058 C C . ASN B 1 270 ? 38.27800 35.85000 -31.16900 1.000 31.53986 268 ASN B C 1
ATOM 5059 O O . ASN B 1 270 ? 37.12100 35.45800 -31.30700 1.000 34.93184 268 ASN B O 1
ATOM 5064 N N . THR B 1 271 ? 39.29500 35.45100 -31.94400 1.000 33.55946 269 THR B N 1
ATOM 5065 C CA . THR B 1 271 ? 39.09400 34.64200 -33.13600 1.000 33.04972 269 THR B CA 1
ATOM 5066 C C . THR B 1 271 ? 39.74300 33.25900 -33.07500 1.000 32.69135 269 THR B C 1
ATOM 5067 O O . THR B 1 271 ? 39.92800 32.62800 -34.11200 1.000 33.61140 269 THR B O 1
ATOM 5071 N N . CYS B 1 272 ? 40.07800 32.79100 -31.86400 1.000 33.05265 270 CYS B N 1
ATOM 5072 C CA . CYS B 1 272 ? 40.56400 31.43400 -31.66800 1.000 32.55635 270 CYS B CA 1
ATOM 5073 C C . CYS B 1 272 ? 39.38000 30.48400 -31.51000 1.000 31.78679 270 CYS B C 1
ATOM 5074 O O . CYS B 1 272 ? 38.75000 30.47500 -30.45800 1.000 34.26953 270 CYS B O 1
ATOM 5077 N N . PRO B 1 273 ? 39.03500 29.66500 -32.53100 1.000 35.11655 271 PRO B N 1
ATOM 5078 C CA . PRO B 1 273 ? 37.82900 28.84900 -32.48100 1.000 35.46543 271 PRO B CA 1
ATOM 5079 C C . PRO B 1 273 ? 38.00000 27.46200 -31.86300 1.000 38.94386 271 PRO B C 1
ATOM 5080 O O . PRO B 1 273 ? 37.06700 26.95000 -31.25000 1.000 40.17323 271 PRO B O 1
ATOM 5084 N N . ASP B 1 274 ? 39.17200 26.84200 -32.03200 1.000 36.91378 272 ASP B N 1
ATOM 5085 C CA . ASP B 1 274 ? 39.30400 25.42100 -31.72000 1.000 41.30903 272 ASP B CA 1
ATOM 5086 C C . ASP B 1 274 ? 40.09600 25.07400 -30.45900 1.000 41.58331 272 ASP B C 1
ATOM 5087 O O . ASP B 1 274 ? 39.87700 24.00200 -29.89300 1.000 49.84493 272 ASP B O 1
A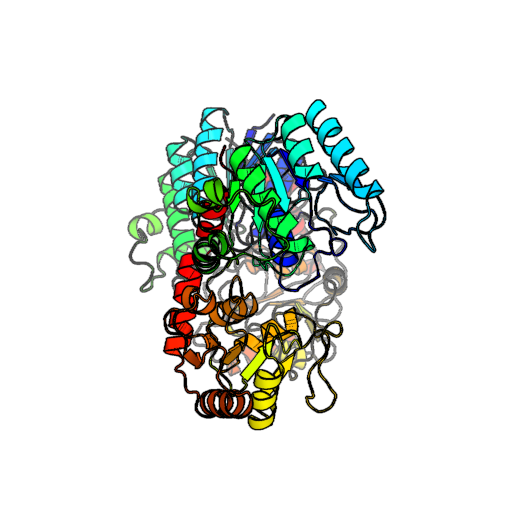TOM 5092 N N . THR B 1 275 ? 40.99100 25.97000 -30.01400 1.000 42.51143 273 THR B N 1
ATOM 5093 C CA . THR B 1 275 ? 41.84000 25.69600 -28.86600 1.000 41.43330 273 THR B CA 1
ATOM 5094 C C . THR B 1 275 ? 41.65000 26.71800 -27.74700 1.000 34.64120 273 THR B C 1
ATOM 5095 O O . THR B 1 275 ? 42.61400 27.11000 -27.09400 1.000 40.41448 273 THR B O 1
ATOM 5099 N N . GLY B 1 276 ? 40.39300 27.12200 -27.52100 1.000 40.67385 274 GLY B N 1
ATOM 5100 C CA . GLY B 1 276 ? 40.05900 28.06800 -26.46800 1.000 36.38086 274 GLY B CA 1
ATOM 5101 C C . GLY B 1 276 ? 40.08000 27.42100 -25.08500 1.000 39.89133 274 GLY B C 1
ATOM 5102 O O . GLY B 1 276 ? 39.02800 27.14400 -24.50800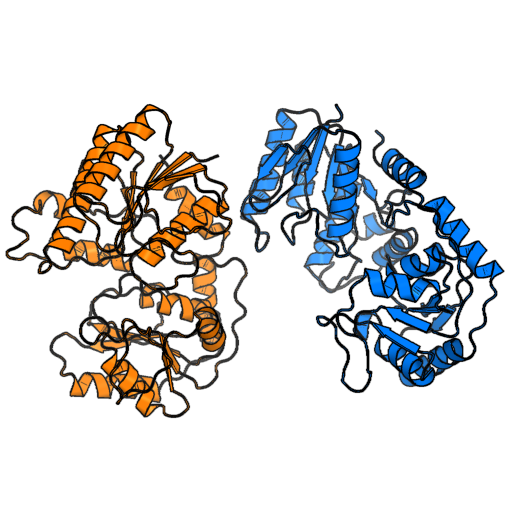 1.000 43.20092 274 GLY B O 1
ATOM 5103 N N . THR B 1 277 ? 41.29400 27.18800 -24.57000 1.000 37.37750 275 THR B N 1
ATOM 5104 C CA . THR B 1 277 ? 41.48800 26.44900 -23.33200 1.000 34.53006 275 THR B CA 1
ATOM 5105 C C . THR B 1 277 ? 41.58500 27.35600 -22.10900 1.000 34.94379 275 THR B C 1
ATOM 5106 O O . THR B 1 277 ? 41.06000 26.99900 -21.05800 1.000 34.16375 275 THR B O 1
ATOM 5110 N N . VAL B 1 278 ? 42.26000 28.50600 -22.24600 1.000 30.46980 276 VAL B N 1
ATOM 5111 C CA . VAL B 1 278 ? 42.42100 29.44500 -21.14200 1.000 30.62539 276 VAL B CA 1
ATOM 5112 C C . VAL B 1 278 ? 41.86900 30.82100 -21.51100 1.000 33.71627 276 VAL B C 1
ATOM 5113 O O . VAL B 1 278 ? 40.99200 31.35000 -20.83000 1.000 30.27376 276 VAL B O 1
ATOM 5117 N N . GLU B 1 279 ? 42.41300 31.38900 -22.59500 1.000 32.55735 277 GLU B N 1
ATOM 5118 C CA . GLU B 1 279 ? 41.94100 32.63700 -23.17700 1.000 32.19950 277 GLU B CA 1
ATOM 5119 C C . GLU B 1 279 ? 41.93600 33.77700 -22.16000 1.000 36.14191 277 GLU B C 1
ATOM 5120 O O . GLU B 1 279 ? 40.88200 34.20300 -21.69300 1.000 35.92305 277 GLU B O 1
ATOM 5126 N N . ASN B 1 280 ? 43.13900 34.27000 -21.84200 1.000 30.79079 278 ASN B N 1
ATOM 5127 C CA . ASN B 1 280 ? 43.32600 35.30800 -20.84200 1.000 31.95292 278 ASN B CA 1
ATOM 5128 C C . ASN B 1 280 ? 42.70200 36.64300 -21.23800 1.000 34.11380 278 ASN B C 1
ATOM 5129 O O . ASN B 1 280 ? 42.16500 37.34600 -20.38500 1.000 33.06681 278 ASN B O 1
ATOM 5134 N N . SER B 1 281 ? 42.77300 36.98900 -22.53100 1.000 32.03186 279 SER B N 1
ATOM 5135 C CA . SER B 1 281 ? 42.25500 38.26700 -22.99400 1.000 36.86098 279 SER B CA 1
ATOM 5136 C C . SER B 1 281 ? 40.73400 38.33000 -22.85300 1.000 38.52545 279 SER B C 1
ATOM 5137 O O . SER B 1 281 ? 40.18200 39.40900 -22.64900 1.000 38.41723 279 SER B O 1
ATOM 5140 N N . SER B 1 282 ? 40.07000 37.16700 -22.93600 1.000 32.51077 280 SER B N 1
ATOM 5141 C CA . SER B 1 282 ? 38.63300 37.08300 -22.72400 1.000 35.41853 280 SER B CA 1
ATOM 5142 C C . SER B 1 282 ? 38.23000 37.44900 -21.29500 1.000 35.13301 280 SER B C 1
ATOM 5143 O O . SER B 1 282 ? 37.30900 38.24000 -21.09800 1.000 32.69271 280 SER B O 1
ATOM 5146 N N . ILE B 1 283 ? 38.91900 36.86600 -20.30600 1.000 33.15712 281 ILE B N 1
ATOM 5147 C CA . ILE B 1 283 ? 38.62500 37.14400 -18.90700 1.000 34.27642 281 ILE B CA 1
ATOM 5148 C C . ILE B 1 283 ? 39.08900 38.55100 -18.52700 1.000 29.38001 281 ILE B C 1
ATOM 5149 O O . ILE B 1 283 ? 38.49100 39.18800 -17.66000 1.000 31.04439 281 ILE B O 1
ATOM 5154 N N . GLU B 1 284 ? 40.15300 39.03000 -19.18500 1.000 31.87910 282 GLU B N 1
ATOM 5155 C CA . GLU B 1 284 ? 40.60000 40.40500 -19.03000 1.000 31.44146 282 GLU B CA 1
ATOM 5156 C C . GLU B 1 284 ? 39.48100 41.37900 -19.39400 1.000 30.63498 282 GLU B C 1
ATOM 5157 O O . GLU B 1 284 ? 39.24800 42.35500 -18.68500 1.000 31.58391 282 GLU B O 1
ATOM 5163 N N . ALA B 1 285 ? 38.78500 41.08200 -20.49800 1.000 31.31150 283 ALA B N 1
ATOM 5164 C CA . ALA B 1 285 ? 37.69800 41.91200 -20.98500 1.000 33.01091 283 ALA B CA 1
ATOM 5165 C C . ALA B 1 285 ? 36.44400 41.79000 -20.12100 1.000 32.42670 283 ALA B C 1
ATOM 5166 O O . ALA B 1 285 ? 35.89800 42.79600 -19.67100 1.000 37.14684 283 ALA B O 1
ATOM 5168 N N . ILE B 1 286 ? 36.00300 40.54900 -19.88900 1.000 27.71303 284 ILE B N 1
ATOM 5169 C CA . ILE B 1 286 ? 34.73200 40.29000 -19.23000 1.000 27.81728 284 ILE B CA 1
ATOM 5170 C C . ILE B 1 286 ? 34.73800 40.74600 -17.77100 1.000 31.00350 284 ILE B C 1
ATOM 5171 O O . ILE B 1 286 ? 33.70300 41.17700 -17.25500 1.000 34.45371 284 ILE B O 1
ATOM 5176 N N . SER B 1 287 ? 35.90700 40.67000 -17.11800 1.000 27.91441 285 SER B N 1
ATOM 5177 C CA . SER B 1 287 ? 36.05600 41.16100 -15.75600 1.000 33.51190 285 SER B CA 1
ATOM 5178 C C . SER B 1 287 ? 35.82700 42.67100 -15.64600 1.000 35.00121 285 SER B C 1
ATOM 5179 O O . SER B 1 287 ? 35.46400 43.16500 -14.57800 1.000 36.22523 285 SER B O 1
ATOM 5182 N N . LYS B 1 288 ? 36.04200 43.39000 -16.75800 1.000 33.63754 286 LYS B N 1
ATOM 5183 C CA . LYS B 1 288 ? 35.76900 44.81700 -16.84600 1.000 33.47046 286 LYS B CA 1
ATOM 5184 C C . LYS B 1 288 ? 34.38600 45.12000 -17.42600 1.000 36.94247 286 LYS B C 1
ATOM 5185 O O . LYS B 1 288 ? 34.04600 46.28100 -17.64800 1.000 36.22650 286 LYS B O 1
ATOM 5191 N N . GLY B 1 289 ? 33.59500 44.06800 -17.67200 1.000 32.02571 287 GLY B N 1
ATOM 5192 C CA . GLY B 1 289 ? 32.26700 44.20400 -18.24600 1.000 31.65729 287 GLY B CA 1
ATOM 5193 C C . GLY B 1 289 ? 32.22900 44.17500 -19.77400 1.000 35.48893 287 GLY B C 1
ATOM 5194 O O . GLY B 1 289 ? 31.15200 44.23900 -20.36200 1.000 34.25262 287 GLY B O 1
ATOM 5195 N N . VAL B 1 290 ? 33.40000 44.05800 -20.41400 1.000 32.83759 288 VAL B N 1
ATOM 5196 C CA . VAL B 1 290 ? 33.48700 44.09800 -21.86600 1.000 36.13697 288 VAL B CA 1
ATOM 5197 C C . VAL B 1 290 ? 33.13000 42.74400 -22.47600 1.000 35.89555 288 VAL B C 1
ATOM 5198 O O . VAL B 1 290 ? 33.71900 41.72900 -22.11400 1.000 34.15907 288 VAL B O 1
ATOM 5202 N N . PRO B 1 291 ? 32.17200 42.68800 -23.42900 1.000 38.11706 289 PRO B N 1
ATOM 5203 C CA . PRO B 1 291 ? 31.79900 41.42800 -24.06100 1.000 34.61375 289 PRO B CA 1
ATOM 5204 C C . PRO B 1 291 ? 32.82600 40.94900 -25.07800 1.000 36.17261 289 PRO B C 1
ATOM 5205 O O . PRO B 1 291 ? 33.56000 41.75700 -25.64100 1.000 39.53422 289 PRO B O 1
ATOM 5209 N N . VAL B 1 292 ? 32.85300 39.63100 -25.30700 1.000 36.56717 290 VAL B N 1
ATOM 5210 C CA . VAL B 1 292 ? 33.71100 39.03400 -26.31400 1.000 31.84399 290 VAL B CA 1
ATOM 5211 C C . VAL B 1 292 ? 32.85200 38.62200 -27.50500 1.000 35.74048 290 VAL B C 1
ATOM 5212 O O . VAL B 1 292 ? 31.78200 38.04400 -27.32600 1.000 37.99282 290 VAL B O 1
ATOM 5216 N N . ILE B 1 293 ? 33.32500 38.94400 -28.71500 1.000 34.54611 291 ILE B N 1
ATOM 5217 C CA . ILE B 1 293 ? 32.72600 38.44700 -29.94300 1.000 36.60464 291 ILE B CA 1
ATOM 5218 C C . ILE B 1 293 ? 33.55400 37.23400 -30.35900 1.000 36.49686 291 ILE B C 1
ATOM 5219 O O . ILE B 1 293 ? 34.63300 37.39000 -30.92400 1.000 38.25486 291 ILE B O 1
ATOM 5224 N N . GLN B 1 294 ? 33.03900 36.03300 -30.06600 1.000 32.44634 292 GLN B N 1
ATOM 5225 C CA . GLN B 1 294 ? 33.83100 34.81400 -30.10500 1.000 34.38747 292 GLN B CA 1
ATOM 5226 C C . GLN B 1 294 ? 33.57600 33.96400 -31.34800 1.000 40.93293 292 GLN B C 1
ATOM 5227 O O . GLN B 1 294 ? 32.48500 33.42000 -31.52300 1.000 40.20402 292 GLN B O 1
ATOM 5233 N N . LEU B 1 295 ? 34.60600 33.85200 -32.19800 1.000 38.55494 293 LEU B N 1
ATOM 5234 C CA . LEU B 1 295 ? 34.62800 32.86300 -33.26300 1.000 37.11792 293 LEU B CA 1
ATOM 5235 C C . LEU B 1 295 ? 34.89800 31.50300 -32.62700 1.000 38.32494 293 LEU B C 1
ATOM 5236 O O . LEU B 1 295 ? 35.81900 31.37100 -31.82400 1.000 39.51797 293 LEU B O 1
ATOM 5241 N N . VAL B 1 296 ? 34.08400 30.50200 -32.98400 1.000 42.75375 294 VAL B N 1
ATOM 5242 C CA . VAL B 1 296 ? 34.17200 29.18600 -32.37200 1.000 42.00863 294 VAL B CA 1
ATOM 5243 C C . VAL B 1 296 ? 33.68100 28.09200 -33.31700 1.000 42.14652 294 VAL B C 1
ATOM 5244 O O . VAL B 1 296 ? 32.82600 28.34200 -34.16100 1.000 40.81469 294 VAL B O 1
ATOM 5248 N N . PHE B 1 297 ? 34.24400 26.88600 -33.16100 1.000 40.80394 295 PHE B N 1
ATOM 5249 C CA . PHE B 1 297 ? 33.73700 25.69300 -33.81800 1.000 39.19071 295 PHE B CA 1
ATOM 5250 C C . PHE B 1 297 ? 32.45200 25.21900 -33.14700 1.000 40.38384 295 PHE B C 1
ATOM 5251 O O . PHE B 1 297 ? 32.29700 25.35100 -31.93600 1.000 45.65274 295 PHE B O 1
ATOM 5259 N N . LYS B 1 298 ? 31.54000 24.66000 -33.95000 1.000 47.01697 296 LYS B N 1
ATOM 5260 C CA . LYS B 1 298 ? 30.31200 24.07600 -33.43900 1.000 48.11363 296 LYS B CA 1
ATOM 5261 C C . LYS B 1 298 ? 30.64700 22.89600 -32.52800 1.000 45.25611 296 LYS B C 1
ATOM 5262 O O . LYS B 1 298 ? 31.53400 22.10500 -32.84400 1.000 40.26793 296 LYS B O 1
ATOM 5268 N N . ASP B 1 299 ? 29.94800 22.81500 -31.38600 1.000 41.42857 297 ASP B N 1
ATOM 5269 C CA . ASP B 1 299 ? 30.08500 21.72400 -30.42800 1.000 43.92761 297 ASP B CA 1
ATOM 5270 C C . ASP B 1 299 ? 31.47000 21.59900 -29.79100 1.000 47.13063 297 ASP B C 1
ATOM 5271 O O . ASP B 1 299 ? 31.78800 20.56400 -29.20800 1.000 50.52563 297 ASP B O 1
ATOM 5276 N N . TYR B 1 300 ? 32.28100 22.66300 -29.88300 1.000 48.16960 298 TYR B N 1
ATOM 5277 C CA . TYR B 1 300 ? 33.58000 22.70300 -29.23100 1.000 41.99133 298 TYR B CA 1
ATOM 5278 C C . TYR B 1 300 ? 33.47100 23.44000 -27.90000 1.000 39.62427 298 TYR B C 1
ATOM 5279 O O . TYR B 1 300 ? 32.73400 24.41800 -27.79300 1.000 44.43070 298 TYR B O 1
ATOM 5288 N N . PRO B 1 301 ? 34.19700 23.00400 -26.84600 1.000 36.03272 299 PRO B N 1
ATOM 5289 C CA . PRO B 1 301 ? 34.34700 23.81900 -25.64600 1.000 33.33092 299 PRO B CA 1
ATOM 5290 C C . PRO B 1 301 ? 35.14700 25.09200 -25.90600 1.000 34.32235 299 PRO B C 1
ATOM 5291 O O . PRO B 1 301 ? 35.94300 25.14900 -26.84300 1.000 37.87023 299 PRO B O 1
ATOM 5295 N N . HIS B 1 302 ? 34.91200 26.11500 -25.07800 1.000 35.66113 300 HIS B N 1
ATOM 5296 C CA . HIS B 1 302 ? 35.66300 27.35500 -25.15700 1.000 34.46396 300 HIS B CA 1
ATOM 5297 C C . HIS B 1 302 ? 35.57800 28.09000 -23.82200 1.000 36.80105 300 HIS B C 1
ATOM 5298 O O . HIS B 1 302 ? 34.50400 28.18600 -23.23000 1.000 40.56211 300 HIS B O 1
ATOM 5305 N N . ALA B 1 303 ? 36.72200 28.60900 -23.36500 1.000 33.04191 301 ALA B N 1
ATOM 5306 C CA . ALA B 1 303 ? 36.81900 29.24800 -22.06400 1.000 30.55024 301 ALA B CA 1
ATOM 5307 C C . ALA B 1 303 ? 35.98600 30.52800 -21.97300 1.000 34.06154 301 ALA B C 1
ATOM 5308 O O . ALA B 1 303 ? 35.53400 30.89400 -20.89000 1.000 29.93339 301 ALA B O 1
ATOM 5310 N N . THR B 1 304 ? 35.79100 31.20900 -23.11100 1.000 31.69692 302 THR B N 1
ATOM 5311 C CA . THR B 1 304 ? 35.02300 32.44300 -23.14000 1.000 37.56004 302 THR B CA 1
ATOM 5312 C C . THR B 1 304 ? 33.59900 32.21600 -22.63600 1.000 34.47178 302 THR B C 1
ATOM 5313 O O . THR B 1 304 ? 33.10400 32.99000 -21.82000 1.000 31.36125 302 THR B O 1
ATOM 5317 N N . PHE B 1 305 ? 32.96000 31.13800 -23.10600 1.000 35.89402 303 PHE B N 1
ATOM 5318 C CA . PHE B 1 305 ? 31.58500 30.83200 -22.73400 1.000 37.23432 303 PHE B CA 1
ATOM 5319 C C . PHE B 1 305 ? 31.46100 30.44000 -21.26400 1.000 31.74691 303 PHE B C 1
ATOM 5320 O O . PHE B 1 305 ? 30.38700 30.54200 -20.68100 1.000 39.59491 303 PHE B O 1
ATOM 5328 N N . GLU B 1 306 ? 32.57300 29.98900 -20.67800 1.000 34.67785 304 GLU B N 1
ATOM 5329 C CA . GLU B 1 306 ? 32.65600 29.72500 -19.25200 1.000 35.36125 304 GLU B CA 1
ATOM 5330 C C . GLU B 1 306 ? 32.70900 31.02300 -18.44600 1.000 34.62822 304 GLU B C 1
ATOM 5331 O O . GLU B 1 306 ? 32.03500 31.14500 -17.42900 1.000 37.82062 304 GLU B O 1
ATOM 5337 N N . TYR B 1 307 ? 33.51900 31.98600 -18.90400 1.000 30.18112 305 TYR B N 1
ATOM 5338 C CA . TYR B 1 307 ? 33.62200 33.28100 -18.24800 1.000 37.88003 305 TYR B CA 1
ATOM 5339 C C . TYR B 1 307 ? 32.33400 34.09100 -18.38400 1.000 35.06634 305 TYR B C 1
ATOM 5340 O O . TYR B 1 307 ? 31.94000 34.78100 -17.44800 1.000 37.62699 305 TYR B O 1
ATOM 5349 N N . ASP B 1 308 ? 31.70600 34.01600 -19.56400 1.000 35.29701 306 ASP B N 1
ATOM 5350 C CA . ASP B 1 308 ? 30.42300 34.65200 -19.81800 1.000 35.01830 306 ASP B CA 1
ATOM 5351 C C . ASP B 1 308 ? 29.54100 33.73000 -20.65800 1.000 37.67966 306 ASP B C 1
ATOM 5352 O O . ASP B 1 308 ? 29.71800 33.64000 -21.87100 1.000 34.07762 306 ASP B O 1
ATOM 5357 N N . PRO B 1 309 ? 28.56900 33.01800 -20.04000 1.000 40.98306 307 PRO B N 1
ATOM 5358 C CA . PRO B 1 309 ? 27.65600 32.14400 -20.77500 1.000 38.63670 307 PRO B CA 1
ATOM 5359 C C . PRO B 1 309 ? 26.92000 32.80900 -21.93900 1.000 39.18958 307 PRO B C 1
ATOM 5360 O O . PRO B 1 309 ? 26.64500 32.15900 -22.94400 1.000 41.75678 307 PRO B O 1
ATOM 5364 N N . ASP B 1 310 ? 26.60900 34.10300 -21.80300 1.000 42.05848 308 ASP B N 1
ATOM 5365 C CA . ASP B 1 310 ? 25.81400 34.81400 -22.79300 1.000 42.33442 308 ASP B CA 1
ATOM 5366 C C . ASP B 1 310 ? 26.62000 35.39400 -23.95500 1.000 40.56203 308 ASP B C 1
ATOM 5367 O O . ASP B 1 310 ? 26.08500 36.16400 -24.75200 1.000 44.96593 308 ASP B O 1
ATOM 5372 N N . THR B 1 311 ? 27.90400 35.02500 -24.04500 1.000 39.26252 309 THR B N 1
ATOM 5373 C CA . THR B 1 311 ? 28.77000 35.47700 -25.12300 1.000 39.97192 309 THR B CA 1
ATOM 5374 C C . THR B 1 311 ? 28.15400 35.22200 -26.49800 1.000 44.94514 309 THR B C 1
ATOM 5375 O O . THR B 1 311 ? 27.56900 34.16700 -26.73200 1.000 44.90862 309 THR B O 1
ATOM 5379 N N . VAL B 1 312 ? 28.31100 36.20300 -27.39700 1.000 45.73823 310 VAL B N 1
ATOM 5380 C CA . VAL B 1 312 ? 27.87900 36.09700 -28.78100 1.000 48.19446 310 VAL B CA 1
ATOM 5381 C C . VAL B 1 312 ? 28.78800 35.13300 -29.54100 1.000 49.70469 310 VAL B C 1
ATOM 5382 O O . VAL B 1 312 ? 30.00500 35.29200 -29.53100 1.000 42.60024 310 VAL B O 1
ATOM 5386 N N . ARG B 1 313 ? 28.17500 34.14000 -30.19800 1.000 48.26337 311 ARG B N 1
ATOM 5387 C CA . ARG B 1 313 ? 28.89700 33.11400 -30.93200 1.000 45.15102 311 ARG B CA 1
ATOM 5388 C C . ARG B 1 313 ? 28.87400 33.36800 -32.43500 1.000 45.88881 311 ARG B C 1
ATOM 5389 O O . ARG B 1 313 ? 27.79900 33.50800 -33.01500 1.000 45.49396 311 ARG B O 1
ATOM 5397 N N . VAL B 1 314 ? 30.06100 33.43600 -33.05200 1.000 41.73939 312 VAL B N 1
ATOM 5398 C CA . VAL B 1 314 ? 30.18400 33.34600 -34.49800 1.000 40.04213 312 VAL B CA 1
ATOM 5399 C C . VAL B 1 314 ? 30.62700 31.91500 -34.79100 1.000 40.04583 312 VAL B C 1
ATOM 5400 O O . VAL B 1 314 ? 31.78300 31.56400 -34.56900 1.000 41.77792 312 VAL B O 1
ATOM 5404 N N . GLU B 1 315 ? 29.69300 31.09500 -35.28500 1.000 43.94632 313 GLU B N 1
ATOM 5405 C CA . GLU B 1 315 ? 29.88400 29.65500 -35.33700 1.000 41.42033 313 GLU B CA 1
ATOM 5406 C C . GLU B 1 315 ? 30.34700 29.17900 -36.71300 1.000 38.74948 313 GLU B C 1
ATOM 5407 O O . GLU B 1 315 ? 29.75400 29.53400 -37.72700 1.000 38.54796 313 GLU B O 1
ATOM 5413 N N . ILE B 1 316 ? 31.41800 28.37300 -36.72000 1.000 42.01847 314 ILE B N 1
ATOM 5414 C CA . ILE B 1 316 ? 31.97000 27.78300 -37.92900 1.000 41.40696 314 ILE B CA 1
ATOM 5415 C C . ILE B 1 316 ? 32.33700 26.32300 -37.67000 1.000 43.67472 314 ILE B C 1
ATOM 5416 O O . ILE B 1 316 ? 32.04600 25.79000 -36.60400 1.000 42.02752 314 ILE B O 1
ATOM 5421 N N . ASP B 1 317 ? 32.96500 25.68300 -38.66500 1.000 49.16767 315 ASP B N 1
ATOM 5422 C CA . ASP B 1 317 ? 33.67000 24.42300 -38.47600 1.000 48.31009 315 ASP B CA 1
ATOM 5423 C C . ASP B 1 317 ? 34.95700 24.44900 -39.30100 1.000 48.48386 315 ASP B C 1
ATOM 5424 O O . ASP B 1 317 ? 35.27600 25.46600 -39.91300 1.000 45.66511 315 ASP B O 1
ATOM 5429 N N . PHE B 1 318 ? 35.69800 23.33200 -39.30100 1.000 51.34968 316 PHE B N 1
ATOM 5430 C CA . PHE B 1 318 ? 37.00900 23.27000 -39.93200 1.000 54.54033 316 PHE B CA 1
ATOM 5431 C C . PHE B 1 318 ? 36.96700 23.39400 -41.45500 1.000 55.04137 316 PHE B C 1
ATOM 5432 O O . PHE B 1 318 ? 37.97600 23.73800 -42.06600 1.000 56.87537 316 PHE B O 1
ATOM 5440 N N . SER B 1 319 ? 35.81100 23.09300 -42.06300 1.000 53.89489 317 SER B N 1
ATOM 5441 C CA . SER B 1 319 ? 35.66400 23.14000 -43.51100 1.000 56.84286 317 SER B CA 1
ATOM 5442 C C . SER B 1 319 ? 35.23600 24.50600 -44.05100 1.000 51.79098 317 SER B C 1
ATOM 5443 O O . SER B 1 319 ? 35.28200 24.72900 -45.26000 1.000 52.64525 317 SER B O 1
ATOM 5446 N N . THR B 1 320 ? 34.81500 25.41300 -43.16000 1.000 50.48214 318 THR B N 1
ATOM 5447 C CA . THR B 1 320 ? 34.32500 26.71900 -43.57500 1.000 49.25233 318 THR B CA 1
ATOM 5448 C C . THR B 1 320 ? 35.44800 27.49500 -44.25800 1.000 53.79077 318 THR B C 1
ATOM 5449 O O . THR B 1 320 ? 36.49200 27.72400 -43.65000 1.000 55.55843 318 THR B O 1
ATOM 5453 N N . PRO B 1 321 ? 35.28000 27.90800 -45.53900 1.000 54.72342 319 PRO B N 1
ATOM 5454 C CA . PRO B 1 321 ? 36.30200 28.68800 -46.22800 1.000 50.12347 319 PRO B CA 1
ATOM 5455 C C . PRO B 1 321 ? 36.61600 30.01700 -45.54500 1.000 50.89850 319 PRO B C 1
ATOM 5456 O O . PRO B 1 321 ? 35.73300 30.64700 -44.96300 1.000 51.62404 319 PRO B O 1
ATOM 5460 N N . LYS B 1 322 ? 37.88700 30.42900 -45.63700 1.000 51.26335 320 LYS B N 1
ATOM 5461 C CA . LYS B 1 322 ? 38.34400 31.68100 -45.05700 1.000 53.20516 320 LYS B CA 1
ATOM 5462 C C . LYS B 1 322 ? 37.51400 32.86400 -45.55100 1.000 47.25897 320 LYS B C 1
ATOM 5463 O O . LYS B 1 322 ? 37.19700 33.77100 -44.78600 1.000 46.40292 320 LYS B O 1
ATOM 5469 N N . LYS B 1 323 ? 37.15300 32.83200 -46.83800 1.000 56.11373 321 LYS B N 1
ATOM 5470 C CA . LYS B 1 323 ? 36.35400 33.87400 -47.46400 1.000 50.96571 321 LYS B CA 1
ATOM 5471 C C . LYS B 1 323 ? 35.04100 34.09100 -46.71200 1.000 50.94941 321 LYS B C 1
ATOM 5472 O O . LYS B 1 323 ? 34.67200 35.23000 -46.43300 1.000 45.50033 321 LYS B O 1
ATOM 5478 N N . GLU B 1 324 ? 34.35700 32.98700 -46.37800 1.000 53.35286 322 GLU B N 1
ATOM 5479 C CA . GLU B 1 324 ? 33.12000 33.03100 -45.61200 1.000 53.72334 322 GLU B CA 1
ATOM 5480 C C . GLU B 1 324 ? 33.33700 33.44400 -44.15900 1.000 53.05781 322 GLU B C 1
ATOM 5481 O O . GLU B 1 324 ? 32.56900 34.24000 -43.62200 1.000 47.87947 322 GLU B O 1
ATOM 5487 N N . VAL B 1 325 ? 34.37100 32.87100 -43.52800 1.000 50.19675 323 VAL B N 1
ATOM 5488 C CA . VAL B 1 325 ? 34.65400 33.11900 -42.12400 1.000 47.19187 323 VAL B CA 1
ATOM 5489 C C . VAL B 1 325 ? 34.86800 34.61200 -41.88000 1.000 47.74908 323 VAL B C 1
ATOM 5490 O O . VAL B 1 325 ? 34.35100 35.16200 -40.90800 1.000 52.41487 323 VAL B O 1
ATOM 5494 N N . VAL B 1 326 ? 35.61800 35.25900 -42.78100 1.000 43.49167 324 VAL B N 1
ATOM 5495 C CA . VAL B 1 326 ? 35.93900 36.67000 -42.64000 1.000 47.57111 324 VAL B CA 1
ATOM 5496 C C . VAL B 1 326 ? 34.65800 37.49400 -42.74000 1.000 47.20022 324 VAL B C 1
ATOM 5497 O O . VAL B 1 326 ? 34.39900 38.34600 -41.89100 1.000 50.46981 324 VAL B O 1
ATOM 5501 N N . ALA B 1 327 ? 33.86200 37.21200 -43.77800 1.000 48.44283 325 ALA B N 1
ATOM 5502 C CA . ALA B 1 327 ? 32.60700 37.91200 -44.00600 1.000 51.38535 325 ALA B CA 1
ATOM 5503 C C . ALA B 1 327 ? 31.64700 37.74200 -42.83200 1.000 48.84982 325 ALA B C 1
ATOM 5504 O O . ALA B 1 327 ? 31.07100 38.71700 -42.35900 1.000 53.51123 325 ALA B O 1
ATOM 5506 N N . LEU B 1 328 ? 31.49900 36.49800 -42.36600 1.000 47.38789 326 LEU B N 1
ATOM 5507 C CA . LEU B 1 328 ? 30.58700 36.18100 -41.28000 1.000 47.80070 326 LEU B CA 1
ATOM 5508 C C . LEU B 1 328 ? 31.00500 36.84400 -39.97200 1.000 43.56413 326 LEU B C 1
ATOM 5509 O O . LEU B 1 328 ? 30.15600 37.33900 -39.23400 1.000 48.17080 326 LEU B O 1
ATOM 5514 N N . TYR B 1 329 ? 32.31400 36.85300 -39.69500 1.000 42.18885 327 TYR B N 1
ATOM 5515 C CA . TYR B 1 329 ? 32.83000 37.45300 -38.47500 1.000 41.33354 327 TYR B CA 1
ATOM 5516 C C . TYR B 1 329 ? 32.77900 38.97900 -38.53000 1.000 40.63556 327 TYR B C 1
ATOM 5517 O O . TYR B 1 329 ? 32.42800 39.62400 -37.54400 1.000 41.33486 327 TYR B O 1
ATOM 5526 N N . THR B 1 330 ? 33.14500 39.54500 -39.68700 1.000 44.36139 328 THR B N 1
ATOM 5527 C CA . THR B 1 330 ? 33.08000 40.98300 -39.89300 1.000 39.40716 328 THR B CA 1
ATOM 5528 C C . THR B 1 330 ? 31.64900 41.49000 -39.73500 1.000 45.69802 328 THR B C 1
ATOM 5529 O O . THR B 1 330 ? 31.43400 42.57500 -39.20000 1.000 44.19132 328 THR B O 1
ATOM 5533 N N . LYS B 1 331 ? 30.68200 40.68900 -40.19800 1.000 49.11600 329 LYS B N 1
ATOM 5534 C CA . LYS B 1 331 ? 29.27100 41.02600 -40.10200 1.000 44.80318 329 LYS B CA 1
ATOM 5535 C C . LYS B 1 331 ? 28.83600 41.12200 -38.64200 1.000 45.97174 329 LYS B C 1
ATOM 5536 O O . LYS B 1 331 ? 28.13400 42.05700 -38.26500 1.000 47.58993 329 LYS B O 1
ATOM 5542 N N . ALA B 1 332 ? 29.27000 40.15300 -37.82600 1.000 41.51087 330 ALA B N 1
ATOM 5543 C CA . ALA B 1 332 ? 28.95100 40.13100 -36.40800 1.000 38.05248 330 ALA B CA 1
ATOM 5544 C C . ALA B 1 332 ? 29.54500 41.32800 -35.66800 1.000 45.33249 330 ALA B C 1
ATOM 5545 O O . ALA B 1 332 ? 28.90100 41.88200 -34.78000 1.000 44.58284 330 ALA B O 1
ATOM 5547 N N . VAL B 1 333 ? 30.77200 41.71300 -36.04600 1.000 38.15072 331 VAL B N 1
ATOM 5548 C CA . VAL B 1 333 ? 31.47300 42.81300 -35.40500 1.000 38.70484 331 VAL B CA 1
ATOM 5549 C C . VAL B 1 333 ? 30.81000 44.15900 -35.69800 1.000 42.59259 331 VAL B C 1
ATOM 5550 O O . VAL B 1 333 ? 30.54100 44.93100 -34.78100 1.000 44.88865 331 VAL B O 1
ATOM 5554 N N . LEU B 1 334 ? 30.55200 44.43400 -36.98000 1.000 45.05459 332 LEU B N 1
ATOM 5555 C CA . LEU B 1 334 ? 29.94100 45.68900 -37.39100 1.000 44.46450 332 LEU B CA 1
ATOM 5556 C C . LEU B 1 334 ? 28.51300 45.86000 -36.87200 1.000 42.62438 332 LEU B C 1
ATOM 5557 O O . LEU B 1 334 ? 28.08300 46.98000 -36.60600 1.000 39.55391 332 LEU B O 1
ATOM 5562 N N . GLU B 1 335 ? 27.79200 44.74100 -36.72100 1.000 45.42685 333 GLU B N 1
ATOM 5563 C CA . GLU B 1 335 ? 26.41200 44.76000 -36.25900 1.000 43.37439 333 GLU B CA 1
ATOM 5564 C C . GLU B 1 335 ? 26.26700 44.59800 -34.74600 1.000 44.46696 333 GLU B C 1
ATOM 5565 O O . GLU B 1 335 ? 25.15000 44.51600 -34.24100 1.000 43.94318 333 GLU B O 1
ATOM 5571 N N . PHE B 1 336 ? 27.39300 44.56500 -34.02300 1.000 45.22394 334 PHE B N 1
ATOM 5572 C CA . PHE B 1 336 ? 27.37600 44.29600 -32.59500 1.000 44.63508 334 PHE B CA 1
ATOM 5573 C C . PHE B 1 336 ? 26.71900 45.42300 -31.80300 1.000 47.01755 334 PHE B C 1
ATOM 5574 O O . PHE B 1 336 ? 27.08900 46.58600 -31.94500 1.000 45.17995 334 PHE B O 1
ATOM 5582 N N . THR B 1 337 ? 25.73400 45.04800 -30.97400 1.000 47.58377 335 THR B N 1
ATOM 5583 C CA . THR B 1 337 ? 25.13300 45.94000 -29.99800 1.000 44.52816 335 THR B CA 1
ATOM 5584 C C . THR B 1 337 ? 25.23600 45.28200 -28.62400 1.000 46.08021 335 THR B C 1
ATOM 5585 O O . THR B 1 337 ? 25.29500 44.05800 -28.51400 1.000 40.56442 335 THR B O 1
ATOM 5589 N N . ASP B 1 338 ? 25.26400 46.11600 -27.58000 1.000 45.70923 336 ASP B N 1
ATOM 5590 C CA . ASP B 1 338 ? 25.38100 45.63500 -26.21500 1.000 42.85746 336 ASP B CA 1
ATOM 5591 C C . ASP B 1 338 ? 24.97800 46.73000 -25.23100 1.000 41.11922 336 ASP B C 1
ATOM 5592 O O . ASP B 1 338 ? 25.37600 47.88300 -25.38200 1.000 47.92081 336 ASP B O 1
ATOM 5597 N N . THR B 1 339 ? 24.19200 46.34700 -24.22000 1.000 39.91525 337 THR B N 1
ATOM 5598 C CA . THR B 1 339 ? 23.67600 47.28900 -23.23900 1.000 41.74096 337 THR B CA 1
ATOM 5599 C C . THR B 1 339 ? 24.67400 47.47500 -22.10100 1.000 46.60958 337 THR B C 1
ATOM 5600 O O . THR B 1 339 ? 25.55300 46.63900 -21.90500 1.000 46.11159 337 THR B O 1
ATOM 5604 N N . TYR B 1 340 ? 24.51900 48.57500 -21.35500 1.000 48.32611 338 TYR B N 1
ATOM 5605 C CA . TYR B 1 340 ? 25.33200 48.82700 -20.17500 1.000 42.25361 338 TYR B CA 1
ATOM 5606 C C . TYR B 1 340 ? 25.02800 47.82000 -19.06700 1.000 45.02602 338 TYR B C 1
ATOM 5607 O O . TYR B 1 340 ? 25.92300 47.43100 -18.32200 1.000 40.77621 338 TYR B O 1
ATOM 5616 N N . GLU B 1 341 ? 23.75300 47.42100 -18.96200 1.000 43.23744 339 GLU B N 1
ATOM 5617 C CA . GLU B 1 341 ? 23.31200 46.46800 -17.95700 1.000 45.07373 339 GLU B CA 1
ATOM 5618 C C . GLU B 1 341 ? 23.97800 45.10900 -18.15900 1.000 44.38551 339 GLU B C 1
ATOM 5619 O O . GLU B 1 341 ? 24.32400 44.43800 -17.19200 1.000 43.74149 339 GLU B O 1
ATOM 5625 N N . ALA B 1 342 ? 24.14800 44.71500 -19.42600 1.000 41.78554 340 ALA B N 1
ATOM 5626 C CA . ALA B 1 342 ? 24.80800 43.46600 -19.77500 1.000 37.09071 340 ALA B CA 1
ATOM 5627 C C . ALA B 1 342 ? 26.29200 43.47200 -19.40700 1.000 39.00569 340 ALA B C 1
ATOM 5628 O O . ALA B 1 342 ? 26.86000 42.42200 -19.10600 1.000 42.87657 340 ALA B O 1
ATOM 5630 N N . ARG B 1 343 ? 26.91500 44.65700 -19.44700 1.000 38.01774 341 ARG B N 1
ATOM 5631 C CA . ARG B 1 343 ? 28.29300 44.81900 -19.01300 1.000 39.92100 341 ARG B CA 1
ATOM 5632 C C . ARG B 1 343 ? 28.39200 44.61300 -17.50300 1.000 41.50485 341 ARG B C 1
ATOM 5633 O O . ARG B 1 343 ? 29.26800 43.88900 -17.03000 1.000 40.04376 341 ARG B O 1
ATOM 5641 N N . VAL B 1 344 ? 27.47700 45.24600 -16.75700 1.000 38.84370 342 VAL B N 1
ATOM 5642 C CA . VAL B 1 344 ? 27.41700 45.09200 -15.31300 1.000 39.89766 342 VAL B CA 1
ATOM 5643 C C . VAL B 1 344 ? 27.20500 43.62300 -14.95800 1.000 35.81532 342 VAL B C 1
ATOM 5644 O O . VAL B 1 344 ? 27.89500 43.09200 -14.09400 1.000 38.03321 342 VAL B O 1
ATOM 5648 N N . LYS B 1 345 ? 26.26300 42.97300 -15.65000 1.000 39.86613 343 LYS B N 1
ATOM 5649 C CA . LYS B 1 345 ? 25.91600 41.58700 -15.38100 1.000 44.17822 343 LYS B CA 1
ATOM 5650 C C . LYS B 1 345 ? 27.10700 40.64100 -15.51300 1.000 44.48649 343 LYS B C 1
ATOM 5651 O O . LYS B 1 345 ? 27.33500 39.81500 -14.63900 1.000 44.43189 343 LYS B O 1
ATOM 5657 N N . ARG B 1 346 ? 27.85200 40.74700 -16.61800 1.000 37.82185 344 ARG B N 1
ATOM 5658 C CA . ARG B 1 346 ? 28.93400 39.81300 -16.88900 1.000 38.64533 344 ARG B CA 1
ATOM 5659 C C . ARG B 1 346 ? 30.15100 40.08200 -16.00400 1.000 38.06102 344 ARG B C 1
ATOM 5660 O O . ARG B 1 346 ? 30.88900 39.15900 -15.67300 1.000 41.92225 344 ARG B O 1
ATOM 5668 N N . ALA B 1 347 ? 30.34800 41.34400 -15.61200 1.000 36.62440 345 ALA B N 1
ATOM 5669 C CA . ALA B 1 347 ? 31.37800 41.69300 -14.64500 1.000 36.20629 345 ALA B CA 1
ATOM 5670 C C . ALA B 1 347 ? 31.04100 41.16000 -13.24900 1.000 34.28006 345 ALA B C 1
ATOM 5671 O O . ALA B 1 347 ? 31.92900 40.76200 -12.50300 1.000 36.43372 345 ALA B O 1
ATOM 5673 N N . GLU B 1 348 ? 29.74900 41.15900 -12.90100 1.000 29.31470 346 GLU B N 1
ATOM 5674 C CA . GLU B 1 348 ? 29.28200 40.65700 -11.61800 1.000 36.86499 346 GLU B CA 1
ATOM 5675 C C . GLU B 1 348 ? 29.49300 39.15200 -11.46700 1.000 39.58679 346 GLU B C 1
ATOM 5676 O O . GLU B 1 348 ? 29.90800 38.68400 -10.41100 1.000 39.96506 346 GLU B O 1
ATOM 5682 N N . ALA B 1 349 ? 29.17800 38.39600 -12.52300 1.000 39.52816 347 ALA B N 1
ATOM 5683 C CA . ALA B 1 349 ? 29.34000 36.95000 -12.52200 1.000 35.99312 347 ALA B CA 1
ATOM 5684 C C . ALA B 1 349 ? 30.79300 36.55900 -12.26700 1.000 36.66837 347 ALA B C 1
ATOM 5685 O O . ALA B 1 349 ? 31.06400 35.66300 -11.47400 1.000 38.08184 347 ALA B O 1
ATOM 5687 N N . VAL B 1 350 ? 31.71600 37.24800 -12.94400 1.000 33.01241 348 VAL B N 1
ATOM 5688 C CA . VAL B 1 350 ? 33.14300 37.03100 -12.77400 1.000 36.31638 348 VAL B CA 1
ATOM 5689 C C . VAL B 1 350 ? 33.62100 37.47400 -11.39100 1.000 35.66237 348 VAL B C 1
ATOM 5690 O O . VAL B 1 350 ? 34.50400 36.84900 -10.81200 1.000 34.26607 348 VAL B O 1
ATOM 5694 N N . TRP B 1 351 ? 33.02900 38.55200 -10.86500 1.000 35.16319 349 TRP B N 1
ATOM 5695 C CA . TRP B 1 351 ? 33.30700 39.01100 -9.51200 1.000 29.50623 349 TRP B CA 1
ATOM 5696 C C . TRP B 1 351 ? 32.89400 37.97900 -8.46300 1.000 38.53296 349 TRP B C 1
ATOM 5697 O O . TRP B 1 351 ? 33.61300 37.75100 -7.49100 1.000 37.36516 349 TRP B O 1
ATOM 5708 N N . LYS B 1 352 ? 31.72600 37.36400 -8.68000 1.000 37.79544 350 LYS B N 1
ATOM 5709 C CA . LYS B 1 352 ? 31.20900 36.33200 -7.79600 1.000 40.87406 350 LYS B CA 1
ATOM 5710 C C . LYS B 1 352 ? 32.13600 35.11700 -7.75500 1.000 39.62984 350 LYS B C 1
ATOM 5711 O O . LYS B 1 352 ? 32.28600 34.48300 -6.71500 1.000 41.61082 350 LYS B O 1
ATOM 5717 N N . LYS B 1 353 ? 32.76100 34.80800 -8.89700 1.000 32.21933 351 LYS B N 1
ATOM 5718 C CA . LYS B 1 353 ? 33.60200 33.63100 -9.02600 1.000 40.19967 351 LYS B CA 1
ATOM 5719 C C . LYS B 1 353 ? 35.03900 33.85500 -8.55700 1.000 37.15294 351 LYS B C 1
ATOM 5720 O O . LYS B 1 353 ? 35.60500 32.98900 -7.89600 1.000 38.03402 351 LYS B O 1
ATOM 5726 N N . TYR B 1 354 ? 35.62200 35.00900 -8.90700 1.000 35.71316 352 TYR B N 1
ATOM 5727 C CA . TYR B 1 354 ? 37.05100 35.24300 -8.74200 1.000 35.61092 352 TYR B CA 1
ATOM 5728 C C . TYR B 1 354 ? 37.42100 36.37300 -7.77800 1.000 31.58411 352 TYR B C 1
ATOM 5729 O O . TYR B 1 354 ? 38.51200 36.94100 -7.86300 1.000 35.39848 352 TYR B O 1
ATOM 5738 N N . ASN B 1 355 ? 36.51600 36.70300 -6.85300 1.000 32.80109 353 ASN B N 1
ATOM 5739 C CA . ASN B 1 355 ? 36.83300 37.64000 -5.78600 1.000 32.46114 353 ASN B CA 1
ATOM 5740 C C . ASN B 1 355 ? 37.91100 37.02500 -4.89500 1.000 32.36314 353 ASN B C 1
ATOM 5741 O O . ASN B 1 355 ? 38.02200 35.80100 -4.78700 1.000 31.30440 353 ASN B O 1
ATOM 5746 N N . ARG B 1 356 ? 38.69900 37.90400 -4.26500 1.000 31.30829 354 ARG B N 1
ATOM 5747 C CA . ARG B 1 356 ? 39.88100 37.51500 -3.51200 1.000 35.75587 354 ARG B CA 1
ATOM 5748 C C . ARG B 1 356 ? 39.60700 36.35300 -2.56300 1.000 37.03524 354 ARG B C 1
ATOM 5749 O O . ARG B 1 356 ? 40.37900 35.39800 -2.53300 1.000 32.29732 354 ARG B O 1
ATOM 5757 N N . ASP B 1 357 ? 38.51900 36.44800 -1.78700 1.000 33.04192 355 ASP B N 1
ATOM 5758 C CA . ASP B 1 357 ? 38.18100 35.42100 -0.81400 1.000 33.66370 355 ASP B CA 1
ATOM 5759 C C . ASP B 1 357 ? 37.89700 34.06800 -1.45900 1.000 32.38538 355 ASP B C 1
ATOM 5760 O O . ASP B 1 357 ? 38.29900 33.03300 -0.91900 1.000 37.00426 355 ASP B O 1
ATOM 5765 N N . ALA B 1 358 ? 37.22700 34.09600 -2.61900 1.000 35.04427 356 ALA B N 1
ATOM 5766 C CA . ALA B 1 358 ? 36.96500 32.88200 -3.37600 1.000 36.91303 356 ALA B CA 1
ATOM 5767 C C . ALA B 1 358 ? 38.25900 32.28500 -3.93300 1.000 33.35514 356 ALA B C 1
ATOM 5768 O O . ALA B 1 358 ? 38.43000 31.06400 -3.95000 1.000 37.92271 356 ALA B O 1
ATOM 5770 N N . VAL B 1 359 ? 39.16000 33.17000 -4.38300 1.000 35.18932 357 VAL B N 1
ATOM 5771 C CA . VAL B 1 359 ? 40.43700 32.76100 -4.94600 1.000 34.73044 357 VAL B CA 1
ATOM 5772 C C . VAL B 1 359 ? 41.31400 32.06800 -3.90600 1.000 35.83652 357 VAL B C 1
ATOM 5773 O O . VAL B 1 359 ? 41.93700 31.05600 -4.20400 1.000 37.21643 357 VAL B O 1
ATOM 5777 N N . VAL B 1 360 ? 41.37200 32.62200 -2.69200 1.000 34.85630 358 VAL B N 1
ATOM 5778 C CA . VAL B 1 360 ? 42.17100 32.02400 -1.63600 1.000 31.56042 358 VAL B CA 1
ATOM 5779 C C . VAL B 1 360 ? 41.60900 30.64900 -1.28700 1.000 36.39935 358 VAL B C 1
ATOM 5780 O O . VAL B 1 360 ? 42.37900 29.70300 -1.11500 1.000 34.90925 358 VAL B O 1
ATOM 5784 N N . ALA B 1 361 ? 40.27500 30.53400 -1.22000 1.000 33.26252 359 ALA B N 1
ATOM 5785 C CA . ALA B 1 361 ? 39.62200 29.25000 -0.99600 1.000 32.74698 359 ALA B CA 1
ATOM 5786 C C . ALA B 1 361 ? 39.97200 28.23000 -2.08000 1.000 32.01273 359 ALA B C 1
ATOM 5787 O O . ALA B 1 361 ? 40.17900 27.04500 -1.79100 1.000 30.54963 359 ALA B O 1
ATOM 5789 N N . MET B 1 362 ? 40.03200 28.70700 -3.33100 1.000 32.56844 360 MET B N 1
ATOM 5790 C CA . MET B 1 362 ? 40.41900 27.87000 -4.45500 1.000 36.19717 360 MET B CA 1
ATOM 5791 C C . MET B 1 362 ? 41.85100 27.36100 -4.29300 1.000 35.30930 360 MET B C 1
ATOM 5792 O O . MET B 1 362 ? 42.09200 26.17000 -4.44600 1.000 35.97420 360 MET B O 1
ATOM 5797 N N . TRP B 1 363 ? 42.79000 28.27300 -3.99200 1.000 33.10843 361 TRP B N 1
ATOM 5798 C CA . TRP B 1 363 ? 44.17600 27.90900 -3.73600 1.000 35.80025 361 TRP B CA 1
ATOM 5799 C C . TRP B 1 363 ? 44.30700 26.92000 -2.58400 1.000 37.91595 361 TRP B C 1
ATOM 5800 O O . TRP B 1 363 ? 45.12400 26.00900 -2.64900 1.000 41.26367 361 TRP B O 1
ATOM 5811 N N . ASP B 1 364 ? 43.51800 27.12800 -1.52400 1.000 39.52867 362 ASP B N 1
ATOM 5812 C CA . ASP B 1 364 ? 43.54800 26.25500 -0.36300 1.000 35.34004 362 ASP B CA 1
ATOM 5813 C C . ASP B 1 364 ? 43.21200 24.81100 -0.72900 1.000 36.14179 362 ASP B C 1
ATOM 5814 O O . ASP B 1 364 ? 43.86500 23.88700 -0.24700 1.000 42.42834 362 ASP B O 1
ATOM 5819 N N . LYS B 1 365 ? 42.20800 24.62700 -1.59500 1.000 37.83130 363 LYS B N 1
ATOM 5820 C CA . LYS B 1 365 ? 41.82300 23.29500 -2.03400 1.000 40.99693 363 LYS B CA 1
ATOM 5821 C C . LYS B 1 365 ? 42.91100 22.63500 -2.87900 1.000 42.21769 363 LYS B C 1
ATOM 5822 O O . LYS B 1 365 ? 43.11300 21.42700 -2.79000 1.000 43.17292 363 LYS B O 1
ATOM 5828 N N . ILE B 1 366 ? 43.60300 23.43800 -3.69600 1.000 38.61786 364 ILE B N 1
ATOM 5829 C CA . ILE B 1 366 ? 44.71400 22.95500 -4.49900 1.000 39.74663 364 ILE B CA 1
ATOM 5830 C C . ILE B 1 366 ? 45.87000 22.54200 -3.59300 1.000 40.19551 364 ILE B C 1
ATOM 5831 O O . ILE B 1 366 ? 46.38400 21.43700 -3.72500 1.000 42.35009 364 ILE B O 1
ATOM 5836 N N . PHE B 1 367 ? 46.25600 23.43200 -2.66800 1.000 40.60378 365 PHE B N 1
ATOM 5837 C CA . PHE B 1 367 ? 47.36100 23.17200 -1.75800 1.000 43.13293 365 PHE B CA 1
ATOM 5838 C C . PHE B 1 367 ? 46.86500 22.49400 -0.48100 1.000 44.41253 365 PHE B C 1
ATOM 5839 O O . PHE B 1 367 ? 46.99500 23.03200 0.62000 1.000 39.44304 365 PHE B O 1
ATOM 5847 N N . THR B 1 368 ? 46.30500 21.29200 -0.65900 1.000 42.49942 366 THR B N 1
ATOM 5848 C CA . THR B 1 368 ? 45.96600 20.40000 0.43500 1.000 49.54876 366 THR B CA 1
ATOM 5849 C C . THR B 1 368 ? 46.66000 19.06300 0.19100 1.000 50.48631 366 THR B C 1
ATOM 5850 O O . THR B 1 368 ? 46.73300 18.60300 -0.94600 1.000 48.91531 366 THR B O 1
ATOM 5854 N N . ALA B 1 369 ? 47.17600 18.45400 1.26500 1.000 58.14155 367 ALA B N 1
ATOM 5855 C CA . ALA B 1 369 ? 47.82200 17.15300 1.17900 1.000 59.14661 367 ALA B CA 1
ATOM 5856 C C . ALA B 1 369 ? 46.77300 16.04600 1.12300 1.000 50.48826 367 ALA B C 1
ATOM 5857 O O . ALA B 1 369 ? 46.58500 15.43200 0.07600 1.000 53.88325 367 ALA B O 1
#